Protein AF-0000000086839305 (afdb_homodimer)

InterPro domains:
  IPR003010 Carbon-nitrogen hydrolase [PF00795] (5-282)
  IPR003010 Carbon-nitrogen hydrolase [PS50263] (4-275)
  IPR003694 NAD(+) synthetase [PTHR23090] (1-704)
  IPR003694 NAD(+) synthetase [TIGR00552] (416-606)
  IPR003694 NAD(+) synthetase [cd00553] (331-656)
  IPR014445 Glutamine-dependent NAD(+) synthetase [MF_02090] (4-688)
  IPR014445 Glutamine-dependent NAD(+) synthetase [PIRSF006630] (1-684)
  IPR014729 Rossmann-like alpha/beta/alpha sandwich fold [G3DSA:3.40.50.620] (331-703)
  IPR022310 NAD/GMP synthase [PF02540] (341-606)
  IPR036526 Carbon-nitrogen hydrolase superfamily [G3DSA:3.60.110.10] (1-314)
  IPR036526 Carbon-nitrogen hydrolase superfamily [SSF56317] (1-286)

pLDDT: mean 94.28, std 5.63, range [40.97, 98.88]

Nearest PDB structures (foldseek):
  6ofb-assembly1_A  TM=9.809E-01  e=2.174E-87  Homo sapiens
  6ofc-assembly1_C-2  TM=4.467E-01  e=3.325E-38  Mycobacterium tuberculosis CDC1551
  3syt-assembly1_C-2  TM=4.570E-01  e=3.416E-37  Mycobacterium tuberculosis
  3szg-assembly1_D  TM=4.513E-01  e=3.709E-36  Mycobacterium tuberculosis
  6ofc-assembly1_D-2  TM=4.361E-01  e=7.626E-36  Mycobacterium tuberculosis CDC1551

Secondary structure (DSSP, 8-state):
-EEEEEEEEE-B--TT-HHHHHHHHHHHHHHHHHTT-SEEE--TTTTT-GGGGGGGGSHHHHHHHHHHHHHHHHSGGGTTSEEEEEEEEEETTEEEEEEEEEETTEEEEEEEPSS---STT--HHHH------TT-EEEEEPPHHHHHHH---EEEEES-EEE-SS-EEEEEETHHHHSSS-HHHHHHHTT--EEEEEE-PBP-TT-HHHHHHHHHHHHHHH--EEEEEE-EEE-TTSS-EEEB--EEEETTEEEEE--BS---S-EEEEEEEETHHHHHHTT-HHHHHHHHTSPPPPEEE------EEHHHHHHSS-------PPP---HHHHHHHHHHHHHHHHHHHHT---EEEE--SSHHHHHHHHHHHHHHHHHHHHHHTT-HHHHHHHHHHHT-TT---SSHHHHHHHHEEEEEEE-TT--HHHHHHHHHHHHHHT-EEEEEE-HHHHHHHHHHHHHHTTT-----GGGT--HHHHHHHHHHHHHHHHHHHHHHHHHHHHHTT-TTTTPPPEEEP---HHHHHHT-S-TTSTT-SSB-TTTTS-HHHHHHHHHHHHHHTT-TTHHHHHHSPPB---S-GGG---BHHHHHTS-HHHHHHHHIIIIIS---HHHHHHHHHHHTTTSTT--HHHHHHHHHHHHHHHHHHHHHHTTPPP----STT---TTTT----SSPPTT-HHHHHHHHHHHHHHHHHHHHHHHHH-/-EEEEEEEEE-B--TT-HHHHHHHHHHHHHHHHHTT-SEEE--TTTTT-GGGGGGGGSHHHHHHHHHHHHHHHHSGGGTTSEEEEEEEEEETTEEEEEEEEEETTEEEEEEEPSS---STT--HHHH------TT-EEEEEPPHHHHHHH---EEEEES-EEE-SS-EEEEEETHHHHSSS-HHHHHHHTT--EEEEEE-PBP-TT-HHHHHHHHHHHHHHH--EEEEEE-EEE-TTSS-EEEB--EEEETTEEEEE--BS---S-EEEEEEEETHHHHHHTT-HHHHHHHHTSPPPPEEE------EEHHHHHHS--------PPP---HHHHHHHHHHHHHHHHHHHHT---EEEE--SSHHHHHHHHHHHHHHHHHHHHHHTT-HHHHHHHHHHHT-TT---SSHHHHHHHHEEEEEEE-TT--HHHHHHHHHHHHHHT-EEEEEE-HHHHHHHHHHHHHHTTT-----GGGT--HHHHHHHHHHHHHHHHHHHHHHHHHHHHHTT-TTTTPPPEEEP---HHHHHHT-S-TTSTT-SSB-TTTTS-HHHHHHHHHHHHHHTT-TTHHHHHHSPPB---S-GGG---BHHHHHTS-HHHHHHHHIIIIIS---HHHHHHHHHHHTTTSTT--HHHHHHHHHHHHHHHHHHHHHHTTPPP----STT---TTTT----SS--TT-HHHHHHHHHHHHHHHHHHHHHHHHH-

Organism: NCBI:txid72228

Sequence (1426 aa):
MSFVTVAAATLPSVPLDFVGNRDRILESIRIAKEKGASLRTGPELEIPGYGCLDHHLESDTELHSWEVLAEIISNHVCRDILVDLGMGVKARNVQYNCRVLCTYRKVFAIRAKQALAGDGLYREARHFTAWVKERQVEAYKLHQVVRDVTGQKTVPIGDFILETPDTSVTCETCEELFVPRNPSIFTGLNGAEIILNSSASHAELRKLEKRLNLISNSTRSNGGLYVYANATGVDGEARMLFDGSSMIIQNGEVLAQSSQFSLAPVEVTVATVDLERVRSYRTSHSRNIQAAKQPEYPRVECDMALCRPGADMFLSDKVIATEIPIKILNPMEEIHMATSVYLWQYLVRSSSAGFFLALSGGLDSSTVALFVYGMAKLVLLSIENGQVGTLQDLRRAVGEKDYSPKSPEEVVSKLLHTCFMGTVNSSDETRSRAKRLAERIGAYHTDINIDQAIRAHESIVEQSLGGFKPRFSVEGGTVNENLAKQNIQARNRMVVAYELAQLSTQARGLPRAGAALLVLGSGNVDENLRGYYTKYDASSADLAPLGSISKNDAKDFQRWARDNWELPIMDEFIEATPSAELLPLSAGVQADEDEMGLTYSELSDLGILRKVDKLGPWSAYLRLLSQWKERPGFGPKEIAEKVYRFYRFYAINRHKATIITPSVHLSGYNPDDNRHDLRPFLYVVNWPWQFGKIKEHVEQLESKMKERGVAQAMSFVTVAAATLPSVPLDFVGNRDRILESIRIAKEKGASLRTGPELEIPGYGCLDHHLESDTELHSWEVLAEIISNHVCRDILVDLGMGVKARNVQYNCRVLCTYRKVFAIRAKQALAGDGLYREARHFTAWVKERQVEAYKLHQVVRDVTGQKTVPIGDFILETPDTSVTCETCEELFVPRNPSIFTGLNGAEIILNSSASHAELRKLEKRLNLISNSTRSNGGLYVYANATGVDGEARMLFDGSSMIIQNGEVLAQSSQFSLAPVEVTVATVDLERVRSYRTSHSRNIQAAKQPEYPRVECDMALCRPGADMFLSDKVIATEIPIKILNPMEEIHMATSVYLWQYLVRSSSAGFFLALSGGLDSSTVALFVYGMAKLVLLSIENGQVGTLQDLRRAVGEKDYSPKSPEEVVSKLLHTCFMGTVNSSDETRSRAKRLAERIGAYHTDINIDQAIRAHESIVEQSLGGFKPRFSVEGGTVNENLAKQNIQARNRMVVAYELAQLSTQARGLPRAGAALLVLGSGNVDENLRGYYTKYDASSADLAPLGSISKNDAKDFQRWARDNWELPIMDEFIEATPSAELLPLSAGVQADEDEMGLTYSELSDLGILRKVDKLGPWSAYLRLLSQWKERPGFGPKEIAEKVYRFYRFYAINRHKATIITPSVHLSGYNPDDNRHDLRPFLYVVNWPWQFGKIKEHVEQLESKMKERGVAQA

Foldseek 3Di:
DWKFKEKFKAFAFEAQPQVLLLVQLLVQLLVSVVLPHQEYEAAFASRRGDPNPCCLVPVVQVVSSLLSVLVNLCDPSQPRHWYWHWHWDQDPNAIFTWIWTAGNLGTQEIEGAADADPAFQGNRVVRHDHQPDELDWDWDARDPSSCVRNVDGTHIYYAFWEDEPVFIEEEHEAVLLVDPPRSCLQVLLQGHAEYEYHYADFAAQPCVVVVLQSQLVVCQVSWHKYWFHYYAFAYPVLATGHQTFTFIYTNSFTQWTDGGAAPDRMDMIMFMADSVVRVVSQPDPVSNVVSVPRDHHHYTYDHRDRTDDPVVVVVDPDDHTDGDDDDDDDRLVSLLRRLLRSQLVVCLVVLFQAEEFAQQLALQRLLVVVSLLSNLVNLLVCVVVPNPVSVCSLCSSQLHRPDDDDHSLVSQCRHYEYEHADELLGDPNSVVLRVVSCVVSNHRYYYYYPVVQLVVVQVVCCVVPVRDGQDAVVRPGDPVSNVVLLLSSFQVQLVVRQVCQQQVCQVVVGSPGRGGHWYEARDAQLCLQLLVGHQNGSLQTQEYARHAPAPVSSLVSLVVCCVPVVPVSSVSNSPDADAPSSDHVVVPGHHPCVVLVHDSVRSVLLLCCCQVVVDDLQVSLVVCCVVCVPPPPDDSVNSLVSSQSRVLSSQQNVVSLQNGHRYHHHHRSRCNCPRGNPDDNNDDHRPCVRSVVSVVVSVVVVVVVVVVVVVVD/DWKFKEKFKAFAFEAQPQVLLLVQLLVQLLVSVVLPHQEYEAAFASRRGDPNPCCLVPVVQQVSSLLSVLVNLCDPSQPRHWYWHWHWDQDPNAIFTWIWTAGNLGTQEIEGAADADPAFQGNVVVRHDHQPDELDWDWDARDPSSCVRNVDGTHIYYAFWEDEPVFIEGEHEAVLLVDPDRSCLQVLLQGHAEYEYHYADFAAQPCVVVVLQSQLVVCQVSWHKYWFHYYAFAYPVLATGHQTFTFIYTNSFTQWTDGGAAPDRMDMIMFMADSVVRVVSQPDPVSNVVSVPRDHHHYTYDHRDRTDDPVVVVVDPDDHTDGDDDDDDDSLVSLLRRLLRSQLVVCLVVLFQAEEFAQALALLRLLVVVSLLSNLVNLLVCVVVPNPVSVCSLCSSQLHRPDDDDHSLVSQQRHYEYEHADELLGDPNSVVLRVVSCVVSNHRYYYYYPVVQLVVVQVVCCVVPVRDGQDAVVRPGDPVSNVVLLLSSQQVQLVVRQVCQQQVCQVVVGSPGRGGHWYEARDAQLCLQLLVGHQNGSQQTQEYARNAPAPVSSLVSLVVCCVVVVPVSSVSNSPDADAPSSDHVVVPGHGPCVVLVHDSVRSVLLLCCCQVVVDDLQVSLVVCCVVCVPPPPDDSVNSLVSSQSRVLSSQQNVVSLQNGHRYHHHHRSRCNCPRGNPDDNNDDHRPCVRSVVSVVVSVVVVVVVVVVVVVVD

Solvent-accessible surface area (backbone atoms only — not comparable to full-atom values): 71041 Å² total; per-residue (Å²): 107,42,32,34,26,40,24,22,26,29,34,57,29,50,26,69,32,43,58,62,32,47,54,43,52,53,50,40,44,43,53,33,44,75,74,57,22,28,34,39,37,30,16,36,25,41,42,36,14,58,44,32,52,56,49,60,64,12,62,42,50,40,52,52,36,49,52,49,50,32,56,52,26,63,34,75,67,28,50,87,28,45,37,40,43,17,34,62,45,68,57,96,88,42,41,24,49,28,36,40,37,28,29,47,39,40,71,60,36,34,40,43,35,58,45,68,45,45,58,62,75,41,57,40,64,66,55,30,45,57,49,80,59,79,56,33,68,42,85,36,74,55,55,68,67,40,24,73,58,41,72,49,59,64,34,44,33,32,36,59,34,40,35,31,83,75,51,30,37,33,75,40,44,44,46,26,70,75,40,92,84,27,60,60,61,59,42,34,44,66,60,34,41,34,36,38,29,25,15,71,59,63,44,40,69,82,41,62,65,59,55,53,49,54,57,29,52,61,18,52,79,60,29,21,36,39,40,32,7,13,16,22,38,50,33,12,60,48,31,50,32,20,31,30,51,22,35,34,30,44,52,40,35,39,43,40,69,41,59,71,50,63,89,65,65,62,43,72,41,64,44,29,42,58,52,52,56,33,59,62,61,49,66,49,64,74,58,44,52,55,23,69,67,49,79,78,60,44,73,41,78,39,96,53,69,52,54,40,53,50,72,54,44,71,75,38,92,67,64,72,53,54,74,48,84,85,86,74,73,52,63,55,54,42,51,46,47,51,41,14,48,41,53,50,51,50,38,62,63,67,68,31,39,35,34,22,35,68,29,62,34,44,55,47,31,50,47,48,52,48,38,53,45,42,24,27,44,51,52,51,52,42,38,74,71,63,37,61,66,58,46,53,50,49,19,58,37,52,47,34,91,83,62,74,77,88,44,41,35,57,46,23,42,62,30,30,40,33,32,32,76,37,43,93,34,49,57,68,66,31,53,49,50,27,52,52,50,30,57,72,47,27,33,40,68,39,77,44,68,50,49,58,36,47,51,30,48,51,48,48,45,16,69,58,41,83,62,39,72,79,33,46,51,93,75,70,25,52,73,48,31,27,48,50,58,32,44,50,54,38,31,48,47,24,53,51,50,55,53,48,19,45,39,44,30,43,55,68,65,41,74,45,48,51,39,37,33,43,37,46,12,39,43,30,22,51,40,55,51,45,38,72,67,62,84,66,11,50,49,53,38,69,34,11,78,37,32,17,37,43,64,68,56,50,49,52,33,45,55,49,43,25,70,76,65,70,34,73,69,43,58,61,36,70,69,47,79,62,58,78,56,62,53,52,63,89,74,50,83,57,44,51,42,70,75,68,72,45,48,71,67,54,44,50,51,51,34,37,36,39,56,65,65,25,29,35,74,51,51,40,44,58,52,42,55,66,74,41,51,84,41,88,90,40,49,65,63,53,50,44,49,52,50,51,53,50,53,37,39,31,36,76,27,33,60,54,33,57,46,46,41,56,26,46,47,38,38,82,47,35,54,47,35,52,56,50,38,45,59,45,35,61,41,60,80,63,38,66,58,50,50,49,54,47,52,55,49,37,55,53,49,52,51,51,47,50,52,47,56,53,65,76,93,108,42,31,34,28,37,23,23,24,29,35,58,29,49,26,68,32,44,58,61,32,46,53,45,51,53,49,39,45,43,53,31,45,74,73,58,20,27,34,40,36,31,17,37,24,41,41,35,13,59,44,33,53,55,48,60,64,12,61,43,51,41,52,52,36,49,50,48,50,32,55,53,27,64,34,75,68,27,50,88,29,46,37,40,42,18,33,62,45,68,58,94,88,42,41,23,49,28,36,39,37,27,29,48,40,41,71,60,36,33,40,42,34,58,45,69,45,45,58,63,76,42,55,40,64,67,53,30,45,56,48,80,58,78,56,33,67,43,84,36,74,56,55,68,66,41,23,74,60,41,72,49,59,64,33,44,32,32,34,58,34,41,35,31,82,73,53,29,37,34,73,39,46,42,48,24,70,75,42,94,82,26,60,61,61,58,43,33,43,65,62,34,40,34,39,38,27,26,15,70,57,63,42,41,68,83,41,62,64,60,55,52,50,53,58,31,52,61,17,51,79,60,30,21,37,39,39,32,5,12,16,22,38,50,33,12,59,47,31,49,32,21,31,30,50,21,36,34,30,45,50,40,34,39,43,39,69,40,60,70,49,62,88,63,64,62,42,71,40,62,45,29,42,58,54,52,57,35,61,62,62,50,66,46,63,74,59,44,52,55,23,71,67,49,78,78,60,45,73,42,80,39,98,51,69,52,55,42,53,50,73,54,45,72,74,39,94,65,63,74,53,51,74,49,85,84,85,76,74,53,62,57,54,43,51,45,46,52,43,15,48,41,53,51,51,51,38,61,62,67,67,31,39,35,34,23,34,69,28,63,34,42,54,48,31,48,49,49,51,48,38,53,46,42,22,26,44,51,53,51,52,43,38,74,71,63,35,61,65,58,45,53,49,50,18,60,37,52,47,34,90,82,63,74,76,89,45,40,37,56,45,24,41,63,29,30,41,33,30,32,77,35,45,94,34,49,56,67,66,32,53,48,49,26,53,53,50,30,57,73,48,27,32,42,69,39,76,43,68,50,50,60,36,48,51,30,48,51,48,48,44,16,68,58,40,83,62,39,72,79,33,46,50,92,75,72,25,51,74,47,32,29,49,49,58,32,44,51,52,40,31,48,48,24,51,50,49,54,51,46,19,42,42,46,30,42,58,68,65,41,72,45,47,51,39,37,33,43,37,45,13,43,43,31,23,49,39,56,50,46,38,70,67,61,83,67,10,48,48,53,38,70,33,11,78,35,32,18,36,43,64,68,56,50,48,51,34,46,54,50,43,24,69,78,65,69,34,73,70,43,57,62,37,69,70,48,78,62,57,78,56,62,53,52,64,89,72,50,83,58,44,51,43,70,74,68,70,46,48,71,68,54,44,48,51,51,35,37,34,38,54,66,67,24,30,35,72,50,52,41,45,56,53,42,55,66,74,40,51,84,43,87,89,41,50,66,62,55,50,43,48,51,49,50,52,51,54,36,39,31,35,76,29,33,60,54,34,58,45,46,40,55,27,46,48,38,38,83,48,36,54,47,35,52,58,48,37,45,58,43,37,60,42,60,77,63,38,66,59,50,48,49,53,45,53,54,49,35,55,53,50,53,51,51,47,52,53,48,54,53,64,76,93

Structure (mmCIF, N/CA/C/O backbone):
data_AF-0000000086839305-model_v1
#
loop_
_entity.id
_entity.type
_entity.pdbx_description
1 polymer 'Glutamine-dependent NAD(+) synthetase'
#
loop_
_atom_site.group_PDB
_atom_site.id
_atom_site.type_symbol
_atom_site.label_atom_id
_atom_site.label_alt_id
_atom_site.label_comp_id
_atom_site.label_asym_id
_atom_site.label_entity_id
_atom_site.label_seq_id
_atom_site.pdbx_PDB_ins_code
_atom_site.Cartn_x
_atom_site.Cartn_y
_atom_site.Cartn_z
_atom_site.occupancy
_atom_site.B_iso_or_equiv
_atom_site.auth_seq_id
_atom_site.auth_comp_id
_atom_site.auth_asym_id
_atom_site.auth_atom_id
_atom_site.pdbx_PDB_model_num
ATOM 1 N N . MET A 1 1 ? 34.281 37.156 20.406 1 70.94 1 MET A N 1
ATOM 2 C CA . MET A 1 1 ? 33.062 36.344 20.516 1 70.94 1 MET A CA 1
ATOM 3 C C . MET A 1 1 ? 32.188 36.562 19.312 1 70.94 1 MET A C 1
ATOM 5 O O . MET A 1 1 ? 32.094 37.656 18.766 1 70.94 1 MET A O 1
ATOM 9 N N . SER A 1 2 ? 31.672 35.469 18.703 1 86 2 SER A N 1
ATOM 10 C CA . SER A 1 2 ? 30.828 35.469 17.516 1 86 2 SER A CA 1
ATOM 11 C C . SER A 1 2 ? 29.453 34.875 17.812 1 86 2 SER A C 1
ATOM 13 O O . SER A 1 2 ? 29.344 33.719 18.203 1 86 2 SER A O 1
ATOM 15 N N . PHE A 1 3 ? 28.469 35.75 17.812 1 92.25 3 PHE A N 1
ATOM 16 C CA . PHE A 1 3 ? 27.109 35.312 18.109 1 92.25 3 PHE A CA 1
ATOM 17 C C . PHE A 1 3 ? 26.312 35.125 16.828 1 92.25 3 PHE A C 1
ATOM 19 O O . PHE A 1 3 ? 26.438 35.906 15.883 1 92.25 3 PHE A O 1
ATOM 26 N N . VAL A 1 4 ? 25.594 34.094 16.828 1 95.56 4 VAL A N 1
ATOM 27 C CA . VAL A 1 4 ? 24.734 33.812 15.68 1 95.56 4 VAL A CA 1
ATOM 28 C C . VAL A 1 4 ? 23.328 33.5 16.141 1 95.56 4 VAL A C 1
ATOM 30 O O . VAL A 1 4 ? 23.125 32.844 17.172 1 95.56 4 VAL A O 1
ATOM 33 N N . THR A 1 5 ? 22.344 34.062 15.523 1 96.44 5 THR A N 1
ATOM 34 C CA . THR A 1 5 ? 20.953 33.719 15.711 1 96.44 5 THR A CA 1
ATOM 35 C C . THR A 1 5 ? 20.469 32.812 14.57 1 96.44 5 THR A C 1
ATOM 37 O O . THR A 1 5 ? 20.547 33.188 13.398 1 96.44 5 THR A O 1
ATOM 40 N N . VAL A 1 6 ? 20 31.594 14.914 1 98.31 6 VAL A N 1
ATOM 41 C CA . VAL A 1 6 ? 19.562 30.609 13.922 1 98.31 6 VAL A CA 1
ATOM 42 C C . VAL A 1 6 ? 18.078 30.328 14.094 1 98.31 6 VAL A C 1
ATOM 44 O O . VAL A 1 6 ? 17.531 30.5 15.18 1 98.31 6 VAL A O 1
ATOM 47 N N . ALA A 1 7 ? 17.422 29.953 12.984 1 98.75 7 ALA A N 1
ATOM 48 C CA . ALA A 1 7 ? 15.992 29.703 13 1 98.75 7 ALA A CA 1
ATOM 49 C C . ALA A 1 7 ? 15.672 28.344 12.383 1 98.75 7 ALA A C 1
ATOM 51 O O . ALA A 1 7 ? 16.219 27.984 11.344 1 98.75 7 ALA A O 1
ATOM 52 N N . ALA A 1 8 ? 14.836 27.578 13.07 1 98.69 8 ALA A N 1
ATOM 53 C CA . ALA A 1 8 ? 14.227 26.344 12.547 1 98.69 8 ALA A CA 1
ATOM 54 C C . ALA A 1 8 ? 12.742 26.547 12.258 1 98.69 8 ALA A C 1
ATOM 56 O O . ALA A 1 8 ? 11.961 26.844 13.172 1 98.69 8 ALA A O 1
ATOM 57 N N . ALA A 1 9 ? 12.422 26.422 11.016 1 98.75 9 ALA A N 1
ATOM 58 C CA . ALA A 1 9 ? 11.023 26.578 10.625 1 98.75 9 ALA A CA 1
ATOM 59 C C . ALA A 1 9 ? 10.281 25.25 10.672 1 98.75 9 ALA A C 1
ATOM 61 O O . ALA A 1 9 ? 10.758 24.25 10.125 1 98.75 9 ALA A O 1
ATOM 62 N N . THR A 1 10 ? 9.164 25.188 11.367 1 98.25 10 THR A N 1
ATOM 63 C CA . THR A 1 10 ? 8.242 24.062 11.383 1 98.25 10 THR A CA 1
ATOM 64 C C . THR A 1 10 ? 7.027 24.344 10.5 1 98.25 10 THR A C 1
ATOM 66 O O . THR A 1 10 ? 6.191 25.188 10.836 1 98.25 10 THR A O 1
ATOM 69 N N . LEU A 1 11 ? 6.984 23.703 9.391 1 97.81 11 LEU A N 1
ATOM 70 C CA . LEU A 1 11 ? 5.945 23.938 8.391 1 97.81 11 LEU A CA 1
ATOM 71 C C . LEU A 1 11 ? 5.215 22.641 8.062 1 97.81 11 LEU A C 1
ATOM 73 O O . LEU A 1 11 ? 5.793 21.562 8.156 1 97.81 11 LEU A O 1
ATOM 77 N N . PRO A 1 12 ? 3.904 22.75 7.66 1 94.44 12 PRO A N 1
ATOM 78 C CA . PRO A 1 12 ? 3.201 21.531 7.223 1 94.44 12 PRO A CA 1
ATOM 79 C C . PRO A 1 12 ? 3.684 21.031 5.863 1 94.44 12 PRO A C 1
ATOM 81 O O . PRO A 1 12 ? 4.113 21.828 5.023 1 94.44 12 PRO A O 1
ATOM 84 N N . SER A 1 13 ? 3.67 19.75 5.742 1 91.38 13 SER A N 1
ATOM 85 C CA . SER A 1 13 ? 3.904 19.109 4.445 1 91.38 13 SER A CA 1
ATOM 86 C C . SER A 1 13 ? 2.604 18.953 3.666 1 91.38 13 SER A C 1
ATOM 88 O O . SER A 1 13 ? 1.795 18.078 3.967 1 91.38 13 SER A O 1
ATOM 90 N N . VAL A 1 14 ? 2.332 19.781 2.689 1 94.38 14 VAL A N 1
ATOM 91 C CA . VAL A 1 14 ? 1.16 19.703 1.824 1 94.38 14 VAL A CA 1
ATOM 92 C C . VAL A 1 14 ? 1.592 19.375 0.396 1 94.38 14 VAL A C 1
ATOM 94 O O . VAL A 1 14 ? 1.889 20.281 -0.389 1 94.38 14 VAL A O 1
ATOM 97 N N . PRO A 1 15 ? 1.506 18.156 0.03 1 95.81 15 PRO A N 1
ATOM 98 C CA . PRO A 1 15 ? 2.055 17.703 -1.255 1 95.81 15 PRO A CA 1
ATOM 99 C C . PRO A 1 15 ? 1.445 18.453 -2.441 1 95.81 15 PRO A C 1
ATOM 101 O O . PRO A 1 15 ? 0.22 18.547 -2.553 1 95.81 15 PRO A O 1
ATOM 104 N N . LEU A 1 16 ? 2.275 19 -3.332 1 96.12 16 LEU A N 1
ATOM 105 C CA . LEU A 1 16 ? 1.961 19.594 -4.625 1 96.12 16 LEU A CA 1
ATOM 106 C C . LEU A 1 16 ? 1.256 20.938 -4.449 1 96.12 16 LEU A C 1
ATOM 108 O O . LEU A 1 16 ? 0.824 21.547 -5.43 1 96.12 16 LEU A O 1
ATOM 112 N N . ASP A 1 17 ? 1.1 21.391 -3.199 1 96.44 17 ASP A N 1
ATOM 113 C CA . ASP A 1 17 ? 0.556 22.719 -2.949 1 96.44 17 ASP A CA 1
ATOM 114 C C . ASP A 1 17 ? 1.635 23.797 -3.094 1 96.44 17 ASP A C 1
ATOM 116 O O . ASP A 1 17 ? 1.936 24.516 -2.139 1 96.44 17 ASP A O 1
ATOM 120 N N . PHE A 1 18 ? 2.082 23.953 -4.309 1 97.81 18 PHE A N 1
ATOM 121 C CA . PHE A 1 18 ? 3.234 24.812 -4.574 1 97.81 18 PHE A CA 1
ATOM 122 C C . PHE A 1 18 ? 2.955 26.25 -4.145 1 97.81 18 PHE A C 1
ATOM 124 O O . PHE A 1 18 ? 3.824 26.906 -3.574 1 97.81 18 PHE A O 1
ATOM 131 N N . VAL A 1 19 ? 1.716 26.75 -4.34 1 97.44 19 VAL A N 1
ATOM 132 C CA . VAL A 1 19 ? 1.37 28.125 -3.961 1 97.44 19 VAL A CA 1
ATOM 133 C C . VAL A 1 19 ? 1.386 28.25 -2.439 1 97.44 19 VAL A C 1
ATOM 135 O O . VAL A 1 19 ? 2.045 29.141 -1.896 1 97.44 19 VAL A O 1
ATOM 138 N N . GLY A 1 20 ? 0.652 27.344 -1.767 1 96.81 20 GLY A N 1
ATOM 139 C CA . GLY A 1 20 ? 0.604 27.391 -0.314 1 96.81 20 GLY A CA 1
ATOM 140 C C . GLY A 1 20 ? 1.959 27.188 0.336 1 96.81 20 GLY A C 1
ATOM 141 O O . GLY A 1 20 ? 2.291 27.844 1.321 1 96.81 20 GLY A O 1
ATOM 142 N N . ASN A 1 21 ? 2.744 26.234 -0.151 1 97.94 21 ASN A N 1
ATOM 143 C CA . ASN A 1 21 ? 4.074 25.984 0.39 1 97.94 21 ASN A CA 1
ATOM 144 C C . ASN A 1 21 ? 4.992 27.188 0.218 1 97.94 21 ASN A C 1
ATOM 146 O O . ASN A 1 21 ? 5.734 27.547 1.135 1 97.94 21 ASN A O 1
ATOM 150 N N . ARG A 1 22 ? 4.93 27.828 -0.987 1 98.44 22 ARG A N 1
ATOM 151 C CA . ARG A 1 22 ? 5.699 29.031 -1.235 1 98.44 22 ARG A CA 1
ATOM 152 C C . ARG A 1 22 ? 5.375 30.109 -0.2 1 98.44 22 ARG A C 1
ATOM 154 O O . ARG A 1 22 ? 6.281 30.688 0.401 1 98.44 22 ARG A O 1
ATOM 161 N N . ASP A 1 23 ? 4.07 30.328 -0.017 1 98.19 23 ASP A N 1
ATOM 162 C CA . ASP A 1 23 ? 3.633 31.391 0.891 1 98.19 23 ASP A CA 1
ATOM 163 C C . ASP A 1 23 ? 4.086 31.109 2.32 1 98.19 23 ASP A C 1
ATOM 165 O O . ASP A 1 23 ? 4.523 32.031 3.031 1 98.19 23 ASP A O 1
ATOM 169 N N . ARG A 1 24 ? 3.986 29.891 2.799 1 98.06 24 ARG A N 1
ATOM 170 C CA . ARG A 1 24 ? 4.395 29.516 4.152 1 98.06 24 ARG A CA 1
ATOM 171 C C . ARG A 1 24 ? 5.906 29.641 4.316 1 98.06 24 ARG A C 1
ATOM 173 O O . ARG A 1 24 ? 6.391 30.047 5.379 1 98.06 24 ARG A O 1
ATOM 180 N N . ILE A 1 25 ? 6.656 29.234 3.277 1 98.75 25 ILE A N 1
ATOM 181 C CA . ILE A 1 25 ? 8.109 29.359 3.314 1 98.75 25 ILE A CA 1
ATOM 182 C C . ILE A 1 25 ? 8.5 30.828 3.438 1 98.75 25 ILE A C 1
ATOM 184 O O . ILE A 1 25 ? 9.305 31.188 4.293 1 98.75 25 ILE A O 1
ATOM 188 N N . LEU A 1 26 ? 7.891 31.703 2.607 1 98.81 26 LEU A N 1
ATOM 189 C CA . LEU A 1 26 ? 8.18 33.125 2.648 1 98.81 26 LEU A CA 1
ATOM 190 C C . LEU A 1 26 ? 7.848 33.719 4.016 1 98.81 26 LEU A C 1
ATOM 192 O O . LEU A 1 26 ? 8.617 34.5 4.562 1 98.81 26 LEU A O 1
ATOM 196 N N . GLU A 1 27 ? 6.738 33.281 4.516 1 98.38 27 GLU A N 1
ATOM 197 C CA . GLU A 1 27 ? 6.344 33.75 5.844 1 98.38 27 GLU A CA 1
ATOM 198 C C . GLU A 1 27 ? 7.344 33.312 6.902 1 98.38 27 GLU A C 1
ATOM 200 O O . GLU A 1 27 ? 7.656 34.062 7.828 1 98.38 27 GLU A O 1
ATOM 205 N N . SER A 1 28 ? 7.832 32.125 6.84 1 98.75 28 SER A N 1
ATOM 206 C CA . SER A 1 28 ? 8.805 31.625 7.809 1 98.75 28 SER A CA 1
ATOM 207 C C . SER A 1 28 ? 10.109 32.406 7.738 1 98.75 28 SER A C 1
ATOM 209 O O . SER A 1 28 ? 10.758 32.625 8.766 1 98.75 28 SER A O 1
ATOM 211 N N . ILE A 1 29 ? 10.539 32.781 6.539 1 98.75 29 ILE A N 1
ATOM 212 C CA . ILE A 1 29 ? 11.742 33.594 6.367 1 98.75 29 ILE A CA 1
ATOM 213 C C . ILE A 1 29 ? 11.531 34.969 6.98 1 98.75 29 ILE A C 1
ATOM 215 O O . ILE A 1 29 ? 12.406 35.5 7.68 1 98.75 29 ILE A O 1
ATOM 219 N N . ARG A 1 30 ? 10.391 35.531 6.707 1 98.62 30 ARG A N 1
ATOM 220 C CA . ARG A 1 30 ? 10.062 36.844 7.27 1 98.62 30 ARG A CA 1
ATOM 221 C C . ARG A 1 30 ? 10.141 36.812 8.797 1 98.62 30 ARG A C 1
ATOM 223 O O . ARG A 1 30 ? 10.773 37.688 9.398 1 98.62 30 ARG A O 1
ATOM 230 N N . ILE A 1 31 ? 9.469 35.844 9.414 1 98.19 31 ILE A N 1
ATOM 231 C CA . ILE A 1 31 ? 9.438 35.719 10.867 1 98.19 31 ILE A CA 1
ATOM 232 C C . ILE A 1 31 ? 10.859 35.5 11.398 1 98.19 31 ILE A C 1
ATOM 234 O O . ILE A 1 31 ? 11.234 36.094 12.422 1 98.19 31 ILE A O 1
ATOM 238 N N . ALA A 1 32 ? 11.641 34.656 10.773 1 98.56 32 ALA A N 1
ATOM 239 C CA . ALA A 1 32 ? 13.016 34.375 11.172 1 98.56 32 ALA A CA 1
ATOM 240 C C . ALA A 1 32 ? 13.828 35.688 11.211 1 98.56 32 ALA A C 1
ATOM 242 O O . ALA A 1 32 ? 14.547 35.938 12.18 1 98.56 32 ALA A O 1
ATOM 243 N N . LYS A 1 33 ? 13.727 36.5 10.211 1 97.19 33 LYS A N 1
ATOM 244 C CA . LYS A 1 33 ? 14.445 37.75 10.133 1 97.19 33 LYS A CA 1
ATOM 245 C C . LYS A 1 33 ? 13.984 38.719 11.219 1 97.19 33 LYS A C 1
ATOM 247 O O . LYS A 1 33 ? 14.805 39.406 11.844 1 97.19 33 LYS A O 1
ATOM 252 N N . GLU A 1 34 ? 12.719 38.781 11.336 1 96.44 34 GLU A N 1
ATOM 253 C CA . GLU A 1 34 ? 12.156 39.625 12.367 1 96.44 34 GLU A CA 1
ATOM 254 C C . GLU A 1 34 ? 12.711 39.281 13.75 1 96.44 34 GLU A C 1
ATOM 256 O O . GLU A 1 34 ? 12.914 40.156 14.586 1 96.44 34 GLU A O 1
ATOM 261 N N . LYS A 1 35 ? 13 38.031 13.953 1 95.31 35 LYS A N 1
ATOM 262 C CA . LYS A 1 35 ? 13.523 37.562 15.227 1 95.31 35 LYS A CA 1
ATOM 263 C C . LYS A 1 35 ? 15.047 37.625 15.266 1 95.31 35 LYS A C 1
ATOM 265 O O . LYS A 1 35 ? 15.672 37.188 16.219 1 95.31 35 LYS A O 1
ATOM 270 N N . GLY A 1 36 ? 15.633 38.125 14.172 1 93.81 36 GLY A N 1
ATOM 271 C CA . GLY A 1 36 ? 17.047 38.438 14.148 1 93.81 36 GLY A CA 1
ATOM 272 C C . GLY A 1 36 ? 17.906 37.312 13.609 1 93.81 36 GLY A C 1
ATOM 273 O O . GLY A 1 36 ? 19.141 37.344 13.719 1 93.81 36 GLY A O 1
ATOM 274 N N . ALA A 1 37 ? 17.344 36.312 13.047 1 97.44 37 ALA A N 1
ATOM 275 C CA . ALA A 1 37 ? 18.109 35.188 12.562 1 97.44 37 ALA A CA 1
ATOM 276 C C . ALA A 1 37 ? 18.828 35.531 11.266 1 97.44 37 ALA A C 1
ATOM 278 O O . ALA A 1 37 ? 18.312 36.25 10.422 1 97.44 37 ALA A O 1
ATOM 279 N N . SER A 1 38 ? 20.016 35 11.148 1 97.44 38 SER A N 1
ATOM 280 C CA . SER A 1 38 ? 20.781 35.156 9.906 1 97.44 38 SER A CA 1
ATOM 281 C C . SER A 1 38 ? 20.766 33.844 9.102 1 97.44 38 SER A C 1
ATOM 283 O O . SER A 1 38 ? 21.297 33.812 7.984 1 97.44 38 SER A O 1
ATOM 285 N N . LEU A 1 39 ? 20.172 32.812 9.609 1 98.19 39 LEU A N 1
ATOM 286 C CA . LEU A 1 39 ? 20.078 31.516 8.977 1 98.19 39 LEU A CA 1
ATOM 287 C C . LEU A 1 39 ? 18.734 30.859 9.281 1 98.19 39 LEU A C 1
ATOM 289 O O . LEU A 1 39 ? 18.281 30.844 10.43 1 98.19 39 LEU A O 1
ATOM 293 N N . ARG A 1 40 ? 18.078 30.359 8.242 1 98.69 40 ARG A N 1
ATOM 294 C CA . ARG A 1 40 ? 16.797 29.672 8.391 1 98.69 40 ARG A CA 1
ATOM 295 C C . ARG A 1 40 ? 16.828 28.312 7.691 1 98.69 40 ARG A C 1
ATOM 297 O O . ARG A 1 40 ? 17.141 28.234 6.504 1 98.69 40 ARG A O 1
ATOM 304 N N . THR A 1 41 ? 16.531 27.266 8.438 1 98.5 41 THR A N 1
ATOM 305 C CA . THR A 1 41 ? 16.375 25.922 7.879 1 98.5 41 THR A CA 1
ATOM 306 C C . THR A 1 41 ? 14.922 25.469 7.965 1 98.5 41 THR A C 1
ATOM 308 O O . THR A 1 41 ? 14.219 25.797 8.922 1 98.5 41 THR A O 1
ATOM 311 N N . GLY A 1 42 ? 14.414 24.875 6.918 1 98.44 42 GLY A N 1
ATOM 312 C CA . GLY A 1 42 ? 13.055 24.344 6.891 1 98.44 42 GLY A CA 1
ATOM 313 C C . GLY A 1 42 ? 13.008 22.828 6.801 1 98.44 42 GLY A C 1
ATOM 314 O O . GLY A 1 42 ? 14.039 22.172 6.801 1 98.44 42 GLY A O 1
ATOM 315 N N . PRO A 1 43 ? 11.797 22.25 6.777 1 98.19 43 PRO A N 1
ATOM 316 C CA . PRO A 1 43 ? 11.633 20.797 6.754 1 98.19 43 PRO A CA 1
ATOM 317 C C . PRO A 1 43 ? 12.039 20.172 5.418 1 98.19 43 PRO A C 1
ATOM 319 O O . PRO A 1 43 ? 12.25 20.906 4.438 1 98.19 43 PRO A O 1
ATOM 322 N N . GLU A 1 44 ? 12.188 18.859 5.477 1 98.38 44 GLU A N 1
ATOM 323 C CA . GLU A 1 44 ? 12.578 18.078 4.305 1 98.38 44 GLU A CA 1
ATOM 324 C C . GLU A 1 44 ? 11.547 18.219 3.186 1 98.38 44 GLU A C 1
ATOM 326 O O . GLU A 1 44 ? 10.344 18.047 3.418 1 98.38 44 GLU A O 1
ATOM 331 N N . LEU A 1 45 ? 12.023 18.594 1.982 1 98.5 45 LEU A N 1
ATOM 332 C CA . LEU A 1 45 ? 11.195 18.688 0.783 1 98.5 45 LEU A CA 1
ATOM 333 C C . LEU A 1 45 ? 10.047 19.656 0.989 1 98.5 45 LEU A C 1
ATOM 335 O O . LEU A 1 45 ? 8.93 19.422 0.527 1 98.5 45 LEU A O 1
ATOM 339 N N . GLU A 1 46 ? 10.266 20.766 1.596 1 98.31 46 GLU A N 1
ATOM 340 C CA . GLU A 1 46 ? 9.211 21.703 1.979 1 98.31 46 GLU A CA 1
ATOM 341 C C . GLU A 1 46 ? 8.602 22.375 0.755 1 98.31 46 GLU A C 1
ATOM 343 O O . GLU A 1 46 ? 7.461 22.828 0.797 1 98.31 46 GLU A O 1
ATOM 348 N N . ILE A 1 47 ? 9.328 22.438 -0.394 1 98.62 47 ILE A N 1
ATOM 349 C CA . ILE A 1 47 ? 8.797 23.141 -1.556 1 98.62 47 ILE A CA 1
ATOM 350 C C . ILE A 1 47 ? 7.688 22.312 -2.195 1 98.62 47 ILE A C 1
ATOM 352 O O . ILE A 1 47 ? 6.555 22.781 -2.346 1 98.62 47 ILE A O 1
ATOM 356 N N . PRO A 1 48 ? 7.938 21.078 -2.562 1 97.94 48 PRO A N 1
ATOM 357 C CA . PRO A 1 48 ? 6.844 20.297 -3.141 1 97.94 48 PRO A CA 1
ATOM 358 C C . PRO A 1 48 ? 5.918 19.688 -2.08 1 97.94 48 PRO A C 1
ATOM 360 O O . PRO A 1 48 ? 4.777 19.344 -2.381 1 97.94 48 PRO A O 1
ATOM 363 N N . GLY A 1 49 ? 6.359 19.562 -0.854 1 97.06 49 GLY A N 1
ATOM 364 C CA . GLY A 1 49 ? 5.77 18.703 0.15 1 97.06 49 GLY A CA 1
ATOM 365 C C . GLY A 1 49 ? 6.41 17.328 0.204 1 97.06 49 GLY A C 1
ATOM 366 O O . GLY A 1 49 ? 6.754 16.75 -0.833 1 97.06 49 GLY A O 1
ATOM 367 N N . TYR A 1 50 ? 6.613 16.781 1.388 1 96.75 50 TYR A N 1
ATOM 368 C CA . TYR A 1 50 ? 7.332 15.523 1.553 1 96.75 50 TYR A CA 1
ATOM 369 C C . TYR A 1 50 ? 6.551 14.367 0.937 1 96.75 50 TYR A C 1
ATOM 371 O O . TYR A 1 50 ? 7.121 13.531 0.23 1 96.75 50 TYR A O 1
ATOM 379 N N . GLY A 1 51 ? 5.223 14.289 1.174 1 94.94 51 GLY A N 1
ATOM 380 C CA . GLY A 1 51 ? 4.414 13.125 0.846 1 94.94 51 GLY A CA 1
ATOM 381 C C . GLY A 1 51 ? 3.91 13.133 -0.585 1 94.94 51 GLY A C 1
ATOM 382 O O . GLY A 1 51 ? 2.756 12.789 -0.844 1 94.94 51 GLY A O 1
ATOM 383 N N . CYS A 1 52 ? 4.695 13.578 -1.57 1 95.88 52 CYS A N 1
ATOM 384 C CA . CYS A 1 52 ? 4.293 13.578 -2.973 1 95.88 52 CYS A CA 1
ATOM 385 C C . CYS A 1 52 ? 4.281 12.164 -3.537 1 95.88 52 CYS A C 1
ATOM 387 O O . CYS A 1 52 ? 3.57 11.875 -4.504 1 95.88 52 CYS A O 1
ATOM 389 N N . LEU A 1 53 ? 5.129 11.266 -2.959 1 95.06 53 LEU A N 1
ATOM 390 C CA . LEU A 1 53 ? 5.195 9.867 -3.357 1 95.06 53 LEU A CA 1
ATOM 391 C C . LEU A 1 53 ? 5.484 9.742 -4.852 1 95.06 53 LEU A C 1
ATOM 393 O O . LEU A 1 53 ? 6.469 10.289 -5.348 1 95.06 53 LEU A O 1
ATOM 397 N N . ASP A 1 54 ? 4.73 9.008 -5.652 1 94.5 54 ASP A N 1
ATOM 398 C CA . ASP A 1 54 ? 5.055 8.727 -7.047 1 94.5 54 ASP A CA 1
ATOM 399 C C . ASP A 1 54 ? 5.027 10 -7.887 1 94.5 54 ASP A C 1
ATOM 401 O O . ASP A 1 54 ? 5.516 10.016 -9.023 1 94.5 54 ASP A O 1
ATOM 405 N N . HIS A 1 55 ? 4.484 11.109 -7.43 1 96.38 55 HIS A N 1
ATOM 406 C CA . HIS A 1 55 ? 4.559 12.367 -8.164 1 96.38 55 HIS A CA 1
ATOM 407 C C . HIS A 1 55 ? 6 12.836 -8.32 1 96.38 55 HIS A C 1
ATOM 409 O O . HIS A 1 55 ? 6.309 13.625 -9.211 1 96.38 55 HIS A O 1
ATOM 415 N N . HIS A 1 56 ? 6.914 12.383 -7.422 1 95.94 56 HIS A N 1
ATOM 416 C CA . HIS A 1 56 ? 8.328 12.727 -7.539 1 95.94 56 HIS A CA 1
ATOM 417 C C . HIS A 1 56 ? 8.93 12.164 -8.82 1 95.94 56 HIS A C 1
ATOM 419 O O . HIS A 1 56 ? 9.984 12.617 -9.266 1 95.94 56 HIS A O 1
ATOM 425 N N . LEU A 1 57 ? 8.305 11.141 -9.352 1 93.75 57 LEU A N 1
ATOM 426 C CA . LEU A 1 57 ? 8.789 10.539 -10.578 1 93.75 57 LEU A CA 1
ATOM 427 C C . LEU A 1 57 ? 8.43 11.391 -11.789 1 93.75 57 LEU A C 1
ATOM 429 O O . LEU A 1 57 ? 8.977 11.195 -12.883 1 93.75 57 LEU A O 1
ATOM 433 N N . GLU A 1 58 ? 7.531 12.359 -11.617 1 93.81 58 GLU A N 1
ATOM 434 C CA . GLU A 1 58 ? 7.09 13.234 -12.695 1 93.81 58 GLU A CA 1
ATOM 435 C C . GLU A 1 58 ? 8.023 14.438 -12.844 1 93.81 58 GLU A C 1
ATOM 437 O O . GLU A 1 58 ? 8.414 15.055 -11.859 1 93.81 58 GLU A O 1
ATOM 442 N N . SER A 1 59 ? 8.359 14.812 -14.062 1 90.06 59 SER A N 1
ATOM 443 C CA . SER A 1 59 ? 9.227 15.961 -14.312 1 90.06 59 SER A CA 1
ATOM 444 C C . SER A 1 59 ? 8.578 17.25 -13.836 1 90.06 59 SER A C 1
ATOM 446 O O . SER A 1 59 ? 9.273 18.188 -13.445 1 90.06 59 SER A O 1
ATOM 448 N N . ASP A 1 60 ? 7.219 17.281 -13.812 1 95.62 60 ASP A N 1
ATOM 449 C CA . ASP A 1 60 ? 6.473 18.469 -13.398 1 95.62 60 ASP A CA 1
ATOM 450 C C . ASP A 1 60 ? 6.832 18.859 -11.969 1 95.62 60 ASP A C 1
ATOM 452 O O . ASP A 1 60 ? 6.996 20.047 -11.672 1 95.62 60 ASP A O 1
ATOM 456 N N . THR A 1 61 ? 6.906 17.844 -11.117 1 96.69 61 THR A N 1
ATOM 457 C CA . THR A 1 61 ? 7.145 18.125 -9.703 1 96.69 61 THR A CA 1
ATOM 458 C C . THR A 1 61 ? 8.484 18.844 -9.523 1 96.69 61 THR A C 1
ATOM 460 O O . THR A 1 61 ? 8.578 19.812 -8.758 1 96.69 61 THR A O 1
ATOM 463 N N . GLU A 1 62 ? 9.523 18.406 -10.227 1 95.69 62 GLU A N 1
ATOM 464 C CA . GLU A 1 62 ? 10.828 19.062 -10.172 1 95.69 62 GLU A CA 1
ATOM 465 C C . GLU A 1 62 ? 10.766 20.453 -10.797 1 95.69 62 GLU A C 1
ATOM 467 O O . GLU A 1 62 ? 11.281 21.422 -10.227 1 95.69 62 GLU A O 1
ATOM 472 N N . LEU A 1 63 ? 10.156 20.516 -11.93 1 95.44 63 LEU A N 1
ATOM 473 C CA . LEU A 1 63 ? 10.055 21.781 -12.656 1 95.44 63 LEU A CA 1
ATOM 474 C C . LEU A 1 63 ? 9.391 22.844 -11.789 1 95.44 63 LEU A C 1
ATOM 476 O O . LEU A 1 63 ? 9.922 23.953 -11.633 1 95.44 63 LEU A O 1
ATOM 480 N N . HIS A 1 64 ? 8.211 22.531 -11.242 1 98.06 64 HIS A N 1
ATOM 481 C CA . HIS A 1 64 ? 7.477 23.484 -10.422 1 98.06 64 HIS A CA 1
ATOM 482 C C . HIS A 1 64 ? 8.258 23.859 -9.164 1 98.06 64 HIS A C 1
ATOM 484 O O . HIS A 1 64 ? 8.164 24.984 -8.672 1 98.06 64 HIS A O 1
ATOM 490 N N . SER A 1 65 ? 9 22.891 -8.625 1 98.56 65 SER A N 1
ATOM 491 C CA . SER A 1 65 ? 9.828 23.172 -7.453 1 98.56 65 SER A CA 1
ATOM 492 C C . SER A 1 65 ? 10.875 24.234 -7.762 1 98.56 65 SER A C 1
ATOM 494 O O . SER A 1 65 ? 11.109 25.141 -6.957 1 98.56 65 SER A O 1
ATOM 496 N N . TRP A 1 66 ? 11.523 24.141 -8.938 1 98.31 66 TRP A N 1
ATOM 497 C CA . TRP A 1 66 ? 12.5 25.141 -9.344 1 98.31 66 TRP A CA 1
ATOM 498 C C . TRP A 1 66 ? 11.836 26.484 -9.562 1 98.31 66 TRP A C 1
ATOM 500 O O . TRP A 1 66 ? 12.406 27.531 -9.227 1 98.31 66 TRP A O 1
ATOM 510 N N . GLU A 1 67 ? 10.664 26.469 -10.172 1 98.31 67 GLU A N 1
ATOM 511 C CA . GLU A 1 67 ? 9.93 27.703 -10.391 1 98.31 67 GLU A CA 1
ATOM 512 C C . GLU A 1 67 ? 9.594 28.391 -9.062 1 98.31 67 GLU A C 1
ATOM 514 O O . GLU A 1 67 ? 9.727 29.609 -8.93 1 98.31 67 GLU A O 1
ATOM 519 N N . VAL A 1 68 ? 9.156 27.594 -8.109 1 98.62 68 VAL A N 1
ATOM 520 C CA . VAL A 1 68 ? 8.836 28.109 -6.781 1 98.62 68 VAL A CA 1
ATOM 521 C C . VAL A 1 68 ? 10.094 28.656 -6.121 1 98.62 68 VAL A C 1
ATOM 523 O O . VAL A 1 68 ? 10.062 29.734 -5.508 1 98.62 68 VAL A O 1
ATOM 526 N N . LEU A 1 69 ? 11.195 27.891 -6.199 1 98.81 69 LEU A N 1
ATOM 527 C CA . LEU A 1 69 ? 12.453 28.375 -5.645 1 98.81 69 LEU A CA 1
ATOM 528 C C . LEU A 1 69 ? 12.82 29.734 -6.227 1 98.81 69 LEU A C 1
ATOM 530 O O . LEU A 1 69 ? 13.227 30.641 -5.496 1 98.81 69 LEU A O 1
ATOM 534 N N . ALA A 1 70 ? 12.727 29.844 -7.543 1 98.62 70 ALA A N 1
ATOM 535 C CA . ALA A 1 70 ? 13.047 31.109 -8.219 1 98.62 70 ALA A CA 1
ATOM 536 C C . ALA A 1 70 ? 12.203 32.25 -7.668 1 98.62 70 ALA A C 1
ATOM 538 O O . ALA A 1 70 ? 12.719 33.344 -7.445 1 98.62 70 ALA A O 1
ATOM 539 N N . GLU A 1 71 ? 10.945 31.984 -7.496 1 98.38 71 GLU A N 1
ATOM 540 C CA . GLU A 1 71 ? 10.07 33.031 -6.941 1 98.38 71 GLU A CA 1
ATOM 541 C C . GLU A 1 71 ? 10.484 33.375 -5.52 1 98.38 71 GLU A C 1
ATOM 543 O O . GLU A 1 71 ? 10.469 34.562 -5.148 1 98.38 71 GLU A O 1
ATOM 548 N N . ILE A 1 72 ? 10.828 32.406 -4.699 1 98.75 72 ILE A N 1
ATOM 549 C CA . ILE A 1 72 ? 11.188 32.625 -3.305 1 98.75 72 ILE A CA 1
ATOM 550 C C . ILE A 1 72 ? 12.445 33.5 -3.234 1 98.75 72 ILE A C 1
ATOM 552 O O . ILE A 1 72 ? 12.453 34.531 -2.564 1 98.75 72 ILE A O 1
ATOM 556 N N . ILE A 1 73 ? 13.5 33.219 -3.955 1 98.5 73 ILE A N 1
ATOM 557 C CA . ILE A 1 73 ? 14.789 33.906 -3.791 1 98.5 73 ILE A CA 1
ATOM 558 C C . ILE A 1 73 ? 14.766 35.25 -4.5 1 98.5 73 ILE A C 1
ATOM 560 O O . ILE A 1 73 ? 15.703 36.031 -4.379 1 98.5 73 ILE A O 1
ATOM 564 N N . SER A 1 74 ? 13.68 35.469 -5.277 1 98.31 74 SER A N 1
ATOM 565 C CA . SER A 1 74 ? 13.492 36.812 -5.883 1 98.31 74 SER A CA 1
ATOM 566 C C . SER A 1 74 ? 12.836 37.781 -4.906 1 98.31 74 SER A C 1
ATOM 568 O O . SER A 1 74 ? 12.836 38.969 -5.129 1 98.31 74 SER A O 1
ATOM 570 N N . ASN A 1 75 ? 12.273 37.25 -3.902 1 98.25 75 ASN A N 1
ATOM 571 C CA . ASN A 1 75 ? 11.594 38.062 -2.91 1 98.25 75 ASN A CA 1
ATOM 572 C C . ASN A 1 75 ? 12.586 38.75 -1.977 1 98.25 75 ASN A C 1
ATOM 574 O O . ASN A 1 75 ? 13.523 38.125 -1.491 1 98.25 75 ASN A O 1
ATOM 578 N N . HIS A 1 76 ? 12.32 39.969 -1.58 1 97.94 76 HIS A N 1
ATOM 579 C CA . HIS A 1 76 ? 13.227 40.781 -0.78 1 97.94 76 HIS A CA 1
ATOM 580 C C . HIS A 1 76 ? 13.359 40.219 0.636 1 97.94 76 HIS A C 1
ATOM 582 O O . HIS A 1 76 ? 14.336 40.531 1.332 1 97.94 76 HIS A O 1
ATOM 588 N N . VAL A 1 77 ? 12.422 39.469 1.013 1 97.94 77 VAL A N 1
ATOM 589 C CA . VAL A 1 77 ? 12.461 38.875 2.354 1 97.94 77 VAL A CA 1
ATOM 590 C C . VAL A 1 77 ? 13.688 38 2.488 1 97.94 77 VAL A C 1
ATOM 592 O O . VAL A 1 77 ? 14.164 37.75 3.598 1 97.94 77 VAL A O 1
ATOM 595 N N . CYS A 1 78 ? 14.297 37.562 1.416 1 97.81 78 CYS A N 1
ATOM 596 C CA . CYS A 1 78 ? 15.43 36.625 1.428 1 97.81 78 CYS A CA 1
ATOM 597 C C . CYS A 1 78 ? 16.75 37.375 1.523 1 97.81 78 CYS A C 1
ATOM 599 O O . CYS A 1 78 ? 17.812 36.781 1.594 1 97.81 78 CYS A O 1
ATOM 601 N N . ARG A 1 79 ? 16.688 38.688 1.579 1 97.62 79 ARG A N 1
ATOM 602 C CA . ARG A 1 79 ? 17.922 39.469 1.707 1 97.62 79 ARG A CA 1
ATOM 603 C C . ARG A 1 79 ? 18.562 39.219 3.068 1 97.62 79 ARG A C 1
ATOM 605 O O . ARG A 1 79 ? 17.875 39.094 4.082 1 97.62 79 ARG A O 1
ATOM 612 N N . ASP A 1 80 ? 19.891 39.156 3.094 1 95.94 80 ASP A N 1
ATOM 613 C CA . ASP A 1 80 ? 20.75 39.156 4.281 1 95.94 80 ASP A CA 1
ATOM 614 C C . ASP A 1 80 ? 20.422 37.969 5.191 1 95.94 80 ASP A C 1
ATOM 616 O O . ASP A 1 80 ? 20.469 38.094 6.418 1 95.94 80 ASP A O 1
ATOM 620 N N . ILE A 1 81 ? 19.984 36.875 4.676 1 98.25 81 ILE A N 1
ATOM 621 C CA . ILE A 1 81 ? 19.75 35.656 5.426 1 98.25 81 ILE A CA 1
ATOM 622 C C . ILE A 1 81 ? 20.078 34.438 4.555 1 98.25 81 ILE A C 1
ATOM 624 O O . ILE A 1 81 ? 19.797 34.438 3.355 1 98.25 81 ILE A O 1
ATOM 628 N N . LEU A 1 82 ? 20.812 33.469 5.098 1 98.56 82 LEU A N 1
ATOM 629 C CA . LEU A 1 82 ? 21.031 32.156 4.453 1 98.56 82 LEU A CA 1
ATOM 630 C C . LEU A 1 82 ? 19.797 31.281 4.594 1 98.56 82 LEU A C 1
ATOM 632 O O . LEU A 1 82 ? 19.312 31.047 5.707 1 98.56 82 LEU A O 1
ATOM 636 N N . VAL A 1 83 ? 19.25 30.859 3.465 1 98.75 83 VAL A N 1
ATOM 637 C CA . VAL A 1 83 ? 18.016 30.094 3.457 1 98.75 83 VAL A CA 1
ATOM 638 C C . VAL A 1 83 ? 18.297 28.672 2.965 1 98.75 83 VAL A C 1
ATOM 640 O O . VAL A 1 83 ? 18.922 28.484 1.916 1 98.75 83 VAL A O 1
ATOM 643 N N . ASP A 1 84 ? 17.906 27.703 3.74 1 98.75 84 ASP A N 1
ATOM 644 C CA . ASP A 1 84 ? 18.016 26.281 3.424 1 98.75 84 ASP A CA 1
ATOM 645 C C . ASP A 1 84 ? 16.656 25.703 3.033 1 98.75 84 ASP A C 1
ATOM 647 O O . ASP A 1 84 ? 15.75 25.594 3.871 1 98.75 84 ASP A O 1
ATOM 651 N N . LEU A 1 85 ? 16.469 25.344 1.747 1 98.69 85 LEU A N 1
ATOM 652 C CA . LEU A 1 85 ? 15.195 24.875 1.225 1 98.69 85 LEU A CA 1
ATOM 653 C C . LEU A 1 85 ? 15.32 23.438 0.72 1 98.69 85 LEU A C 1
ATOM 655 O O . LEU A 1 85 ? 16.359 23.047 0.179 1 98.69 85 LEU A O 1
ATOM 659 N N . GLY A 1 86 ? 14.227 22.641 0.9 1 98.5 86 GLY A N 1
ATOM 660 C CA . GLY A 1 86 ? 14.234 21.25 0.461 1 98.5 86 GLY A CA 1
ATOM 661 C C . GLY A 1 86 ? 13.414 21.016 -0.792 1 98.5 86 GLY A C 1
ATOM 662 O O . GLY A 1 86 ? 12.281 21.5 -0.897 1 98.5 86 GLY A O 1
ATOM 663 N N . MET A 1 87 ? 13.977 20.25 -1.765 1 98.56 87 MET A N 1
ATOM 664 C CA . MET A 1 87 ? 13.273 19.859 -2.984 1 98.56 87 MET A CA 1
ATOM 665 C C . MET A 1 87 ? 14.008 18.734 -3.695 1 98.56 87 MET A C 1
ATOM 667 O O . MET A 1 87 ? 15.148 18.406 -3.357 1 98.56 87 MET A O 1
ATOM 671 N N . GLY A 1 88 ? 13.336 18.062 -4.637 1 97.88 88 GLY A N 1
ATOM 672 C CA . GLY A 1 88 ? 14 17.109 -5.512 1 97.88 88 GLY A CA 1
ATOM 673 C C . GLY A 1 88 ? 14.773 17.766 -6.633 1 97.88 88 GLY A C 1
ATOM 674 O O . GLY A 1 88 ? 14.336 18.781 -7.188 1 97.88 88 GLY A O 1
ATOM 675 N N . VAL A 1 89 ? 15.953 17.172 -6.941 1 98.12 89 VAL A N 1
ATOM 676 C CA . VAL A 1 89 ? 16.797 17.703 -8.016 1 98.12 89 VAL A CA 1
ATOM 677 C C . VAL A 1 89 ? 17.297 16.547 -8.883 1 98.12 89 VAL A C 1
ATOM 679 O O . VAL A 1 89 ? 17.828 15.555 -8.367 1 98.12 89 VAL A O 1
ATOM 682 N N . LYS A 1 90 ? 17.062 16.656 -10.133 1 94.31 90 LYS A N 1
ATOM 683 C CA . LYS A 1 90 ? 17.562 15.672 -11.086 1 94.31 90 LYS A CA 1
ATOM 684 C C . LYS A 1 90 ? 18.906 16.109 -11.656 1 94.31 90 LYS A C 1
ATOM 686 O O . LYS A 1 90 ? 18.984 17.094 -12.391 1 94.31 90 LYS A O 1
ATOM 691 N N . ALA A 1 91 ? 19.984 15.461 -11.297 1 93.69 91 ALA A N 1
ATOM 692 C CA . ALA A 1 91 ? 21.312 15.695 -11.844 1 93.69 91 ALA A CA 1
ATOM 693 C C . ALA A 1 91 ? 21.75 14.539 -12.742 1 93.69 91 ALA A C 1
ATOM 695 O O . ALA A 1 91 ? 21.797 13.391 -12.305 1 93.69 91 ALA A O 1
ATOM 696 N N . ARG A 1 92 ? 22.031 14.844 -14 1 91.06 92 ARG A N 1
ATOM 697 C CA . ARG A 1 92 ? 22.406 13.844 -14.992 1 91.06 92 ARG A CA 1
ATOM 698 C C . ARG A 1 92 ? 21.391 12.719 -15.055 1 91.06 92 ARG A C 1
ATOM 700 O O . ARG A 1 92 ? 21.75 11.539 -15.031 1 91.06 92 ARG A O 1
ATOM 707 N N . ASN A 1 93 ? 20.172 13.086 -14.93 1 88.44 93 ASN A N 1
ATOM 708 C CA . ASN A 1 93 ? 19 12.234 -15.078 1 88.44 93 ASN A CA 1
ATOM 709 C C . ASN A 1 93 ? 18.828 11.312 -13.875 1 88.44 93 ASN A C 1
ATOM 711 O O . ASN A 1 93 ? 18.109 10.305 -13.953 1 88.44 93 ASN A O 1
ATOM 715 N N . VAL A 1 94 ? 19.562 11.602 -12.773 1 93.44 94 VAL A N 1
ATOM 716 C CA . VAL A 1 94 ? 19.391 10.883 -11.508 1 93.44 94 VAL A CA 1
ATOM 717 C C . VAL A 1 94 ? 18.703 11.797 -10.492 1 93.44 94 VAL A C 1
ATOM 719 O O . VAL A 1 94 ? 19.172 12.914 -10.25 1 93.44 94 VAL A O 1
ATOM 722 N N . GLN A 1 95 ? 17.609 11.352 -9.961 1 95.38 95 GLN A N 1
ATOM 723 C CA . GLN A 1 95 ? 16.844 12.172 -9.031 1 95.38 95 GLN A CA 1
ATOM 724 C C . GLN A 1 95 ? 17.344 12.016 -7.602 1 95.38 95 GLN A C 1
ATOM 726 O O . GLN A 1 95 ? 17.484 10.891 -7.105 1 95.38 95 GLN A O 1
ATOM 731 N N . TYR A 1 96 ? 17.641 13.148 -6.949 1 98.06 96 TYR A N 1
ATOM 732 C CA . TYR A 1 96 ? 18.125 13.18 -5.574 1 98.06 96 TYR A CA 1
ATOM 733 C C . TYR A 1 96 ? 17.188 13.984 -4.68 1 98.06 96 TYR A C 1
ATOM 735 O O . TYR A 1 96 ? 16.516 14.906 -5.148 1 98.06 96 TYR A O 1
ATOM 743 N N . ASN A 1 97 ? 17 13.562 -3.43 1 98.31 97 ASN A N 1
ATOM 744 C CA . ASN A 1 97 ? 16.453 14.398 -2.371 1 98.31 97 ASN A CA 1
ATOM 745 C C . ASN A 1 97 ? 17.453 15.43 -1.883 1 98.31 97 ASN A C 1
ATOM 747 O O . ASN A 1 97 ? 18.484 15.078 -1.291 1 98.31 97 ASN A O 1
ATOM 751 N N . CYS A 1 98 ? 17.125 16.719 -2.092 1 98.62 98 CYS A N 1
ATOM 752 C CA . CYS A 1 98 ? 18.203 17.688 -1.937 1 98.62 98 CYS A CA 1
ATOM 753 C C . CYS A 1 98 ? 17.781 18.844 -1.034 1 98.62 98 CYS A C 1
ATOM 755 O O . CYS A 1 98 ? 16.594 19.047 -0.791 1 98.62 98 CYS A O 1
ATOM 757 N N . ARG A 1 99 ? 18.844 19.484 -0.527 1 98.19 99 ARG A N 1
ATOM 758 C CA . ARG A 1 99 ? 18.781 20.797 0.111 1 98.19 99 ARG A CA 1
ATOM 759 C C . ARG A 1 99 ? 19.453 21.859 -0.755 1 98.19 99 ARG A C 1
ATOM 761 O O . ARG A 1 99 ? 20.562 21.656 -1.251 1 98.19 99 ARG A O 1
ATOM 768 N N . VAL A 1 100 ? 18.734 22.938 -0.956 1 98.75 100 VAL A N 1
ATOM 769 C CA . VAL A 1 100 ? 19.312 24.047 -1.711 1 98.75 100 VAL A CA 1
ATOM 770 C C . VAL A 1 100 ? 19.641 25.203 -0.766 1 98.75 100 VAL A C 1
ATOM 772 O O . VAL A 1 100 ? 18.734 25.781 -0.14 1 98.75 100 VAL A O 1
ATOM 775 N N . LEU A 1 101 ? 20.922 25.547 -0.591 1 98.75 101 LEU A N 1
ATOM 776 C CA . LEU A 1 101 ? 21.375 26.688 0.205 1 98.75 101 LEU A CA 1
ATOM 777 C C . LEU A 1 101 ? 21.438 27.953 -0.642 1 98.75 101 LEU A C 1
ATOM 779 O O . LEU A 1 101 ? 22.172 28.016 -1.621 1 98.75 101 LEU A O 1
ATOM 783 N N . CYS A 1 102 ? 20.672 28.938 -0.257 1 98.69 102 CYS A N 1
ATOM 784 C CA . CYS A 1 102 ? 20.516 30.109 -1.119 1 98.69 102 CYS A CA 1
ATOM 785 C C . CYS A 1 102 ? 20.234 31.359 -0.297 1 98.69 102 CYS A C 1
ATOM 787 O O . CYS A 1 102 ? 20.141 31.297 0.93 1 98.69 102 CYS A O 1
ATOM 789 N N . THR A 1 103 ? 20.266 32.438 -0.87 1 98.44 103 THR A N 1
ATOM 790 C CA . THR A 1 103 ? 19.859 33.75 -0.38 1 98.44 103 THR A CA 1
ATOM 791 C C . THR A 1 103 ? 19.219 34.594 -1.497 1 98.44 103 THR A C 1
ATOM 793 O O . THR A 1 103 ? 18.781 34.031 -2.508 1 98.44 103 THR A O 1
ATOM 796 N N . TYR A 1 104 ? 18.969 35.906 -1.19 1 98.31 104 TYR A N 1
ATOM 797 C CA . TYR A 1 104 ? 18.344 36.781 -2.18 1 98.31 104 TYR A CA 1
ATOM 798 C C . TYR A 1 104 ? 19.109 36.75 -3.494 1 98.31 104 TYR A C 1
ATOM 800 O O . TYR A 1 104 ? 20.266 37.156 -3.549 1 98.31 104 TYR A O 1
ATOM 808 N N . ARG A 1 105 ? 18.5 36.156 -4.57 1 98.38 105 ARG A N 1
ATOM 809 C CA . ARG A 1 105 ? 18.953 36.125 -5.961 1 98.38 105 ARG A CA 1
ATOM 810 C C . ARG A 1 105 ? 20.297 35.438 -6.082 1 98.38 105 ARG A C 1
ATOM 812 O O . ARG A 1 105 ? 21.141 35.844 -6.879 1 98.38 105 ARG A O 1
ATOM 819 N N . LYS A 1 106 ? 20.516 34.406 -5.27 1 98.5 106 LYS A N 1
ATOM 820 C CA . LYS A 1 106 ? 21.766 33.656 -5.328 1 98.5 106 LYS A CA 1
ATOM 821 C C . LYS A 1 106 ? 21.578 32.25 -4.758 1 98.5 106 LYS A C 1
ATOM 823 O O . LYS A 1 106 ? 20.938 32.062 -3.715 1 98.5 106 LYS A O 1
ATOM 828 N N . VAL A 1 107 ? 22.047 31.25 -5.434 1 98.69 107 VAL A N 1
ATOM 829 C CA . VAL A 1 107 ? 22.141 29.875 -4.953 1 98.69 107 VAL A CA 1
ATOM 830 C C . VAL A 1 107 ? 23.594 29.516 -4.719 1 98.69 107 VAL A C 1
ATOM 832 O O . VAL A 1 107 ? 24.438 29.625 -5.621 1 98.69 107 VAL A O 1
ATOM 835 N N . PHE A 1 108 ? 23.969 29.062 -3.537 1 98.56 108 PHE A N 1
ATOM 836 C CA . PHE A 1 108 ? 25.344 28.734 -3.219 1 98.56 108 PHE A CA 1
ATOM 837 C C . PHE A 1 108 ? 25.688 27.312 -3.621 1 98.56 108 PHE A C 1
ATOM 839 O O . PHE A 1 108 ? 26.734 27.047 -4.219 1 98.56 108 PHE A O 1
ATOM 846 N N . ALA A 1 109 ? 24.812 26.375 -3.242 1 98.5 109 ALA A N 1
ATOM 847 C CA . ALA A 1 109 ? 25.109 24.969 -3.486 1 98.5 109 ALA A CA 1
ATOM 848 C C . ALA A 1 109 ? 23.891 24.094 -3.223 1 98.5 109 ALA A C 1
ATOM 850 O O . ALA A 1 109 ? 22.906 24.547 -2.625 1 98.5 109 ALA A O 1
ATOM 851 N N . ILE A 1 110 ? 23.922 22.875 -3.76 1 98.69 110 ILE A N 1
ATOM 852 C CA . ILE A 1 110 ? 22.875 21.875 -3.596 1 98.69 110 ILE A CA 1
ATOM 853 C C . ILE A 1 110 ? 23.438 20.641 -2.877 1 98.69 110 ILE A C 1
ATOM 855 O O . ILE A 1 110 ? 24.344 19.984 -3.377 1 98.69 110 ILE A O 1
ATOM 859 N N . ARG A 1 111 ? 22.969 20.344 -1.709 1 98.62 111 ARG A N 1
ATOM 860 C CA . ARG A 1 111 ? 23.391 19.172 -0.945 1 98.62 111 ARG A CA 1
ATOM 861 C C . ARG A 1 111 ? 22.453 18 -1.185 1 98.62 111 ARG A C 1
ATOM 863 O O . ARG A 1 111 ? 21.266 18.062 -0.855 1 98.62 111 ARG A O 1
ATOM 870 N N . ALA A 1 112 ? 22.938 16.891 -1.712 1 98.19 112 ALA A N 1
ATOM 871 C CA . ALA A 1 112 ? 22.156 15.703 -1.999 1 98.19 112 ALA A CA 1
ATOM 872 C C . ALA A 1 112 ? 22.172 14.727 -0.824 1 98.19 112 ALA A C 1
ATOM 874 O O . ALA A 1 112 ? 23.234 14.484 -0.239 1 98.19 112 ALA A O 1
ATOM 875 N N . LYS A 1 113 ? 21.078 14.211 -0.48 1 97.94 113 LYS A N 1
ATOM 876 C CA . LYS A 1 113 ? 20.922 13.289 0.641 1 97.94 113 LYS A CA 1
ATOM 877 C C . LYS A 1 113 ? 21.703 12 0.399 1 97.94 113 LYS A C 1
ATOM 879 O O . LYS A 1 113 ? 21.688 11.461 -0.71 1 97.94 113 LYS A O 1
ATOM 884 N N . GLN A 1 114 ? 22.312 11.492 1.463 1 96.88 114 GLN A N 1
ATOM 885 C CA . GLN A 1 114 ? 23.219 10.359 1.295 1 96.88 114 GLN A CA 1
ATOM 886 C C . GLN A 1 114 ? 22.625 9.086 1.876 1 96.88 114 GLN A C 1
ATOM 888 O O . GLN A 1 114 ? 23.078 7.98 1.554 1 96.88 114 GLN A O 1
ATOM 893 N N . ALA A 1 115 ? 21.719 9.141 2.766 1 95.88 115 ALA A N 1
ATOM 894 C CA . ALA A 1 115 ? 21.016 8.008 3.338 1 95.88 115 ALA A CA 1
ATOM 895 C C . ALA A 1 115 ? 19.5 8.18 3.209 1 95.88 115 ALA A C 1
ATOM 897 O O . ALA A 1 115 ? 18.938 9.148 3.727 1 95.88 115 ALA A O 1
ATOM 898 N N . LEU A 1 116 ? 18.859 7.254 2.564 1 95.69 116 LEU A N 1
ATOM 899 C CA . LEU A 1 116 ? 17.438 7.367 2.297 1 95.69 116 LEU A CA 1
ATOM 900 C C . LEU A 1 116 ? 16.625 6.547 3.299 1 95.69 116 LEU A C 1
ATOM 902 O O . LEU A 1 116 ? 17.031 5.449 3.686 1 95.69 116 LEU A O 1
ATOM 906 N N . ALA A 1 117 ? 15.5 7.105 3.752 1 94.31 117 ALA A N 1
ATOM 907 C CA . ALA A 1 117 ? 14.578 6.371 4.613 1 94.31 117 ALA A CA 1
ATOM 908 C C . ALA A 1 117 ? 13.742 5.379 3.803 1 94.31 117 ALA A C 1
ATOM 910 O O . ALA A 1 117 ? 13.141 5.75 2.793 1 94.31 117 ALA A O 1
ATOM 911 N N . GLY A 1 118 ? 13.672 4.113 4.195 1 90.88 118 GLY A N 1
ATOM 912 C CA . GLY A 1 118 ? 12.953 3.109 3.428 1 90.88 118 GLY A CA 1
ATOM 913 C C . GLY A 1 118 ? 12.227 2.105 4.297 1 90.88 118 GLY A C 1
ATOM 914 O O . GLY A 1 118 ? 11.695 1.112 3.797 1 90.88 118 GLY A O 1
ATOM 915 N N . ASP A 1 119 ? 12.07 2.34 5.586 1 88.62 119 ASP A N 1
ATOM 916 C CA . ASP A 1 119 ? 11.398 1.413 6.488 1 88.62 119 ASP A CA 1
ATOM 917 C C . ASP A 1 119 ? 10.07 1.992 6.977 1 88.62 119 ASP A C 1
ATOM 919 O O . ASP A 1 119 ? 9.789 3.176 6.773 1 88.62 119 ASP A O 1
ATOM 923 N N . GLY A 1 120 ? 9.242 1.137 7.527 1 91.12 120 GLY A N 1
ATOM 924 C CA . GLY A 1 120 ? 7.961 1.586 8.055 1 91.12 120 GLY A CA 1
ATOM 925 C C . GLY A 1 120 ? 7.09 2.256 7.012 1 91.12 120 GLY A C 1
ATOM 926 O O . GLY A 1 120 ? 6.766 1.653 5.984 1 91.12 120 GLY A O 1
ATOM 927 N N . LEU A 1 121 ? 6.852 3.574 7.195 1 92.88 121 LEU A N 1
ATOM 928 C CA . LEU A 1 121 ? 5.969 4.32 6.309 1 92.88 121 LEU A CA 1
ATOM 929 C C . LEU A 1 121 ? 6.75 4.938 5.156 1 92.88 121 LEU A C 1
ATOM 931 O O . LEU A 1 121 ? 6.16 5.379 4.164 1 92.88 121 LEU A O 1
ATOM 935 N N . TYR A 1 122 ? 8.062 4.992 5.246 1 93.25 122 TYR A N 1
ATOM 936 C CA . TYR A 1 122 ? 8.898 5.742 4.312 1 93.25 122 TYR A CA 1
ATOM 937 C C . TYR A 1 122 ? 9.227 4.91 3.082 1 93.25 122 TYR A C 1
ATOM 939 O O . TYR A 1 122 ? 9.336 3.684 3.164 1 93.25 122 TYR A O 1
ATOM 947 N N . ARG A 1 123 ? 9.406 5.586 1.92 1 92.56 123 ARG A N 1
ATOM 948 C CA . ARG A 1 123 ? 9.68 4.941 0.64 1 92.56 123 ARG A CA 1
ATOM 949 C C . ARG A 1 123 ? 10.609 5.793 -0.216 1 92.56 123 ARG A C 1
ATOM 951 O O . ARG A 1 123 ? 10.445 5.859 -1.437 1 92.56 123 ARG A O 1
ATOM 958 N N . GLU A 1 124 ? 11.555 6.422 0.335 1 94.94 124 GLU A N 1
ATOM 959 C CA . GLU A 1 124 ? 12.352 7.398 -0.396 1 94.94 124 GLU A CA 1
ATOM 960 C C . GLU A 1 124 ? 13.109 6.746 -1.547 1 94.94 124 GLU A C 1
ATOM 962 O O . GLU A 1 124 ? 13.273 7.344 -2.613 1 94.94 124 GLU A O 1
ATOM 967 N N . ALA A 1 125 ? 13.562 5.465 -1.348 1 93.44 125 ALA A N 1
ATOM 968 C CA . ALA A 1 125 ? 14.383 4.805 -2.361 1 93.44 125 ALA A CA 1
ATOM 969 C C . ALA A 1 125 ? 13.562 4.504 -3.615 1 93.44 125 ALA A C 1
ATOM 971 O O . ALA A 1 125 ? 14.125 4.223 -4.676 1 93.44 125 ALA A O 1
ATOM 972 N N . ARG A 1 126 ? 12.281 4.516 -3.535 1 92.69 126 ARG A N 1
ATOM 973 C CA . ARG A 1 126 ? 11.414 4.359 -4.695 1 92.69 126 ARG A CA 1
ATOM 974 C C . ARG A 1 126 ? 11.492 5.582 -5.605 1 92.69 126 ARG A C 1
ATOM 976 O O . ARG A 1 126 ? 11.32 5.465 -6.824 1 92.69 126 ARG A O 1
ATOM 983 N N . HIS A 1 127 ? 11.836 6.762 -5.059 1 94.38 127 HIS A N 1
ATOM 984 C CA . HIS A 1 127 ? 11.695 8.008 -5.797 1 94.38 127 HIS A CA 1
ATOM 985 C C . HIS A 1 127 ? 13.039 8.703 -5.973 1 94.38 127 HIS A C 1
ATOM 987 O O . HIS A 1 127 ? 13.227 9.484 -6.906 1 94.38 127 HIS A O 1
ATOM 993 N N . PHE A 1 128 ? 13.93 8.445 -5.012 1 96.5 128 PHE A N 1
ATOM 994 C CA . PHE A 1 128 ? 15.195 9.164 -4.992 1 96.5 128 PHE A CA 1
ATOM 995 C C . PHE A 1 128 ? 16.375 8.195 -4.934 1 96.5 128 PHE A C 1
ATOM 997 O O . PHE A 1 128 ? 16.188 7.02 -4.609 1 96.5 128 PHE A O 1
ATOM 1004 N N . THR A 1 129 ? 17.484 8.656 -5.316 1 95.5 129 THR A N 1
ATOM 1005 C CA . THR A 1 129 ? 18.75 7.922 -5.223 1 95.5 129 THR A CA 1
ATOM 1006 C C . THR A 1 129 ? 19.672 8.57 -4.195 1 95.5 129 THR A C 1
ATOM 1008 O O . THR A 1 129 ? 19.781 9.797 -4.129 1 95.5 129 THR A O 1
ATOM 1011 N N . ALA A 1 130 ? 20.312 7.781 -3.377 1 96.19 130 ALA A N 1
ATOM 1012 C CA . ALA A 1 130 ? 21.297 8.297 -2.42 1 96.19 130 ALA A CA 1
ATOM 1013 C C . ALA A 1 130 ? 22.547 8.797 -3.131 1 96.19 130 ALA A C 1
ATOM 1015 O O . ALA A 1 130 ? 23.016 8.18 -4.09 1 96.19 130 ALA A O 1
ATOM 1016 N N . TRP A 1 131 ? 23.016 9.992 -2.758 1 96.44 131 TRP A N 1
ATOM 1017 C CA . TRP A 1 131 ? 24.312 10.438 -3.232 1 96.44 131 TRP A CA 1
ATOM 1018 C C . TRP A 1 131 ? 25.422 9.562 -2.674 1 96.44 131 TRP A C 1
ATOM 1020 O O . TRP A 1 131 ? 25.656 9.523 -1.461 1 96.44 131 TRP A O 1
ATOM 1030 N N . VAL A 1 132 ? 26.156 8.859 -3.537 1 93 132 VAL A N 1
ATOM 1031 C CA . VAL A 1 132 ? 27.078 7.844 -3.059 1 93 132 VAL A CA 1
ATOM 1032 C C . VAL A 1 132 ? 28.516 8.344 -3.201 1 93 132 VAL A C 1
ATOM 1034 O O . VAL A 1 132 ? 29.469 7.668 -2.793 1 93 132 VAL A O 1
ATOM 1037 N N . LYS A 1 133 ? 28.75 9.562 -3.758 1 93.56 133 LYS A N 1
ATOM 1038 C CA . LYS A 1 133 ? 30.078 10.125 -3.939 1 93.56 133 LYS A CA 1
ATOM 1039 C C . LYS A 1 133 ? 30.484 10.969 -2.736 1 93.56 133 LYS A C 1
ATOM 1041 O O . LYS A 1 133 ? 30.453 12.203 -2.797 1 93.56 133 LYS A O 1
ATOM 1046 N N . GLU A 1 134 ? 31.047 10.32 -1.759 1 93.62 134 GLU A N 1
ATOM 1047 C CA . GLU A 1 134 ? 31.406 10.969 -0.501 1 93.62 134 GLU A CA 1
ATOM 1048 C C . GLU A 1 134 ? 32.469 12.047 -0.721 1 93.62 134 GLU A C 1
ATOM 1050 O O . GLU A 1 134 ? 33.438 11.828 -1.436 1 93.62 134 GLU A O 1
ATOM 1055 N N . ARG A 1 135 ? 32.281 13.211 -0.171 1 96.31 135 ARG A N 1
ATOM 1056 C CA . ARG A 1 135 ? 33.25 14.32 -0.179 1 96.31 135 ARG A CA 1
ATOM 1057 C C . ARG A 1 135 ? 33.531 14.781 -1.604 1 96.31 135 ARG A C 1
ATOM 1059 O O . ARG A 1 135 ? 34.656 15.148 -1.925 1 96.31 135 ARG A O 1
ATOM 1066 N N . GLN A 1 136 ? 32.531 14.641 -2.439 1 96.44 136 GLN A N 1
ATOM 1067 C CA . GLN A 1 136 ? 32.688 15.086 -3.818 1 96.44 136 GLN A CA 1
ATOM 1068 C C . GLN A 1 136 ? 31.5 15.977 -4.246 1 96.44 136 GLN A C 1
ATOM 1070 O O . GLN A 1 136 ? 30.375 15.789 -3.785 1 96.44 136 GLN A O 1
ATOM 1075 N N . VAL A 1 137 ? 31.844 16.953 -5.082 1 96.69 137 VAL A N 1
ATOM 1076 C CA . VAL A 1 137 ? 30.828 17.828 -5.676 1 96.69 137 VAL A CA 1
ATOM 1077 C C . VAL A 1 137 ? 30.922 17.75 -7.199 1 96.69 137 VAL A C 1
ATOM 1079 O O . VAL A 1 137 ? 31.953 17.359 -7.75 1 96.69 137 VAL A O 1
ATOM 1082 N N . GLU A 1 138 ? 29.859 17.969 -7.832 1 96.69 138 GLU A N 1
ATOM 1083 C CA . GLU A 1 138 ? 29.75 18.094 -9.281 1 96.69 138 GLU A CA 1
ATOM 1084 C C . GLU A 1 138 ? 29.094 19.422 -9.672 1 96.69 138 GLU A C 1
ATOM 1086 O O . GLU A 1 138 ? 28.406 20.047 -8.859 1 96.69 138 GLU A O 1
ATOM 1091 N N . ALA A 1 139 ? 29.422 19.812 -10.859 1 95.44 139 ALA A N 1
ATOM 1092 C CA . ALA A 1 139 ? 28.75 21.016 -11.359 1 95.44 139 ALA A CA 1
ATOM 1093 C C . ALA A 1 139 ? 27.328 20.703 -11.781 1 95.44 139 ALA A C 1
ATOM 1095 O O . ALA A 1 139 ? 27.062 19.719 -12.477 1 95.44 139 ALA A O 1
ATOM 1096 N N . TYR A 1 140 ? 26.453 21.484 -11.312 1 97.12 140 TYR A N 1
ATOM 1097 C CA . TYR A 1 140 ? 25.047 21.359 -11.68 1 97.12 140 TYR A CA 1
ATOM 1098 C C . TYR A 1 140 ? 24.594 22.578 -12.477 1 97.12 140 TYR A C 1
ATOM 1100 O O . TYR A 1 140 ? 24.75 23.719 -12.031 1 97.12 140 TYR A O 1
ATOM 1108 N N . LYS A 1 141 ? 24.016 22.328 -13.617 1 95.5 141 LYS A N 1
ATOM 1109 C CA . LYS A 1 141 ? 23.484 23.406 -14.438 1 95.5 141 LYS A CA 1
ATOM 1110 C C . LYS A 1 141 ? 22.094 23.844 -13.953 1 95.5 141 LYS A C 1
ATOM 1112 O O . LYS A 1 141 ? 21.156 23.047 -13.953 1 95.5 141 LYS A O 1
ATOM 1117 N N . LEU A 1 142 ? 21.984 25.062 -13.594 1 97.25 142 LEU A N 1
ATOM 1118 C CA . LEU A 1 142 ? 20.719 25.578 -13.047 1 97.25 142 LEU A CA 1
ATOM 1119 C C . LEU A 1 142 ? 19.672 25.688 -14.141 1 97.25 142 LEU A C 1
ATOM 1121 O O . LEU A 1 142 ? 19.984 25.938 -15.305 1 97.25 142 LEU A O 1
ATOM 1125 N N . HIS A 1 143 ? 18.406 25.516 -13.742 1 95 143 HIS A N 1
ATOM 1126 C CA . HIS A 1 143 ? 17.281 25.719 -14.641 1 95 143 HIS A CA 1
ATOM 1127 C C . HIS A 1 143 ? 17.188 27.172 -15.086 1 95 143 HIS A C 1
ATOM 1129 O O . HIS A 1 143 ? 17.578 28.078 -14.352 1 95 143 HIS A O 1
ATOM 1135 N N . GLN A 1 144 ? 16.625 27.406 -16.25 1 94.12 144 GLN A N 1
ATOM 1136 C CA . GLN A 1 144 ? 16.562 28.734 -16.844 1 94.12 144 GLN A CA 1
ATOM 1137 C C . GLN A 1 144 ? 15.859 29.719 -15.914 1 94.12 144 GLN A C 1
ATOM 1139 O O . GLN A 1 144 ? 16.281 30.875 -15.773 1 94.12 144 GLN A O 1
ATOM 1144 N N . VAL A 1 145 ? 14.812 29.328 -15.289 1 96.69 145 VAL A N 1
ATOM 1145 C CA . VAL A 1 145 ? 14.016 30.219 -14.445 1 96.69 145 VAL A CA 1
ATOM 1146 C C . VAL A 1 145 ? 14.867 30.719 -13.281 1 96.69 145 VAL A C 1
ATOM 1148 O O . VAL A 1 145 ? 14.703 31.859 -12.828 1 96.69 145 VAL A O 1
ATOM 1151 N N . VAL A 1 146 ? 15.773 29.922 -12.781 1 98.06 146 VAL A N 1
ATOM 1152 C CA . VAL A 1 146 ? 16.656 30.312 -11.688 1 98.06 146 VAL A CA 1
ATOM 1153 C C . VAL A 1 146 ? 17.781 31.188 -12.219 1 98.06 146 VAL A C 1
ATOM 1155 O O . VAL A 1 146 ? 18.172 32.156 -11.57 1 98.06 146 VAL A O 1
ATOM 1158 N N . ARG A 1 147 ? 18.266 30.859 -13.391 1 97.12 147 ARG A N 1
ATOM 1159 C CA . ARG A 1 147 ? 19.297 31.672 -14.031 1 97.12 147 ARG A CA 1
ATOM 1160 C C . ARG A 1 147 ? 18.812 33.094 -14.25 1 97.12 147 ARG A C 1
ATOM 1162 O O . ARG A 1 147 ? 19.578 34.062 -14.094 1 97.12 147 ARG A O 1
ATOM 1169 N N . ASP A 1 148 ? 17.594 33.188 -14.602 1 97.62 148 ASP A N 1
ATOM 1170 C CA . ASP A 1 148 ? 17 34.5 -14.875 1 97.62 148 ASP A CA 1
ATOM 1171 C C . ASP A 1 148 ? 17 35.375 -13.625 1 97.62 148 ASP A C 1
ATOM 1173 O O . ASP A 1 148 ? 17.094 36.594 -13.719 1 97.62 148 ASP A O 1
ATOM 1177 N N . VAL A 1 149 ? 16.938 34.75 -12.516 1 98.06 149 VAL A N 1
ATOM 1178 C CA . VAL A 1 149 ? 16.828 35.469 -11.25 1 98.06 149 VAL A CA 1
ATOM 1179 C C . VAL A 1 149 ? 18.234 35.719 -10.68 1 98.06 149 VAL A C 1
ATOM 1181 O O . VAL A 1 149 ? 18.5 36.781 -10.109 1 98.06 149 VAL A O 1
ATOM 1184 N N . THR A 1 150 ? 19.172 34.812 -10.852 1 97.69 150 THR A N 1
ATOM 1185 C CA . THR A 1 150 ? 20.438 34.844 -10.133 1 97.69 150 THR A CA 1
ATOM 1186 C C . THR A 1 150 ? 21.562 35.312 -11.039 1 97.69 150 THR A C 1
ATOM 1188 O O . THR A 1 150 ? 22.594 35.781 -10.562 1 97.69 150 THR A O 1
ATOM 1191 N N . GLY A 1 151 ? 21.422 35.094 -12.336 1 97.25 151 GLY A N 1
ATOM 1192 C CA . GLY A 1 151 ? 22.516 35.281 -13.273 1 97.25 151 GLY A CA 1
ATOM 1193 C C . GLY A 1 151 ? 23.562 34.188 -13.227 1 97.25 151 GLY A C 1
ATOM 1194 O O . GLY A 1 151 ? 24.547 34.219 -13.961 1 97.25 151 GLY A O 1
ATOM 1195 N N . GLN A 1 152 ? 23.344 33.219 -12.375 1 97.31 152 GLN A N 1
ATOM 1196 C CA . GLN A 1 152 ? 24.266 32.094 -12.242 1 97.31 152 GLN A CA 1
ATOM 1197 C C . GLN A 1 152 ? 23.984 31.016 -13.289 1 97.31 152 GLN A C 1
ATOM 1199 O O . GLN A 1 152 ? 22.828 30.797 -13.656 1 97.31 152 GLN A O 1
ATOM 1204 N N . LYS A 1 153 ? 25 30.328 -13.711 1 96.31 153 LYS A N 1
ATOM 1205 C CA . LYS A 1 153 ? 24.844 29.25 -14.68 1 96.31 153 LYS A CA 1
ATOM 1206 C C . LYS A 1 153 ? 24.906 27.875 -14.008 1 96.31 153 LYS A C 1
ATOM 1208 O O . LYS A 1 153 ? 24.094 27 -14.305 1 96.31 153 LYS A O 1
ATOM 1213 N N . THR A 1 154 ? 25.922 27.75 -13.148 1 97.31 154 THR A N 1
ATOM 1214 C CA . THR A 1 154 ? 26.156 26.469 -12.492 1 97.31 154 THR A CA 1
ATOM 1215 C C . THR A 1 154 ? 26.406 26.656 -11 1 97.31 154 THR A C 1
ATOM 1217 O O . THR A 1 154 ? 26.812 27.75 -10.562 1 97.31 154 THR A O 1
ATOM 1220 N N . VAL A 1 155 ? 26.141 25.719 -10.273 1 98.12 155 VAL A N 1
ATOM 1221 C CA . VAL A 1 155 ? 26.469 25.641 -8.852 1 98.12 155 VAL A CA 1
ATOM 1222 C C . VAL A 1 155 ? 26.922 24.234 -8.492 1 98.12 155 VAL A C 1
ATOM 1224 O O . VAL A 1 155 ? 26.641 23.281 -9.227 1 98.12 155 VAL A O 1
ATOM 1227 N N . PRO A 1 156 ? 27.641 24.078 -7.383 1 98.06 156 PRO A N 1
ATOM 1228 C CA . PRO A 1 156 ? 28.031 22.719 -6.992 1 98.06 156 PRO A CA 1
ATOM 1229 C C . PRO A 1 156 ? 26.875 21.922 -6.383 1 98.06 156 PRO A C 1
ATOM 1231 O O . PRO A 1 156 ? 26.062 22.469 -5.641 1 98.06 156 PRO A O 1
ATOM 1234 N N . ILE A 1 157 ? 26.781 20.641 -6.691 1 98.19 157 ILE A N 1
ATOM 1235 C CA . ILE A 1 157 ? 25.875 19.688 -6.055 1 98.19 157 ILE A CA 1
ATOM 1236 C C . ILE A 1 157 ? 26.688 18.547 -5.453 1 98.19 157 ILE A C 1
ATOM 1238 O O . ILE A 1 157 ? 27.688 18.109 -6.035 1 98.19 157 ILE A O 1
ATOM 1242 N N . GLY A 1 158 ? 26.375 18.141 -4.316 1 97.88 158 GLY A N 1
ATOM 1243 C CA . GLY A 1 158 ? 27.047 16.969 -3.758 1 97.88 158 GLY A CA 1
ATOM 1244 C C . GLY A 1 158 ? 27.25 17.062 -2.26 1 97.88 158 GLY A C 1
ATOM 1245 O O . GLY A 1 158 ? 26.328 17.406 -1.515 1 97.88 158 GLY A O 1
ATOM 1246 N N . ASP A 1 159 ? 28.375 16.656 -1.806 1 97.25 159 ASP A N 1
ATOM 1247 C CA . ASP A 1 159 ? 28.797 16.578 -0.409 1 97.25 159 ASP A CA 1
ATOM 1248 C C . ASP A 1 159 ? 29.891 17.609 -0.11 1 97.25 159 ASP A C 1
ATOM 1250 O O . ASP A 1 159 ? 31.016 17.484 -0.579 1 97.25 159 ASP A O 1
ATOM 1254 N N . PHE A 1 160 ? 29.5 18.688 0.689 1 97.81 160 PHE A N 1
ATOM 1255 C CA . PHE A 1 160 ? 30.391 19.828 0.881 1 97.81 160 PHE A CA 1
ATOM 1256 C C . PHE A 1 160 ? 30.156 20.484 2.234 1 97.81 160 PHE A C 1
ATOM 1258 O O . PHE A 1 160 ? 29.234 20.094 2.961 1 97.81 160 PHE A O 1
ATOM 1265 N N . ILE A 1 161 ? 31.016 21.375 2.627 1 97.88 161 ILE A N 1
ATOM 1266 C CA . ILE A 1 161 ? 30.828 22.312 3.73 1 97.88 161 ILE A CA 1
ATOM 1267 C C . ILE A 1 161 ? 30.766 23.734 3.189 1 97.88 161 ILE A C 1
ATOM 1269 O O . ILE A 1 161 ? 31.578 24.125 2.348 1 97.88 161 ILE A O 1
ATOM 1273 N N . LEU A 1 162 ? 29.719 24.438 3.504 1 98 162 LEU A N 1
ATOM 1274 C CA . LEU A 1 162 ? 29.594 25.844 3.129 1 98 162 LEU A CA 1
ATOM 1275 C C . LEU A 1 162 ? 30.438 26.719 4.043 1 98 162 LEU A C 1
ATOM 1277 O O . LEU A 1 162 ? 30.219 26.75 5.258 1 98 162 LEU A O 1
ATOM 1281 N N . GLU A 1 163 ? 31.344 27.516 3.467 1 96.94 163 GLU A N 1
ATOM 1282 C CA . GLU A 1 163 ? 32.281 28.344 4.227 1 96.94 163 GLU A CA 1
ATOM 1283 C C . GLU A 1 163 ? 31.844 29.812 4.18 1 96.94 163 GLU A C 1
ATOM 1285 O O . GLU A 1 163 ? 31.828 30.422 3.107 1 96.94 163 GLU A O 1
ATOM 1290 N N . THR A 1 164 ? 31.469 30.312 5.32 1 96.06 164 THR A N 1
ATOM 1291 C CA . THR A 1 164 ? 31.219 31.75 5.473 1 96.06 164 THR A CA 1
ATOM 1292 C C . THR A 1 164 ? 32.438 32.438 6.047 1 96.06 164 THR A C 1
ATOM 1294 O O . THR A 1 164 ? 33.406 31.797 6.48 1 96.06 164 THR A O 1
ATOM 1297 N N . PRO A 1 165 ? 32.469 33.781 6.082 1 93.31 165 PRO A N 1
ATOM 1298 C CA . PRO A 1 165 ? 33.625 34.5 6.609 1 93.31 165 PRO A CA 1
ATOM 1299 C C . PRO A 1 165 ? 33.875 34.219 8.094 1 93.31 165 PRO A C 1
ATOM 1301 O O . PRO A 1 165 ? 35 34.281 8.57 1 93.31 165 PRO A O 1
ATOM 1304 N N . ASP A 1 166 ? 32.875 33.875 8.75 1 93.25 166 ASP A N 1
ATOM 1305 C CA . ASP A 1 166 ? 33 33.844 10.203 1 93.25 166 ASP A CA 1
ATOM 1306 C C . ASP A 1 166 ? 32.719 32.469 10.758 1 93.25 166 ASP A C 1
ATOM 1308 O O . ASP A 1 166 ? 33.031 32.156 11.914 1 93.25 166 ASP A O 1
ATOM 1312 N N . THR A 1 167 ? 32.156 31.531 9.969 1 95.81 167 THR A N 1
ATOM 1313 C CA . THR A 1 167 ? 31.859 30.172 10.43 1 95.81 167 THR A CA 1
ATOM 1314 C C . THR A 1 167 ? 31.672 29.234 9.25 1 95.81 167 THR A C 1
ATOM 1316 O O . THR A 1 167 ? 31.953 29.594 8.102 1 95.81 167 THR A O 1
ATOM 1319 N N . SER A 1 168 ? 31.375 27.938 9.539 1 96.81 168 SER A N 1
ATOM 1320 C CA . SER A 1 168 ? 31.141 26.906 8.523 1 96.81 168 SER A CA 1
ATOM 1321 C C . SER A 1 168 ? 29.844 26.156 8.789 1 96.81 168 SER A C 1
ATOM 1323 O O . SER A 1 168 ? 29.5 25.875 9.945 1 96.81 168 SER A O 1
ATOM 1325 N N . VAL A 1 169 ? 29.109 25.922 7.684 1 97.81 169 VAL A N 1
ATOM 1326 C CA . VAL A 1 169 ? 27.781 25.328 7.777 1 97.81 169 VAL A CA 1
ATOM 1327 C C . VAL A 1 169 ? 27.734 24.031 6.961 1 97.81 169 VAL A C 1
ATOM 1329 O O . VAL A 1 169 ? 28.312 23.953 5.879 1 97.81 169 VAL A O 1
ATOM 1332 N N . THR A 1 170 ? 27.109 23 7.504 1 96.75 170 THR A N 1
ATOM 1333 C CA . THR A 1 170 ? 26.859 21.75 6.773 1 96.75 170 THR A CA 1
ATOM 1334 C C . THR A 1 170 ? 25.422 21.297 6.941 1 96.75 170 THR A C 1
ATOM 1336 O O . THR A 1 170 ? 24.656 21.922 7.68 1 96.75 170 THR A O 1
ATOM 1339 N N . CYS A 1 171 ? 25.062 20.25 6.129 1 95.81 171 CYS A N 1
ATOM 1340 C CA . CYS A 1 171 ? 23.688 19.781 6.133 1 95.81 171 CYS A CA 1
ATOM 1341 C C . CYS A 1 171 ? 23.625 18.281 6.395 1 95.81 171 CYS A C 1
ATOM 1343 O O . CYS A 1 171 ? 24.531 17.547 5.988 1 95.81 171 CYS A O 1
ATOM 1345 N N . GLU A 1 172 ? 22.703 17.938 7.117 1 94.81 172 GLU A N 1
ATOM 1346 C CA . GLU A 1 172 ? 22.219 16.578 7.297 1 94.81 172 GLU A CA 1
ATOM 1347 C C . GLU A 1 172 ? 20.719 16.5 7.086 1 94.81 172 GLU A C 1
ATOM 1349 O O . GLU A 1 172 ? 19.969 17.375 7.516 1 94.81 172 GLU A O 1
ATOM 1354 N N . THR A 1 173 ? 20.266 15.414 6.379 1 97.06 173 THR A N 1
ATOM 1355 C CA . THR A 1 173 ? 18.844 15.336 6.098 1 97.06 173 THR A CA 1
ATOM 1356 C C . THR A 1 173 ? 18.219 14.109 6.773 1 97.06 173 THR A C 1
ATOM 1358 O O . THR A 1 173 ? 18.516 12.977 6.398 1 97.06 173 THR A O 1
ATOM 1361 N N . CYS A 1 174 ? 17.422 14.289 7.762 1 95.38 174 CYS A N 1
ATOM 1362 C CA . CYS A 1 174 ? 16.547 13.336 8.438 1 95.38 174 CYS A CA 1
ATOM 1363 C C . CYS A 1 174 ? 17.25 12.016 8.68 1 95.38 174 CYS A C 1
ATOM 1365 O O . CYS A 1 174 ? 18.125 11.914 9.547 1 95.38 174 CYS A O 1
ATOM 1367 N N . GLU A 1 175 ? 17.016 10.992 7.773 1 94.38 175 GLU A N 1
ATOM 1368 C CA . GLU A 1 175 ? 17.531 9.641 7.941 1 94.38 175 GLU A CA 1
ATOM 1369 C C . GLU A 1 175 ? 19.047 9.648 8.18 1 94.38 175 GLU A C 1
ATOM 1371 O O . GLU A 1 175 ? 19.578 8.758 8.836 1 94.38 175 GLU A O 1
ATOM 1376 N N . GLU A 1 176 ? 19.734 10.617 7.719 1 93.88 176 GLU A N 1
ATOM 1377 C CA . GLU A 1 176 ? 21.172 10.711 7.852 1 93.88 176 GLU A CA 1
ATOM 1378 C C . GLU A 1 176 ? 21.594 10.812 9.32 1 93.88 176 GLU A C 1
ATOM 1380 O O . GLU A 1 176 ? 22.688 10.398 9.688 1 93.88 176 GLU A O 1
ATOM 1385 N N . LEU A 1 177 ? 20.703 11.344 10.117 1 91 177 LEU A N 1
ATOM 1386 C CA . LEU A 1 177 ? 20.953 11.43 11.555 1 91 177 LEU A CA 1
ATOM 1387 C C . LEU A 1 177 ? 20.875 10.055 12.203 1 91 177 LEU A C 1
ATOM 1389 O O . LEU A 1 177 ? 21.547 9.797 13.203 1 91 177 LEU A O 1
ATOM 1393 N N . PHE A 1 178 ? 20.094 9.148 11.594 1 88 178 PHE A N 1
ATOM 1394 C CA . PHE A 1 178 ? 19.734 7.906 12.266 1 88 178 PHE A CA 1
ATOM 1395 C C . PHE A 1 178 ? 20.672 6.773 11.867 1 88 178 PHE A C 1
ATOM 1397 O O . PHE A 1 178 ? 20.609 5.68 12.43 1 88 178 PHE A O 1
ATOM 1404 N N . VAL A 1 179 ? 21.516 7.008 10.977 1 89.81 179 VAL A N 1
ATOM 1405 C CA . VAL A 1 179 ? 22.484 5.984 10.602 1 89.81 179 VAL A CA 1
ATOM 1406 C C . VAL A 1 179 ? 23.719 6.098 11.492 1 89.81 179 VAL A C 1
ATOM 1408 O O . VAL A 1 179 ? 24.047 7.184 11.977 1 89.81 179 VAL A O 1
ATOM 1411 N N . PRO A 1 180 ? 24.438 4.953 11.734 1 85.81 180 PRO A N 1
ATOM 1412 C CA . PRO A 1 180 ? 25.594 4.984 12.625 1 85.81 180 PRO A CA 1
ATOM 1413 C C . PRO A 1 180 ? 26.688 5.926 12.133 1 85.81 180 PRO A C 1
ATOM 1415 O O . PRO A 1 180 ? 27.281 6.656 12.93 1 85.81 180 PRO A O 1
ATOM 1418 N N . ARG A 1 181 ? 26.938 5.934 10.82 1 87.44 181 ARG A N 1
ATOM 1419 C CA . ARG A 1 181 ? 27.906 6.836 10.219 1 87.44 181 ARG A CA 1
ATOM 1420 C C . ARG A 1 181 ? 27.234 8.086 9.664 1 87.44 181 ARG A C 1
ATOM 1422 O O . ARG A 1 181 ? 27.219 8.305 8.453 1 87.44 181 ARG A O 1
ATOM 1429 N N . ASN A 1 182 ? 26.844 8.93 10.562 1 90.19 182 ASN A N 1
ATOM 1430 C CA . ASN A 1 182 ? 26.141 10.133 10.141 1 90.19 182 ASN A CA 1
ATOM 1431 C C . ASN A 1 182 ? 27.078 11.164 9.539 1 90.19 182 ASN A C 1
ATOM 1433 O O . ASN A 1 182 ? 28.219 11.312 9.984 1 90.19 182 ASN A O 1
ATOM 1437 N N . PRO A 1 183 ? 26.672 11.875 8.531 1 91.06 183 PRO A N 1
ATOM 1438 C CA . PRO A 1 183 ? 27.516 12.852 7.844 1 91.06 183 PRO A CA 1
ATOM 1439 C C . PRO A 1 183 ? 28.047 13.93 8.781 1 91.06 183 PRO A C 1
ATOM 1441 O O . PRO A 1 183 ? 29.172 14.422 8.594 1 91.06 183 PRO A O 1
ATOM 1444 N N . SER A 1 184 ? 27.359 14.281 9.797 1 90.94 184 SER A N 1
ATOM 1445 C CA . SER A 1 184 ? 27.75 15.383 10.672 1 90.94 184 SER A CA 1
ATOM 1446 C C . SER A 1 184 ? 28.984 15.031 11.484 1 90.94 184 SER A C 1
ATOM 1448 O O . SER A 1 184 ? 29.703 15.922 11.953 1 90.94 184 SER A O 1
ATOM 1450 N N . ILE A 1 185 ? 29.219 13.711 11.672 1 90.62 185 ILE A N 1
ATOM 1451 C CA . ILE A 1 185 ? 30.438 13.281 12.344 1 90.62 185 ILE A CA 1
ATOM 1452 C C . ILE A 1 185 ? 31.656 13.75 11.555 1 90.62 185 ILE A C 1
ATOM 1454 O O . ILE A 1 185 ? 32.562 14.391 12.102 1 90.62 185 ILE A O 1
ATOM 1458 N N . PHE A 1 186 ? 31.625 13.516 10.312 1 92.94 186 PHE A N 1
ATOM 1459 C CA . PHE A 1 186 ? 32.781 13.766 9.469 1 92.94 186 PHE A CA 1
ATOM 1460 C C . PHE A 1 186 ? 32.906 15.25 9.125 1 92.94 186 PHE A C 1
ATOM 1462 O O . PHE A 1 186 ? 34 15.797 9.086 1 92.94 186 PHE A O 1
ATOM 1469 N N . THR A 1 187 ? 31.781 15.891 8.875 1 94.56 187 THR A N 1
ATOM 1470 C CA . THR A 1 187 ? 31.844 17.328 8.594 1 94.56 187 THR A CA 1
ATOM 1471 C C . THR A 1 187 ? 32.25 18.109 9.844 1 94.56 187 THR A C 1
ATOM 1473 O O . THR A 1 187 ? 32.938 19.109 9.75 1 94.56 187 THR A O 1
ATOM 1476 N N . GLY A 1 188 ? 31.75 17.656 11.008 1 93.06 188 GLY A N 1
ATOM 1477 C CA . GLY A 1 188 ? 32.188 18.266 1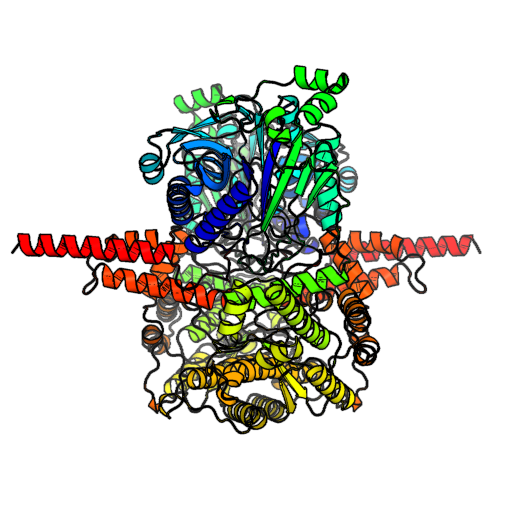2.25 1 93.06 188 GLY A CA 1
ATOM 1478 C C . GLY A 1 188 ? 33.688 18.156 12.492 1 93.06 188 GLY A C 1
ATOM 1479 O O . GLY A 1 188 ? 34.312 19.125 12.922 1 93.06 188 GLY A O 1
ATOM 1480 N N . LEU A 1 189 ? 34.188 16.984 12.25 1 92.94 189 LEU A N 1
ATOM 1481 C CA . LEU A 1 189 ? 35.625 16.766 12.391 1 92.94 189 LEU A CA 1
ATOM 1482 C C . LEU A 1 189 ? 36.406 17.594 11.367 1 92.94 189 LEU A C 1
ATOM 1484 O O . LEU A 1 189 ? 37.594 17.844 11.547 1 92.94 189 LEU A O 1
ATOM 1488 N N . ASN A 1 190 ? 35.625 17.938 10.336 1 94.56 190 ASN A N 1
ATOM 1489 C CA . ASN A 1 190 ? 36.25 18.781 9.312 1 94.56 190 ASN A CA 1
ATOM 1490 C C . ASN A 1 190 ? 35.969 20.25 9.555 1 94.56 190 ASN A C 1
ATOM 1492 O O . ASN A 1 190 ? 36.031 21.062 8.633 1 94.56 190 ASN A O 1
ATOM 1496 N N . GLY A 1 191 ? 35.5 20.609 10.727 1 92.88 191 GLY A N 1
ATOM 1497 C CA . GLY A 1 191 ? 35.469 22 11.148 1 92.88 191 GLY A CA 1
ATOM 1498 C C . GLY A 1 191 ? 34.094 22.625 11.047 1 92.88 191 GLY A C 1
ATOM 1499 O O . GLY A 1 191 ? 33.875 23.781 11.461 1 92.88 191 GLY A O 1
ATOM 1500 N N . ALA A 1 192 ? 33.125 21.953 10.484 1 96.19 192 ALA A N 1
ATOM 1501 C CA . ALA A 1 192 ? 31.781 22.531 10.445 1 96.19 192 ALA A CA 1
ATOM 1502 C C . ALA A 1 192 ? 31.25 22.797 11.852 1 96.19 192 ALA A C 1
ATOM 1504 O O . ALA A 1 192 ? 31.312 21.922 12.719 1 96.19 192 ALA A O 1
ATOM 1505 N N . GLU A 1 193 ? 30.766 23.969 12.07 1 95.88 193 GLU A N 1
ATOM 1506 C CA . GLU A 1 193 ? 30.297 24.359 13.406 1 95.88 193 GLU A CA 1
ATOM 1507 C C . GLU A 1 193 ? 28.781 24.297 13.5 1 95.88 193 GLU A C 1
ATOM 1509 O O . GLU A 1 193 ? 28.234 24.016 14.57 1 95.88 193 GLU A O 1
ATOM 1514 N N . ILE A 1 194 ? 28.078 24.609 12.414 1 97.31 194 ILE A N 1
ATOM 1515 C CA . ILE A 1 194 ? 26.625 24.609 12.375 1 97.31 194 ILE A CA 1
ATOM 1516 C C . ILE A 1 194 ? 26.125 23.484 11.484 1 97.31 194 ILE A C 1
ATOM 1518 O O . ILE A 1 194 ? 26.547 23.359 10.328 1 97.31 194 ILE A O 1
ATOM 1522 N N . ILE A 1 195 ? 25.312 22.609 11.992 1 97 195 ILE A N 1
ATOM 1523 C CA . ILE A 1 195 ? 24.719 21.5 11.258 1 97 195 ILE A CA 1
ATOM 1524 C C . ILE A 1 195 ? 23.219 21.734 11.086 1 97 195 ILE A C 1
ATOM 1526 O O . ILE A 1 195 ? 22.484 21.828 12.07 1 97 195 ILE A O 1
ATOM 1530 N N . LEU A 1 196 ? 22.828 21.891 9.867 1 98 196 LEU A N 1
ATOM 1531 C CA . LEU A 1 196 ? 21.406 22.031 9.562 1 98 196 LEU A CA 1
ATOM 1532 C C . LEU A 1 196 ? 20.766 20.688 9.273 1 98 196 LEU A C 1
ATOM 1534 O O . LEU A 1 196 ? 21.297 19.906 8.484 1 98 196 LEU A O 1
ATOM 1538 N N . ASN A 1 197 ? 19.719 20.391 9.938 1 97.38 197 ASN A N 1
ATOM 1539 C CA . ASN A 1 197 ? 19 19.156 9.688 1 97.38 197 ASN A CA 1
ATOM 1540 C C . ASN A 1 197 ? 17.547 19.406 9.273 1 97.38 197 ASN A C 1
ATOM 1542 O O . ASN A 1 197 ? 16.75 19.875 10.086 1 97.38 197 ASN A O 1
ATOM 1546 N N . SER A 1 198 ? 17.266 19.203 8.047 1 97.62 198 SER A N 1
ATOM 1547 C CA . SER A 1 198 ? 15.898 19.219 7.52 1 97.62 198 SER A CA 1
ATOM 1548 C C . SER A 1 198 ? 15.258 17.844 7.613 1 97.62 198 SER A C 1
ATOM 1550 O O . SER A 1 198 ? 15.75 16.875 7.023 1 97.62 198 SER A O 1
ATOM 1552 N N . SER A 1 199 ? 14.109 17.781 8.312 1 96.75 199 SER A N 1
ATOM 1553 C CA . SER A 1 199 ? 13.57 16.453 8.594 1 96.75 199 SER A CA 1
ATOM 1554 C C . SER A 1 199 ? 12.07 16.406 8.32 1 96.75 199 SER A C 1
ATOM 1556 O O . SER A 1 199 ? 11.398 17.438 8.312 1 96.75 199 SER A O 1
ATOM 1558 N N . ALA A 1 200 ? 11.555 15.273 7.984 1 96.44 200 ALA A N 1
ATOM 1559 C CA . ALA A 1 200 ? 10.156 14.875 7.953 1 96.44 200 ALA A CA 1
ATOM 1560 C C . ALA A 1 200 ? 9.922 13.617 8.789 1 96.44 200 ALA A C 1
ATOM 1562 O O . ALA A 1 200 ? 9.531 12.578 8.258 1 96.44 200 ALA A O 1
ATOM 1563 N N . SER A 1 201 ? 10.109 13.742 10.086 1 94.56 201 SER A N 1
ATOM 1564 C CA . SER A 1 201 ? 9.953 12.625 11.008 1 94.56 201 SER A CA 1
ATOM 1565 C C . SER A 1 201 ? 8.531 12.555 11.555 1 94.56 201 SER A C 1
ATOM 1567 O O . SER A 1 201 ? 8.031 13.523 12.117 1 94.56 201 SER A O 1
ATOM 1569 N N . HIS A 1 202 ? 7.926 11.469 11.406 1 93.75 202 HIS A N 1
ATOM 1570 C CA . HIS A 1 202 ? 6.52 11.352 11.766 1 93.75 202 HIS A CA 1
ATOM 1571 C C . HIS A 1 202 ? 6.359 11.047 13.25 1 93.75 202 HIS A C 1
ATOM 1573 O O . H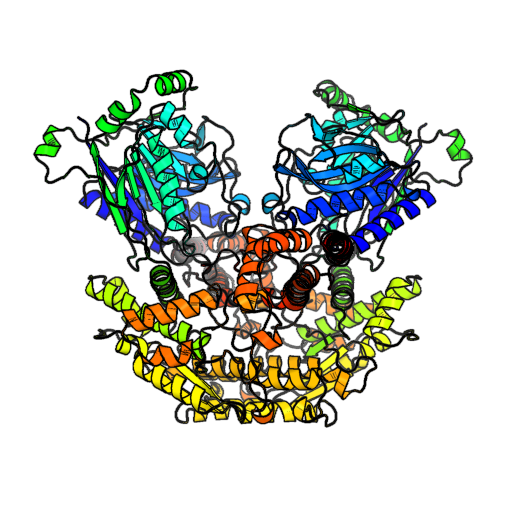IS A 1 202 ? 7.309 10.602 13.906 1 93.75 202 HIS A O 1
ATOM 1579 N N . ALA A 1 203 ? 5.129 11.266 13.688 1 93.06 203 ALA A N 1
ATOM 1580 C CA . ALA A 1 203 ? 4.75 11 15.07 1 93.06 203 ALA A CA 1
ATOM 1581 C C . ALA A 1 203 ? 4.43 9.523 15.273 1 93.06 203 ALA A C 1
ATOM 1583 O O . ALA A 1 203 ? 3.902 8.859 14.375 1 93.06 203 ALA A O 1
ATOM 1584 N N . GLU A 1 204 ? 4.73 8.969 16.312 1 92.19 204 GLU A N 1
ATOM 1585 C CA . GLU A 1 204 ? 4.371 7.672 16.875 1 92.19 204 GLU A CA 1
ATOM 1586 C C . GLU A 1 204 ? 4.336 7.723 18.391 1 92.19 204 GLU A C 1
ATOM 1588 O O . GLU A 1 204 ? 5.145 8.414 19.016 1 92.19 204 GLU A O 1
ATOM 1593 N N . LEU A 1 205 ? 3.379 7.074 18.953 1 92.38 205 LEU A N 1
ATOM 1594 C CA . LEU A 1 205 ? 3.232 7.164 20.406 1 92.38 205 LEU A CA 1
ATOM 1595 C C . LEU A 1 205 ? 4.527 6.766 21.109 1 92.38 205 LEU A C 1
ATOM 1597 O O . LEU A 1 205 ? 5.125 5.738 20.781 1 92.38 205 LEU A O 1
ATOM 1601 N N . ARG A 1 206 ? 5.059 7.668 21.984 1 88.5 206 ARG A N 1
ATOM 1602 C CA . ARG A 1 206 ? 6.18 7.41 22.875 1 88.5 206 ARG A CA 1
ATOM 1603 C C . ARG A 1 206 ? 7.504 7.422 22.125 1 88.5 206 ARG A C 1
ATOM 1605 O O . ARG A 1 206 ? 8.508 6.891 22.609 1 88.5 206 ARG A O 1
ATOM 1612 N N . LYS A 1 207 ? 7.488 7.965 20.922 1 85.88 207 LYS A N 1
ATOM 1613 C CA . LYS A 1 207 ? 8.68 7.926 20.078 1 85.88 207 LYS A CA 1
ATOM 1614 C C . LYS A 1 207 ? 9.516 9.188 20.25 1 85.88 207 LYS A C 1
ATOM 1616 O O . LYS A 1 207 ? 10.719 9.18 20 1 85.88 207 LYS A O 1
ATOM 1621 N N . LEU A 1 208 ? 9.016 10.305 20.703 1 86.06 208 LEU A N 1
ATOM 1622 C CA . LEU A 1 208 ? 9.68 11.602 20.672 1 86.06 208 LEU A CA 1
ATOM 1623 C C . LEU A 1 208 ? 10.93 11.602 21.531 1 86.06 208 LEU A C 1
ATOM 1625 O O . LEU A 1 208 ? 11.969 12.133 21.141 1 86.06 208 LEU A O 1
ATOM 1629 N N . GLU A 1 209 ? 10.844 10.945 22.641 1 83.75 209 GLU A N 1
ATOM 1630 C CA . GLU A 1 209 ? 11.992 10.906 23.547 1 83.75 209 GLU A CA 1
ATOM 1631 C C . GLU A 1 209 ? 13.203 10.273 22.875 1 83.75 209 GLU A C 1
ATOM 1633 O O . GLU A 1 209 ? 14.32 10.781 22.984 1 83.75 209 GLU A O 1
ATOM 1638 N N . LYS A 1 210 ? 12.93 9.258 22.219 1 82.62 210 LYS A N 1
ATOM 1639 C CA . LYS A 1 210 ? 14.016 8.57 21.516 1 82.62 210 LYS A CA 1
ATOM 1640 C C . LYS A 1 210 ? 14.641 9.469 20.469 1 82.62 210 LYS A C 1
ATOM 1642 O O . LYS A 1 210 ? 15.867 9.523 20.328 1 82.62 210 LYS A O 1
ATOM 1647 N N . ARG A 1 211 ? 13.914 10.133 19.734 1 85.56 211 ARG A N 1
ATOM 1648 C CA . ARG A 1 211 ? 14.391 11.031 18.688 1 85.56 211 ARG A CA 1
ATOM 1649 C C . ARG A 1 211 ? 15.234 12.156 19.266 1 85.56 211 ARG A C 1
ATOM 1651 O O . ARG A 1 211 ? 16.312 12.453 18.766 1 85.56 211 ARG A O 1
ATOM 1658 N N . LEU A 1 212 ? 14.828 12.719 20.359 1 84.06 212 LEU A N 1
ATOM 1659 C CA . LEU A 1 212 ? 15.508 13.852 20.969 1 84.06 212 LEU A CA 1
ATOM 1660 C C . LEU A 1 212 ? 16.844 13.43 21.578 1 84.06 212 LEU A C 1
ATOM 1662 O O . LEU A 1 212 ? 17.828 14.164 21.516 1 84.06 212 LEU A O 1
ATOM 1666 N N . ASN A 1 213 ? 16.781 12.258 22.062 1 83.75 213 ASN A N 1
ATOM 1667 C CA . ASN A 1 213 ? 18.016 11.734 22.625 1 83.75 213 ASN A CA 1
ATOM 1668 C C . ASN A 1 213 ? 19.062 11.484 21.547 1 83.75 213 ASN A C 1
ATOM 1670 O O . ASN A 1 213 ? 20.25 11.75 21.75 1 83.75 213 ASN A O 1
ATOM 1674 N N . LEU A 1 214 ? 18.625 11.047 20.469 1 83.44 214 LEU A N 1
ATOM 1675 C CA . LEU A 1 214 ? 19.547 10.781 19.375 1 83.44 214 LEU A CA 1
ATOM 1676 C C . LEU A 1 214 ? 20.156 12.086 18.859 1 83.44 214 LEU A C 1
ATOM 1678 O O . LEU A 1 214 ? 21.359 12.148 18.594 1 83.44 214 LEU A O 1
ATOM 1682 N N . ILE A 1 215 ? 19.422 13.086 18.766 1 84.12 215 ILE A N 1
ATOM 1683 C CA . ILE A 1 215 ? 19.875 14.375 18.266 1 84.12 215 ILE A CA 1
ATOM 1684 C C . ILE A 1 215 ? 20.859 15 19.266 1 84.12 215 ILE A C 1
ATOM 1686 O O . ILE A 1 215 ? 21.922 15.484 18.875 1 84.12 215 ILE A O 1
ATOM 1690 N N . SER A 1 216 ? 20.516 14.922 20.469 1 83.44 216 SER A N 1
ATOM 1691 C CA . SER A 1 216 ? 21.344 15.523 21.516 1 83.44 216 SER A CA 1
ATOM 1692 C C . SER A 1 216 ? 22.672 14.812 21.641 1 83.44 216 SER A C 1
ATOM 1694 O O . SER A 1 216 ? 23.719 15.445 21.812 1 83.44 216 SER A O 1
ATOM 1696 N N . ASN A 1 217 ? 22.641 13.57 21.453 1 81.75 217 ASN A N 1
ATOM 1697 C CA . ASN A 1 217 ? 23.844 12.766 21.578 1 81.75 217 ASN A CA 1
ATOM 1698 C C . ASN A 1 217 ? 24.812 13.008 20.422 1 81.75 217 ASN A C 1
ATOM 1700 O O . ASN A 1 217 ? 26.031 12.914 20.594 1 81.75 217 ASN A O 1
ATOM 1704 N N . SER A 1 218 ? 24.281 13.312 19.344 1 78.69 218 SER A N 1
ATOM 1705 C CA . SER A 1 218 ? 25.109 13.555 18.172 1 78.69 218 SER A CA 1
ATOM 1706 C C . SER A 1 218 ? 26.031 14.75 18.391 1 78.69 218 SER A C 1
ATOM 1708 O O . SER A 1 218 ? 27.172 14.766 17.891 1 78.69 218 SER A O 1
ATOM 1710 N N . THR A 1 219 ? 25.688 15.734 19.203 1 85.81 219 THR A N 1
ATOM 1711 C CA . THR A 1 219 ? 26.484 16.938 19.406 1 85.81 219 THR A CA 1
ATOM 1712 C C . THR A 1 219 ? 27.25 16.875 20.734 1 85.81 219 THR A C 1
ATOM 1714 O O . THR A 1 219 ? 28.094 17.719 21.016 1 85.81 219 THR A O 1
ATOM 1717 N N . ARG A 1 220 ? 26.906 15.891 21.438 1 85.25 220 ARG A N 1
ATOM 1718 C CA . ARG A 1 220 ? 27.578 15.781 22.734 1 85.25 220 ARG A CA 1
ATOM 1719 C C . ARG A 1 220 ? 29.031 15.391 22.562 1 85.25 220 ARG A C 1
ATOM 1721 O O . ARG A 1 220 ? 29.906 15.867 23.281 1 85.25 220 ARG A O 1
ATOM 1728 N N . SER A 1 221 ? 29.25 14.531 21.625 1 83.31 221 SER A N 1
ATOM 1729 C CA . SER A 1 221 ? 30.625 14.055 21.453 1 83.31 221 SER A CA 1
ATOM 1730 C C . SER A 1 221 ? 31.406 14.961 20.516 1 83.31 221 SER A C 1
ATOM 1732 O O . SER A 1 221 ? 32.594 15.242 20.75 1 83.31 221 SER A O 1
ATOM 1734 N N . ASN A 1 222 ? 30.781 15.453 19.516 1 88.75 222 ASN A N 1
ATOM 1735 C CA . ASN A 1 222 ? 31.469 16.172 18.453 1 88.75 222 ASN A CA 1
ATOM 1736 C C . ASN A 1 222 ? 31.359 17.688 18.641 1 88.75 222 ASN A C 1
ATOM 1738 O O . ASN A 1 222 ? 32.094 18.438 18 1 88.75 222 ASN A O 1
ATOM 1742 N N . GLY A 1 223 ? 30.5 18.125 19.562 1 91.19 223 GLY A N 1
ATOM 1743 C CA . GLY A 1 223 ? 30.203 19.547 19.641 1 91.19 223 GLY A CA 1
ATOM 1744 C C . GLY A 1 223 ? 29.531 20.094 18.406 1 91.19 223 GLY A C 1
ATOM 1745 O O . GLY A 1 223 ? 29.5 19.438 17.359 1 91.19 223 GLY A O 1
ATOM 1746 N N . GLY A 1 224 ? 29.031 21.312 18.594 1 94.69 224 GLY A N 1
ATOM 1747 C CA . GLY A 1 224 ? 28.406 21.938 17.438 1 94.69 224 GLY A CA 1
ATOM 1748 C C . GLY A 1 224 ? 27.062 22.562 17.75 1 94.69 224 GLY A C 1
ATOM 1749 O O . GLY A 1 224 ? 26.547 22.422 18.859 1 94.69 224 GLY A O 1
ATOM 1750 N N . LEU A 1 225 ? 26.609 23.297 16.797 1 96.25 225 LEU A N 1
ATOM 1751 C CA . LEU A 1 225 ? 25.266 23.844 16.812 1 96.25 225 LEU A CA 1
ATOM 1752 C C . LEU A 1 225 ? 24.359 23.109 15.82 1 96.25 225 LEU A C 1
ATOM 1754 O O . LEU A 1 225 ? 24.625 23.109 14.617 1 96.25 225 LEU A O 1
ATOM 1758 N N . TYR A 1 226 ? 23.422 22.438 16.375 1 96.69 226 TYR A N 1
ATOM 1759 C CA . TYR A 1 226 ? 22.516 21.609 15.578 1 96.69 226 TYR A CA 1
ATOM 1760 C C . TYR A 1 226 ? 21.141 22.266 15.461 1 96.69 226 TYR A C 1
ATOM 1762 O O . TYR A 1 226 ? 20.469 22.5 16.469 1 96.69 226 TYR A O 1
ATOM 1770 N N . VAL A 1 227 ? 20.75 22.609 14.25 1 97.81 227 VAL A N 1
ATOM 1771 C CA . VAL A 1 227 ? 19.453 23.219 13.969 1 97.81 227 VAL A CA 1
ATOM 1772 C C . VAL A 1 227 ? 18.547 22.203 13.289 1 97.81 227 VAL A C 1
ATOM 1774 O O . VAL A 1 227 ? 18.656 21.984 12.078 1 97.81 227 VAL A O 1
ATOM 1777 N N . TYR A 1 228 ? 17.594 21.656 14.039 1 96.94 228 TYR A N 1
ATOM 1778 C CA . TYR A 1 228 ? 16.703 20.594 13.594 1 96.94 228 TYR A CA 1
ATOM 1779 C C . TYR A 1 228 ? 15.328 21.141 13.242 1 96.94 228 TYR A C 1
ATOM 1781 O O . TYR A 1 228 ? 14.617 21.656 14.117 1 96.94 228 TYR A O 1
ATOM 1789 N N . ALA A 1 229 ? 14.977 21.141 11.977 1 98.12 229 ALA A N 1
ATOM 1790 C CA . ALA A 1 229 ? 13.656 21.594 11.523 1 98.12 229 ALA A CA 1
ATOM 1791 C C . ALA A 1 229 ? 12.82 20.406 11.039 1 98.12 229 ALA A C 1
ATOM 1793 O O . ALA A 1 229 ? 13.219 19.688 10.117 1 98.12 229 ALA A O 1
ATOM 1794 N N . ASN A 1 230 ? 11.656 20.172 11.648 1 97.25 230 ASN A N 1
ATOM 1795 C CA . ASN A 1 230 ? 10.766 19.078 11.289 1 97.25 230 ASN A CA 1
ATOM 1796 C C . ASN A 1 230 ? 9.43 19.594 10.75 1 97.25 230 ASN A C 1
ATOM 1798 O O . ASN A 1 230 ? 9.055 20.734 11.008 1 97.25 230 ASN A O 1
ATOM 1802 N N . ALA A 1 231 ? 8.828 18.766 9.922 1 97.19 231 ALA A N 1
ATOM 1803 C CA . ALA A 1 231 ? 7.48 19.078 9.438 1 97.19 231 ALA A CA 1
ATOM 1804 C C . ALA A 1 231 ? 6.449 18.922 10.547 1 97.19 231 ALA A C 1
ATOM 1806 O O . ALA A 1 231 ? 6.742 18.359 11.602 1 97.19 231 ALA A O 1
ATOM 1807 N N . THR A 1 232 ? 5.27 19.5 10.328 1 96.75 232 THR A N 1
ATOM 1808 C CA . THR A 1 232 ? 4.164 19.391 11.273 1 96.75 232 THR A CA 1
ATOM 1809 C C . THR A 1 232 ? 2.857 19.094 10.539 1 96.75 232 THR A C 1
ATOM 1811 O O . THR A 1 232 ? 2.742 19.344 9.336 1 96.75 232 THR A O 1
ATOM 1814 N N . GLY A 1 233 ? 1.943 18.422 11.289 1 95.62 233 GLY A N 1
ATOM 1815 C CA . GLY A 1 233 ? 0.611 18.219 10.742 1 95.62 233 GLY A CA 1
ATOM 1816 C C . GLY A 1 233 ? 0.49 16.953 9.93 1 95.62 233 GLY A C 1
ATOM 1817 O O . GLY A 1 233 ? 1.45 16.188 9.812 1 95.62 233 GLY A O 1
ATOM 1818 N N . VAL A 1 234 ? -0.755 16.703 9.367 1 94.75 234 VAL A N 1
ATOM 1819 C CA . VAL A 1 234 ? -1.046 15.492 8.609 1 94.75 234 VAL A CA 1
ATOM 1820 C C . VAL A 1 234 ? -0.495 15.625 7.188 1 94.75 234 VAL A C 1
ATOM 1822 O O . VAL A 1 234 ? -0.583 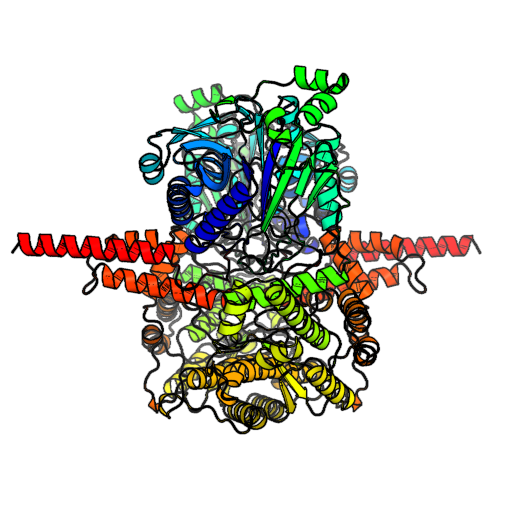16.703 6.582 1 94.75 234 VAL A O 1
ATOM 1825 N N . ASP A 1 235 ? 0.133 14.609 6.734 1 93 235 ASP A N 1
ATOM 1826 C CA . ASP A 1 235 ? 0.637 14.609 5.367 1 93 235 ASP A CA 1
ATOM 1827 C C . ASP A 1 235 ? -0.481 14.305 4.371 1 93 235 ASP A C 1
ATOM 1829 O O . ASP A 1 235 ? -1.641 14.148 4.758 1 93 235 ASP A O 1
ATOM 1833 N N . GLY A 1 236 ? -0.155 14.32 3.062 1 90.75 236 GLY A N 1
ATOM 1834 C CA . GLY A 1 236 ? -1.146 14.148 2.012 1 90.75 236 GLY A CA 1
ATOM 1835 C C . GLY A 1 236 ? -1.715 12.742 1.954 1 90.75 236 GLY A C 1
ATOM 1836 O O . GLY A 1 236 ? -2.814 12.531 1.438 1 90.75 236 GLY A O 1
ATOM 1837 N N . GLU A 1 237 ? -1.035 11.766 2.439 1 89.31 237 GLU A N 1
ATOM 1838 C CA . GLU A 1 237 ? -1.539 10.391 2.416 1 89.31 237 GLU A CA 1
ATOM 1839 C C . GLU A 1 237 ? -2.428 10.109 3.623 1 89.31 237 GLU A C 1
ATOM 1841 O O . GLU A 1 237 ? -3.014 9.031 3.73 1 89.31 237 GLU A O 1
ATOM 1846 N N . ALA A 1 238 ? -2.465 11.031 4.578 1 90.12 238 ALA A N 1
ATOM 1847 C CA . ALA A 1 238 ? -3.33 11.016 5.754 1 90.12 238 ALA A CA 1
ATOM 1848 C C . ALA A 1 238 ? -3.023 9.812 6.645 1 90.12 238 ALA A C 1
ATOM 1850 O O . ALA A 1 238 ? -3.9 9.328 7.363 1 90.12 238 ALA A O 1
ATOM 1851 N N . ARG A 1 239 ? -1.942 9.227 6.508 1 93.44 239 ARG A N 1
ATOM 1852 C CA . ARG A 1 239 ? -1.476 8.156 7.387 1 93.44 239 ARG A CA 1
ATOM 1853 C C . ARG A 1 239 ? -0.321 8.633 8.258 1 93.44 239 ARG A C 1
ATOM 1855 O O . ARG A 1 239 ? -0.177 8.188 9.398 1 93.44 239 ARG A O 1
ATOM 1862 N N . MET A 1 240 ? 0.398 9.523 7.676 1 93.94 240 MET A N 1
ATOM 1863 C CA . MET A 1 240 ? 1.552 10.086 8.367 1 93.94 240 MET A CA 1
ATOM 1864 C C . MET A 1 240 ? 1.205 11.438 9 1 93.94 240 MET A C 1
ATOM 1866 O O . MET A 1 240 ? 0.56 12.273 8.367 1 93.94 240 MET A O 1
ATOM 1870 N N . LEU A 1 241 ? 1.561 11.57 10.258 1 96.12 241 LEU A N 1
ATOM 1871 C CA . LEU A 1 241 ? 1.431 12.828 10.977 1 96.12 241 LEU A CA 1
ATOM 1872 C C . LEU A 1 241 ? 2.775 13.266 11.547 1 96.12 241 LEU A C 1
ATOM 1874 O O . LEU A 1 241 ? 3.418 12.516 12.289 1 96.12 241 LEU A O 1
ATOM 1878 N N . PHE A 1 242 ? 3.203 14.453 11.141 1 96.5 242 PHE A N 1
ATOM 1879 C CA . PHE A 1 242 ? 4.441 15 11.68 1 96.5 242 PHE A CA 1
ATOM 1880 C C . PHE A 1 242 ? 4.172 15.797 12.953 1 96.5 242 PHE A C 1
ATOM 1882 O O . PHE A 1 242 ? 3.18 16.531 13.039 1 96.5 242 PHE A O 1
ATOM 1889 N N . ASP A 1 243 ? 5.008 15.68 13.914 1 94.69 243 ASP A N 1
ATOM 1890 C CA . ASP A 1 243 ? 4.684 16.25 15.219 1 94.69 243 ASP A CA 1
ATOM 1891 C C . ASP A 1 243 ? 5.492 17.531 15.477 1 94.69 243 ASP A C 1
ATOM 1893 O O . ASP A 1 243 ? 5.496 18.047 16.594 1 94.69 243 ASP A O 1
ATOM 1897 N N . GLY A 1 244 ? 6.207 18.031 14.438 1 95.69 244 GLY A N 1
ATOM 1898 C CA . GLY A 1 244 ? 7.027 19.203 14.688 1 95.69 244 GLY A CA 1
ATOM 1899 C C . GLY A 1 244 ? 8.195 18.922 15.609 1 95.69 244 GLY A C 1
ATOM 1900 O O . GLY A 1 244 ? 9.016 18.047 15.336 1 95.69 244 GLY A O 1
ATOM 1901 N N . SER A 1 245 ? 8.141 19.641 16.734 1 95.12 245 SER A N 1
ATOM 1902 C CA . SER A 1 245 ? 9.195 19.453 17.719 1 95.12 245 SER A CA 1
ATOM 1903 C C . SER A 1 245 ? 10.562 19.766 17.141 1 95.12 245 SER A C 1
ATOM 1905 O O . SER A 1 245 ? 11.508 18.984 17.281 1 95.12 245 SER A O 1
ATOM 1907 N N . SER A 1 246 ? 10.641 20.828 16.359 1 96.5 246 SER A N 1
ATOM 1908 C CA . SER A 1 246 ? 11.93 21.359 15.93 1 96.5 246 SER A CA 1
ATOM 1909 C C . SER A 1 246 ? 12.773 21.797 17.125 1 96.5 246 SER A C 1
ATOM 1911 O O . SER A 1 246 ? 12.242 22.141 18.172 1 96.5 246 SER A O 1
ATOM 1913 N N . MET A 1 247 ? 14.141 21.766 16.922 1 95.75 247 MET A N 1
ATOM 1914 C CA . MET A 1 247 ? 15.008 22.047 18.062 1 95.75 247 MET A CA 1
ATOM 1915 C C . MET A 1 247 ? 16.281 22.75 17.625 1 95.75 247 MET A C 1
ATOM 1917 O O . MET A 1 247 ? 16.703 22.625 16.469 1 95.75 247 MET A O 1
ATOM 1921 N N . ILE A 1 248 ? 16.797 23.453 18.516 1 97 248 ILE A N 1
ATOM 1922 C CA . ILE A 1 248 ? 18.141 24.016 18.422 1 97 248 ILE A CA 1
ATOM 1923 C C . ILE A 1 248 ? 18.984 23.516 19.578 1 97 248 ILE A C 1
ATOM 1925 O O . ILE A 1 248 ? 18.641 23.719 20.75 1 97 248 ILE A O 1
ATOM 1929 N N . ILE A 1 249 ? 20.047 22.844 19.281 1 95.69 249 ILE A N 1
ATOM 1930 C CA . ILE A 1 249 ? 20.891 22.188 20.281 1 95.69 249 ILE A CA 1
ATOM 1931 C C . ILE A 1 249 ? 22.344 22.641 20.125 1 95.69 249 ILE A C 1
ATOM 1933 O O . ILE A 1 249 ? 22.844 22.766 19.016 1 95.69 249 ILE A O 1
ATOM 1937 N N . GLN A 1 250 ? 22.984 22.938 21.188 1 95.5 250 GLN A N 1
ATOM 1938 C CA . GLN A 1 250 ? 24.406 23.266 21.188 1 95.5 250 GLN A CA 1
ATOM 1939 C C . GLN A 1 250 ? 25.172 22.391 22.172 1 95.5 250 GLN A C 1
ATOM 1941 O O . GLN A 1 250 ? 24.891 22.391 23.375 1 95.5 250 GLN A O 1
ATOM 1946 N N . ASN A 1 251 ? 26.125 21.688 21.625 1 94.56 251 ASN A N 1
ATOM 1947 C CA . ASN A 1 251 ? 26.984 20.828 22.438 1 94.56 251 ASN A CA 1
ATOM 1948 C C . ASN A 1 251 ? 26.172 19.922 23.359 1 94.56 251 ASN A C 1
ATOM 1950 O O . ASN A 1 251 ? 26.5 19.766 24.547 1 94.56 251 ASN A O 1
ATOM 1954 N N . GLY A 1 252 ? 25.016 19.453 22.828 1 92 252 GLY A N 1
ATOM 1955 C CA . GLY A 1 252 ? 24.188 18.5 23.562 1 92 252 GLY A CA 1
ATOM 1956 C C . GLY A 1 252 ? 23.109 19.172 24.391 1 92 252 GLY A C 1
ATOM 1957 O O . GLY A 1 252 ? 22.203 18.5 24.906 1 92 252 GLY A O 1
ATOM 1958 N N . GLU A 1 253 ? 23.141 20.469 24.516 1 93.5 253 GLU A N 1
ATOM 1959 C CA . GLU A 1 253 ? 22.156 21.203 25.297 1 93.5 253 GLU A CA 1
ATOM 1960 C C . GLU A 1 253 ? 21.016 21.703 24.422 1 93.5 253 GLU A C 1
ATOM 1962 O O . GLU A 1 253 ? 21.25 22.391 23.422 1 93.5 253 GLU A O 1
ATOM 1967 N N . VAL A 1 254 ? 19.828 21.406 24.844 1 94.12 254 VAL A N 1
ATOM 1968 C CA . VAL A 1 254 ? 18.672 21.922 24.109 1 94.12 254 VAL A CA 1
ATOM 1969 C C . VAL A 1 254 ? 18.422 23.375 24.484 1 94.12 254 VAL A C 1
ATOM 1971 O O . VAL A 1 254 ? 18.25 23.703 25.656 1 94.12 254 VAL A O 1
ATOM 1974 N N . LEU A 1 255 ? 18.406 24.219 23.484 1 96.19 255 LEU A N 1
ATOM 1975 C CA . LEU A 1 255 ? 18.281 25.656 23.719 1 96.19 255 LEU A CA 1
ATOM 1976 C C . LEU A 1 255 ? 16.875 26.141 23.375 1 96.19 255 LEU A C 1
ATOM 1978 O O . LEU A 1 255 ? 16.406 27.141 23.922 1 96.19 255 LEU A O 1
ATOM 1982 N N . ALA A 1 256 ? 16.219 25.469 22.484 1 96.25 256 ALA A N 1
ATOM 1983 C CA . ALA A 1 256 ? 14.867 25.828 22.047 1 96.25 256 ALA A CA 1
ATOM 1984 C C . ALA A 1 256 ? 14.141 24.625 21.469 1 96.25 256 ALA A C 1
ATOM 1986 O O . ALA A 1 256 ? 14.773 23.703 20.922 1 96.25 256 ALA A O 1
ATOM 1987 N N . GLN A 1 257 ? 12.844 24.578 21.562 1 95.31 257 GLN A N 1
ATOM 1988 C CA . GLN A 1 257 ? 11.984 23.516 21.062 1 95.31 257 GLN A CA 1
ATOM 1989 C C . GLN A 1 257 ? 10.633 24.062 20.594 1 95.31 257 GLN A C 1
ATOM 1991 O O . GLN A 1 257 ? 10.031 24.875 21.281 1 95.31 257 GLN A O 1
ATOM 1996 N N . SER A 1 258 ? 10.25 23.688 19.438 1 95.62 258 SER A N 1
ATOM 1997 C CA . SER A 1 258 ? 8.93 24.078 18.953 1 95.62 258 SER A CA 1
ATOM 1998 C C . SER A 1 258 ? 7.836 23.219 19.578 1 95.62 258 SER A C 1
ATOM 2000 O O . SER A 1 258 ? 8.133 22.281 20.328 1 95.62 258 SER A O 1
ATOM 2002 N N . SER A 1 259 ? 6.613 23.547 19.266 1 93.94 259 SER A N 1
ATOM 2003 C CA . SER A 1 259 ? 5.461 22.797 19.766 1 93.94 259 SER A CA 1
ATOM 2004 C C . SER A 1 259 ? 5.426 21.391 19.203 1 93.94 259 SER A C 1
ATOM 2006 O O . SER A 1 259 ? 5.855 21.156 18.062 1 93.94 259 SER A O 1
ATOM 2008 N N . GLN A 1 260 ? 4.965 20.453 20.125 1 93.75 260 GLN A N 1
ATOM 2009 C CA . GLN A 1 260 ? 4.555 19.156 19.609 1 93.75 260 GLN A CA 1
ATOM 2010 C C . GLN A 1 260 ? 3.098 19.172 19.141 1 93.75 260 GLN A C 1
ATOM 2012 O O . GLN A 1 260 ? 2.188 19.359 19.953 1 93.75 260 GLN A O 1
ATOM 2017 N N . PHE A 1 261 ? 2.797 19.172 17.938 1 93.06 261 PHE A N 1
ATOM 2018 C CA . PHE A 1 261 ? 1.484 19.297 17.328 1 93.06 261 PHE A CA 1
ATOM 2019 C C . PHE A 1 261 ? 0.958 20.719 17.453 1 93.06 261 PHE A C 1
ATOM 2021 O O . PHE A 1 261 ? 1.046 21.328 18.516 1 93.06 261 PHE A O 1
ATOM 2028 N N . SER A 1 262 ? 0.665 21.312 16.453 1 91.25 262 SER A N 1
ATOM 2029 C CA . SER A 1 262 ? 0.138 22.672 16.391 1 91.25 262 SER A CA 1
ATOM 2030 C C . SER A 1 262 ? -0.729 22.875 15.148 1 91.25 262 SER A C 1
ATOM 2032 O O . SER A 1 262 ? -0.569 22.172 14.148 1 91.25 262 SER A O 1
ATOM 2034 N N . LEU A 1 263 ? -1.725 23.734 15.312 1 95.19 263 LEU A N 1
ATOM 2035 C CA . LEU A 1 263 ? -2.535 24.078 14.148 1 95.19 263 LEU A CA 1
ATOM 2036 C C . LEU A 1 263 ? -1.96 25.281 13.414 1 95.19 263 LEU A C 1
ATOM 2038 O O . LEU A 1 263 ? -2.439 25.641 12.336 1 95.19 263 LEU A O 1
ATOM 2042 N N . ALA A 1 264 ? -0.857 25.812 13.984 1 92.44 264 ALA A N 1
ATOM 2043 C CA . ALA A 1 264 ? -0.234 26.969 13.336 1 92.44 264 ALA A CA 1
ATOM 2044 C C . ALA A 1 264 ? 0.379 26.578 12 1 92.44 264 ALA A C 1
ATOM 2046 O O . ALA A 1 264 ? 1.107 25.578 11.906 1 92.44 264 ALA A O 1
ATOM 2047 N N . PRO A 1 265 ? 0.117 27.391 11.023 1 91.88 265 PRO A N 1
ATOM 2048 C CA . PRO A 1 265 ? 0.671 27.031 9.711 1 91.88 265 PRO A CA 1
ATOM 2049 C C . PRO A 1 265 ? 2.18 27.25 9.633 1 91.88 265 PRO A C 1
ATOM 2051 O O . PRO A 1 265 ? 2.854 26.625 8.805 1 91.88 265 PRO A O 1
ATOM 2054 N N . VAL A 1 266 ? 2.686 28.234 10.367 1 97.06 266 VAL A N 1
ATOM 2055 C CA . VAL A 1 266 ? 4.109 28.547 10.391 1 97.06 266 VAL A CA 1
ATOM 2056 C C . VAL A 1 266 ? 4.574 28.734 11.836 1 97.06 266 VAL A C 1
ATOM 2058 O O . VAL A 1 266 ? 4.012 29.531 12.578 1 97.06 266 VAL A O 1
ATOM 2061 N N . GLU A 1 267 ? 5.445 27.938 12.242 1 97 267 GLU A N 1
ATOM 2062 C CA . GLU A 1 267 ? 6.117 28.109 13.531 1 97 267 GLU A CA 1
ATOM 2063 C C . GLU A 1 267 ? 7.629 28.203 13.352 1 97 267 GLU A C 1
ATOM 2065 O O . GLU A 1 267 ? 8.234 27.375 12.68 1 97 267 GLU A O 1
ATOM 2070 N N . VAL A 1 268 ? 8.25 29.281 13.898 1 98.38 268 VAL A N 1
ATOM 2071 C CA . VAL A 1 268 ? 9.688 29.484 13.773 1 98.38 268 VAL A CA 1
ATOM 2072 C C . VAL A 1 268 ? 10.328 29.5 15.156 1 98.38 268 VAL A C 1
ATOM 2074 O O . VAL A 1 268 ? 10 30.344 15.992 1 98.38 268 VAL A O 1
ATOM 2077 N N . THR A 1 269 ? 11.227 28.531 15.383 1 97.69 269 THR A N 1
ATOM 2078 C CA . THR A 1 269 ? 11.992 28.422 16.625 1 97.69 269 THR A CA 1
ATOM 2079 C C . THR A 1 269 ? 13.375 29.047 16.453 1 97.69 269 THR A C 1
ATOM 2081 O O . THR A 1 269 ? 14.117 28.703 15.531 1 97.69 269 THR A O 1
ATOM 2084 N N . VAL A 1 270 ? 13.766 30.016 17.391 1 97.62 270 VAL A N 1
ATOM 2085 C CA . VAL A 1 270 ? 15.008 30.75 17.219 1 97.62 270 VAL A CA 1
ATOM 2086 C C . VAL A 1 270 ? 15.852 30.641 18.484 1 97.62 270 VAL A C 1
ATOM 2088 O O . VAL A 1 270 ? 15.32 30.422 19.578 1 97.62 270 VAL A O 1
ATOM 2091 N N . ALA A 1 271 ? 17.125 30.688 18.312 1 97.38 271 ALA A N 1
ATOM 2092 C CA . ALA A 1 271 ? 18.078 30.781 19.422 1 97.38 271 ALA A CA 1
ATOM 2093 C C . ALA A 1 271 ? 19.297 31.594 19.016 1 97.38 271 ALA A C 1
ATOM 2095 O O . ALA A 1 271 ? 19.797 31.484 17.891 1 97.38 271 ALA A O 1
ATOM 2096 N N . THR A 1 272 ? 19.719 32.469 19.891 1 95.94 272 THR A N 1
ATOM 2097 C CA . THR A 1 272 ? 21 33.156 19.75 1 95.94 272 THR A CA 1
ATOM 2098 C C . THR A 1 272 ? 22.078 32.469 20.594 1 95.94 272 THR A C 1
ATOM 2100 O O . THR A 1 272 ? 21.906 32.25 21.781 1 95.94 272 THR A O 1
ATOM 2103 N N . VAL A 1 273 ? 23.156 32.156 19.906 1 95.38 273 VAL A N 1
ATOM 2104 C CA . VAL A 1 273 ? 24.172 31.375 20.609 1 95.38 273 VAL A CA 1
ATOM 2105 C C . VAL A 1 273 ? 25.547 31.984 20.391 1 95.38 273 VAL A C 1
ATOM 2107 O O . VAL A 1 273 ? 25.75 32.781 19.453 1 95.38 273 VAL A O 1
ATOM 2110 N N . ASP A 1 274 ? 26.469 31.625 21.312 1 92.69 274 ASP A N 1
ATOM 2111 C CA . ASP A 1 274 ? 27.891 31.953 21.188 1 92.69 274 ASP A CA 1
ATOM 2112 C C . ASP A 1 274 ? 28.656 30.797 20.547 1 92.69 274 ASP A C 1
ATOM 2114 O O . ASP A 1 274 ? 28.859 29.75 21.172 1 92.69 274 ASP A O 1
ATOM 2118 N N . LEU A 1 275 ? 29.188 30.984 19.359 1 93.88 275 LEU A N 1
ATOM 2119 C CA . LEU A 1 275 ? 29.859 29.922 18.641 1 93.88 275 LEU A CA 1
ATOM 2120 C C . LEU A 1 275 ? 31.203 29.594 19.281 1 93.88 275 LEU A C 1
ATOM 2122 O O . LEU A 1 275 ? 31.781 28.547 19.016 1 93.88 275 LEU A O 1
ATOM 2126 N N . GLU A 1 276 ? 31.656 30.531 20.047 1 90.81 276 GLU A N 1
ATOM 2127 C CA . GLU A 1 276 ? 32.875 30.234 20.781 1 90.81 276 GLU A CA 1
ATOM 2128 C C . GLU A 1 276 ? 32.719 29.031 21.703 1 90.81 276 GLU A C 1
ATOM 2130 O O . GLU A 1 276 ? 33.688 28.328 22 1 90.81 276 GLU A O 1
ATOM 2135 N N . ARG A 1 277 ? 31.547 28.859 22.141 1 92.75 277 ARG A N 1
ATOM 2136 C CA . ARG A 1 277 ? 31.281 27.703 22.984 1 92.75 277 ARG A CA 1
ATOM 2137 C C . ARG A 1 277 ? 31.516 26.406 22.234 1 92.75 277 ARG A C 1
ATOM 2139 O O . ARG A 1 277 ? 31.922 25.406 22.812 1 92.75 277 ARG A O 1
ATOM 2146 N N . VAL A 1 278 ? 31.234 26.391 20.953 1 93.88 278 VAL A N 1
ATOM 2147 C CA . VAL A 1 278 ? 31.5 25.219 20.125 1 93.88 278 VAL A CA 1
ATOM 2148 C C . VAL A 1 278 ? 33 25.016 20 1 93.88 278 VAL A C 1
ATOM 2150 O O . VAL A 1 278 ? 33.5 23.891 20.156 1 93.88 278 VAL A O 1
ATOM 2153 N N . ARG A 1 279 ? 33.688 26.062 19.766 1 91.19 279 ARG A N 1
ATOM 2154 C CA . ARG A 1 279 ? 35.125 26.016 19.562 1 91.19 279 ARG A CA 1
ATOM 2155 C C . ARG A 1 279 ? 35.812 25.547 20.828 1 91.19 279 ARG A C 1
ATOM 2157 O O . ARG A 1 279 ? 36.75 24.734 20.766 1 91.19 279 ARG A O 1
ATOM 2164 N N . SER A 1 280 ? 35.375 26.078 21.922 1 91.12 280 SER A N 1
ATOM 2165 C CA . SER A 1 280 ? 35.938 25.688 23.203 1 91.12 280 SER A CA 1
ATOM 2166 C C . SER A 1 280 ? 35.625 24.234 23.547 1 91.12 280 SER A C 1
ATOM 2168 O O . SER A 1 280 ? 36.438 23.531 24.141 1 91.12 280 SER A O 1
ATOM 2170 N N . TYR A 1 281 ? 34.469 23.812 23.156 1 91.62 281 TYR A N 1
ATOM 2171 C CA . TYR A 1 281 ? 34 22.453 23.422 1 91.62 281 TYR A CA 1
ATOM 2172 C C . TYR A 1 281 ? 34.844 21.438 22.656 1 91.62 281 TYR A C 1
ATOM 2174 O O . TYR A 1 281 ? 35.062 20.312 23.125 1 91.62 281 TYR A O 1
ATOM 2182 N N . ARG A 1 282 ? 35.438 21.734 21.547 1 91.06 282 ARG A N 1
ATOM 2183 C CA . ARG A 1 282 ? 36.125 20.828 20.641 1 91.06 282 ARG A CA 1
ATOM 2184 C C . ARG A 1 282 ? 37.594 20.734 20.969 1 91.06 282 ARG A C 1
ATOM 2186 O O . ARG A 1 282 ? 38.375 20.203 20.188 1 91.06 282 ARG A O 1
ATOM 2193 N N . THR A 1 283 ? 38.062 21.125 22.109 1 86.5 283 THR A N 1
ATOM 2194 C CA . THR A 1 283 ? 39.469 21.188 22.422 1 86.5 283 THR A CA 1
ATOM 2195 C C . THR A 1 283 ? 39.969 19.844 22.953 1 86.5 283 THR A C 1
ATOM 2197 O O . THR A 1 283 ? 41.156 19.719 23.312 1 86.5 283 THR A O 1
ATOM 2200 N N . SER A 1 284 ? 39.125 18.859 23 1 84.12 284 SER A N 1
ATOM 2201 C CA . SER A 1 284 ? 39.594 17.531 23.406 1 84.12 284 SER A CA 1
ATOM 2202 C C . SER A 1 284 ? 40.688 17.016 22.469 1 84.12 284 SER A C 1
ATOM 2204 O O . SER A 1 284 ? 40.531 17.047 21.25 1 84.12 284 SER A O 1
ATOM 2206 N N . HIS A 1 285 ? 41.688 16.469 23.031 1 81.69 285 HIS A N 1
ATOM 2207 C CA . HIS A 1 285 ? 42.844 16.047 22.266 1 81.69 285 HIS A CA 1
ATOM 2208 C C . HIS A 1 285 ? 42.5 14.875 21.359 1 81.69 285 HIS A C 1
ATOM 2210 O O . HIS A 1 285 ? 42.875 14.883 20.172 1 81.69 285 HIS A O 1
ATOM 2216 N N . SER A 1 286 ? 41.906 13.906 21.906 1 86.06 286 SER A N 1
ATOM 2217 C CA . SER A 1 286 ? 41.594 12.727 21.109 1 86.06 286 SER A CA 1
ATOM 2218 C C . SER A 1 286 ? 40.688 13.078 19.922 1 86.06 286 SER A C 1
ATOM 2220 O O . SER A 1 286 ? 40.875 12.531 18.828 1 86.06 286 SER A O 1
ATOM 2222 N N . ARG A 1 287 ? 39.781 13.961 20.078 1 86.31 287 ARG A N 1
ATOM 2223 C CA . ARG A 1 287 ? 38.938 14.438 18.984 1 86.31 287 ARG A CA 1
ATOM 2224 C C . ARG A 1 287 ? 39.781 15.125 17.906 1 86.31 287 ARG A C 1
ATOM 2226 O O . ARG A 1 287 ? 39.562 14.898 16.719 1 86.31 287 ARG A O 1
ATOM 2233 N N . ASN A 1 288 ? 40.625 15.906 18.391 1 86.5 288 ASN A N 1
ATOM 2234 C CA . ASN A 1 288 ? 41.406 16.703 17.469 1 86.5 288 ASN A CA 1
ATOM 2235 C C . ASN A 1 288 ? 42.312 15.836 16.609 1 86.5 288 ASN A C 1
ATOM 2237 O O . ASN A 1 288 ? 42.594 16.156 15.445 1 86.5 288 ASN A O 1
ATOM 2241 N N . ILE A 1 289 ? 42.781 14.758 17.156 1 85.5 289 ILE A N 1
ATOM 2242 C CA . ILE A 1 289 ? 43.562 13.82 16.359 1 85.5 289 ILE A CA 1
ATOM 2243 C C . ILE A 1 289 ? 42.688 13.227 15.25 1 85.5 289 ILE A C 1
ATOM 2245 O O . ILE A 1 289 ? 43.125 13.094 14.109 1 85.5 289 ILE A O 1
ATOM 2249 N N . GLN A 1 290 ? 41.562 12.859 15.609 1 87.69 290 GLN A N 1
ATOM 2250 C CA . GLN A 1 290 ? 40.656 12.344 14.602 1 87.69 290 GLN A CA 1
ATOM 2251 C C . GLN A 1 290 ? 40.375 13.383 13.523 1 87.69 290 GLN A C 1
ATOM 2253 O O . GLN A 1 290 ? 40.344 13.047 12.336 1 87.69 290 GLN A O 1
ATOM 2258 N N . ALA A 1 291 ? 40.156 14.594 13.953 1 86.94 291 ALA A N 1
ATOM 2259 C CA . ALA A 1 291 ? 39.875 15.688 13.023 1 86.94 291 ALA A CA 1
ATOM 2260 C C . ALA A 1 291 ? 41.062 15.906 12.078 1 86.94 291 ALA A C 1
ATOM 2262 O O . ALA A 1 291 ? 40.875 16.109 10.875 1 86.94 291 ALA A O 1
ATOM 2263 N N . ALA A 1 292 ? 42.156 15.859 12.656 1 86.38 292 ALA A N 1
ATOM 2264 C CA . ALA A 1 292 ? 43.375 16.109 11.883 1 86.38 292 ALA A CA 1
ATOM 2265 C C . ALA A 1 292 ? 43.594 15.016 10.836 1 86.38 292 ALA A C 1
ATOM 2267 O O . ALA A 1 292 ? 44.25 15.25 9.812 1 86.38 292 ALA A O 1
ATOM 2268 N N . LYS A 1 293 ? 43.062 13.914 11.109 1 86.62 293 LYS A N 1
ATOM 2269 C CA . LYS A 1 293 ? 43.25 12.766 10.219 1 86.62 293 LYS A CA 1
ATOM 2270 C C . LYS A 1 293 ? 42.219 12.773 9.102 1 86.62 293 LYS A C 1
ATOM 2272 O O . LYS A 1 293 ? 42.312 12.016 8.141 1 86.62 293 LYS A O 1
ATOM 2277 N N . GLN A 1 294 ? 41.219 13.711 9.164 1 89.62 294 GLN A N 1
ATOM 2278 C CA . GLN A 1 294 ? 40.125 13.688 8.211 1 89.62 294 GLN A CA 1
ATOM 2279 C C . GLN A 1 294 ? 40.562 14.18 6.836 1 89.62 294 GLN A C 1
ATOM 2281 O O . GLN A 1 294 ? 41.312 15.164 6.738 1 89.62 294 GLN A O 1
ATOM 2286 N N . PRO A 1 295 ? 40.156 13.312 5.785 1 91.25 295 PRO A N 1
ATOM 2287 C CA . PRO A 1 295 ? 40.312 13.938 4.469 1 91.25 295 PRO A CA 1
ATOM 2288 C C . PRO A 1 295 ? 39.5 15.219 4.316 1 91.25 295 PRO A C 1
ATOM 2290 O O . PRO A 1 295 ? 38.438 15.336 4.895 1 91.25 295 PRO A O 1
ATOM 2293 N N . GLU A 1 296 ? 39.969 16.078 3.51 1 90.56 296 GLU A N 1
ATOM 2294 C CA . GLU A 1 296 ? 39.344 17.391 3.352 1 90.56 296 GLU A CA 1
ATOM 2295 C C . GLU A 1 296 ? 38 17.266 2.633 1 90.56 296 GLU A C 1
ATOM 2297 O O . GLU A 1 296 ? 37.875 16.484 1.693 1 90.56 296 GLU A O 1
ATOM 2302 N N . TYR A 1 297 ? 37.031 18.047 3.047 1 93.94 297 TYR A N 1
ATOM 2303 C CA . TYR A 1 297 ? 35.781 18.234 2.34 1 93.94 297 TYR A CA 1
ATOM 2304 C C . TYR A 1 297 ? 35.906 19.391 1.35 1 93.94 297 TYR A C 1
ATOM 2306 O O . TYR A 1 297 ? 36.562 20.391 1.623 1 93.94 297 TYR A O 1
ATOM 2314 N N . PRO A 1 298 ? 35.219 19.188 0.191 1 95.88 298 PRO A N 1
ATOM 2315 C CA . PRO A 1 298 ? 35.062 20.391 -0.639 1 95.88 298 PRO A CA 1
ATOM 2316 C C . PRO A 1 298 ? 34.438 21.547 0.113 1 95.88 298 PRO A C 1
ATOM 2318 O O . PRO A 1 298 ? 33.5 21.344 0.886 1 95.88 298 PRO A O 1
ATOM 2321 N N . ARG A 1 299 ? 35.031 22.781 -0.064 1 96.69 299 ARG A N 1
ATOM 2322 C CA . ARG A 1 299 ? 34.5 24 0.551 1 96.69 299 ARG A CA 1
ATOM 2323 C C . ARG A 1 299 ? 33.812 24.875 -0.483 1 96.69 299 ARG A C 1
ATOM 2325 O O . ARG A 1 299 ? 34.375 25.141 -1.553 1 96.69 299 ARG A O 1
ATOM 2332 N N . VAL A 1 300 ? 32.594 25.219 -0.245 1 97.44 300 VAL A N 1
ATOM 2333 C CA . VAL A 1 300 ? 31.875 26.172 -1.083 1 97.44 300 VAL A CA 1
ATOM 2334 C C . VAL A 1 300 ? 31.828 27.531 -0.4 1 97.44 300 VAL A C 1
ATOM 2336 O O . VAL A 1 300 ? 31.406 27.641 0.749 1 97.44 300 VAL A O 1
ATOM 2339 N N . GLU A 1 301 ? 32.188 28.516 -1.109 1 95.5 301 GLU A N 1
ATOM 2340 C CA . GLU A 1 301 ? 32.281 29.844 -0.514 1 95.5 301 GLU A CA 1
ATOM 2341 C C . GLU A 1 301 ? 30.938 30.531 -0.469 1 95.5 301 GLU A C 1
ATOM 2343 O O . GLU A 1 301 ? 30.188 30.5 -1.446 1 95.5 301 GLU A O 1
ATOM 2348 N N . CYS A 1 302 ? 30.656 31.078 0.646 1 95.56 302 CYS A N 1
ATOM 2349 C CA . CYS A 1 302 ? 29.484 31.922 0.901 1 95.56 302 CYS A CA 1
ATOM 2350 C C . CYS A 1 302 ? 29.922 33.281 1.426 1 95.56 302 CYS A C 1
ATOM 2352 O O . CYS A 1 302 ? 30.531 33.375 2.492 1 95.56 302 CYS A O 1
ATOM 2354 N N . ASP A 1 303 ? 29.609 34.312 0.731 1 93.19 303 ASP A N 1
ATOM 2355 C CA . ASP A 1 303 ? 30.109 35.656 1.051 1 93.19 303 ASP A CA 1
ATOM 2356 C C . ASP A 1 303 ? 29.203 36.344 2.062 1 93.19 303 ASP A C 1
ATOM 2358 O O . ASP A 1 303 ? 29.188 37.562 2.16 1 93.19 303 ASP A O 1
ATOM 2362 N N . MET A 1 304 ? 28.516 35.625 2.848 1 94.06 304 MET A N 1
ATOM 2363 C CA . MET A 1 304 ? 27.625 36.188 3.885 1 94.06 304 MET A CA 1
ATOM 2364 C C . MET A 1 304 ? 28.156 35.844 5.273 1 94.06 304 MET A C 1
ATOM 2366 O O . MET A 1 304 ? 28.422 34.688 5.578 1 94.06 304 MET A O 1
ATOM 2370 N N . ALA A 1 305 ? 28.281 36.906 6.059 1 93.75 305 ALA A N 1
ATOM 2371 C CA . ALA A 1 305 ? 28.594 36.656 7.469 1 93.75 305 ALA A CA 1
ATOM 2372 C C . ALA A 1 305 ? 27.328 36.281 8.25 1 93.75 305 ALA A C 1
ATOM 2374 O O . ALA A 1 305 ? 26.281 36.906 8.055 1 93.75 305 ALA A O 1
ATOM 2375 N N . LEU A 1 306 ? 27.438 35.312 9.078 1 95.94 306 LEU A N 1
ATOM 2376 C CA . LEU A 1 306 ? 26.281 34.844 9.828 1 95.94 306 LEU A CA 1
ATOM 2377 C C . LEU A 1 306 ? 26.328 35.344 11.266 1 95.94 306 LEU A C 1
ATOM 2379 O O . LEU A 1 306 ? 25.297 35.438 11.938 1 95.94 306 LEU A O 1
ATOM 2383 N N . CYS A 1 307 ? 27.484 35.75 11.688 1 92.94 307 CYS A N 1
ATOM 2384 C CA . CYS A 1 307 ? 27.656 36.094 13.094 1 92.94 307 CYS A CA 1
ATOM 2385 C C . CYS A 1 307 ? 27.656 37.625 13.266 1 92.94 307 CYS A C 1
ATOM 2387 O O . CYS A 1 307 ? 27.906 38.344 12.312 1 92.94 307 CYS A O 1
ATOM 2389 N N . ARG A 1 308 ? 27.281 37.969 14.453 1 88.12 308 ARG A N 1
ATOM 2390 C CA . ARG A 1 308 ? 27.422 39.344 14.898 1 88.12 308 ARG A CA 1
ATOM 2391 C C . ARG A 1 308 ? 28.484 39.469 15.984 1 88.12 308 ARG A C 1
ATOM 2393 O O . ARG A 1 308 ? 28.625 38.594 16.828 1 88.12 308 ARG A O 1
ATOM 2400 N N . PRO A 1 309 ? 29.188 40.625 15.875 1 81.56 309 PRO A N 1
ATOM 2401 C CA . PRO A 1 309 ? 30.203 40.812 16.906 1 81.56 309 PRO A CA 1
ATOM 2402 C C . PRO A 1 309 ? 29.594 41.031 18.297 1 81.56 309 PRO A C 1
ATOM 2404 O O . PRO A 1 309 ? 28.453 41.469 18.406 1 81.56 309 PRO A O 1
ATOM 2407 N N . GLY A 1 310 ? 30.359 40.688 19.281 1 77.69 310 GLY A N 1
ATOM 2408 C CA . GLY A 1 310 ? 29.938 40.844 20.656 1 77.69 310 GLY A CA 1
ATOM 2409 C C . GLY A 1 310 ? 29.438 42.219 21 1 77.69 310 GLY A C 1
ATOM 2410 O O . GLY A 1 310 ? 28.469 42.375 21.75 1 77.69 310 GLY A O 1
ATOM 2411 N N . ALA A 1 311 ? 30.047 43.188 20.484 1 74.88 311 ALA A N 1
ATOM 2412 C CA . ALA A 1 311 ? 29.672 44.594 20.781 1 74.88 311 ALA A CA 1
ATOM 2413 C C . ALA A 1 311 ? 28.234 44.875 20.328 1 74.88 311 ALA A C 1
ATOM 2415 O O . ALA A 1 311 ? 27.5 45.594 21.016 1 74.88 311 ALA A O 1
ATOM 2416 N N . ASP A 1 312 ? 27.922 44.281 19.359 1 77.31 312 ASP A N 1
ATOM 2417 C CA . ASP A 1 312 ? 26.578 44.469 18.812 1 77.31 312 ASP A CA 1
ATOM 2418 C C . ASP A 1 312 ? 25.531 43.781 19.672 1 77.31 312 ASP A C 1
ATOM 2420 O O . ASP A 1 312 ? 24.406 44.219 19.797 1 77.31 312 ASP A O 1
ATOM 2424 N N . MET A 1 313 ? 25.969 42.688 20.234 1 77 313 MET A N 1
ATOM 2425 C CA . MET A 1 313 ? 25.062 41.938 21.109 1 77 313 MET A CA 1
ATOM 2426 C C . MET A 1 313 ? 24.672 42.781 22.312 1 77 313 MET A C 1
ATOM 2428 O O . MET A 1 313 ? 23.516 42.75 22.75 1 77 313 MET A O 1
ATOM 2432 N N . PHE A 1 314 ? 25.641 43.469 22.75 1 70.81 314 PHE A N 1
ATOM 2433 C CA . PHE A 1 314 ? 25.391 44.312 23.906 1 70.81 314 PHE A CA 1
ATOM 2434 C C . PHE A 1 314 ? 24.375 45.406 23.594 1 70.81 314 PHE A C 1
ATOM 2436 O O . PHE A 1 314 ? 23.578 45.781 24.453 1 70.81 314 PHE A O 1
ATOM 2443 N N . LEU A 1 315 ? 24.375 45.781 22.391 1 72.81 315 LEU A N 1
ATOM 2444 C CA . LEU A 1 315 ? 23.5 46.875 21.969 1 72.81 315 LEU A CA 1
ATOM 2445 C C . LEU A 1 315 ? 22.141 46.344 21.531 1 72.81 315 LEU A C 1
ATOM 2447 O O . LEU A 1 315 ? 21.188 47.094 21.375 1 72.81 315 LEU A O 1
ATOM 2451 N N . SER A 1 316 ? 22.234 45.094 21.406 1 77.06 316 SER A N 1
ATOM 2452 C CA . SER A 1 316 ? 21 44.5 20.938 1 77.06 316 SER A CA 1
ATOM 2453 C C . SER A 1 316 ? 20.156 43.969 22.109 1 77.06 316 SER A C 1
ATOM 2455 O O . SER A 1 316 ? 20.625 43.938 23.25 1 77.06 316 SER A O 1
ATOM 2457 N N . ASP A 1 317 ? 18.891 43.812 21.906 1 77.69 317 ASP A N 1
ATOM 2458 C CA . ASP A 1 317 ? 17.984 43.25 22.906 1 77.69 317 ASP A CA 1
ATOM 2459 C C . ASP A 1 317 ? 17.984 41.719 22.875 1 77.69 317 ASP A C 1
ATOM 2461 O O . ASP A 1 317 ? 17.141 41.094 23.516 1 77.69 317 ASP A O 1
ATOM 2465 N N . LYS A 1 318 ? 19.062 41.25 22.266 1 83.31 318 LYS A N 1
ATOM 2466 C CA . LYS A 1 318 ? 19.047 39.781 22.125 1 83.31 318 LYS A CA 1
ATOM 2467 C C . LYS A 1 318 ? 19.688 39.094 23.344 1 83.31 318 LYS A C 1
ATOM 2469 O O . LYS A 1 318 ? 20.641 39.625 23.922 1 83.31 318 LYS A O 1
ATOM 2474 N N . VAL A 1 319 ? 19.078 38.031 23.703 1 85.81 319 VAL A N 1
ATOM 2475 C CA . VAL A 1 319 ? 19.562 37.281 24.859 1 85.81 319 VAL A CA 1
ATOM 2476 C C . VAL A 1 319 ? 20.141 35.938 24.375 1 85.81 319 VAL A C 1
ATOM 2478 O O . VAL A 1 319 ? 19.578 35.312 23.484 1 85.81 319 VAL A O 1
ATOM 2481 N N . ILE A 1 320 ? 21.25 35.594 24.922 1 90.56 320 ILE A N 1
ATOM 2482 C CA . ILE A 1 320 ? 21.891 34.312 24.625 1 90.56 320 ILE A CA 1
ATOM 2483 C C . ILE A 1 320 ? 21.031 33.188 25.172 1 90.56 320 ILE A C 1
ATOM 2485 O O . ILE A 1 320 ? 20.625 33.219 26.328 1 90.56 320 ILE A O 1
ATOM 2489 N N . ALA A 1 321 ? 20.781 32.281 24.328 1 95 321 ALA A N 1
ATOM 2490 C CA . ALA A 1 321 ? 19.922 31.156 24.703 1 95 321 ALA A CA 1
ATOM 2491 C C . ALA A 1 321 ? 20.594 30.281 25.766 1 95 321 ALA A C 1
ATOM 2493 O O . ALA A 1 321 ? 21.812 30.078 25.719 1 95 321 ALA A O 1
ATOM 2494 N N . THR A 1 322 ? 19.797 29.781 26.672 1 94.12 322 THR A N 1
ATOM 2495 C CA . THR A 1 322 ? 20.266 28.859 27.703 1 94.12 322 THR A CA 1
ATOM 2496 C C . THR A 1 322 ? 19.516 27.531 27.625 1 94.12 322 THR A C 1
ATOM 2498 O O . THR A 1 322 ? 18.453 27.453 26.984 1 94.12 322 THR A O 1
ATOM 2501 N N . GLU A 1 323 ? 20.109 26.547 28.172 1 94.5 323 GLU A N 1
ATOM 2502 C CA . GLU A 1 323 ? 19.531 25.219 28.141 1 94.5 323 GLU A CA 1
ATOM 2503 C C . GLU A 1 323 ? 18.109 25.219 28.719 1 94.5 323 GLU A C 1
ATOM 2505 O O . GLU A 1 323 ? 17.844 25.891 29.719 1 94.5 323 GLU A O 1
ATOM 2510 N N . ILE A 1 324 ? 17.25 24.594 28.094 1 93.94 324 ILE A N 1
ATOM 2511 C CA . ILE A 1 324 ? 15.891 24.422 28.578 1 93.94 324 ILE A CA 1
ATOM 2512 C C . ILE A 1 324 ? 15.57 22.938 28.719 1 93.94 324 ILE A C 1
ATOM 2514 O O . ILE A 1 324 ? 16.172 22.094 28.047 1 93.94 324 ILE A O 1
ATOM 2518 N N . PRO A 1 325 ? 14.656 22.594 29.641 1 91.31 325 PRO A N 1
ATOM 2519 C CA . PRO A 1 325 ? 14.227 21.203 29.688 1 91.31 325 PRO A CA 1
ATOM 2520 C C . PRO A 1 325 ? 13.43 20.781 28.453 1 91.31 325 PRO A C 1
ATOM 2522 O O . PRO A 1 325 ? 12.648 21.578 27.922 1 91.31 325 PRO A O 1
ATOM 2525 N N . ILE A 1 326 ? 13.633 19.578 28.062 1 89.31 326 ILE A N 1
ATOM 2526 C CA . ILE A 1 326 ? 12.891 19.031 26.922 1 89.31 326 ILE A CA 1
ATOM 2527 C C . ILE A 1 326 ? 11.438 18.812 27.328 1 89.31 326 ILE A C 1
ATOM 2529 O O . ILE A 1 326 ? 11.164 18.25 28.391 1 89.31 326 ILE A O 1
ATOM 2533 N N . LYS A 1 327 ? 10.57 19.266 26.547 1 90.25 327 LYS A N 1
ATOM 2534 C CA . LYS A 1 327 ? 9.148 19.047 26.797 1 90.25 327 LYS A CA 1
ATOM 2535 C C . LYS A 1 327 ? 8.641 17.844 26 1 90.25 327 LYS A C 1
ATOM 2537 O O . LYS A 1 327 ? 8.719 17.812 24.781 1 90.25 327 LYS A O 1
ATOM 2542 N N . ILE A 1 328 ? 8.094 16.844 26.734 1 89.62 328 ILE A N 1
ATOM 2543 C CA . ILE A 1 328 ? 7.527 15.641 26.141 1 89.62 328 ILE A CA 1
ATOM 2544 C C . ILE A 1 328 ? 6.109 15.43 26.672 1 89.62 328 ILE A C 1
ATOM 2546 O O . ILE A 1 328 ? 5.883 15.398 27.875 1 89.62 328 ILE A O 1
ATOM 2550 N N . LEU A 1 329 ? 5.215 15.242 25.844 1 91.88 329 LEU A N 1
ATOM 2551 C CA . LEU A 1 329 ? 3.832 15.008 26.234 1 91.88 329 LEU A CA 1
ATOM 2552 C C . LEU A 1 329 ? 3.656 13.586 26.766 1 91.88 329 LEU A C 1
ATOM 2554 O O . LEU A 1 329 ? 4.332 12.664 26.328 1 91.88 329 LEU A O 1
ATOM 2558 N N . ASN A 1 330 ? 2.713 13.562 27.75 1 93.25 330 ASN A N 1
ATOM 2559 C CA . ASN A 1 330 ? 2.283 12.227 28.141 1 93.25 330 ASN A CA 1
ATOM 2560 C C . ASN A 1 330 ? 1.584 11.508 26.984 1 93.25 330 ASN A C 1
ATOM 2562 O O . ASN A 1 330 ? 0.971 12.148 26.125 1 93.25 330 ASN A O 1
ATOM 2566 N N . PRO A 1 331 ? 1.644 10.164 26.953 1 93.44 331 PRO A N 1
ATOM 2567 C CA . PRO A 1 331 ? 1.103 9.414 25.812 1 93.44 331 PRO A CA 1
ATOM 2568 C C . PRO A 1 331 ? -0.372 9.719 25.547 1 93.44 331 PRO A C 1
ATOM 2570 O O . PRO A 1 331 ? -0.807 9.758 24.406 1 93.44 331 PRO A O 1
ATOM 2573 N N . MET A 1 332 ? -1.165 9.906 26.609 1 97 332 MET A N 1
ATOM 2574 C CA . MET A 1 332 ? -2.582 10.195 26.422 1 97 332 MET A CA 1
ATOM 2575 C C . MET A 1 332 ? -2.777 11.609 25.875 1 97 332 MET A C 1
ATOM 2577 O O . MET A 1 332 ? -3.678 11.844 25.062 1 97 332 MET A O 1
ATOM 2581 N N . GLU A 1 333 ? -1.936 12.531 26.328 1 96.31 333 GLU A N 1
ATOM 2582 C CA . GLU A 1 333 ? -1.939 13.867 25.75 1 96.31 333 GLU A CA 1
ATOM 2583 C C . GLU A 1 333 ? -1.52 13.828 24.281 1 96.31 333 GLU A C 1
ATOM 2585 O O . GLU A 1 333 ? -2.039 14.586 23.453 1 96.31 333 GLU A O 1
ATOM 2590 N N . GLU A 1 334 ? -0.566 12.984 24.016 1 96 334 GLU A N 1
ATOM 2591 C CA . GLU A 1 334 ? -0.145 12.805 22.625 1 96 334 GLU A CA 1
ATOM 2592 C C . GLU A 1 334 ? -1.302 12.32 21.766 1 96 334 GLU A C 1
ATOM 2594 O O . GLU A 1 334 ? -1.474 12.781 20.625 1 96 334 GLU A O 1
ATOM 2599 N N . ILE A 1 335 ? -2.072 11.328 22.25 1 97.69 335 ILE A N 1
ATOM 2600 C CA . ILE A 1 335 ? -3.232 10.82 21.531 1 97.69 335 ILE A CA 1
ATOM 2601 C C . ILE A 1 335 ? -4.219 11.961 21.281 1 97.69 335 ILE A C 1
ATOM 2603 O O . ILE A 1 335 ? -4.703 12.141 20.156 1 97.69 335 ILE A O 1
ATOM 2607 N N . HIS A 1 336 ? -4.445 12.781 22.391 1 97.94 336 HIS A N 1
ATOM 2608 C CA . HIS A 1 336 ? -5.348 13.922 22.281 1 97.94 336 HIS A CA 1
ATOM 2609 C C . HIS A 1 336 ? -4.898 14.891 21.188 1 97.94 336 HIS A C 1
ATOM 2611 O O . HIS A 1 336 ? -5.656 15.188 20.266 1 97.94 336 HIS A O 1
ATOM 2617 N N . MET A 1 337 ? -3.678 15.281 21.25 1 97.5 337 MET A N 1
ATOM 2618 C CA . MET A 1 337 ? -3.176 16.312 20.344 1 97.5 337 MET A CA 1
ATOM 2619 C C . MET A 1 337 ? -3.057 15.773 18.922 1 97.5 337 MET A C 1
ATOM 2621 O O . MET A 1 337 ? -3.434 16.453 17.969 1 97.5 337 MET A O 1
ATOM 2625 N N . ALA A 1 338 ? -2.543 14.555 18.75 1 97.25 338 ALA A N 1
ATOM 2626 C CA . ALA A 1 338 ? -2.348 13.953 17.422 1 97.25 338 ALA A CA 1
ATOM 2627 C C . ALA A 1 338 ? -3.678 13.781 16.703 1 97.25 338 ALA A C 1
ATOM 2629 O O . ALA A 1 338 ? -3.805 14.148 15.531 1 97.25 338 ALA A O 1
ATOM 2630 N N . THR A 1 339 ? -4.672 13.195 17.375 1 98.06 339 THR A N 1
ATOM 2631 C CA . THR A 1 339 ? -5.961 12.945 16.734 1 98.06 339 THR A CA 1
ATOM 2632 C C . THR A 1 339 ? -6.688 14.266 16.469 1 98.06 339 THR A C 1
ATOM 2634 O O . THR A 1 339 ? -7.406 14.383 15.469 1 98.06 339 THR A O 1
ATOM 2637 N N . SER A 1 340 ? -6.488 15.305 17.344 1 98.38 340 SER A N 1
ATOM 2638 C CA . SER A 1 340 ? -7.105 16.609 17.141 1 98.38 340 SER A CA 1
ATOM 2639 C C . SER A 1 340 ? -6.582 17.281 15.867 1 98.38 340 SER A C 1
ATOM 2641 O O . SER A 1 340 ? -7.363 17.766 15.047 1 98.38 340 SER A O 1
ATOM 2643 N N . VAL A 1 341 ? -5.242 17.281 15.742 1 97.69 341 VAL A N 1
ATOM 2644 C CA . VAL A 1 341 ? -4.629 17.875 14.562 1 97.69 341 VAL A CA 1
ATOM 2645 C C . VAL A 1 341 ? -5.043 17.094 13.312 1 97.69 341 VAL A C 1
ATOM 2647 O O . VAL A 1 341 ? -5.379 17.703 12.289 1 97.69 341 VAL A O 1
ATOM 2650 N N . TYR A 1 342 ? -5.074 15.789 13.406 1 97.5 342 TYR A N 1
ATOM 2651 C CA . TYR A 1 342 ? -5.441 14.906 12.305 1 97.5 342 TYR A CA 1
ATOM 2652 C C . TYR A 1 342 ? -6.852 15.211 11.812 1 97.5 342 TYR A C 1
ATOM 2654 O O . TYR A 1 342 ? -7.066 15.453 10.625 1 97.5 342 TYR A O 1
ATOM 2662 N N . LEU A 1 343 ? -7.805 15.188 12.695 1 98.44 343 LEU A N 1
ATOM 2663 C CA . LEU A 1 343 ? -9.211 15.398 12.359 1 98.44 343 LEU A CA 1
ATOM 2664 C C . LEU A 1 343 ? -9.422 16.797 11.781 1 98.44 343 LEU A C 1
ATOM 2666 O O . LEU A 1 343 ? -10.094 16.953 10.766 1 98.44 343 LEU A O 1
ATOM 2670 N N . TRP A 1 344 ? -8.859 17.812 12.398 1 98.19 344 TRP A N 1
ATOM 2671 C CA . TRP A 1 344 ? -9.078 19.188 11.969 1 98.19 344 TRP A CA 1
ATOM 2672 C C . TRP A 1 344 ? -8.523 19.422 10.562 1 98.19 344 TRP A C 1
ATOM 2674 O O . TRP A 1 344 ? -9.219 19.953 9.695 1 98.19 344 TRP A O 1
ATOM 2684 N N . GLN A 1 345 ? -7.316 19.016 10.422 1 96.69 345 GLN A N 1
ATOM 2685 C CA . GLN A 1 345 ? -6.68 19.281 9.133 1 96.69 345 GLN A CA 1
ATOM 2686 C C . GLN A 1 345 ? -7.328 18.453 8.023 1 96.69 345 GLN A C 1
ATOM 2688 O O . GLN A 1 345 ? -7.426 18.891 6.883 1 96.69 345 GLN A O 1
ATOM 2693 N N . TYR A 1 346 ? -7.742 17.203 8.344 1 96.88 346 TYR A N 1
ATOM 2694 C CA . TYR A 1 346 ? -8.484 16.422 7.363 1 96.88 346 TYR A CA 1
ATOM 2695 C C . TYR A 1 346 ? -9.766 17.141 6.949 1 96.88 346 TYR A C 1
ATOM 2697 O O . TYR A 1 346 ? -10.078 17.219 5.762 1 96.88 346 TYR A O 1
ATOM 2705 N N . LEU A 1 347 ? -10.477 17.656 7.914 1 97.62 347 LEU A N 1
ATOM 2706 C CA . LEU A 1 347 ? -11.734 18.344 7.684 1 97.62 347 LEU A CA 1
ATOM 2707 C C . LEU A 1 347 ? -11.531 19.562 6.785 1 97.62 347 LEU A C 1
ATOM 2709 O O . LEU A 1 347 ? -12.258 19.75 5.809 1 97.62 347 LEU A O 1
ATOM 2713 N N . VAL A 1 348 ? -10.539 20.359 7.066 1 95.5 348 VAL A N 1
ATOM 2714 C CA . VAL A 1 348 ? -10.297 21.625 6.371 1 95.5 348 VAL A CA 1
ATOM 2715 C C . VAL A 1 348 ? -9.797 21.344 4.957 1 95.5 348 VAL A C 1
ATOM 2717 O O . VAL A 1 348 ? -10.242 21.969 3.996 1 95.5 348 VAL A O 1
ATOM 2720 N N . ARG A 1 349 ? -8.938 20.391 4.824 1 93.38 349 ARG A N 1
ATOM 2721 C CA . ARG A 1 349 ? -8.336 20.109 3.523 1 93.38 349 ARG A CA 1
ATOM 2722 C C . ARG A 1 349 ? -9.336 19.453 2.586 1 93.38 349 ARG A C 1
ATOM 2724 O O . ARG A 1 349 ? -9.266 19.625 1.368 1 93.38 349 ARG A O 1
ATOM 2731 N N . SER A 1 350 ? -10.25 18.672 3.121 1 94.31 350 SER A N 1
ATOM 2732 C CA . SER A 1 350 ? -11.258 18.016 2.297 1 94.31 350 SER A CA 1
ATOM 2733 C C . SER A 1 350 ? -12.438 18.953 2.029 1 94.31 350 SER A C 1
ATOM 2735 O O . SER A 1 350 ? -13.336 18.609 1.257 1 94.31 350 SER A O 1
ATOM 2737 N N . SER A 1 351 ? -12.484 20.094 2.691 1 92.94 351 SER A N 1
ATOM 2738 C CA . SER A 1 351 ? -13.562 21.062 2.584 1 92.94 351 SER A CA 1
ATOM 2739 C C . SER A 1 351 ? -14.906 20.438 2.922 1 92.94 351 SER A C 1
ATOM 2741 O O . SER A 1 351 ? -15.914 20.688 2.252 1 92.94 351 SER A O 1
ATOM 2743 N N . SER A 1 352 ? -14.945 19.562 3.896 1 95.56 352 SER A N 1
ATOM 2744 C CA . SER A 1 352 ? -16.172 18.922 4.344 1 95.56 352 SER A CA 1
ATOM 2745 C C . SER A 1 352 ? -16.875 19.75 5.418 1 95.56 352 SER A C 1
ATOM 2747 O O . SER A 1 352 ? -16.281 20.688 5.965 1 95.56 352 SER A O 1
ATOM 2749 N N . ALA A 1 353 ? -18.109 19.422 5.695 1 97.56 353 ALA A N 1
ATOM 2750 C CA . ALA A 1 353 ? -18.938 20.266 6.543 1 97.56 353 ALA A CA 1
ATOM 2751 C C . ALA A 1 353 ? -18.953 19.781 7.984 1 97.56 353 ALA A C 1
ATOM 2753 O O . ALA A 1 353 ? -19.562 20.391 8.859 1 97.56 353 ALA A O 1
ATOM 2754 N N . GLY A 1 354 ? -18.266 18.75 8.266 1 98.44 354 GLY A N 1
ATOM 2755 C CA . GLY A 1 354 ? -18.234 18.172 9.594 1 98.44 354 GLY A CA 1
ATOM 2756 C C . GLY A 1 354 ? -18.047 16.656 9.586 1 98.44 354 GLY A C 1
ATOM 2757 O O . GLY A 1 354 ? -17.469 16.109 8.648 1 98.44 354 GLY A O 1
ATOM 2758 N N . PHE A 1 355 ? -18.469 16.047 10.703 1 98.81 355 PHE A N 1
ATOM 2759 C CA . PHE A 1 355 ? -18.266 14.609 10.883 1 98.81 355 PHE A CA 1
ATOM 2760 C C . PHE A 1 355 ? -19.578 13.906 11.203 1 98.81 355 PHE A C 1
ATOM 2762 O O . PHE A 1 355 ? -20.484 14.5 11.781 1 98.81 355 PHE A O 1
ATOM 2769 N N . PHE A 1 356 ? -19.703 12.664 10.75 1 98.81 356 PHE A N 1
ATOM 2770 C CA . PHE A 1 356 ? -20.75 11.742 11.172 1 98.81 356 PHE A CA 1
ATOM 2771 C C . PHE A 1 356 ? -20.156 10.539 11.898 1 98.81 356 PHE A C 1
ATOM 2773 O O . PHE A 1 356 ? -19.156 9.977 11.461 1 98.81 356 PHE A O 1
ATOM 2780 N N . LEU A 1 357 ? -20.719 10.188 13.031 1 98.62 357 LEU A N 1
ATOM 2781 C CA . LEU A 1 357 ? -20.234 9.055 13.82 1 98.62 357 LEU A CA 1
ATOM 2782 C C . LEU A 1 357 ? -21.391 8.188 14.297 1 98.62 357 LEU A C 1
ATOM 2784 O O . LEU A 1 357 ? -22.312 8.688 14.945 1 98.62 357 LEU A O 1
ATOM 2788 N N . ALA A 1 358 ? -21.375 6.898 13.906 1 97.81 358 ALA A N 1
ATOM 2789 C CA . ALA A 1 358 ? -22.266 5.945 14.578 1 97.81 358 ALA A CA 1
ATOM 2790 C C . ALA A 1 358 ? -21.844 5.734 16.031 1 97.81 358 ALA A C 1
ATOM 2792 O O . ALA A 1 358 ? -20.797 5.121 16.297 1 97.81 358 ALA A O 1
ATOM 2793 N N . LEU A 1 359 ? -22.578 6.285 16.953 1 97.62 359 LEU A N 1
ATOM 2794 C CA . LEU A 1 359 ? -22.266 6.199 18.375 1 97.62 359 LEU A CA 1
ATOM 2795 C C . LEU A 1 359 ? -23.047 5.07 19.031 1 97.62 359 LEU A C 1
ATOM 2797 O O . LEU A 1 359 ? -24.234 5.238 19.359 1 97.62 359 LEU A O 1
ATOM 2801 N N . SER A 1 360 ? -22.422 3.973 19.344 1 93.88 360 SER A N 1
ATOM 2802 C CA . SER A 1 360 ? -23.078 2.74 19.766 1 93.88 360 SER A CA 1
ATOM 2803 C C . SER A 1 360 ? -23.25 2.693 21.266 1 93.88 360 SER A C 1
ATOM 2805 O O . SER A 1 360 ? -24.031 1.89 21.781 1 93.88 360 SER A O 1
ATOM 2807 N N . GLY A 1 361 ? -22.516 3.514 22.016 1 93.25 361 GLY A N 1
ATOM 2808 C CA . GLY A 1 361 ? -22.516 3.426 23.469 1 93.25 361 GLY A CA 1
ATOM 2809 C C . GLY A 1 361 ? -21.406 2.551 24 1 93.25 361 GLY A C 1
ATOM 2810 O O . GLY A 1 361 ? -21.359 2.27 25.203 1 93.25 361 GLY A O 1
ATOM 2811 N N . GLY A 1 362 ? -20.578 2.127 23.109 1 94 362 GLY A N 1
ATOM 2812 C CA . GLY A 1 362 ? -19.422 1.337 23.516 1 94 362 GLY A CA 1
ATOM 2813 C C . GLY A 1 362 ? -18.141 2.15 23.609 1 94 362 GLY A C 1
ATOM 2814 O O . GLY A 1 362 ? -18.141 3.354 23.344 1 94 362 GLY A O 1
ATOM 2815 N N . LEU A 1 363 ? -17.094 1.458 23.969 1 95.44 363 LEU A N 1
ATOM 2816 C CA . LEU A 1 363 ? -15.805 2.094 24.266 1 95.44 363 LEU A CA 1
ATOM 2817 C C . LEU A 1 363 ? -15.227 2.73 23 1 95.44 363 LEU A C 1
ATOM 2819 O O . LEU A 1 363 ? -14.742 3.863 23.047 1 95.44 363 LEU A O 1
ATOM 2823 N N . ASP A 1 364 ? -15.273 2.07 21.875 1 96.38 364 ASP A N 1
ATOM 2824 C CA . ASP A 1 364 ? -14.578 2.51 20.672 1 96.38 364 ASP A CA 1
ATOM 2825 C C . ASP A 1 364 ? -15.242 3.754 20.078 1 96.38 364 ASP A C 1
ATOM 2827 O O . ASP A 1 364 ? -14.57 4.754 19.812 1 96.38 364 ASP A O 1
ATOM 2831 N N . SER A 1 365 ? -16.531 3.746 19.891 1 97.25 365 SER A N 1
ATOM 2832 C CA . SER A 1 365 ? -17.219 4.887 19.281 1 97.25 365 SER A CA 1
ATOM 2833 C C . SER A 1 365 ? -17.172 6.105 20.203 1 97.25 365 SER A C 1
ATOM 2835 O O . SER A 1 365 ? -17.078 7.238 19.734 1 97.25 365 SER A O 1
ATOM 2837 N N . SER A 1 366 ? -17.25 5.871 21.531 1 98.12 366 SER A N 1
ATOM 2838 C CA . SER A 1 366 ? -17.172 6.988 22.453 1 98.12 366 SER A CA 1
ATOM 2839 C C . SER A 1 366 ? -15.773 7.613 22.438 1 98.12 366 SER A C 1
ATOM 2841 O O . SER A 1 366 ? -15.633 8.828 22.594 1 98.12 366 SER A O 1
ATOM 2843 N N . THR A 1 367 ? -14.742 6.785 22.25 1 98.56 367 THR A N 1
ATOM 2844 C CA . THR A 1 367 ? -13.391 7.316 22.125 1 98.56 367 THR A CA 1
ATOM 2845 C C . THR A 1 367 ? -13.297 8.25 20.922 1 98.56 367 THR A C 1
ATOM 2847 O O . THR A 1 367 ? -12.703 9.32 21 1 98.56 367 THR A O 1
ATOM 2850 N N . VAL A 1 368 ? -13.891 7.879 19.828 1 98.62 368 VAL A N 1
ATOM 2851 C CA . VAL A 1 368 ? -13.852 8.68 18.609 1 98.62 368 VAL A CA 1
ATOM 2852 C C . VAL A 1 368 ? -14.625 9.977 18.812 1 98.62 368 VAL A C 1
ATOM 2854 O O . VAL A 1 368 ? -14.219 11.039 18.344 1 98.62 368 VAL A O 1
ATOM 2857 N N . ALA A 1 369 ? -15.719 9.883 19.516 1 98.81 369 ALA A N 1
ATOM 2858 C CA . ALA A 1 369 ? -16.453 11.094 19.875 1 98.81 369 ALA A CA 1
ATOM 2859 C C . ALA A 1 369 ? -15.586 12.047 20.688 1 98.81 369 ALA A C 1
ATOM 2861 O O . ALA A 1 369 ? -15.602 13.266 20.453 1 98.81 369 ALA A O 1
ATOM 2862 N N . LEU A 1 370 ? -14.859 11.5 21.625 1 98.81 370 LEU A N 1
ATOM 2863 C CA . LEU A 1 370 ? -13.969 12.305 22.453 1 98.81 370 LEU A CA 1
ATOM 2864 C C . LEU A 1 370 ? -12.852 12.914 21.609 1 98.81 370 LEU A C 1
ATOM 2866 O O . LEU A 1 370 ? -12.391 14.023 21.906 1 98.81 370 LEU A O 1
ATOM 2870 N N . PHE A 1 371 ? -12.375 12.195 20.578 1 98.81 371 PHE A N 1
ATOM 2871 C CA . PHE A 1 371 ? -11.383 12.773 19.672 1 98.81 371 PHE A CA 1
ATOM 2872 C C . PHE A 1 371 ? -11.922 14.047 19.031 1 98.81 371 PHE A C 1
ATOM 2874 O O . PHE A 1 371 ? -11.195 15.039 18.938 1 98.81 371 PHE A O 1
ATOM 2881 N N . VAL A 1 372 ? -13.188 14.047 18.578 1 98.88 372 VAL A N 1
ATOM 2882 C CA . VAL A 1 372 ? -13.789 15.227 17.953 1 98.88 372 VAL A CA 1
ATOM 2883 C C . VAL A 1 372 ? -13.906 16.344 18.984 1 98.88 372 VAL A C 1
ATOM 2885 O O . VAL A 1 372 ? -13.672 17.516 18.672 1 98.88 372 VAL A O 1
ATOM 2888 N N . TYR A 1 373 ? -14.305 15.961 20.234 1 98.88 373 TYR A N 1
ATOM 2889 C CA . TYR A 1 373 ? -14.367 16.938 21.312 1 98.88 373 TYR A CA 1
ATOM 2890 C C . TYR A 1 373 ? -12.992 17.547 21.578 1 98.88 373 TYR A C 1
ATOM 2892 O O . TYR A 1 373 ? -12.875 18.766 21.734 1 98.88 373 TYR A O 1
ATOM 2900 N N . GLY A 1 374 ? -11.984 16.719 21.672 1 98.69 374 GLY A N 1
ATOM 2901 C CA . GLY A 1 374 ? -10.617 17.203 21.812 1 98.69 374 GLY A CA 1
ATOM 2902 C C . GLY A 1 374 ? -10.195 18.141 20.688 1 98.69 374 GLY A C 1
ATOM 2903 O O . GLY A 1 374 ? -9.508 19.125 20.938 1 98.69 374 GLY A O 1
ATOM 2904 N N . MET A 1 375 ? -10.547 17.781 19.469 1 98.75 375 MET A N 1
ATOM 2905 C CA . MET A 1 375 ? -10.281 18.641 18.328 1 98.75 375 MET A CA 1
ATOM 2906 C C . MET A 1 375 ? -10.906 20.016 18.531 1 98.75 375 MET A C 1
ATOM 2908 O O . MET A 1 375 ? -10.258 21.047 18.281 1 98.75 375 MET A O 1
ATOM 2912 N N . ALA A 1 376 ? -12.164 20.047 18.969 1 98.81 376 ALA A N 1
ATOM 2913 C CA . ALA A 1 376 ? -12.859 21.312 19.219 1 98.81 376 ALA A CA 1
ATOM 2914 C C . ALA A 1 376 ? -12.125 22.141 20.266 1 98.81 376 ALA A C 1
ATOM 2916 O O . ALA A 1 376 ? -12.008 23.359 20.141 1 98.81 376 ALA A O 1
ATOM 2917 N N . LYS A 1 377 ? -11.688 21.484 21.312 1 98.38 377 LYS A N 1
ATOM 2918 C CA . LYS A 1 377 ? -10.922 22.156 22.359 1 98.38 377 LYS A CA 1
ATOM 2919 C C . LYS A 1 377 ? -9.648 22.781 21.797 1 98.38 377 LYS A C 1
ATOM 2921 O O . LYS A 1 377 ? -9.328 23.938 22.094 1 98.38 377 LYS A O 1
ATOM 2926 N N . LEU A 1 378 ? -8.938 22.047 20.984 1 97.94 378 LEU A N 1
ATOM 2927 C CA . LEU A 1 378 ? -7.699 22.547 20.391 1 97.94 378 LEU A CA 1
ATOM 2928 C C . LEU A 1 378 ? -7.98 23.703 19.453 1 97.94 378 LEU A C 1
ATOM 2930 O O . LEU A 1 378 ? -7.211 24.672 19.406 1 97.94 378 LEU A O 1
ATOM 2934 N N . VAL A 1 379 ? -8.992 23.578 18.641 1 98.25 379 VAL A N 1
ATOM 2935 C CA . VAL A 1 379 ? -9.391 24.641 17.719 1 98.25 379 VAL A CA 1
ATOM 2936 C C . VAL A 1 379 ? -9.68 25.922 18.484 1 98.25 379 VAL A C 1
ATOM 2938 O O . VAL A 1 379 ? -9.203 27 18.109 1 98.25 379 VAL A O 1
ATOM 2941 N N . LEU A 1 380 ? -10.43 25.844 19.547 1 97.62 380 LEU A N 1
ATOM 2942 C CA . LEU A 1 380 ? -10.75 27 20.375 1 97.62 380 LEU A CA 1
ATOM 2943 C C . LEU A 1 380 ? -9.484 27.594 20.969 1 97.62 380 LEU A C 1
ATOM 2945 O O . LEU A 1 380 ? -9.32 28.828 20.984 1 97.62 380 LEU A O 1
ATOM 2949 N N . LEU A 1 381 ? -8.648 26.734 21.484 1 96.19 381 LEU A N 1
ATOM 2950 C CA . LEU A 1 381 ? -7.387 27.203 22.047 1 96.19 381 LEU A CA 1
ATOM 2951 C C . LEU A 1 381 ? -6.57 27.953 21 1 96.19 381 LEU A C 1
ATOM 2953 O O . LEU A 1 381 ? -5.965 28.984 21.297 1 96.19 381 LEU A O 1
ATOM 2957 N N . SER A 1 382 ? -6.488 27.453 19.797 1 96.38 382 SER A N 1
ATOM 2958 C CA . SER A 1 382 ? -5.762 28.078 18.703 1 96.38 382 SER A CA 1
ATOM 2959 C C . SER A 1 382 ? -6.336 29.469 18.391 1 96.38 382 SER A C 1
ATOM 2961 O O . SER A 1 382 ? -5.59 30.422 18.156 1 96.38 382 SER A O 1
ATOM 2963 N N . ILE A 1 383 ? -7.633 29.562 18.375 1 96.75 383 ILE A N 1
ATOM 2964 C CA . ILE A 1 383 ? -8.312 30.828 18.094 1 96.75 383 ILE A CA 1
ATOM 2965 C C . ILE A 1 383 ? -8.031 31.812 19.219 1 96.75 383 ILE A C 1
ATOM 2967 O O . ILE A 1 383 ? -7.723 33 18.969 1 96.75 383 ILE A O 1
ATOM 2971 N N . GLU A 1 384 ? -8.102 31.328 20.453 1 95.69 384 GLU A N 1
ATOM 2972 C CA . GLU A 1 384 ? -7.828 32.188 21.609 1 95.69 384 GLU A CA 1
ATOM 2973 C C . GLU A 1 384 ? -6.387 32.688 21.609 1 95.69 384 GLU A C 1
ATOM 2975 O O . GLU A 1 384 ? -6.109 33.781 22.094 1 95.69 384 GLU A O 1
ATOM 2980 N N . ASN A 1 385 ? -5.555 31.891 21.031 1 93.44 385 ASN A N 1
ATOM 2981 C CA . ASN A 1 385 ? -4.148 32.281 20.953 1 93.44 385 ASN A CA 1
ATOM 2982 C C . ASN A 1 385 ? -3.893 33.188 19.766 1 93.44 385 ASN A C 1
ATOM 2984 O O . ASN A 1 385 ? -2.742 33.469 19.422 1 93.44 385 ASN A O 1
ATOM 2988 N N . GLY A 1 386 ? -4.875 33.594 19.031 1 92.38 386 GLY A N 1
ATOM 2989 C CA . GLY A 1 386 ? -4.777 34.625 18.031 1 92.38 386 GLY A CA 1
ATOM 2990 C C . GLY A 1 386 ? -4.551 34.094 16.625 1 92.38 386 GLY A C 1
ATOM 2991 O O . GLY A 1 386 ? -4.18 34.844 15.719 1 92.38 386 GLY A O 1
ATOM 2992 N N . GLN A 1 387 ? -4.754 32.844 16.438 1 93.25 387 GLN A N 1
ATOM 2993 C CA . GLN A 1 387 ? -4.574 32.281 15.094 1 93.25 387 GLN A CA 1
ATOM 2994 C C . GLN A 1 387 ? -5.773 32.594 14.203 1 93.25 387 GLN A C 1
ATOM 2996 O O . GLN A 1 387 ? -6.727 31.812 14.156 1 93.25 387 GLN A O 1
ATOM 3001 N N . VAL A 1 388 ? -5.637 33.531 13.312 1 93.81 388 VAL A N 1
ATOM 3002 C CA . VAL A 1 388 ? -6.723 34 12.469 1 93.81 388 VAL A CA 1
ATOM 3003 C C . VAL A 1 388 ? -7.074 32.938 11.422 1 93.81 388 VAL A C 1
ATOM 3005 O O . VAL A 1 388 ? -8.242 32.781 11.062 1 93.81 388 VAL A O 1
ATOM 3008 N N . GLY A 1 389 ? -6.105 32.25 11.008 1 93.75 389 GLY A N 1
ATOM 3009 C CA . GLY A 1 389 ? -6.328 31.219 10.016 1 93.75 389 GLY A CA 1
ATOM 3010 C C . GLY A 1 389 ? -7.242 30.109 10.516 1 93.75 389 GLY A C 1
ATOM 3011 O O . GLY A 1 389 ? -8.078 29.609 9.766 1 93.75 389 GLY A O 1
ATOM 3012 N N . THR A 1 390 ? -7.113 29.688 11.773 1 96.69 390 THR A N 1
ATOM 3013 C CA . THR A 1 390 ? -7.957 28.656 12.367 1 96.69 390 THR A CA 1
ATOM 3014 C C . THR A 1 390 ? -9.414 29.109 12.43 1 96.69 390 THR A C 1
ATOM 3016 O O . THR A 1 390 ? -10.32 28.328 12.133 1 96.69 390 THR A O 1
ATOM 3019 N N . LEU A 1 391 ? -9.602 30.375 12.805 1 97.25 391 LEU A N 1
ATOM 3020 C CA . LEU A 1 391 ? -10.953 30.922 12.875 1 97.25 391 LEU A CA 1
ATOM 3021 C C . LEU A 1 391 ? -11.594 30.969 11.492 1 97.25 391 LEU A C 1
ATOM 3023 O O . LEU A 1 391 ? -12.766 30.625 11.328 1 97.25 391 LEU A O 1
ATOM 3027 N N . GLN A 1 392 ? -10.844 31.406 10.508 1 96.75 392 GLN A N 1
ATOM 3028 C CA . GLN A 1 392 ? -11.359 31.484 9.148 1 96.75 392 GLN A CA 1
ATOM 3029 C C . GLN A 1 392 ? -11.734 30.094 8.633 1 96.75 392 GLN A C 1
ATOM 3031 O O . GLN A 1 392 ? -12.758 29.922 7.961 1 96.75 392 GLN A O 1
ATOM 3036 N N . ASP A 1 393 ? -10.922 29.141 8.914 1 96.88 393 ASP A N 1
ATOM 3037 C CA . ASP A 1 393 ? -11.195 27.781 8.508 1 96.88 393 ASP A CA 1
ATOM 3038 C C . ASP A 1 393 ? -12.461 27.25 9.18 1 96.88 393 ASP A C 1
ATOM 3040 O O . ASP A 1 393 ? -13.25 26.531 8.555 1 96.88 393 ASP A O 1
ATOM 3044 N N . LEU A 1 394 ? -12.547 27.531 10.461 1 97.94 394 LEU A N 1
ATOM 3045 C CA . LEU A 1 394 ? -13.742 27.109 11.18 1 97.94 394 LEU A CA 1
ATOM 3046 C C . LEU A 1 394 ? -14.992 27.719 10.562 1 97.94 394 LEU A C 1
ATOM 3048 O O . LEU A 1 394 ? -16 27.031 10.367 1 97.94 394 LEU A O 1
ATOM 3052 N N . ARG A 1 395 ? -14.953 29.047 10.25 1 97.81 395 ARG A N 1
ATOM 3053 C CA . ARG A 1 395 ? -16.062 29.75 9.609 1 97.81 395 ARG A CA 1
ATOM 3054 C C . ARG A 1 395 ? -16.406 29.125 8.266 1 97.81 395 ARG A C 1
ATOM 3056 O O . ARG A 1 395 ? -17.578 28.984 7.922 1 97.81 395 ARG A O 1
ATOM 3063 N N . ARG A 1 396 ? -15.398 28.703 7.59 1 97 396 ARG A N 1
ATOM 3064 C CA . ARG A 1 396 ? -15.617 28.016 6.312 1 97 396 ARG A CA 1
ATOM 3065 C C . ARG A 1 396 ? -16.25 26.656 6.52 1 97 396 ARG A C 1
ATOM 3067 O O . ARG A 1 396 ? -17.172 26.266 5.785 1 97 396 ARG A O 1
ATOM 3074 N N . ALA A 1 397 ? -15.82 25.891 7.465 1 96.94 397 ALA A N 1
ATOM 3075 C CA . ALA A 1 397 ? -16.328 24.547 7.73 1 96.94 397 ALA A CA 1
ATOM 3076 C C . ALA A 1 397 ? -17.781 24.578 8.148 1 96.94 397 ALA A C 1
ATOM 3078 O O . ALA A 1 397 ? -18.578 23.75 7.727 1 96.94 397 ALA A O 1
ATOM 3079 N N . VAL A 1 398 ? -18.141 25.609 8.938 1 97.19 398 VAL A N 1
ATOM 3080 C CA . VAL A 1 398 ? -19.5 25.719 9.461 1 97.19 398 VAL A CA 1
ATOM 3081 C C . VAL A 1 398 ? -20.391 26.453 8.461 1 97.19 398 VAL A C 1
ATOM 3083 O O . VAL A 1 398 ? -21.609 26.312 8.484 1 97.19 398 VAL A O 1
ATOM 3086 N N . GLY A 1 399 ? -19.812 27.266 7.586 1 97.19 399 GLY A N 1
ATOM 3087 C CA . GLY A 1 399 ? -20.547 28.031 6.582 1 97.19 399 GLY A CA 1
ATOM 3088 C C . GLY A 1 399 ? -21.109 29.328 7.117 1 97.19 399 GLY A C 1
ATOM 3089 O O . GLY A 1 399 ? -22.109 29.828 6.605 1 97.19 399 GLY A O 1
ATOM 3090 N N . GLU A 1 400 ? -20.547 29.844 8.219 1 96.88 400 GLU A N 1
ATOM 3091 C CA . GLU A 1 400 ? -20.984 31.094 8.836 1 96.88 400 GLU A CA 1
ATOM 3092 C C . GLU A 1 400 ? -19.828 32.094 8.945 1 96.88 400 GLU A C 1
ATOM 3094 O O . GLU A 1 400 ? -18.922 31.906 9.773 1 96.88 400 GLU A O 1
ATOM 3099 N N . LYS A 1 401 ? -19.875 33.156 8.344 1 95.19 401 LYS A N 1
ATOM 3100 C CA . LYS A 1 401 ? -18.781 34.125 8.195 1 95.19 401 LYS A CA 1
ATOM 3101 C C . LYS A 1 401 ? -18.484 34.812 9.523 1 95.19 401 LYS A C 1
ATOM 3103 O O . LYS A 1 401 ? -17.344 35.188 9.781 1 95.19 401 LYS A O 1
ATOM 3108 N N . ASP A 1 402 ? -19.516 34.969 10.344 1 95.12 402 ASP A N 1
ATOM 3109 C CA . ASP A 1 402 ? -19.328 35.719 11.57 1 95.12 402 ASP A CA 1
ATOM 3110 C C . ASP A 1 402 ? -19.344 34.812 12.797 1 95.12 402 ASP A C 1
ATOM 3112 O O . ASP A 1 402 ? -19.484 35.281 13.93 1 95.12 402 ASP A O 1
ATOM 3116 N N . TYR A 1 403 ? -19.172 33.531 12.547 1 95.94 403 TYR A N 1
ATOM 3117 C CA . TYR A 1 403 ? -19.234 32.594 13.641 1 95.94 403 TYR A CA 1
ATOM 3118 C C . TYR A 1 403 ? -18.031 32.719 14.562 1 95.94 403 TYR A C 1
ATOM 3120 O O . TYR A 1 403 ? -16.891 32.844 14.094 1 95.94 403 TYR A O 1
ATOM 3128 N N . SER A 1 404 ? -18.219 32.75 15.828 1 94.75 404 SER A N 1
ATOM 3129 C CA . SER A 1 404 ? -17.188 32.75 16.875 1 94.75 404 SER A CA 1
ATOM 3130 C C . SER A 1 404 ? -17.594 31.859 18.031 1 94.75 404 SER A C 1
ATOM 3132 O O . SER A 1 404 ? -18.469 32.219 18.828 1 94.75 404 SER A O 1
ATOM 3134 N N . PRO A 1 405 ? -16.969 30.766 18.141 1 94.69 405 PRO A N 1
ATOM 3135 C CA . PRO A 1 405 ? -17.406 29.812 19.188 1 94.69 405 PRO A CA 1
ATOM 3136 C C . PRO A 1 405 ? -17.031 30.281 20.594 1 94.69 405 PRO A C 1
ATOM 3138 O O . PRO A 1 405 ? -15.969 30.875 20.797 1 94.69 405 PRO A O 1
ATOM 3141 N N . LYS A 1 406 ? -17.859 29.938 21.578 1 94.56 406 LYS A N 1
ATOM 3142 C CA . LYS A 1 406 ? -17.625 30.312 22.969 1 94.56 406 LYS A CA 1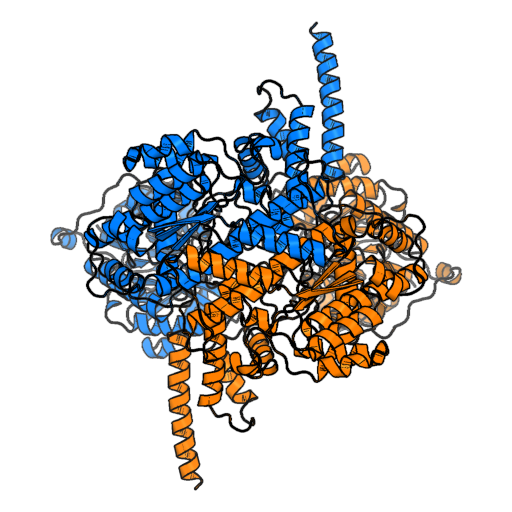
ATOM 3143 C C . LYS A 1 406 ? -17.203 29.109 23.797 1 94.56 406 LYS A C 1
ATOM 3145 O O . LYS A 1 406 ? -16.641 29.25 24.891 1 94.56 406 LYS A O 1
ATOM 3150 N N . SER A 1 407 ? -17.453 27.969 23.328 1 97.62 407 SER A N 1
ATOM 3151 C CA . SER A 1 407 ? -17.109 26.734 24.016 1 97.62 407 SER A CA 1
ATOM 3152 C C . SER A 1 407 ? -16.844 25.594 23.031 1 97.62 407 SER A C 1
ATOM 3154 O O . SER A 1 407 ? -17.266 25.656 21.875 1 97.62 407 SER A O 1
ATOM 3156 N N . PRO A 1 408 ? -16.078 24.594 23.469 1 98.12 408 PRO A N 1
ATOM 3157 C CA . PRO A 1 408 ? -15.883 23.438 22.594 1 98.12 408 PRO A CA 1
ATOM 3158 C C . PRO A 1 408 ? -17.188 22.75 22.219 1 98.12 408 PRO A C 1
ATOM 3160 O O . PRO A 1 408 ? -17.328 22.234 21.109 1 98.12 408 PRO A O 1
ATOM 3163 N N . GLU A 1 409 ? -18.156 22.719 23.109 1 98.31 409 GLU A N 1
ATOM 3164 C CA . GLU A 1 409 ? -19.453 22.109 22.859 1 98.31 409 GLU A CA 1
ATOM 3165 C C . GLU A 1 409 ? -20.172 22.781 21.688 1 98.31 409 GLU A C 1
ATOM 3167 O O . GLU A 1 409 ? -20.812 22.109 20.891 1 98.31 409 GLU A O 1
ATOM 3172 N N . GLU A 1 410 ? -20.016 24.094 21.609 1 97.75 410 GLU A N 1
ATOM 3173 C CA . GLU A 1 410 ? -20.609 24.812 20.5 1 97.75 410 GLU A CA 1
ATOM 3174 C C . GLU A 1 410 ? -20 24.391 19.156 1 97.75 410 GLU A C 1
ATOM 3176 O O . GLU A 1 410 ? -20.703 24.25 18.156 1 97.75 410 GLU A O 1
ATOM 3181 N N . VAL A 1 411 ? -18.641 24.266 19.156 1 98.25 411 VAL A N 1
ATOM 3182 C CA . VAL A 1 411 ? -17.953 23.812 17.969 1 98.25 411 VAL A CA 1
ATOM 3183 C C . VAL A 1 411 ? -18.438 22.422 17.578 1 98.25 411 VAL A C 1
ATOM 3185 O O . VAL A 1 411 ? -18.734 22.172 16.406 1 98.25 411 VAL A O 1
ATOM 3188 N N . VAL A 1 412 ? -18.531 21.531 18.531 1 98.69 412 VAL A N 1
ATOM 3189 C CA . VAL A 1 412 ? -18.969 20.156 18.297 1 98.69 412 VAL A CA 1
ATOM 3190 C C . VAL A 1 412 ? -20.391 20.141 17.766 1 98.69 412 VAL A C 1
ATOM 3192 O O . VAL A 1 412 ? -20.719 19.375 16.844 1 98.69 412 VAL A O 1
ATOM 3195 N N . SER A 1 413 ? -21.266 21 18.266 1 97.94 413 SER A N 1
ATOM 3196 C CA . SER A 1 413 ? -22.672 21.047 17.859 1 97.94 413 SER A CA 1
ATOM 3197 C C . SER A 1 413 ? -22.812 21.375 16.375 1 97.94 413 SER A C 1
ATOM 3199 O O . SER A 1 413 ? -23.781 20.953 15.734 1 97.94 413 SER A O 1
ATOM 3201 N N . LYS A 1 414 ? -21.859 22.062 15.883 1 97.19 414 LYS A N 1
ATOM 3202 C CA . LYS A 1 414 ? -21.906 22.453 14.484 1 97.19 414 LYS A CA 1
ATOM 3203 C C . LYS A 1 414 ? -21.266 21.391 13.594 1 97.19 414 LYS A C 1
ATOM 3205 O O . LYS A 1 414 ? -21.578 21.297 12.406 1 97.19 414 LYS A O 1
ATOM 3210 N N . LEU A 1 415 ? -20.359 20.594 14.172 1 98.25 415 LEU A N 1
ATOM 3211 C CA . LEU A 1 415 ? -19.484 19.828 13.289 1 98.25 415 LEU A CA 1
ATOM 3212 C C . LEU A 1 415 ? -19.703 18.328 13.461 1 98.25 415 LEU A C 1
ATOM 3214 O O . LEU A 1 415 ? -19.188 17.531 12.68 1 98.25 415 LEU A O 1
ATOM 3218 N N . LEU A 1 416 ? -20.484 17.891 14.453 1 98.81 416 LEU A N 1
ATOM 3219 C CA . LEU A 1 416 ? -20.562 16.453 14.703 1 98.81 416 LEU A CA 1
ATOM 3220 C C . LEU A 1 416 ? -22.016 16 14.781 1 98.81 416 LEU A C 1
ATOM 3222 O O . LEU A 1 416 ? -22.797 16.5 15.602 1 98.81 416 LEU A O 1
ATOM 3226 N N . HIS A 1 417 ? -22.422 15.133 13.898 1 98.75 417 HIS A N 1
ATOM 3227 C CA . HIS A 1 417 ? -23.672 14.375 13.953 1 98.75 417 HIS A CA 1
ATOM 3228 C C . HIS A 1 417 ? -23.422 12.945 14.406 1 98.75 417 HIS A C 1
ATOM 3230 O O . HIS A 1 417 ? -22.688 12.195 13.758 1 98.75 417 HIS A O 1
ATOM 3236 N N . THR A 1 418 ? -23.922 12.578 15.555 1 98.56 418 THR A N 1
ATOM 3237 C CA . THR A 1 418 ? -23.859 11.195 16.016 1 98.56 418 THR A CA 1
ATOM 3238 C C . THR A 1 418 ? -25.219 10.516 15.891 1 98.56 418 THR A C 1
ATOM 3240 O O . THR A 1 418 ? -26.25 11.18 15.883 1 98.56 418 THR A O 1
ATOM 3243 N N . CYS A 1 419 ? -25.203 9.219 15.734 1 98.06 419 CYS A N 1
ATOM 3244 C CA . CYS A 1 419 ? -26.438 8.469 15.609 1 98.06 419 CYS A CA 1
ATOM 3245 C C . CYS A 1 419 ? -26.328 7.109 16.297 1 98.06 419 CYS A C 1
ATOM 3247 O O . CYS A 1 419 ? -25.359 6.379 16.062 1 98.06 419 CYS A O 1
ATOM 3249 N N . PHE A 1 420 ? -27.219 6.844 17.219 1 97.62 420 PHE A N 1
ATOM 3250 C CA . PHE A 1 420 ? -27.375 5.48 17.703 1 97.62 420 PHE A CA 1
ATOM 3251 C C . PHE A 1 420 ? -28.25 4.66 16.766 1 97.62 420 PHE A C 1
ATOM 3253 O O . PHE A 1 420 ? -29.422 5 16.531 1 97.62 420 PHE A O 1
ATOM 3260 N N . MET A 1 421 ? -27.703 3.596 16.188 1 95.94 421 MET A N 1
ATOM 3261 C CA . MET A 1 421 ? -28.406 2.758 15.211 1 95.94 421 MET A CA 1
ATOM 3262 C C . MET A 1 421 ? -28.766 1.406 15.82 1 95.94 421 MET A C 1
ATOM 3264 O O . MET A 1 421 ? -28.125 0.397 15.523 1 95.94 421 MET A O 1
ATOM 3268 N N . GLY A 1 422 ? -29.828 1.421 16.531 1 92.88 422 GLY A N 1
ATOM 3269 C CA . GLY A 1 422 ? -30.203 0.248 17.312 1 92.88 422 GLY A CA 1
ATOM 3270 C C . GLY A 1 422 ? -31 -0.767 16.516 1 92.88 422 GLY A C 1
ATOM 3271 O O . GLY A 1 422 ? -31.469 -0.472 15.406 1 92.88 422 GLY A O 1
ATOM 3272 N N . THR A 1 423 ? -31.016 -1.975 16.969 1 92 423 THR A N 1
ATOM 3273 C CA . THR A 1 423 ? -31.922 -3.053 16.562 1 92 423 THR A CA 1
ATOM 3274 C C . THR A 1 423 ? -32.594 -3.676 17.766 1 92 423 THR A C 1
ATOM 3276 O O . THR A 1 423 ? -32.406 -3.219 18.891 1 92 423 THR A O 1
ATOM 3279 N N . VAL A 1 424 ? -33.406 -4.719 17.516 1 87.94 424 VAL A N 1
ATOM 3280 C CA . VAL A 1 424 ? -34.094 -5.457 18.578 1 87.94 424 VAL A CA 1
ATOM 3281 C C . VAL A 1 424 ? -33.031 -6.121 19.484 1 87.94 424 VAL A C 1
ATOM 3283 O O . VAL A 1 424 ? -33.344 -6.484 20.625 1 87.94 424 VAL A O 1
ATOM 3286 N N . ASN A 1 425 ? -31.859 -6.164 19.016 1 84.88 425 ASN A N 1
ATOM 3287 C CA . ASN A 1 425 ? -30.797 -6.836 19.766 1 84.88 425 ASN A CA 1
ATOM 3288 C C . ASN A 1 425 ? -30.016 -5.852 20.625 1 84.88 425 ASN A C 1
ATOM 3290 O O . ASN A 1 425 ? -29.109 -6.254 21.375 1 84.88 425 ASN A O 1
ATOM 3294 N N . SER A 1 426 ? -30.328 -4.52 20.562 1 87.31 426 SER A N 1
ATOM 3295 C CA . SER A 1 426 ? -29.578 -3.494 21.297 1 87.31 426 SER A CA 1
ATOM 3296 C C . SER A 1 426 ? -30.188 -3.254 22.672 1 87.31 426 SER A C 1
ATOM 3298 O O . SER A 1 426 ? -31.406 -3.363 22.844 1 87.31 426 SER A O 1
ATOM 3300 N N . SER A 1 427 ? -29.359 -2.865 23.641 1 86.38 427 SER A N 1
ATOM 3301 C CA . SER A 1 427 ? -29.812 -2.664 25.016 1 86.38 427 SER A CA 1
ATOM 3302 C C . SER A 1 427 ? -30.156 -1.202 25.281 1 86.38 427 SER A C 1
ATOM 3304 O O . SER A 1 427 ? -29.641 -0.307 24.609 1 86.38 427 SER A O 1
ATOM 3306 N N . ASP A 1 428 ? -30.922 -0.973 26.281 1 90.31 428 ASP A N 1
ATOM 3307 C CA . ASP A 1 428 ? -31.281 0.379 26.703 1 90.31 428 ASP A CA 1
ATOM 3308 C C . ASP A 1 428 ? -30.078 1.089 27.328 1 90.31 428 ASP A C 1
ATOM 3310 O O . ASP A 1 428 ? -29.938 2.309 27.219 1 90.31 428 ASP A O 1
ATOM 3314 N N . GLU A 1 429 ? -29.281 0.316 27.922 1 90.62 429 GLU A N 1
ATOM 3315 C CA . GLU A 1 429 ? -28.109 0.874 28.594 1 90.62 429 GLU A CA 1
ATOM 3316 C C . GLU A 1 429 ? -27.172 1.553 27.594 1 90.62 429 GLU A C 1
ATOM 3318 O O . GLU A 1 429 ? -26.75 2.689 27.797 1 90.62 429 GLU A O 1
ATOM 3323 N N . THR A 1 430 ? -26.844 0.854 26.531 1 92.12 430 THR A N 1
ATOM 3324 C CA . THR A 1 430 ? -25.953 1.422 25.531 1 92.12 430 THR A CA 1
ATOM 3325 C C . THR A 1 430 ? -26.609 2.613 24.844 1 92.12 430 THR A C 1
ATOM 3327 O O . THR A 1 430 ? -25.938 3.6 24.516 1 92.12 430 THR A O 1
ATOM 3330 N N . ARG A 1 431 ? -27.891 2.5 24.594 1 95.12 431 ARG A N 1
ATOM 3331 C CA . ARG A 1 431 ? -28.656 3.582 23.984 1 95.12 431 ARG A CA 1
ATOM 3332 C C . ARG A 1 431 ? -28.594 4.844 24.844 1 95.12 431 ARG A C 1
ATOM 3334 O O . ARG A 1 431 ? -28.328 5.934 24.328 1 95.12 431 ARG A O 1
ATOM 3341 N N . SER A 1 432 ? -28.797 4.68 26.094 1 96.25 432 SER A N 1
ATOM 3342 C CA . SER A 1 432 ? -28.781 5.801 27.031 1 96.25 432 SER A CA 1
ATOM 3343 C C . SER A 1 432 ? -27.391 6.41 27.125 1 96.25 432 SER A C 1
ATOM 3345 O O . SER A 1 432 ? -27.234 7.637 27.125 1 96.25 432 SER A O 1
ATOM 3347 N N . ARG A 1 433 ? -26.359 5.602 27.266 1 96.25 433 ARG A N 1
ATOM 3348 C CA . ARG A 1 433 ? -24.984 6.074 27.375 1 96.25 433 ARG A CA 1
ATOM 3349 C C . ARG A 1 433 ? -24.609 6.914 26.156 1 96.25 433 ARG A C 1
ATOM 3351 O O . ARG A 1 433 ? -23.969 7.961 26.281 1 96.25 433 ARG A O 1
ATOM 3358 N N . ALA A 1 434 ? -25 6.441 24.984 1 97.31 434 ALA A N 1
ATOM 3359 C CA . ALA A 1 434 ? -24.703 7.156 23.75 1 97.31 434 ALA A CA 1
ATOM 3360 C C . ALA A 1 434 ? -25.359 8.539 23.75 1 97.31 434 ALA A C 1
ATOM 3362 O O . ALA A 1 434 ? -24.703 9.531 23.406 1 97.31 434 ALA A O 1
ATOM 3363 N N . LYS A 1 435 ? -26.609 8.602 24.109 1 98.06 435 LYS A N 1
ATOM 3364 C CA . LYS A 1 435 ? -27.359 9.852 24.109 1 98.06 435 LYS A CA 1
ATOM 3365 C C . LYS A 1 435 ? -26.766 10.836 25.109 1 98.06 435 LYS A C 1
ATOM 3367 O O . LYS A 1 435 ? -26.547 12.008 24.781 1 98.06 435 LYS A O 1
ATOM 3372 N N . ARG A 1 436 ? -26.469 10.391 26.312 1 98.19 436 ARG A N 1
ATOM 3373 C CA . ARG A 1 436 ? -25.953 11.258 27.359 1 98.19 436 ARG A CA 1
ATOM 3374 C C . ARG A 1 436 ? -24.578 11.789 27.016 1 98.19 436 ARG A C 1
ATOM 3376 O O . ARG A 1 436 ? -24.266 12.945 27.312 1 98.19 436 ARG A O 1
ATOM 3383 N N . LEU A 1 437 ? -23.719 10.953 26.453 1 98.44 437 LEU A N 1
ATOM 3384 C CA . LEU A 1 437 ? -22.406 11.43 26.031 1 98.44 437 LEU A CA 1
ATOM 3385 C C . LEU A 1 437 ? -22.531 12.492 24.938 1 98.44 437 LEU A C 1
ATOM 3387 O O . LEU A 1 437 ? -21.859 13.516 24.984 1 98.44 437 LEU A O 1
ATOM 3391 N N . ALA A 1 438 ? -23.359 12.227 23.906 1 98.62 438 ALA A N 1
ATOM 3392 C CA . ALA A 1 438 ? -23.562 13.172 22.828 1 98.62 438 ALA A CA 1
ATOM 3393 C C . ALA A 1 438 ? -24.016 14.531 23.359 1 98.62 438 ALA A C 1
ATOM 3395 O O . ALA A 1 438 ? -23.5 15.57 22.922 1 98.62 438 ALA A O 1
ATOM 3396 N N . GLU A 1 439 ? -24.938 14.484 24.312 1 98.25 439 GLU A N 1
ATOM 3397 C CA . GLU A 1 439 ? -25.422 15.711 24.938 1 98.25 439 GLU A CA 1
ATOM 3398 C C . GLU A 1 439 ? -24.312 16.422 25.703 1 98.25 439 GLU A C 1
ATOM 3400 O O . GLU A 1 439 ? -24.188 17.641 25.609 1 98.25 439 GLU A O 1
ATOM 3405 N N . ARG A 1 440 ? -23.562 15.688 26.391 1 98.19 440 ARG A N 1
ATOM 3406 C CA . ARG A 1 440 ? -22.516 16.266 27.219 1 98.19 440 ARG A CA 1
ATOM 3407 C C . ARG A 1 440 ? -21.469 16.984 26.375 1 98.19 440 ARG A C 1
ATOM 3409 O O . ARG A 1 440 ? -20.938 18.016 26.781 1 98.19 440 ARG A O 1
ATOM 3416 N N . ILE A 1 441 ? -21.125 16.453 25.219 1 98.38 441 ILE A N 1
ATOM 3417 C CA . ILE A 1 441 ? -20.047 17.031 24.422 1 98.38 441 ILE A CA 1
ATOM 3418 C C . ILE A 1 441 ? -20.625 17.984 23.375 1 98.38 441 ILE A C 1
ATOM 3420 O O . ILE A 1 441 ? -19.875 18.625 22.625 1 98.38 441 ILE A O 1
ATOM 3424 N N . GLY A 1 442 ? -21.969 18.062 23.25 1 98.19 442 GLY A N 1
ATOM 3425 C CA . GLY A 1 442 ? -22.625 19.047 22.406 1 98.19 442 GLY A CA 1
ATOM 3426 C C . GLY A 1 442 ? -22.922 18.547 21.016 1 98.19 442 GLY A C 1
ATOM 3427 O O . GLY A 1 442 ? -23.219 19.328 20.109 1 98.19 442 GLY A O 1
ATOM 3428 N N . ALA A 1 443 ? -22.906 17.234 20.719 1 98.56 443 ALA A N 1
ATOM 3429 C CA . ALA A 1 443 ? -23.125 16.688 19.391 1 98.56 443 ALA A CA 1
ATOM 3430 C C . ALA A 1 443 ? -24.609 16.688 19.047 1 98.56 443 ALA A C 1
ATOM 3432 O O . ALA A 1 443 ? -25.469 16.516 19.922 1 98.56 443 ALA A O 1
ATOM 3433 N N . TYR A 1 444 ? -24.922 16.969 17.781 1 98.12 444 TYR A N 1
ATOM 3434 C CA . TYR A 1 444 ? -26.25 16.641 17.297 1 98.12 444 TYR A CA 1
ATOM 3435 C C . TYR A 1 444 ? -26.469 15.133 17.25 1 98.12 444 TYR A C 1
ATOM 3437 O O . TYR A 1 444 ? -25.719 14.414 16.578 1 98.12 444 TYR A O 1
ATOM 3445 N N . HIS A 1 445 ? -27.484 14.641 17.984 1 98.19 445 HIS A N 1
ATOM 3446 C CA . HIS A 1 445 ? -27.625 13.195 18.172 1 98.19 445 HIS A CA 1
ATOM 3447 C C . HIS A 1 445 ? -29 12.727 17.688 1 98.19 445 HIS A C 1
ATOM 3449 O O . HIS A 1 445 ? -30.016 13.336 18.031 1 98.19 445 HIS A O 1
ATOM 3455 N N . THR A 1 446 ? -28.969 11.742 16.797 1 97.38 446 THR A N 1
ATOM 3456 C CA . THR A 1 446 ? -30.203 11.062 16.406 1 97.38 446 THR A CA 1
ATOM 3457 C C . THR A 1 446 ? -30.203 9.617 16.906 1 97.38 446 THR A C 1
ATOM 3459 O O . THR A 1 446 ? -29.141 9.031 17.125 1 97.38 446 THR A O 1
ATOM 3462 N N . ASP A 1 447 ? -31.359 9.109 17.188 1 95.94 447 ASP A N 1
ATOM 3463 C CA . ASP A 1 447 ? -31.578 7.754 17.688 1 95.94 447 ASP A CA 1
ATOM 3464 C C . ASP A 1 447 ? -32.562 7.004 16.797 1 95.94 447 ASP A C 1
ATOM 3466 O O . ASP A 1 447 ? -33.75 7.359 16.75 1 95.94 447 ASP A O 1
ATOM 3470 N N . ILE A 1 448 ? -32.094 5.934 16.172 1 95.25 448 ILE A N 1
ATOM 3471 C CA . ILE A 1 448 ? -32.969 5.246 15.234 1 95.25 448 ILE A CA 1
ATOM 3472 C C . ILE A 1 448 ? -32.812 3.736 15.398 1 95.25 448 ILE A C 1
ATOM 3474 O O . ILE A 1 448 ? -31.812 3.258 15.953 1 95.25 448 ILE A O 1
ATOM 3478 N N . ASN A 1 449 ? -33.906 3.014 15.008 1 94.44 449 ASN A N 1
ATOM 3479 C CA . ASN A 1 449 ? -33.844 1.568 14.812 1 94.44 449 ASN A CA 1
ATOM 3480 C C . ASN A 1 449 ? -33.75 1.205 13.328 1 94.44 449 ASN A C 1
ATOM 3482 O O . ASN A 1 449 ? -34.5 1.765 12.516 1 94.44 449 ASN A O 1
ATOM 3486 N N . ILE A 1 450 ? -32.875 0.267 13.031 1 95.69 450 ILE A N 1
ATOM 3487 C CA . ILE A 1 450 ? -32.688 -0.021 11.617 1 95.69 450 ILE A CA 1
ATOM 3488 C C . ILE A 1 450 ? -33.312 -1.361 11.266 1 95.69 450 ILE A C 1
ATOM 3490 O O . ILE A 1 450 ? -33 -1.956 10.234 1 95.69 450 ILE A O 1
ATOM 3494 N N . ASP A 1 451 ? -34.219 -1.881 12.047 1 95.38 451 ASP A N 1
ATOM 3495 C CA . ASP A 1 451 ? -34.844 -3.189 11.891 1 95.38 451 ASP A CA 1
ATOM 3496 C C . ASP A 1 451 ? -35.562 -3.291 10.547 1 95.38 451 ASP A C 1
ATOM 3498 O O . ASP A 1 451 ? -35.625 -4.367 9.945 1 95.38 451 ASP A O 1
ATOM 3502 N N . GLN A 1 452 ? -36.125 -2.227 10.117 1 95.31 452 GLN A N 1
ATOM 3503 C CA . GLN A 1 452 ? -36.844 -2.234 8.844 1 95.31 452 GLN A CA 1
ATOM 3504 C C . GLN A 1 452 ? -35.906 -2.621 7.699 1 95.31 452 GLN A C 1
ATOM 3506 O O . GLN A 1 452 ? -36.312 -3.354 6.793 1 95.31 452 GLN A O 1
ATOM 3511 N N . ALA A 1 453 ? -34.75 -2.088 7.688 1 96.56 453 ALA A N 1
ATOM 3512 C CA . ALA A 1 453 ? -33.781 -2.428 6.664 1 96.56 453 ALA A CA 1
ATOM 3513 C C . ALA A 1 453 ? -33.375 -3.896 6.758 1 96.56 453 ALA A C 1
ATOM 3515 O O . ALA A 1 453 ? -33.219 -4.578 5.738 1 96.56 453 ALA A O 1
ATOM 3516 N N . ILE A 1 454 ? -33.219 -4.398 7.965 1 96.12 454 ILE A N 1
ATOM 3517 C CA . ILE A 1 454 ? -32.812 -5.785 8.18 1 96.12 454 ILE A CA 1
ATOM 3518 C C . ILE A 1 454 ? -33.875 -6.727 7.648 1 96.12 454 ILE A C 1
ATOM 3520 O O . ILE A 1 454 ? -33.594 -7.68 6.93 1 96.12 454 ILE A O 1
ATOM 3524 N N . ARG A 1 455 ? -35.094 -6.414 7.941 1 96 455 ARG A N 1
ATOM 3525 C CA . ARG A 1 455 ? -36.219 -7.23 7.488 1 96 455 ARG A CA 1
ATOM 3526 C C . ARG A 1 455 ? -36.312 -7.219 5.965 1 96 455 ARG A C 1
ATOM 3528 O O . ARG A 1 455 ? -36.625 -8.242 5.352 1 96 455 ARG A O 1
ATOM 3535 N N . ALA A 1 456 ? -36.125 -6.062 5.41 1 96.94 456 ALA A N 1
ATOM 3536 C CA . ALA A 1 456 ? -36.188 -5.949 3.955 1 96.94 456 ALA A CA 1
ATOM 3537 C C . ALA A 1 456 ? -35.125 -6.844 3.311 1 96.94 456 ALA A C 1
ATOM 3539 O O . ALA A 1 456 ? -35.406 -7.52 2.316 1 96.94 456 ALA A O 1
ATOM 3540 N N . HIS A 1 457 ? -33.969 -6.875 3.824 1 97 457 HIS A N 1
ATOM 3541 C CA . HIS A 1 457 ? -32.875 -7.684 3.279 1 97 457 HIS A CA 1
ATOM 3542 C C . HIS A 1 457 ? -33.156 -9.172 3.488 1 97 457 HIS A C 1
ATOM 3544 O O . HIS A 1 457 ? -32.844 -9.992 2.619 1 97 457 HIS A O 1
ATOM 3550 N N . GLU A 1 458 ? -33.656 -9.523 4.633 1 95.88 458 GLU A N 1
ATOM 3551 C CA . GLU A 1 458 ? -34.031 -10.914 4.859 1 95.88 458 GLU A CA 1
ATOM 3552 C C . GLU A 1 458 ? -35.094 -11.375 3.863 1 95.88 458 GLU A C 1
ATOM 3554 O O . GLU A 1 458 ? -35.062 -12.516 3.393 1 95.88 458 GLU A O 1
ATOM 3559 N N . SER A 1 459 ? -36 -10.484 3.574 1 95.94 459 SER A N 1
ATOM 3560 C CA . SER A 1 459 ? -37.031 -10.781 2.58 1 95.94 459 SER A CA 1
ATOM 3561 C C . SER A 1 459 ? -36.406 -10.992 1.199 1 95.94 459 SER A C 1
ATOM 3563 O O . SER A 1 459 ? -36.844 -11.852 0.442 1 95.94 459 SER A O 1
ATOM 3565 N N . ILE A 1 460 ? -35.469 -10.234 0.857 1 95.75 460 ILE A N 1
ATOM 3566 C CA . ILE A 1 460 ? -34.781 -10.344 -0.423 1 95.75 460 ILE A CA 1
ATOM 3567 C C . ILE A 1 460 ? -34.062 -11.695 -0.513 1 95.75 460 ILE A C 1
ATOM 3569 O O . ILE A 1 460 ? -34.125 -12.359 -1.55 1 95.75 460 ILE A O 1
ATOM 3573 N N . VAL A 1 461 ? -33.438 -12.102 0.555 1 95.69 461 VAL A N 1
ATOM 3574 C CA . VAL A 1 461 ? -32.781 -13.406 0.608 1 95.69 461 VAL A CA 1
ATOM 3575 C C . VAL A 1 461 ? -33.812 -14.516 0.405 1 95.69 461 VAL A C 1
ATOM 3577 O O . VAL A 1 461 ? -33.594 -15.438 -0.384 1 95.69 461 VAL A O 1
ATOM 3580 N N . GLU A 1 462 ? -34.906 -14.367 1.113 1 95.56 462 GLU A N 1
ATOM 3581 C CA . GLU A 1 462 ? -35.969 -15.352 1.018 1 95.56 462 GLU A CA 1
ATOM 3582 C C . GLU A 1 462 ? -36.5 -15.477 -0.414 1 95.56 462 GLU A C 1
ATOM 3584 O O . GLU A 1 462 ? -36.656 -16.578 -0.925 1 95.56 462 GLU A O 1
ATOM 3589 N N . GLN A 1 463 ? -36.656 -14.406 -1.057 1 94 463 GLN A N 1
ATOM 3590 C CA . GLN A 1 463 ? -37.188 -14.383 -2.418 1 94 463 GLN A CA 1
ATOM 3591 C C . GLN A 1 463 ? -36.156 -14.914 -3.412 1 94 463 GLN A C 1
ATOM 3593 O O . GLN A 1 463 ? -36.531 -15.602 -4.371 1 94 463 GLN A O 1
ATOM 3598 N N . SER A 1 464 ? -34.969 -14.641 -3.203 1 93.88 464 SER A N 1
ATOM 3599 C CA . SER A 1 464 ? -33.906 -14.953 -4.156 1 93.88 464 SER A CA 1
ATOM 3600 C C . SER A 1 464 ? -33.469 -16.406 -4.035 1 93.88 464 SER A C 1
ATOM 3602 O O . SER A 1 464 ? -32.969 -16.984 -4.996 1 93.88 464 SER A O 1
ATOM 3604 N N . LEU A 1 465 ? -33.594 -16.906 -2.824 1 96.31 465 LEU A N 1
ATOM 3605 C CA . LEU A 1 465 ? -33.031 -18.219 -2.572 1 96.31 465 LEU A CA 1
ATOM 3606 C C . LEU A 1 465 ? -34.125 -19.234 -2.215 1 96.31 465 LEU A C 1
ATOM 3608 O O . LEU A 1 465 ? -33.969 -19.984 -1.252 1 96.31 465 LEU A O 1
ATOM 3612 N N . GLY A 1 466 ? -35.219 -19.219 -2.904 1 93.5 466 GLY A N 1
ATOM 3613 C CA . GLY A 1 466 ? -36.25 -20.234 -2.863 1 93.5 466 GLY A CA 1
ATOM 3614 C C . GLY A 1 466 ? -36.969 -20.312 -1.531 1 93.5 466 GLY A C 1
ATOM 3615 O O . GLY A 1 466 ? -37.312 -21.391 -1.061 1 93.5 466 GLY A O 1
ATOM 3616 N N . GLY A 1 467 ? -37.031 -19.219 -0.839 1 94.88 467 GLY A N 1
ATOM 3617 C CA . GLY A 1 467 ? -37.781 -19.188 0.409 1 94.88 467 GLY A CA 1
ATOM 3618 C C . GLY A 1 467 ? -36.906 -19.438 1.629 1 94.88 467 GLY A C 1
ATOM 3619 O O . GLY A 1 467 ? -37.406 -19.516 2.75 1 94.88 467 GLY A O 1
ATOM 3620 N N . PHE A 1 468 ? -35.656 -19.484 1.432 1 95.94 468 PHE A N 1
ATOM 3621 C CA . PHE A 1 468 ? -34.719 -19.766 2.52 1 95.94 468 PHE A CA 1
ATOM 3622 C C . PHE A 1 468 ? -34.719 -18.625 3.537 1 95.94 468 PHE A C 1
ATOM 3624 O O . PHE A 1 468 ? -34.594 -17.453 3.168 1 95.94 468 PHE A O 1
ATOM 3631 N N . LYS A 1 469 ? -34.875 -18.906 4.809 1 96.12 469 LYS A N 1
ATOM 3632 C CA . LYS A 1 469 ? -34.844 -17.953 5.91 1 96.12 469 LYS A CA 1
ATOM 3633 C C . LYS A 1 469 ? -33.75 -18.297 6.91 1 96.12 469 LYS A C 1
ATOM 3635 O O . LYS A 1 469 ? -33.906 -19.234 7.711 1 96.12 469 LYS A O 1
ATOM 3640 N N . PRO A 1 470 ? -32.719 -17.531 6.906 1 95.62 470 PRO A N 1
ATOM 3641 C CA . PRO A 1 470 ? -31.641 -17.828 7.852 1 95.62 470 PRO A CA 1
ATOM 3642 C C . PRO A 1 470 ? -32.062 -17.656 9.305 1 95.62 470 PRO A C 1
ATOM 3644 O O . PRO A 1 470 ? -32.938 -16.828 9.609 1 95.62 470 PRO A O 1
ATOM 3647 N N . ARG A 1 471 ? -31.5 -18.5 10.266 1 94.38 471 ARG A N 1
ATOM 3648 C CA . ARG A 1 471 ? -31.828 -18.484 11.688 1 94.38 471 ARG A CA 1
ATOM 3649 C C . ARG A 1 471 ? -30.562 -18.312 12.523 1 94.38 471 ARG A C 1
ATOM 3651 O O . ARG A 1 471 ? -29.484 -18.75 12.125 1 94.38 471 ARG A O 1
ATOM 3658 N N . PHE A 1 472 ? -30.609 -17.594 13.68 1 94.81 472 PHE A N 1
ATOM 3659 C CA . PHE A 1 472 ? -29.516 -17.547 14.641 1 94.81 472 PHE A CA 1
ATOM 3660 C C . PHE A 1 472 ? -29.219 -18.938 15.195 1 94.81 472 PHE A C 1
ATOM 3662 O O . PHE A 1 472 ? -30.094 -19.812 15.195 1 94.81 472 PHE A O 1
ATOM 3669 N N . SER A 1 473 ? -28.062 -19.109 15.688 1 93.19 473 SER A N 1
ATOM 3670 C CA . SER A 1 473 ? -27.672 -20.391 16.266 1 93.19 473 SER A CA 1
ATOM 3671 C C . SER A 1 473 ? -28.578 -20.766 17.438 1 93.19 473 SER A C 1
ATOM 3673 O O . SER A 1 473 ? -28.953 -21.922 17.594 1 93.19 473 SER A O 1
ATOM 3675 N N . VAL A 1 474 ? -28.938 -19.812 18.297 1 91.94 474 VAL A N 1
ATOM 3676 C CA . VAL A 1 474 ? -29.766 -20.047 19.484 1 91.94 474 VAL A CA 1
ATOM 3677 C C . VAL A 1 474 ? -31.172 -20.484 19.078 1 91.94 474 VAL A C 1
ATOM 3679 O O . VAL A 1 474 ? -31.891 -21.078 19.859 1 91.94 474 VAL A O 1
ATOM 3682 N N . GLU A 1 475 ? -31.5 -20.234 17.812 1 93.81 475 GLU A N 1
ATOM 3683 C CA . GLU A 1 475 ? -32.812 -20.594 17.281 1 93.81 475 GLU A CA 1
ATOM 3684 C C . GLU A 1 475 ? -32.719 -21.844 16.391 1 93.81 475 GLU A C 1
ATOM 3686 O O . GLU A 1 475 ? -33.656 -22.141 15.641 1 93.81 475 GLU A O 1
ATOM 3691 N N . GLY A 1 476 ? -31.531 -22.438 16.297 1 94.06 476 GLY A N 1
ATOM 3692 C CA . GLY A 1 476 ? -31.359 -23.672 15.562 1 94.06 476 GLY A CA 1
ATOM 3693 C C . GLY A 1 476 ? -30.672 -23.484 14.227 1 94.06 476 GLY A C 1
ATOM 3694 O O . GLY A 1 476 ? -30.609 -24.406 13.414 1 94.06 476 GLY A O 1
ATOM 3695 N N . GLY A 1 477 ? -30.203 -22.312 13.938 1 94.5 477 GLY A N 1
ATOM 3696 C CA . GLY A 1 477 ? -29.5 -22.062 12.688 1 94.5 477 GLY A CA 1
ATOM 3697 C C . GLY A 1 477 ? -28.062 -22.562 12.688 1 94.5 477 GLY A C 1
ATOM 3698 O O . GLY A 1 477 ? -27.516 -22.859 13.742 1 94.5 477 GLY A O 1
ATOM 3699 N N . THR A 1 478 ? -27.5 -22.781 11.523 1 95 478 THR A N 1
ATOM 3700 C CA . THR A 1 478 ? -26.094 -23.156 11.367 1 95 478 THR A CA 1
ATOM 3701 C C . THR A 1 478 ? -25.188 -21.984 11.711 1 95 478 THR A C 1
ATOM 3703 O O . THR A 1 478 ? -25.656 -20.859 11.898 1 95 478 THR A O 1
ATOM 3706 N N . VAL A 1 479 ? -23.875 -22.234 11.805 1 92.94 479 VAL A N 1
ATOM 3707 C CA . VAL A 1 479 ? -22.859 -21.219 12.094 1 92.94 479 VAL A CA 1
ATOM 3708 C C . VAL A 1 479 ? -22.875 -20.156 11 1 92.94 479 VAL A C 1
ATOM 3710 O O . VAL A 1 479 ? -22.766 -18.969 11.281 1 92.94 479 VAL A O 1
ATOM 3713 N N . ASN A 1 480 ? -23.062 -20.625 9.828 1 94.44 480 ASN A N 1
ATOM 3714 C CA . ASN A 1 480 ? -23.062 -19.703 8.688 1 94.44 480 ASN A CA 1
ATOM 3715 C C . ASN A 1 480 ? -24.297 -18.812 8.703 1 94.44 480 ASN A C 1
ATOM 3717 O O . ASN A 1 480 ? -24.203 -17.609 8.398 1 94.44 480 ASN A O 1
ATOM 3721 N N . GLU A 1 481 ? -25.453 -19.359 9 1 95.19 481 GLU A N 1
ATOM 3722 C CA . GLU A 1 481 ? -26.688 -18.578 9.109 1 95.19 481 GLU A CA 1
ATOM 3723 C C . GLU A 1 481 ? -26.562 -17.531 10.219 1 95.19 481 GLU A C 1
ATOM 3725 O O . GLU A 1 481 ? -26.953 -16.375 10.023 1 95.19 481 GLU A O 1
ATOM 3730 N N . ASN A 1 482 ? -26.031 -18.047 11.336 1 95.06 482 ASN A N 1
ATOM 3731 C CA . ASN A 1 482 ? -25.828 -17.156 12.484 1 95.06 482 ASN A CA 1
ATOM 3732 C C . ASN A 1 482 ? -24.953 -15.961 12.117 1 95.06 482 ASN A C 1
ATOM 3734 O O . ASN A 1 482 ? -25.281 -14.82 12.453 1 95.06 482 ASN A O 1
ATOM 3738 N N . LEU A 1 483 ? -23.906 -16.203 11.422 1 94.75 483 LEU A N 1
ATOM 3739 C CA . LEU A 1 483 ? -22.984 -15.148 11.008 1 94.75 483 LEU A CA 1
ATOM 3740 C C . LEU A 1 483 ? -23.625 -14.234 9.977 1 94.75 483 LEU A C 1
ATOM 3742 O O . LEU A 1 483 ? -23.406 -13.016 10 1 94.75 483 LEU A O 1
ATOM 3746 N N . ALA A 1 484 ? -24.344 -14.781 9.07 1 96 484 ALA A N 1
ATOM 3747 C CA . ALA A 1 484 ? -25.016 -13.992 8.039 1 96 484 ALA A CA 1
ATOM 3748 C C . ALA A 1 484 ? -25.984 -12.984 8.656 1 96 484 ALA A C 1
ATOM 3750 O O . ALA A 1 484 ? -26.047 -11.828 8.219 1 96 484 ALA A O 1
ATOM 3751 N N . LYS A 1 485 ? -26.734 -13.453 9.664 1 95.75 485 LYS A N 1
ATOM 3752 C CA . LYS A 1 485 ? -27.688 -12.578 10.344 1 95.75 485 LYS A CA 1
ATOM 3753 C C . LYS A 1 485 ? -26.969 -11.414 11.031 1 95.75 485 LYS A C 1
ATOM 3755 O O . LYS A 1 485 ? -27.453 -10.281 11.023 1 95.75 485 LYS A O 1
ATOM 3760 N N . GLN A 1 486 ? -25.828 -11.703 11.602 1 95.19 486 GLN A N 1
ATOM 3761 C CA . GLN A 1 486 ? -25.016 -10.656 12.203 1 95.19 486 GLN A CA 1
ATOM 3762 C C . GLN A 1 486 ? -24.484 -9.703 11.141 1 95.19 486 GLN A C 1
ATOM 3764 O O . GLN A 1 486 ? -24.516 -8.484 11.312 1 95.19 486 GLN A O 1
ATOM 3769 N N . ASN A 1 487 ? -24 -10.227 10.023 1 96.44 487 ASN A N 1
ATOM 3770 C CA . ASN A 1 487 ? -23.406 -9.445 8.953 1 96.44 487 ASN A CA 1
ATOM 3771 C C . ASN A 1 487 ? -24.406 -8.508 8.305 1 96.44 487 ASN A C 1
ATOM 3773 O O . ASN A 1 487 ? -24.062 -7.402 7.879 1 96.44 487 ASN A O 1
ATOM 3777 N N . ILE A 1 488 ? -25.656 -8.938 8.203 1 96.06 488 ILE A N 1
ATOM 3778 C CA . ILE A 1 488 ? -26.703 -8.109 7.617 1 96.06 488 ILE A CA 1
ATOM 3779 C C . ILE A 1 488 ? -26.875 -6.832 8.445 1 96.06 488 ILE A C 1
ATOM 3781 O O . ILE A 1 488 ? -26.984 -5.738 7.891 1 96.06 488 ILE A O 1
ATOM 3785 N N . GLN A 1 489 ? -26.891 -7.012 9.773 1 95.44 489 GLN A N 1
ATOM 3786 C CA . GLN A 1 489 ? -27.016 -5.863 10.664 1 95.44 489 GLN A CA 1
ATOM 3787 C C . GLN A 1 489 ? -25.812 -4.918 10.508 1 95.44 489 GLN A C 1
ATOM 3789 O O . GLN A 1 489 ? -26 -3.711 10.344 1 95.44 489 GLN A O 1
ATOM 3794 N N . ALA A 1 490 ? -24.641 -5.5 10.539 1 95.94 490 ALA A N 1
ATOM 3795 C CA . ALA A 1 490 ? -23.406 -4.727 10.516 1 95.94 490 ALA A CA 1
ATOM 3796 C C . ALA A 1 490 ? -23.266 -3.941 9.219 1 95.94 490 ALA A C 1
ATOM 3798 O O . ALA A 1 490 ? -22.922 -2.758 9.234 1 95.94 490 ALA A O 1
ATOM 3799 N N . ARG A 1 491 ? -23.531 -4.496 8.062 1 97.31 491 ARG A N 1
ATOM 3800 C CA . ARG A 1 491 ? -23.359 -3.846 6.77 1 97.31 491 ARG A CA 1
ATOM 3801 C C . ARG A 1 491 ? -24.422 -2.77 6.551 1 97.31 491 ARG A C 1
ATOM 3803 O O . ARG A 1 491 ? -24.156 -1.739 5.934 1 97.31 491 ARG A O 1
ATOM 3810 N N . ASN A 1 492 ? -25.625 -3.006 7.035 1 97.12 492 ASN A N 1
ATOM 3811 C CA . ASN A 1 492 ? -26.641 -1.982 6.898 1 97.12 492 ASN A CA 1
ATOM 3812 C C . ASN A 1 492 ? -26.312 -0.737 7.715 1 97.12 492 ASN A C 1
ATOM 3814 O O . ASN A 1 492 ? -26.656 0.378 7.324 1 97.12 492 ASN A O 1
ATOM 3818 N N . ARG A 1 493 ? -25.641 -0.905 8.828 1 97.06 493 ARG A N 1
ATOM 3819 C CA . ARG A 1 493 ? -25.203 0.258 9.594 1 97.06 493 ARG A CA 1
ATOM 3820 C C . ARG A 1 493 ? -24.266 1.14 8.781 1 97.06 493 ARG A C 1
ATOM 3822 O O . ARG A 1 493 ? -24.281 2.365 8.914 1 97.06 493 ARG A O 1
ATOM 3829 N N . MET A 1 494 ? -23.391 0.504 7.977 1 97.38 494 MET A N 1
ATOM 3830 C CA . MET A 1 494 ? -22.531 1.271 7.09 1 97.38 494 MET A CA 1
ATOM 3831 C C . MET A 1 494 ? -23.344 2.061 6.074 1 97.38 494 MET A C 1
ATOM 3833 O O . MET A 1 494 ? -23.078 3.242 5.84 1 97.38 494 MET A O 1
ATOM 3837 N N . VAL A 1 495 ? -24.375 1.494 5.488 1 97.69 495 VAL A N 1
ATOM 3838 C CA . VAL A 1 495 ? -25.219 2.162 4.504 1 97.69 495 VAL A CA 1
ATOM 3839 C C . VAL A 1 495 ? -25.938 3.348 5.152 1 97.69 495 VAL A C 1
ATOM 3841 O O . VAL A 1 495 ? -25.922 4.457 4.613 1 97.69 495 VAL A O 1
ATOM 3844 N N . VAL A 1 496 ? -26.484 3.094 6.328 1 97.75 496 VAL A N 1
ATOM 3845 C CA . VAL A 1 496 ? -27.219 4.133 7.047 1 97.75 496 VAL A CA 1
ATOM 3846 C C . VAL A 1 496 ? -26.281 5.285 7.391 1 97.75 496 VAL A C 1
ATOM 3848 O O . VAL A 1 496 ? -26.641 6.457 7.254 1 97.75 496 VAL A O 1
ATOM 3851 N N . ALA A 1 497 ? -25.094 4.969 7.828 1 97.88 497 ALA A N 1
ATOM 3852 C CA . ALA A 1 497 ? -24.125 6 8.18 1 97.88 497 ALA A CA 1
ATOM 3853 C C . ALA A 1 497 ? -23.859 6.926 6.996 1 97.88 497 ALA A C 1
ATOM 3855 O O . ALA A 1 497 ? -23.859 8.148 7.148 1 97.88 497 ALA A O 1
ATOM 3856 N N . TYR A 1 498 ? -23.656 6.418 5.84 1 97.75 498 TYR A N 1
ATOM 3857 C CA . TYR A 1 498 ? -23.344 7.223 4.668 1 97.75 498 TYR A CA 1
ATOM 3858 C C . TYR A 1 498 ? -24.547 8.016 4.195 1 97.75 498 TYR A C 1
ATOM 3860 O O . TYR A 1 498 ? -24.406 9.133 3.689 1 97.75 498 TYR A O 1
ATOM 3868 N N . GLU A 1 499 ? -25.781 7.469 4.375 1 97.38 499 GLU A N 1
ATOM 3869 C CA . GLU A 1 499 ? -27 8.18 4 1 97.38 499 GLU A CA 1
ATOM 3870 C C . GLU A 1 499 ? -27.203 9.414 4.871 1 97.38 499 GLU A C 1
ATOM 3872 O O . GLU A 1 499 ? -27.469 10.508 4.363 1 97.38 499 GLU A O 1
ATOM 3877 N N . LEU A 1 500 ? -27.047 9.172 6.145 1 97.81 500 LEU A N 1
ATOM 3878 C CA . LEU A 1 500 ? -27.234 10.281 7.074 1 97.81 500 LEU A CA 1
ATOM 3879 C C . LEU A 1 500 ? -26.125 11.328 6.898 1 97.81 500 LEU A C 1
ATOM 3881 O O . LEU A 1 500 ? -26.406 12.531 6.93 1 97.81 500 LEU A O 1
ATOM 3885 N N . ALA A 1 501 ? -24.922 10.883 6.738 1 97.94 501 ALA A N 1
ATOM 3886 C CA . ALA A 1 501 ? -23.812 11.805 6.535 1 97.94 501 ALA A CA 1
ATOM 3887 C C . ALA A 1 501 ? -24.031 12.664 5.293 1 97.94 501 ALA A C 1
ATOM 3889 O O . ALA A 1 501 ? -23.672 13.844 5.277 1 97.94 501 ALA A O 1
ATOM 3890 N N . GLN A 1 502 ? -24.531 12.07 4.27 1 97.19 502 GLN A N 1
ATOM 3891 C CA . GLN A 1 502 ? -24.719 12.742 2.984 1 97.19 502 GLN A CA 1
ATOM 3892 C C . GLN A 1 502 ? -25.859 13.758 3.043 1 97.19 502 GLN A C 1
ATOM 3894 O O . GLN A 1 502 ? -25.812 14.789 2.367 1 97.19 502 GLN A O 1
ATOM 3899 N N . LEU A 1 503 ? -26.875 13.5 3.879 1 97.81 503 LEU A N 1
ATOM 3900 C CA . LEU A 1 503 ? -28.109 14.266 3.777 1 97.81 503 LEU A CA 1
ATOM 3901 C C . LEU A 1 503 ? -28.297 15.156 5.004 1 97.81 503 LEU A C 1
ATOM 3903 O O . LEU A 1 503 ? -29.141 16.062 5 1 97.81 503 LEU A O 1
ATOM 3907 N N . SER A 1 504 ? -27.516 14.977 6.047 1 97.44 504 SER A N 1
ATOM 3908 C CA . SER A 1 504 ? -27.703 15.625 7.34 1 97.44 504 SER A CA 1
ATOM 3909 C C . SER A 1 504 ? -27.734 17.141 7.199 1 97.44 504 SER A C 1
ATOM 3911 O O . SER A 1 504 ? -28.625 17.812 7.727 1 97.44 504 SER A O 1
ATOM 3913 N N . THR A 1 505 ? -26.75 17.734 6.496 1 97.06 505 THR A N 1
ATOM 3914 C CA . THR A 1 505 ? -26.641 19.188 6.406 1 97.06 505 THR A CA 1
ATOM 3915 C C . THR A 1 505 ? -27.859 19.766 5.676 1 97.06 505 THR A C 1
ATOM 3917 O O . THR A 1 505 ? -28.375 20.812 6.062 1 97.06 505 THR A O 1
ATOM 3920 N N . GLN A 1 506 ? -28.281 19.078 4.617 1 96.25 506 GLN A N 1
ATOM 3921 C CA . GLN A 1 506 ? -29.453 19.531 3.857 1 96.25 506 GLN A CA 1
ATOM 3922 C C . GLN A 1 506 ? -30.719 19.422 4.688 1 96.25 506 GLN A C 1
ATOM 3924 O O . GLN A 1 506 ? -31.516 20.359 4.742 1 96.25 506 GLN A O 1
ATOM 3929 N N . ALA A 1 507 ? -30.938 18.312 5.316 1 96.69 507 ALA A N 1
ATOM 3930 C CA . ALA A 1 507 ? -32.156 18.031 6.09 1 96.69 507 ALA A CA 1
ATOM 3931 C C . ALA A 1 507 ? -32.25 18.984 7.277 1 96.69 507 ALA A C 1
ATOM 3933 O O . ALA A 1 507 ? -33.375 19.375 7.66 1 96.69 507 ALA A O 1
ATOM 3934 N N . ARG A 1 508 ? -31.172 19.391 7.887 1 95.94 508 ARG A N 1
ATOM 3935 C CA . ARG A 1 508 ? -31.141 20.25 9.07 1 95.94 508 ARG A CA 1
ATOM 3936 C C . ARG A 1 508 ? -31.172 21.719 8.68 1 95.94 508 ARG A C 1
ATOM 3938 O O . ARG A 1 508 ? -31.281 22.594 9.547 1 95.94 508 ARG A O 1
ATOM 3945 N N . GLY A 1 509 ? -31.062 22 7.445 1 95.19 509 GLY A N 1
ATOM 3946 C CA . GLY A 1 509 ? -31.062 23.375 6.98 1 95.19 509 GLY A CA 1
ATOM 3947 C C . GLY A 1 509 ? -29.859 24.172 7.48 1 95.19 509 GLY A C 1
ATOM 3948 O O . GLY A 1 509 ? -30 25.328 7.891 1 95.19 509 GLY A O 1
ATOM 3949 N N . LEU A 1 510 ? -28.719 23.531 7.539 1 95.88 510 LEU A N 1
ATOM 3950 C CA . LEU A 1 510 ? -27.5 24.203 7.984 1 95.88 510 LEU A CA 1
ATOM 3951 C C . LEU A 1 510 ? -26.969 25.141 6.906 1 95.88 510 LEU A C 1
ATOM 3953 O O . LEU A 1 510 ? -27.359 25.031 5.738 1 95.88 510 LEU A O 1
ATOM 3957 N N . PRO A 1 511 ? -26.078 26.078 7.23 1 96.06 511 PRO A N 1
ATOM 3958 C CA . PRO A 1 511 ? -25.562 27.047 6.25 1 96.06 511 PRO A CA 1
ATOM 3959 C C . PRO A 1 511 ? -24.891 26.359 5.059 1 96.06 511 PRO A C 1
ATOM 3961 O O . PRO A 1 511 ? -24.938 26.891 3.941 1 96.06 511 PRO A O 1
ATOM 3964 N N . ARG A 1 512 ? -24.359 25.219 5.254 1 96.5 512 ARG A N 1
ATOM 3965 C CA . ARG A 1 512 ? -23.703 24.484 4.168 1 96.5 512 ARG A CA 1
ATOM 3966 C C . ARG A 1 512 ? -24.578 23.344 3.67 1 96.5 512 ARG A C 1
ATOM 3968 O O . ARG A 1 512 ? -24.094 22.266 3.348 1 96.5 512 ARG A O 1
ATOM 3975 N N . ALA A 1 513 ? -25.812 23.594 3.6 1 95.88 513 ALA A N 1
ATOM 3976 C CA . ALA A 1 513 ? -26.75 22.594 3.104 1 95.88 513 ALA A CA 1
ATOM 3977 C C . ALA A 1 513 ? -26.297 22.031 1.76 1 95.88 513 ALA A C 1
ATOM 3979 O O . ALA A 1 513 ? -25.969 22.781 0.843 1 95.88 513 ALA A O 1
ATOM 3980 N N . GLY A 1 514 ? -26.234 20.703 1.73 1 94.38 514 GLY A N 1
ATOM 3981 C CA . GLY A 1 514 ? -25.797 20.016 0.52 1 94.38 514 GLY A CA 1
ATOM 3982 C C . GLY A 1 514 ? -24.406 19.438 0.634 1 94.38 514 GLY A C 1
ATOM 3983 O O . GLY A 1 514 ? -24.031 18.547 -0.141 1 94.38 514 GLY A O 1
ATOM 3984 N N . ALA A 1 515 ? -23.625 19.922 1.581 1 95.56 515 ALA A N 1
ATOM 3985 C CA . ALA A 1 515 ? -22.281 19.375 1.806 1 95.56 515 ALA A CA 1
ATOM 3986 C C . ALA A 1 515 ? -22.359 18.109 2.656 1 95.56 515 ALA A C 1
ATOM 3988 O O . ALA A 1 515 ? -23.141 18.031 3.602 1 95.56 515 ALA A O 1
ATOM 3989 N N . ALA A 1 516 ? -21.625 17.125 2.311 1 95.94 516 ALA A N 1
ATOM 3990 C CA . ALA A 1 516 ? -21.625 15.852 3.029 1 95.94 516 ALA A CA 1
ATOM 3991 C C . ALA A 1 516 ? -20.703 15.906 4.242 1 95.94 516 ALA A C 1
ATOM 3993 O O . ALA A 1 516 ? -19.703 16.625 4.234 1 95.94 516 ALA A O 1
ATOM 3994 N N . LEU A 1 517 ? -21.078 15.188 5.254 1 98.31 517 LEU A N 1
ATOM 3995 C CA . LEU A 1 517 ? -20.234 14.984 6.418 1 98.31 517 LEU A CA 1
ATOM 3996 C C . LEU A 1 517 ? -19.234 13.867 6.168 1 98.31 517 LEU A C 1
ATOM 3998 O O . LEU A 1 517 ? -19.469 12.984 5.34 1 98.31 517 LEU A O 1
ATOM 4002 N N . LEU A 1 518 ? -18.078 13.883 6.82 1 98.31 518 LEU A N 1
ATOM 4003 C CA . LEU A 1 518 ? -17.094 12.797 6.801 1 98.31 518 LEU A CA 1
ATOM 4004 C C . LEU A 1 518 ? -17.5 11.688 7.766 1 98.31 518 LEU A C 1
ATOM 4006 O O . LEU A 1 518 ? -17.672 11.93 8.961 1 98.31 518 LEU A O 1
ATOM 4010 N N . VAL A 1 519 ? -17.641 10.484 7.27 1 98.62 519 VAL A N 1
ATOM 4011 C CA . VAL A 1 519 ? -17.984 9.344 8.117 1 98.62 519 VAL A CA 1
ATOM 4012 C C . VAL A 1 519 ? -16.75 8.867 8.875 1 98.62 519 VAL A C 1
ATOM 4014 O O . VAL A 1 519 ? -15.727 8.562 8.273 1 98.62 519 VAL A O 1
ATOM 4017 N N . LEU A 1 520 ? -16.859 8.812 10.219 1 98.56 520 LEU A N 1
ATOM 4018 C CA . LEU A 1 520 ? -15.773 8.367 11.078 1 98.56 520 LEU A CA 1
ATOM 4019 C C . LEU A 1 520 ? -15.914 6.883 11.414 1 98.56 520 LEU A C 1
ATOM 4021 O O . LEU A 1 520 ? -16.984 6.449 11.867 1 98.56 520 LEU A O 1
ATOM 4025 N N . GLY A 1 521 ? -14.852 6.129 11.156 1 97.31 521 GLY A N 1
ATOM 4026 C CA . GLY A 1 521 ? -14.812 4.754 11.633 1 97.31 521 GLY A CA 1
ATOM 4027 C C . GLY A 1 521 ? -14.328 4.633 13.062 1 97.31 521 GLY A C 1
ATOM 4028 O O . GLY A 1 521 ? -13.531 5.453 13.523 1 97.31 521 GLY A O 1
ATOM 4029 N N . SER A 1 522 ? -14.719 3.547 13.758 1 95.5 522 SER A N 1
ATOM 4030 C CA . SER A 1 522 ? -14.359 3.414 15.172 1 95.5 522 SER A CA 1
ATOM 4031 C C . SER A 1 522 ? -13.633 2.102 15.438 1 95.5 522 SER A C 1
ATOM 4033 O O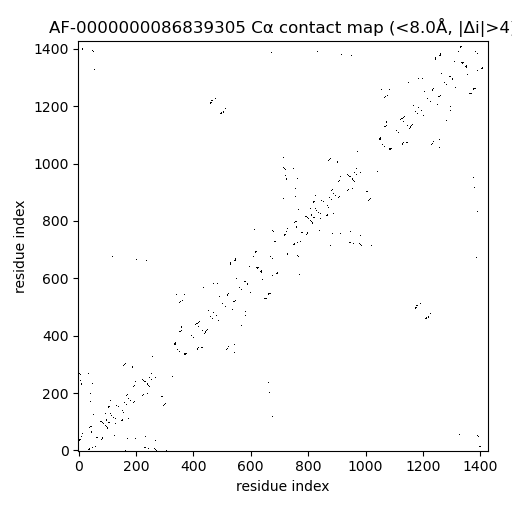 . SER A 1 522 ? -13.555 1.646 16.578 1 95.5 522 SER A O 1
ATOM 4035 N N . GLY A 1 523 ? -13.141 1.474 14.398 1 94.44 523 GLY A N 1
ATOM 4036 C CA . GLY A 1 523 ? -12.336 0.281 14.609 1 94.44 523 GLY A CA 1
ATOM 4037 C C . GLY A 1 523 ? -10.984 0.573 15.234 1 94.44 523 GLY A C 1
ATOM 4038 O O . GLY A 1 523 ? -10.359 1.586 14.922 1 94.44 523 GLY A O 1
ATOM 4039 N N . ASN A 1 524 ? -10.5 -0.299 16.172 1 95.75 524 ASN A N 1
ATOM 4040 C CA . ASN A 1 524 ? -9.195 -0.143 16.797 1 95.75 524 ASN A CA 1
ATOM 4041 C C . ASN A 1 524 ? -8.156 -1.065 16.156 1 95.75 524 ASN A C 1
ATOM 4043 O O . ASN A 1 524 ? -8.492 -1.913 15.336 1 95.75 524 ASN A O 1
ATOM 4047 N N . VAL A 1 525 ? -6.93 -0.876 16.562 1 96.5 525 VAL A N 1
ATOM 4048 C CA . VAL A 1 525 ? -5.809 -1.523 15.891 1 96.5 525 VAL A CA 1
ATOM 4049 C C . VAL A 1 525 ? -5.848 -3.027 16.156 1 96.5 525 VAL A C 1
ATOM 4051 O O . VAL A 1 525 ? -5.504 -3.824 15.281 1 96.5 525 VAL A O 1
ATOM 4054 N N . ASP A 1 526 ? -6.285 -3.455 17.312 1 96.62 526 ASP A N 1
ATOM 4055 C CA . ASP A 1 526 ? -6.277 -4.863 17.688 1 96.62 526 ASP A CA 1
ATOM 4056 C C . ASP A 1 526 ? -7.309 -5.652 16.891 1 96.62 526 ASP A C 1
ATOM 4058 O O . ASP A 1 526 ? -7.027 -6.762 16.422 1 96.62 526 ASP A O 1
ATOM 4062 N N . GLU A 1 527 ? -8.477 -5.062 16.719 1 94.62 527 GLU A N 1
ATOM 4063 C CA . GLU A 1 527 ? -9.523 -5.703 15.938 1 94.62 527 GLU A CA 1
ATOM 4064 C C . GLU A 1 527 ? -9.156 -5.746 14.461 1 94.62 527 GLU A C 1
ATOM 4066 O O . GLU A 1 527 ? -9.461 -6.723 13.766 1 94.62 527 GLU A O 1
ATOM 4071 N N . ASN A 1 528 ? -8.555 -4.703 13.992 1 95.12 528 ASN A N 1
ATOM 4072 C CA . ASN A 1 528 ? -8.062 -4.691 12.625 1 95.12 528 ASN A CA 1
ATOM 4073 C C . ASN A 1 528 ? -7.004 -5.766 12.398 1 95.12 528 ASN A C 1
ATOM 4075 O O . ASN A 1 528 ? -6.977 -6.406 11.344 1 95.12 528 ASN A O 1
ATOM 4079 N N . LEU A 1 529 ? -6.113 -5.914 13.383 1 95.38 529 LEU A N 1
ATOM 4080 C CA . LEU A 1 529 ? -5.035 -6.891 13.305 1 95.38 529 LEU A CA 1
ATOM 4081 C C . LEU A 1 529 ? -5.59 -8.312 13.25 1 95.38 529 LEU A C 1
ATOM 4083 O O . LEU A 1 529 ? -5.164 -9.117 12.422 1 95.38 529 LEU A O 1
ATOM 4087 N N . ARG A 1 530 ? -6.543 -8.562 14.094 1 94.88 530 ARG A N 1
ATOM 4088 C CA . ARG A 1 530 ? -7.168 -9.875 14.188 1 94.88 530 ARG A CA 1
ATOM 4089 C C . ARG A 1 530 ? -8.148 -10.102 13.039 1 94.88 530 ARG A C 1
ATOM 4091 O O . ARG A 1 530 ? -8.414 -11.242 12.656 1 94.88 530 ARG A O 1
ATOM 4098 N N . GLY A 1 531 ? -8.641 -9.102 12.5 1 94.5 531 GLY A N 1
ATOM 4099 C CA . GLY A 1 531 ? -9.711 -9.18 11.516 1 94.5 531 GLY A CA 1
ATOM 4100 C C . GLY A 1 531 ? -11.07 -9.43 12.133 1 94.5 531 GLY A C 1
ATOM 4101 O O . GLY A 1 531 ? -11.906 -10.133 11.547 1 94.5 531 GLY A O 1
ATOM 4102 N N . TYR A 1 532 ? -11.273 -8.953 13.344 1 93.62 532 TYR A N 1
ATOM 4103 C CA . TYR A 1 532 ? -12.523 -9.172 14.07 1 93.62 532 TYR A CA 1
ATOM 4104 C C . TYR A 1 532 ? -13.531 -8.07 13.75 1 93.62 532 TYR A C 1
ATOM 4106 O O . TYR A 1 532 ? -13.836 -7.23 14.602 1 93.62 532 TYR A O 1
ATOM 4114 N N . TYR A 1 533 ? -14.055 -8.031 12.602 1 93.12 533 TYR A N 1
ATOM 4115 C CA . TYR A 1 533 ? -15.102 -7.152 12.094 1 93.12 533 TYR A CA 1
ATOM 4116 C C . TYR A 1 533 ? -15.688 -7.703 10.797 1 93.12 533 TYR A C 1
ATOM 4118 O O . TYR A 1 533 ? -15.109 -8.594 10.172 1 93.12 533 TYR A O 1
ATOM 4126 N N . THR A 1 534 ? -16.875 -7.312 10.492 1 94.81 534 THR A N 1
ATOM 4127 C CA . THR A 1 534 ? -17.484 -7.672 9.219 1 94.81 534 THR A CA 1
ATOM 4128 C C . THR A 1 534 ? -16.922 -6.82 8.086 1 94.81 534 THR A C 1
ATOM 4130 O O . THR A 1 534 ? -16.859 -5.594 8.188 1 94.81 534 THR A O 1
ATOM 4133 N N . LYS A 1 535 ? -16.469 -7.457 7.051 1 95 535 LYS A N 1
ATOM 4134 C CA . LYS A 1 535 ? -15.984 -6.723 5.887 1 95 535 LYS A CA 1
ATOM 4135 C C . LYS A 1 535 ? -17.062 -5.801 5.328 1 95 535 LYS A C 1
ATOM 4137 O O . LYS A 1 535 ? -18.188 -6.238 5.07 1 95 535 LYS A O 1
ATOM 4142 N N . TYR A 1 536 ? -16.812 -4.496 5.203 1 95.75 536 TYR A N 1
ATOM 4143 C CA . TYR A 1 536 ? -17.688 -3.443 4.699 1 95.75 536 TYR A CA 1
ATOM 4144 C C . TYR A 1 536 ? -18.797 -3.139 5.695 1 95.75 536 TYR A C 1
ATOM 4146 O O . TYR A 1 536 ? -19.938 -2.893 5.305 1 95.75 536 TYR A O 1
ATOM 4154 N N . ASP A 1 537 ? -18.484 -3.277 7.008 1 94.81 537 ASP A N 1
ATOM 4155 C CA . ASP A 1 537 ? -19.391 -2.814 8.047 1 94.81 537 ASP A CA 1
ATOM 4156 C C . ASP A 1 537 ? -19.125 -1.354 8.406 1 94.81 537 ASP A C 1
ATOM 4158 O O . ASP A 1 537 ? -18.656 -0.583 7.566 1 94.81 537 ASP A O 1
ATOM 4162 N N . ALA A 1 538 ? -19.516 -1.002 9.594 1 90.38 538 ALA A N 1
ATOM 4163 C CA . ALA A 1 538 ? -19.438 0.397 10.008 1 90.38 538 ALA A CA 1
ATOM 4164 C C . ALA A 1 538 ? -17.984 0.835 10.203 1 90.38 538 ALA A C 1
ATOM 4166 O O . ALA A 1 538 ? -17.703 2.029 10.328 1 90.38 538 ALA A O 1
ATOM 4167 N N . SER A 1 539 ? -17.031 -0.103 10.172 1 90.81 539 SER A N 1
ATOM 4168 C CA . SER A 1 539 ? -15.617 0.262 10.18 1 90.81 539 SER A CA 1
ATOM 4169 C C . SER A 1 539 ? -15.18 0.817 8.828 1 90.81 539 SER A C 1
ATOM 4171 O O . SER A 1 539 ? -14.125 1.441 8.719 1 90.81 539 SER A O 1
ATOM 4173 N N . SER A 1 540 ? -15.961 0.599 7.789 1 95.62 540 SER A N 1
ATOM 4174 C CA . SER A 1 540 ? -15.766 1.216 6.484 1 95.62 540 SER A CA 1
ATOM 4175 C C . SER A 1 540 ? -16.25 2.66 6.473 1 95.62 540 SER A C 1
ATOM 4177 O O . SER A 1 540 ? -17.453 2.912 6.43 1 95.62 540 SER A O 1
ATOM 4179 N N . ALA A 1 541 ? -15.305 3.613 6.504 1 97.81 541 ALA A N 1
ATOM 4180 C CA . ALA A 1 541 ? -15.562 5.039 6.707 1 97.81 541 ALA A CA 1
ATOM 4181 C C . ALA A 1 541 ? -14.648 5.891 5.828 1 97.81 541 ALA A C 1
ATOM 4183 O O . ALA A 1 541 ? -14.008 5.379 4.91 1 97.81 541 ALA A O 1
ATOM 4184 N N . ASP A 1 542 ? -14.766 7.164 5.988 1 97.19 542 ASP A N 1
ATOM 4185 C CA . ASP A 1 542 ? -13.883 8.086 5.277 1 97.19 542 ASP A CA 1
ATOM 4186 C C . ASP A 1 542 ? -12.523 8.18 5.965 1 97.19 542 ASP A C 1
ATOM 4188 O O . ASP A 1 542 ? -11.492 8.266 5.297 1 97.19 542 ASP A O 1
ATOM 4192 N N . LEU A 1 543 ? -12.484 8.164 7.203 1 96.38 543 LEU A N 1
ATOM 4193 C CA . LEU A 1 543 ? -11.273 8.133 8.008 1 96.38 543 LEU A CA 1
ATOM 4194 C C . LEU A 1 543 ? -11.508 7.383 9.32 1 96.38 543 LEU A C 1
ATOM 4196 O O . LEU A 1 543 ? -12.648 7.238 9.758 1 96.38 543 LEU A O 1
ATOM 4200 N N . ALA A 1 544 ? -10.461 6.84 9.922 1 97.25 544 ALA A N 1
ATOM 4201 C CA . ALA A 1 544 ? -10.516 6.031 11.133 1 97.25 544 ALA A CA 1
ATOM 4202 C C . ALA A 1 544 ? -9.523 6.531 12.18 1 97.25 544 ALA A C 1
ATOM 4204 O O . ALA A 1 544 ? -8.445 5.953 12.344 1 97.25 544 ALA A O 1
ATOM 4205 N N . PRO A 1 545 ? -9.875 7.527 12.992 1 97.19 545 PRO A N 1
ATOM 4206 C CA . PRO A 1 545 ? -8.914 8.133 13.914 1 97.19 545 PRO A CA 1
ATOM 4207 C C . PRO A 1 545 ? -8.453 7.16 15 1 97.19 545 PRO A C 1
ATOM 4209 O O . PRO A 1 545 ? -7.371 7.336 15.57 1 97.19 545 PRO A O 1
ATOM 4212 N N . LEU A 1 546 ? -9.242 6.117 15.25 1 97.69 546 LEU A N 1
ATOM 4213 C CA . LEU A 1 546 ? -8.906 5.133 16.266 1 97.69 546 LEU A CA 1
ATOM 4214 C C . LEU A 1 546 ? -8.164 3.953 15.664 1 97.69 546 LEU A C 1
ATOM 4216 O O . LEU A 1 546 ? -7.688 3.072 16.391 1 97.69 546 LEU A O 1
ATOM 4220 N N . GLY A 1 547 ? -8 3.92 14.414 1 96.19 547 GLY A N 1
ATOM 4221 C CA . GLY A 1 547 ? -7.613 2.736 13.664 1 96.19 547 GLY A CA 1
ATOM 4222 C C . GLY A 1 547 ? -6.211 2.254 13.992 1 96.19 547 GLY A C 1
ATOM 4223 O O . GLY A 1 547 ? -5.867 1.1 13.727 1 96.19 547 GLY A O 1
ATOM 4224 N N . SER A 1 548 ? -5.395 3.074 14.562 1 95.88 548 SER A N 1
ATOM 4225 C CA . SER A 1 548 ? -4.027 2.688 14.891 1 95.88 548 SER A CA 1
ATOM 4226 C C . SER A 1 548 ? -3.76 2.818 16.391 1 95.88 548 SER A C 1
ATOM 4228 O O . SER A 1 548 ? -2.615 3.008 16.797 1 95.88 548 SER A O 1
ATOM 4230 N N . ILE A 1 549 ? -4.742 2.807 17.141 1 97.25 549 ILE A N 1
ATOM 4231 C CA . ILE A 1 549 ? -4.648 2.887 18.594 1 97.25 549 ILE A CA 1
ATOM 4232 C C . ILE A 1 549 ? -5.199 1.606 19.219 1 97.25 549 ILE A C 1
ATOM 4234 O O . ILE A 1 549 ? -6.281 1.144 18.844 1 97.25 549 ILE A O 1
ATOM 4238 N N . SER A 1 550 ? -4.465 1.019 20.156 1 96.38 550 SER A N 1
ATOM 4239 C CA . SER A 1 550 ? -4.883 -0.232 20.797 1 96.38 550 SER A CA 1
ATOM 4240 C C . SER A 1 550 ? -6.098 -0.025 21.688 1 96.38 550 SER A C 1
ATOM 4242 O O . SER A 1 550 ? -6.367 1.095 22.125 1 96.38 550 SER A O 1
ATOM 4244 N N . LYS A 1 551 ? -6.84 -1.108 21.922 1 95.88 551 LYS A N 1
ATOM 4245 C CA . LYS A 1 551 ? -7.977 -1.063 22.844 1 95.88 551 LYS A CA 1
ATOM 4246 C C . LYS A 1 551 ? -7.543 -0.612 24.234 1 95.88 551 LYS A C 1
ATOM 4248 O O . LYS A 1 551 ? -8.258 0.139 24.891 1 95.88 551 LYS A O 1
ATOM 4253 N N . ASN A 1 552 ? -6.383 -1.022 24.672 1 95.06 552 ASN A N 1
ATOM 4254 C CA . ASN A 1 552 ? -5.859 -0.637 25.984 1 95.06 552 ASN A CA 1
ATOM 4255 C C . ASN A 1 552 ? -5.547 0.855 26.047 1 95.06 552 ASN A C 1
ATOM 4257 O O . ASN A 1 552 ? -5.863 1.521 27.031 1 95.06 552 ASN A O 1
ATOM 4261 N N . ASP A 1 553 ? -4.941 1.36 25.016 1 96.62 553 ASP A N 1
ATOM 4262 C CA . ASP A 1 553 ? -4.648 2.789 24.969 1 96.62 553 ASP A CA 1
ATOM 4263 C C . ASP A 1 553 ? -5.934 3.609 24.891 1 96.62 553 ASP A C 1
ATOM 4265 O O . ASP A 1 553 ? -6.008 4.711 25.438 1 96.62 553 ASP A O 1
ATOM 4269 N N . ALA A 1 554 ? -6.93 3.119 24.141 1 97.5 554 ALA A N 1
ATOM 4270 C CA . ALA A 1 554 ? -8.219 3.801 24.078 1 97.5 554 ALA A CA 1
ATOM 4271 C C . ALA A 1 554 ? -8.852 3.904 25.453 1 97.5 554 ALA A C 1
ATOM 4273 O O . ALA A 1 554 ? -9.398 4.949 25.828 1 97.5 554 ALA A O 1
ATOM 4274 N N . LYS A 1 555 ? -8.789 2.797 26.219 1 97.25 555 LYS A N 1
ATOM 4275 C CA . LYS A 1 555 ? -9.312 2.783 27.594 1 97.25 555 LYS A CA 1
ATOM 4276 C C . LYS A 1 555 ? -8.555 3.768 28.469 1 97.25 555 LYS A C 1
ATOM 4278 O O . LYS A 1 555 ? -9.172 4.508 29.25 1 97.25 555 LYS A O 1
ATOM 4283 N N . ASP A 1 556 ? -7.254 3.746 28.391 1 97.62 556 ASP A N 1
ATOM 4284 C CA . ASP A 1 556 ? -6.43 4.672 29.172 1 97.62 556 ASP A CA 1
ATOM 4285 C C . ASP A 1 556 ? -6.719 6.121 28.781 1 97.62 556 ASP A C 1
ATOM 4287 O O . ASP A 1 556 ? -6.711 7.008 29.641 1 97.62 556 ASP A O 1
ATOM 4291 N N . PHE A 1 557 ? -6.922 6.348 27.578 1 98.31 557 PHE A N 1
ATOM 4292 C CA . PHE A 1 557 ? -7.254 7.691 27.109 1 98.31 557 PHE A CA 1
ATOM 4293 C C . PHE A 1 557 ? -8.586 8.148 27.703 1 98.31 557 PHE A C 1
ATOM 4295 O O . PHE A 1 557 ? -8.727 9.312 28.094 1 98.31 557 PHE A O 1
ATOM 4302 N N . GLN A 1 558 ? -9.57 7.273 27.688 1 98.38 558 GLN A N 1
ATOM 4303 C CA . GLN A 1 558 ? -10.859 7.625 28.281 1 98.38 558 GLN A CA 1
ATOM 4304 C C . GLN A 1 558 ? -10.703 7.977 29.766 1 98.38 558 GLN A C 1
ATOM 4306 O O . GLN A 1 558 ? -11.359 8.898 30.25 1 98.38 558 GLN A O 1
ATOM 4311 N N . ARG A 1 559 ? -9.828 7.219 30.5 1 98.25 559 ARG A N 1
ATOM 4312 C CA . ARG A 1 559 ? -9.547 7.559 31.875 1 98.25 559 ARG A CA 1
ATOM 4313 C C . ARG A 1 559 ? -8.93 8.953 31.984 1 98.25 559 ARG A C 1
ATOM 4315 O O . ARG A 1 559 ? -9.305 9.734 32.875 1 98.25 559 ARG A O 1
ATOM 4322 N N . TRP A 1 560 ? -7.996 9.164 31.109 1 98.31 560 TRP A N 1
ATOM 4323 C CA . TRP A 1 560 ? -7.348 10.477 31.062 1 98.31 560 TRP A CA 1
ATOM 4324 C C . TRP A 1 560 ? -8.367 11.578 30.797 1 98.31 560 TRP A C 1
ATOM 4326 O O . TRP A 1 560 ? -8.359 12.617 31.453 1 98.31 560 TRP A O 1
ATOM 4336 N N . ALA A 1 561 ? -9.234 11.414 29.828 1 98.25 561 ALA A N 1
ATOM 4337 C CA . ALA A 1 561 ? -10.25 12.398 29.453 1 98.25 561 ALA A CA 1
ATOM 4338 C C . ALA A 1 561 ? -11.234 12.617 30.594 1 98.25 561 ALA A C 1
ATOM 4340 O O . ALA A 1 561 ? -11.68 13.742 30.828 1 98.25 561 ALA A O 1
ATOM 4341 N N . ARG A 1 562 ? -11.633 11.5 31.25 1 97.94 562 ARG A N 1
ATOM 4342 C CA . ARG A 1 562 ? -12.508 11.586 32.406 1 97.94 562 ARG A CA 1
ATOM 4343 C C . ARG A 1 562 ? -11.977 12.594 33.438 1 97.94 562 ARG A C 1
ATOM 4345 O O . ARG A 1 562 ? -12.703 13.477 33.875 1 97.94 562 ARG A O 1
ATOM 4352 N N . ASP A 1 563 ? -10.734 12.516 33.719 1 97.81 563 ASP A N 1
ATOM 4353 C CA . ASP A 1 563 ? -10.117 13.305 34.781 1 97.81 563 ASP A CA 1
ATOM 4354 C C . ASP A 1 563 ? -9.781 14.711 34.312 1 97.81 563 ASP A C 1
ATOM 4356 O O . ASP A 1 563 ? -9.992 15.695 35.031 1 97.81 563 ASP A O 1
ATOM 4360 N N . ASN A 1 564 ? -9.281 14.852 33.062 1 97.5 564 ASN A N 1
ATOM 4361 C CA . ASN A 1 564 ? -8.758 16.125 32.594 1 97.5 564 ASN A CA 1
ATOM 4362 C C . ASN A 1 564 ? -9.859 17 31.984 1 97.5 564 ASN A C 1
ATOM 4364 O O . ASN A 1 564 ? -9.703 18.219 31.891 1 97.5 564 ASN A O 1
ATOM 4368 N N . TRP A 1 565 ? -10.984 16.344 31.547 1 97.69 565 TRP A N 1
ATOM 4369 C CA . TRP A 1 565 ? -12.062 17.109 30.922 1 97.69 565 TRP A CA 1
ATOM 4370 C C . TRP A 1 565 ? -13.328 17.047 31.766 1 97.69 565 TRP A C 1
ATOM 4372 O O . TRP A 1 565 ? -14.398 17.469 31.312 1 97.69 565 TRP A O 1
ATOM 4382 N N . GLU A 1 566 ? -13.242 16.453 32.969 1 96.12 566 GLU A N 1
ATOM 4383 C CA . GLU A 1 566 ? -14.352 16.359 33.938 1 96.12 566 GLU A CA 1
ATOM 4384 C C . GLU A 1 566 ? -15.562 15.688 33.281 1 96.12 566 GLU A C 1
ATOM 4386 O O . GLU A 1 566 ? -16.656 16.25 33.281 1 96.12 566 GLU A O 1
ATOM 4391 N N . LEU A 1 567 ? -15.352 14.539 32.781 1 97.88 567 LEU A N 1
ATOM 4392 C CA . LEU A 1 567 ? -16.406 13.734 32.156 1 97.88 567 LEU A CA 1
ATOM 4393 C C . LEU A 1 567 ? -16.672 12.477 32.969 1 97.88 567 LEU A C 1
ATOM 4395 O O . LEU A 1 567 ? -16.375 11.367 32.5 1 97.88 567 LEU A O 1
ATOM 4399 N N . PRO A 1 568 ? -17.344 12.547 34.062 1 97 568 PRO A N 1
ATOM 4400 C CA . PRO A 1 568 ? -17.578 11.375 34.906 1 97 568 PRO A CA 1
ATOM 4401 C C . PRO A 1 568 ? -18.344 10.266 34.188 1 97 568 PRO A C 1
ATOM 4403 O O . PRO A 1 568 ? -18.203 9.094 34.562 1 97 568 PRO A O 1
ATOM 4406 N N . ILE A 1 569 ? -19.078 10.547 33.188 1 96.88 569 ILE A N 1
ATOM 4407 C CA . ILE A 1 569 ? -19.875 9.57 32.469 1 96.88 569 ILE A CA 1
ATOM 4408 C C . ILE A 1 569 ? -18.969 8.492 31.875 1 96.88 569 ILE A C 1
ATOM 4410 O O . ILE A 1 569 ? -19.406 7.383 31.578 1 96.88 569 ILE A O 1
ATOM 4414 N N . MET A 1 570 ? -17.703 8.797 31.672 1 97.38 570 MET A N 1
ATOM 4415 C CA . MET A 1 570 ? -16.781 7.871 31.016 1 97.38 570 MET A CA 1
ATOM 4416 C C . MET A 1 570 ? -16.609 6.602 31.828 1 97.38 570 MET A C 1
ATOM 4418 O O . MET A 1 570 ? -16.281 5.543 31.297 1 97.38 570 MET A O 1
ATOM 4422 N N . ASP A 1 571 ? -16.844 6.621 33.156 1 97.06 571 ASP A N 1
ATOM 4423 C CA . ASP A 1 571 ? -16.766 5.43 34 1 97.06 571 ASP A CA 1
ATOM 4424 C C . ASP A 1 571 ? -17.656 4.316 33.469 1 97.06 571 ASP A C 1
ATOM 4426 O O . ASP A 1 571 ? -17.297 3.141 33.5 1 97.06 571 ASP A O 1
ATOM 4430 N N . GLU A 1 572 ? -18.828 4.703 33 1 96.44 572 GLU A N 1
ATOM 4431 C CA . GLU A 1 572 ? -19.781 3.725 32.5 1 96.44 572 GLU A CA 1
ATOM 4432 C C . GLU A 1 572 ? -19.25 3.041 31.234 1 96.44 572 GLU A C 1
ATOM 4434 O O . GLU A 1 572 ? -19.5 1.854 31.016 1 96.44 572 GLU A O 1
ATOM 4439 N N . PHE A 1 573 ? -18.578 3.799 30.391 1 96.31 573 PHE A N 1
ATOM 4440 C CA . PHE A 1 573 ? -18 3.238 29.172 1 96.31 573 PHE A CA 1
ATOM 4441 C C . PHE A 1 573 ? -16.828 2.334 29.5 1 96.31 573 PHE A C 1
ATOM 4443 O O . PHE A 1 573 ? -16.688 1.246 28.938 1 96.31 573 PHE A O 1
ATOM 4450 N N . ILE A 1 574 ? -15.898 2.752 30.406 1 96.19 574 ILE A N 1
ATOM 4451 C CA . ILE A 1 574 ? -14.672 2.053 30.766 1 96.19 574 ILE A CA 1
ATOM 4452 C C . ILE A 1 574 ? -15.016 0.71 31.406 1 96.19 574 ILE A C 1
ATOM 4454 O O . ILE A 1 574 ? -14.336 -0.291 31.156 1 96.19 574 ILE A O 1
ATOM 4458 N N . GLU A 1 575 ? -16.047 0.649 32.156 1 93.31 575 GLU A N 1
ATOM 4459 C CA . GLU A 1 575 ? -16.391 -0.537 32.938 1 93.31 575 GLU A CA 1
ATOM 4460 C C . GLU A 1 575 ? -17.266 -1.496 32.125 1 93.31 575 GLU A C 1
ATOM 4462 O O . GLU A 1 575 ? -17.406 -2.668 32.469 1 93.31 575 GLU A O 1
ATOM 4467 N N . ALA A 1 576 ? -17.859 -1.004 31.062 1 90.5 576 ALA A N 1
ATOM 4468 C CA . ALA A 1 576 ? -18.75 -1.837 30.25 1 90.5 576 ALA A CA 1
ATOM 4469 C C . ALA A 1 576 ? -17.969 -2.945 29.547 1 90.5 576 ALA A C 1
ATOM 4471 O O . ALA A 1 576 ? -16.844 -2.732 29.094 1 90.5 576 ALA A O 1
ATOM 4472 N N . THR A 1 577 ? -18.562 -4.137 29.422 1 87.31 577 THR A N 1
ATOM 4473 C CA . THR A 1 577 ? -17.969 -5.234 28.672 1 87.31 577 THR A CA 1
ATOM 4474 C C . THR A 1 577 ? -18.047 -4.965 27.172 1 87.31 577 THR A C 1
ATOM 4476 O O . THR A 1 577 ? -19.141 -4.707 26.641 1 87.31 577 THR A O 1
ATOM 4479 N N . PRO A 1 578 ? -16.953 -5.012 26.5 1 86.19 578 PRO A N 1
ATOM 4480 C CA . PRO A 1 578 ? -17 -4.836 25.047 1 86.19 578 PRO A CA 1
ATOM 4481 C C . PRO A 1 578 ? -17.859 -5.891 24.344 1 86.19 578 PRO A C 1
ATOM 4483 O O . PRO A 1 578 ? -17.688 -7.086 24.594 1 86.19 578 PRO A O 1
ATOM 4486 N N . SER A 1 579 ? -18.766 -5.457 23.531 1 85.31 579 SER A N 1
ATOM 4487 C CA . SER A 1 579 ? -19.719 -6.34 22.859 1 85.31 579 SER A CA 1
ATOM 4488 C C . SER A 1 579 ? -20.125 -5.785 21.5 1 85.31 579 SER A C 1
ATOM 4490 O O . SER A 1 579 ? -20.312 -4.574 21.344 1 85.31 579 SER A O 1
ATOM 4492 N N . ALA A 1 580 ? -20.375 -6.664 20.547 1 80.81 580 ALA A N 1
ATOM 4493 C CA . ALA A 1 580 ? -20.844 -6.25 19.219 1 80.81 580 ALA A CA 1
ATOM 4494 C C . ALA A 1 580 ? -22.359 -6.098 19.203 1 80.81 580 ALA A C 1
ATOM 4496 O O . ALA A 1 580 ? -22.906 -5.398 18.344 1 80.81 580 ALA A O 1
ATOM 4497 N N . GLU A 1 581 ? -23.062 -6.672 20.062 1 81.88 581 GLU A N 1
ATOM 4498 C CA . GLU A 1 581 ? -24.516 -6.637 20.219 1 81.88 581 GLU A CA 1
ATOM 4499 C C . GLU A 1 581 ? -25.219 -6.98 18.906 1 81.88 581 GLU A C 1
ATOM 4501 O O . GLU A 1 581 ? -26.094 -6.242 18.453 1 81.88 581 GLU A O 1
ATOM 4506 N N . LEU A 1 582 ? -24.75 -8.055 18.281 1 85.69 582 LEU A N 1
ATOM 4507 C CA . LEU A 1 582 ? -25.344 -8.484 17.016 1 85.69 582 LEU A CA 1
ATOM 4508 C C . LEU A 1 582 ? -26.172 -9.75 17.203 1 85.69 582 LEU A C 1
ATOM 4510 O O . LEU A 1 582 ? -26.875 -10.18 16.297 1 85.69 582 LEU A O 1
ATOM 4514 N N . LEU A 1 583 ? -26.094 -10.359 18.375 1 87.19 583 LEU A N 1
ATOM 4515 C CA . LEU A 1 583 ? -26.859 -11.555 18.703 1 87.19 583 LEU A CA 1
ATOM 4516 C C . LEU A 1 583 ? -28.094 -11.188 19.516 1 87.19 583 LEU A C 1
ATOM 4518 O O . LEU A 1 583 ? -28.125 -10.172 20.203 1 87.19 583 LEU A O 1
ATOM 4522 N N . PRO A 1 584 ? -29.125 -12.039 19.422 1 87.12 584 PRO A N 1
ATOM 4523 C CA . PRO A 1 584 ? -30.297 -11.789 20.266 1 87.12 584 PRO A CA 1
ATOM 4524 C C . PRO A 1 584 ? -29.953 -11.734 21.75 1 87.12 584 PRO A C 1
ATOM 4526 O O . PRO A 1 584 ? -29.062 -12.453 22.203 1 87.12 584 PRO A O 1
ATOM 4529 N N . LEU A 1 585 ? -30.688 -10.93 22.438 1 83 585 LEU A N 1
ATOM 4530 C CA . LEU A 1 585 ? -30.469 -10.773 23.875 1 83 585 LEU A CA 1
ATOM 4531 C C . LEU A 1 585 ? -30.562 -12.125 24.594 1 83 585 LEU A C 1
ATOM 4533 O O . LEU A 1 585 ? -29.875 -12.336 25.594 1 83 585 LEU A O 1
ATOM 4537 N N . SER A 1 586 ? -31.344 -13.008 24.047 1 81.5 586 SER A N 1
ATOM 4538 C CA . SER A 1 586 ? -31.531 -14.328 24.625 1 81.5 586 SER A CA 1
ATOM 4539 C C . SER A 1 586 ? -30.25 -15.156 24.547 1 81.5 586 SER A C 1
ATOM 4541 O O . SER A 1 586 ? -30.109 -16.156 25.266 1 81.5 586 SER A O 1
ATOM 4543 N N . ALA A 1 587 ? -29.359 -14.789 23.703 1 82.75 587 ALA A N 1
ATOM 4544 C CA . ALA A 1 587 ? -28.094 -15.516 23.547 1 82.75 587 ALA A CA 1
ATOM 4545 C C . ALA A 1 587 ? -27.094 -15.117 24.625 1 82.75 587 ALA A C 1
ATOM 4547 O O . ALA A 1 587 ? -26.031 -15.734 24.75 1 82.75 587 ALA A O 1
ATOM 4548 N N . GLY A 1 588 ? -27.438 -14.164 25.469 1 79.94 588 GLY A N 1
ATOM 4549 C CA . GLY A 1 588 ? -26.5 -13.68 26.469 1 79.94 588 GLY A CA 1
ATOM 4550 C C . GLY A 1 588 ? -25.594 -12.586 25.969 1 79.94 588 GLY A C 1
ATOM 4551 O O . GLY A 1 588 ? -25.828 -12.008 24.906 1 79.94 588 GLY A O 1
ATOM 4552 N N . VAL A 1 589 ? -24.578 -12.297 26.75 1 80.44 589 VAL A N 1
ATOM 4553 C CA . VAL A 1 589 ? -23.656 -11.227 26.391 1 80.44 589 VAL A CA 1
ATOM 4554 C C . VAL A 1 589 ? -22.625 -11.734 25.391 1 80.44 589 VAL A C 1
ATOM 4556 O O . VAL A 1 589 ? -21.938 -12.727 25.656 1 80.44 589 VAL A O 1
ATOM 4559 N N . GLN A 1 590 ? -22.609 -11.219 24.297 1 85.25 590 GLN A N 1
ATOM 4560 C CA . GLN A 1 590 ? -21.609 -11.516 23.266 1 85.25 590 GLN A CA 1
ATOM 4561 C C . GLN A 1 590 ? -20.281 -10.844 23.578 1 85.25 590 GLN A C 1
ATOM 4563 O O . GLN A 1 590 ? -19.938 -9.828 22.953 1 85.25 590 GLN A O 1
ATOM 4568 N N . ALA A 1 591 ? -19.453 -11.461 24.422 1 84.56 591 ALA A N 1
ATOM 4569 C CA . ALA A 1 591 ? -18.172 -10.867 24.797 1 84.56 591 ALA A CA 1
ATOM 4570 C C . ALA A 1 591 ? -17.141 -11.07 23.703 1 84.56 591 ALA A C 1
ATOM 4572 O O . ALA A 1 591 ? -16.859 -12.195 23.297 1 84.56 591 ALA A O 1
ATOM 4573 N N . ASP A 1 592 ? -16.484 -9.977 23.266 1 88.38 592 ASP A N 1
ATOM 4574 C CA . ASP A 1 592 ? -15.539 -9.992 22.156 1 88.38 592 ASP A CA 1
ATOM 4575 C C . ASP A 1 592 ? -14.359 -10.922 22.453 1 88.38 592 ASP A C 1
ATOM 4577 O O . ASP A 1 592 ? -13.984 -11.742 21.609 1 88.38 592 ASP A O 1
ATOM 4581 N N . GLU A 1 593 ? -13.766 -10.836 23.594 1 89.75 593 GLU A N 1
ATOM 4582 C CA . GLU A 1 593 ? -12.57 -11.586 23.938 1 89.75 593 GLU A CA 1
ATOM 4583 C C . GLU A 1 593 ? -12.852 -13.086 23.984 1 89.75 593 GLU A C 1
ATOM 4585 O O . GLU A 1 593 ? -12 -13.898 23.625 1 89.75 593 GLU A O 1
ATOM 4590 N N . ASP A 1 594 ? -14.078 -13.43 24.422 1 88.44 594 ASP A N 1
ATOM 4591 C CA . ASP A 1 594 ? -14.484 -14.836 24.422 1 88.44 594 ASP A CA 1
ATOM 4592 C C . ASP A 1 594 ? -14.617 -15.367 23 1 88.44 594 ASP A C 1
ATOM 4594 O O . ASP A 1 594 ? -14.156 -16.469 22.703 1 88.44 594 ASP A O 1
ATOM 4598 N N . GLU A 1 595 ? -15.172 -14.609 22.188 1 88.19 595 GLU A N 1
ATOM 4599 C CA . GLU A 1 595 ? -15.336 -15.008 20.797 1 88.19 595 GLU A CA 1
ATOM 4600 C C . GLU A 1 595 ? -13.984 -15.141 20.094 1 88.19 595 GLU A C 1
ATOM 4602 O O . GLU A 1 595 ? -13.789 -16.062 19.297 1 88.19 595 GLU A O 1
ATOM 4607 N N . MET A 1 596 ? -13.086 -14.266 20.391 1 91.38 596 MET A N 1
ATOM 4608 C CA . MET A 1 596 ? -11.781 -14.266 19.734 1 91.38 596 MET A CA 1
ATOM 4609 C C . MET A 1 596 ? -10.875 -15.336 20.328 1 91.38 596 MET A C 1
ATOM 4611 O O . MET A 1 596 ? -9.969 -15.836 19.641 1 91.38 596 MET A O 1
ATOM 4615 N N . GLY A 1 597 ? -11.109 -15.664 21.625 1 92.62 597 GLY A N 1
ATOM 4616 C CA . GLY A 1 597 ? -10.234 -16.578 22.344 1 92.62 597 GLY A CA 1
ATOM 4617 C C . GLY A 1 597 ? -8.906 -15.961 22.734 1 92.62 597 GLY A C 1
ATOM 4618 O O . GLY A 1 597 ? -7.965 -16.672 23.078 1 92.62 597 GLY A O 1
ATOM 4619 N N . LEU A 1 598 ? -8.766 -14.664 22.547 1 95.62 598 LEU A N 1
ATOM 4620 C CA . LEU A 1 598 ? -7.617 -13.844 22.922 1 95.62 598 LEU A CA 1
ATOM 4621 C C . LEU A 1 598 ? -8.07 -12.555 23.609 1 95.62 598 LEU A C 1
ATOM 4623 O O . LEU A 1 598 ? -9.07 -11.953 23.203 1 95.62 598 LEU A O 1
ATOM 4627 N N . THR A 1 599 ? -7.375 -12.172 24.656 1 95.19 599 THR A N 1
ATOM 4628 C CA . THR A 1 599 ? -7.637 -10.867 25.266 1 95.19 599 THR A CA 1
ATOM 4629 C C . THR A 1 599 ? -7.004 -9.75 24.438 1 95.19 599 THR A C 1
ATOM 4631 O O . THR A 1 599 ? -6.125 -10.008 23.609 1 95.19 599 THR A O 1
ATOM 4634 N N . TYR A 1 600 ? -7.477 -8.531 24.625 1 95.12 600 TYR A N 1
ATOM 4635 C CA . TYR A 1 600 ? -6.898 -7.387 23.922 1 95.12 600 TYR A CA 1
ATOM 4636 C C . TYR A 1 600 ? -5.434 -7.199 24.297 1 95.12 600 TYR A C 1
ATOM 4638 O O . TYR A 1 600 ? -4.621 -6.777 23.469 1 95.12 600 TYR A O 1
ATOM 4646 N N . SER A 1 601 ? -5.066 -7.484 25.531 1 95.25 601 SER A N 1
ATOM 4647 C CA . SER A 1 601 ? -3.672 -7.43 25.953 1 95.25 601 SER A CA 1
ATOM 4648 C C . SER A 1 601 ? -2.822 -8.438 25.188 1 95.25 601 SER A C 1
ATOM 4650 O O . SER A 1 601 ? -1.706 -8.125 24.766 1 95.25 601 SER A O 1
ATOM 4652 N N . GLU A 1 602 ? -3.354 -9.664 25.078 1 96.25 602 GLU A N 1
ATOM 4653 C CA . GLU A 1 602 ? -2.646 -10.688 24.328 1 96.25 602 GLU A CA 1
ATOM 4654 C C . GLU A 1 602 ? -2.494 -10.297 22.859 1 96.25 602 GLU A C 1
ATOM 4656 O O . GLU A 1 602 ? -1.453 -10.547 22.25 1 96.25 602 GLU A O 1
ATOM 4661 N N . LEU A 1 603 ? -3.549 -9.672 22.266 1 96.56 603 LEU A N 1
ATOM 4662 C CA . LEU A 1 603 ? -3.479 -9.203 20.875 1 96.56 603 LEU A CA 1
ATOM 4663 C C . LEU A 1 603 ? -2.385 -8.156 20.719 1 96.56 603 LEU A C 1
ATOM 4665 O O . LEU A 1 603 ? -1.647 -8.164 19.734 1 96.56 603 LEU A O 1
ATOM 4669 N N . SER A 1 604 ? -2.271 -7.238 21.688 1 95.5 604 SER A N 1
ATOM 4670 C CA . SER A 1 604 ? -1.22 -6.227 21.672 1 95.5 604 SER A CA 1
ATOM 4671 C C . SER A 1 604 ? 0.163 -6.867 21.75 1 95.5 604 SER A C 1
ATOM 4673 O O . SER A 1 604 ? 1.075 -6.473 21.016 1 95.5 604 SER A O 1
ATOM 4675 N N . ASP A 1 605 ? 0.29 -7.863 22.641 1 95.31 605 ASP A N 1
ATOM 4676 C CA . ASP A 1 605 ? 1.563 -8.562 22.766 1 95.31 605 ASP A CA 1
ATOM 4677 C C . ASP A 1 605 ? 1.967 -9.219 21.438 1 95.31 605 ASP A C 1
ATOM 4679 O O . ASP A 1 605 ? 3.1 -9.055 20.984 1 95.31 605 ASP A O 1
ATOM 4683 N N . LEU A 1 606 ? 1.044 -9.906 20.906 1 96.75 606 LEU A N 1
ATOM 4684 C CA . LEU A 1 606 ? 1.333 -10.633 19.672 1 96.75 606 LEU A CA 1
ATOM 4685 C C . LEU A 1 606 ? 1.555 -9.672 18.5 1 96.75 606 LEU A C 1
ATOM 4687 O O . LEU A 1 606 ? 2.352 -9.953 17.609 1 96.75 606 LEU A O 1
ATOM 4691 N N . GLY A 1 607 ? 0.783 -8.531 18.5 1 96.31 607 GLY A N 1
ATOM 4692 C CA . GLY A 1 607 ? 1.019 -7.504 17.5 1 96.31 607 GLY A CA 1
ATOM 4693 C C . GLY A 1 607 ? 2.424 -6.934 17.547 1 96.31 607 GLY A C 1
ATOM 4694 O O . GLY A 1 607 ? 3.062 -6.75 16.516 1 96.31 607 GLY A O 1
ATOM 4695 N N . ILE A 1 608 ? 2.904 -6.68 18.719 1 95.38 608 ILE A N 1
ATOM 4696 C CA . ILE A 1 608 ? 4.234 -6.125 18.938 1 95.38 608 ILE A CA 1
ATOM 4697 C C . ILE A 1 608 ? 5.293 -7.152 18.547 1 95.38 608 ILE A C 1
ATOM 4699 O O . ILE A 1 608 ? 6.246 -6.828 17.828 1 95.38 608 ILE A O 1
ATOM 4703 N N . LEU A 1 609 ? 5.145 -8.414 18.969 1 95.19 609 LEU A N 1
ATOM 4704 C CA . LEU A 1 609 ? 6.105 -9.461 18.656 1 95.19 609 LEU A CA 1
ATOM 4705 C C . LEU A 1 609 ? 6.23 -9.641 17.141 1 95.19 609 LEU A C 1
ATOM 4707 O O . LEU A 1 609 ? 7.34 -9.734 16.625 1 95.19 609 LEU A O 1
ATOM 4711 N N . ARG A 1 610 ? 5.125 -9.641 16.469 1 96.06 610 ARG A N 1
ATOM 4712 C CA . ARG A 1 610 ? 5.078 -9.906 15.039 1 96.06 610 ARG A CA 1
ATOM 4713 C C . ARG A 1 610 ? 5.691 -8.758 14.242 1 96.06 610 ARG A C 1
ATOM 4715 O O . ARG A 1 610 ? 6.535 -8.977 13.375 1 96.06 610 ARG A O 1
ATOM 4722 N N . LYS A 1 611 ? 5.305 -7.52 14.531 1 96.19 611 LYS A N 1
ATOM 4723 C CA . LYS A 1 611 ? 5.633 -6.395 13.656 1 96.19 611 LYS A CA 1
ATOM 4724 C C . LYS A 1 611 ? 6.863 -5.648 14.164 1 96.19 611 LYS A C 1
ATOM 4726 O O . LYS A 1 611 ? 7.77 -5.332 13.391 1 96.19 611 LYS A O 1
ATOM 4731 N N . VAL A 1 612 ? 6.883 -5.336 15.406 1 92.94 612 VAL A N 1
ATOM 4732 C CA . VAL A 1 612 ? 7.949 -4.52 15.984 1 92.94 612 VAL A CA 1
ATOM 4733 C C . VAL A 1 612 ? 9.195 -5.371 16.203 1 92.94 612 VAL A C 1
ATOM 4735 O O . VAL A 1 612 ? 10.289 -5.012 15.742 1 92.94 612 VAL A O 1
ATOM 4738 N N . ASP A 1 613 ? 8.977 -6.578 16.812 1 93.5 613 ASP A N 1
ATOM 4739 C CA . ASP A 1 613 ? 10.109 -7.453 17.078 1 93.5 613 ASP A CA 1
ATOM 4740 C C . ASP A 1 613 ? 10.43 -8.328 15.875 1 93.5 613 ASP A C 1
ATOM 4742 O O . ASP A 1 613 ? 11.453 -9.023 15.852 1 93.5 613 ASP A O 1
ATOM 4746 N N . LYS A 1 614 ? 9.562 -8.344 14.867 1 95.12 614 LYS A N 1
ATOM 4747 C CA . LYS A 1 614 ? 9.789 -9.031 13.602 1 95.12 614 LYS A CA 1
ATOM 4748 C C . LYS A 1 614 ? 9.938 -10.531 13.805 1 95.12 614 LYS A C 1
ATOM 4750 O O . LYS A 1 614 ? 10.891 -11.148 13.328 1 95.12 614 LYS A O 1
ATOM 4755 N N . LEU A 1 615 ? 8.984 -11.078 14.516 1 94.88 615 LEU A N 1
ATOM 4756 C CA . LEU A 1 615 ? 8.992 -12.516 14.797 1 94.88 615 LEU A CA 1
ATOM 4757 C C . LEU A 1 615 ? 7.875 -13.227 14.039 1 94.88 615 LEU A C 1
ATOM 4759 O O . LEU A 1 615 ? 6.746 -12.734 13.984 1 94.88 615 LEU A O 1
ATOM 4763 N N . GLY A 1 616 ? 8.219 -14.359 13.406 1 95.62 616 GLY A N 1
ATOM 4764 C CA . GLY A 1 616 ? 7.191 -15.258 12.906 1 95.62 616 GLY A CA 1
ATOM 4765 C C . GLY A 1 616 ? 6.574 -16.125 13.992 1 95.62 616 GLY A C 1
ATOM 4766 O O . GLY A 1 616 ? 6.902 -15.969 15.172 1 95.62 616 GLY A O 1
ATOM 4767 N N . PRO A 1 617 ? 5.695 -17.031 13.617 1 97 617 PRO A N 1
ATOM 4768 C CA . PRO A 1 617 ? 4.984 -17.844 14.602 1 97 617 PRO A CA 1
ATOM 4769 C C . PRO A 1 617 ? 5.934 -18.594 15.539 1 97 617 PRO A C 1
ATOM 4771 O O . PRO A 1 617 ? 5.711 -18.641 16.75 1 97 617 PRO A O 1
ATOM 4774 N N . TRP A 1 618 ? 6.996 -19.203 15.023 1 96.75 618 TRP A N 1
ATOM 4775 C CA . TRP A 1 618 ? 7.934 -20 15.812 1 96.75 618 TRP A CA 1
ATOM 4776 C C . TRP A 1 618 ? 8.648 -19.125 16.844 1 96.75 618 TRP A C 1
ATOM 4778 O O . TRP A 1 618 ? 8.664 -19.453 18.031 1 96.75 618 TRP A O 1
ATOM 4788 N N . SER A 1 619 ? 9.195 -18.016 16.391 1 96.25 619 SER A N 1
ATOM 4789 C CA . SER A 1 619 ? 9.945 -17.141 17.281 1 96.25 619 SER A CA 1
ATOM 4790 C C . SER A 1 619 ? 9.031 -16.453 18.297 1 96.25 619 SER A C 1
ATOM 4792 O O . SER A 1 619 ? 9.438 -16.203 19.422 1 96.25 619 SER A O 1
ATOM 4794 N N . ALA A 1 620 ? 7.781 -16.094 17.844 1 96.25 620 ALA A N 1
ATOM 4795 C CA . ALA A 1 620 ? 6.816 -15.531 18.781 1 96.25 620 ALA A CA 1
ATOM 4796 C C . ALA A 1 620 ? 6.512 -16.516 19.906 1 96.25 620 ALA A C 1
ATOM 4798 O O . ALA A 1 620 ? 6.465 -16.141 21.078 1 96.25 620 ALA A O 1
ATOM 4799 N N . TYR A 1 621 ? 6.332 -17.891 19.641 1 97.44 621 TYR A N 1
ATOM 4800 C CA . TYR A 1 621 ? 6.094 -18.953 20.625 1 97.44 621 TYR A CA 1
ATOM 4801 C C . TYR A 1 621 ? 7.258 -19.047 21.609 1 97.44 621 TYR A C 1
ATOM 4803 O O . TYR A 1 621 ? 7.055 -19.078 22.812 1 97.44 621 TYR A O 1
ATOM 4811 N N . LEU A 1 622 ? 8.469 -18.984 21.062 1 95 622 LEU A N 1
ATOM 4812 C CA . LEU A 1 622 ? 9.656 -19.094 21.906 1 95 622 LEU A CA 1
ATOM 4813 C C . LEU A 1 622 ? 9.75 -17.922 22.875 1 95 622 LEU A C 1
ATOM 4815 O O . LEU A 1 622 ? 10.07 -18.094 24.047 1 95 622 LEU A O 1
ATOM 4819 N N . ARG A 1 623 ? 9.508 -16.703 22.312 1 94.62 623 ARG A N 1
ATOM 4820 C CA . ARG A 1 623 ? 9.555 -15.508 23.141 1 94.62 623 ARG A CA 1
ATOM 4821 C C . ARG A 1 623 ? 8.5 -15.562 24.234 1 94.62 623 ARG A C 1
ATOM 4823 O O . ARG A 1 623 ? 8.773 -15.203 25.391 1 94.62 623 ARG A O 1
ATOM 4830 N N . LEU A 1 624 ? 7.293 -16.016 23.953 1 95.06 624 LEU A N 1
ATOM 4831 C CA . LEU A 1 624 ? 6.188 -16.047 24.906 1 95.06 624 LEU A CA 1
ATOM 4832 C C . LEU A 1 624 ? 6.418 -17.109 25.953 1 95.06 624 LEU A C 1
ATOM 4834 O O . LEU A 1 624 ? 5.945 -16.984 27.094 1 95.06 624 LEU A O 1
ATOM 4838 N N . LEU A 1 625 ? 7.137 -18.234 25.609 1 93.81 625 LEU A N 1
ATOM 4839 C CA . LEU A 1 625 ? 7.492 -19.234 26.609 1 93.81 625 LEU A CA 1
ATOM 4840 C C . LEU A 1 625 ? 8.211 -18.594 27.781 1 93.81 625 LEU A C 1
ATOM 4842 O O . LEU A 1 625 ? 8 -18.984 28.938 1 93.81 625 LEU A O 1
ATOM 4846 N N . SER A 1 626 ? 9.047 -17.688 27.438 1 92.44 626 SER A N 1
ATOM 4847 C CA . SER A 1 626 ? 9.812 -17 28.484 1 92.44 626 SER A CA 1
ATOM 4848 C C . SER A 1 626 ? 8.969 -15.938 29.172 1 92.44 626 SER A C 1
ATOM 4850 O O . SER A 1 626 ? 8.953 -15.859 30.406 1 92.44 626 SER A O 1
ATOM 4852 N N . GLN A 1 627 ? 8.195 -15.133 28.438 1 92.06 627 GLN A N 1
ATOM 4853 C CA . GLN A 1 627 ? 7.48 -13.977 28.953 1 92.06 627 GLN A CA 1
ATOM 4854 C C . GLN A 1 627 ? 6.258 -14.398 29.766 1 92.06 627 GLN A C 1
ATOM 4856 O O . GLN A 1 627 ? 5.871 -13.719 30.719 1 92.06 627 GLN A O 1
ATOM 4861 N N . TRP A 1 628 ? 5.645 -15.508 29.312 1 92.81 628 TRP A N 1
ATOM 4862 C CA . TRP A 1 628 ? 4.406 -15.93 29.938 1 92.81 628 TRP A CA 1
ATOM 4863 C C . TRP A 1 628 ? 4.648 -17.125 30.875 1 92.81 628 TRP A C 1
ATOM 4865 O O . TRP A 1 628 ? 3.703 -17.797 31.281 1 92.81 628 TRP A O 1
ATOM 4875 N N . LYS A 1 629 ? 5.855 -17.375 31.234 1 89.5 629 LYS A N 1
ATOM 4876 C CA . LYS A 1 629 ? 6.254 -18.547 32 1 89.5 629 LYS A CA 1
ATOM 4877 C C . LYS A 1 629 ? 5.523 -18.594 33.344 1 89.5 629 LYS A C 1
ATOM 4879 O O . LYS A 1 629 ? 5.09 -19.672 33.781 1 89.5 629 LYS A O 1
ATOM 4884 N N . GLU A 1 630 ? 5.395 -17.391 33.969 1 90.38 630 GLU A N 1
ATOM 4885 C CA . GLU A 1 630 ? 4.84 -17.344 35.344 1 90.38 630 GLU A CA 1
ATOM 4886 C C . GLU A 1 630 ? 3.334 -17.094 35.312 1 90.38 630 GLU A C 1
ATOM 4888 O O . GLU A 1 630 ? 2.699 -16.969 36.344 1 90.38 630 GLU A O 1
ATOM 4893 N N . ARG A 1 631 ? 2.738 -17.016 34.125 1 91.62 631 ARG A N 1
ATOM 4894 C CA . ARG A 1 631 ? 1.299 -16.797 34 1 91.62 631 ARG A CA 1
ATOM 4895 C C . ARG A 1 631 ? 0.523 -18.016 34.5 1 91.62 631 ARG A C 1
ATOM 4897 O O . ARG A 1 631 ? 0.741 -19.125 34 1 91.62 631 ARG A O 1
ATOM 4904 N N . PRO A 1 632 ? -0.327 -17.859 35.438 1 92.56 632 PRO A N 1
ATOM 4905 C CA . PRO A 1 632 ? -1.073 -19 35.969 1 92.56 632 PRO A CA 1
ATOM 4906 C C . PRO A 1 632 ? -1.865 -19.719 34.875 1 92.56 632 PRO A C 1
ATOM 4908 O O . PRO A 1 632 ? -2.543 -19.078 34.062 1 92.56 632 PRO A O 1
ATOM 4911 N N . GLY A 1 633 ? -1.688 -20.984 34.781 1 90.94 633 GLY A N 1
ATOM 4912 C CA . GLY A 1 633 ? -2.475 -21.812 33.875 1 90.94 633 GLY A CA 1
ATOM 4913 C C . GLY A 1 633 ? -1.854 -21.953 32.5 1 90.94 633 GLY A C 1
ATOM 4914 O O . GLY A 1 633 ? -2.402 -22.625 31.641 1 90.94 633 GLY A O 1
ATOM 4915 N N . PHE A 1 634 ? -0.727 -21.359 32.375 1 91.81 634 PHE A N 1
ATOM 4916 C CA . PHE A 1 634 ? -0.119 -21.406 31.047 1 91.81 634 PHE A CA 1
ATOM 4917 C C . PHE A 1 634 ? 1.118 -22.297 31.031 1 91.81 634 PHE A C 1
ATOM 4919 O O . PHE A 1 634 ? 2.078 -22.031 31.766 1 91.81 634 PHE A O 1
ATOM 4926 N N . GLY A 1 635 ? 1.042 -23.344 30.391 1 92.88 635 GLY A N 1
ATOM 4927 C CA . GLY A 1 635 ? 2.189 -24.141 29.984 1 92.88 635 GLY A CA 1
ATOM 4928 C C . GLY A 1 635 ? 2.525 -24 28.516 1 92.88 635 GLY A C 1
ATOM 4929 O O . GLY A 1 635 ? 1.929 -23.172 27.812 1 92.88 635 GLY A O 1
ATOM 4930 N N . PRO A 1 636 ? 3.484 -24.781 28.062 1 94.81 636 PRO A N 1
ATOM 4931 C CA . PRO A 1 636 ? 3.877 -24.688 26.656 1 94.81 636 PRO A CA 1
ATOM 4932 C C . PRO A 1 636 ? 2.705 -24.906 25.703 1 94.81 636 PRO A C 1
ATOM 4934 O O . PRO A 1 636 ? 2.596 -24.219 24.688 1 94.81 636 PRO A O 1
ATOM 4937 N N . LYS A 1 637 ? 1.898 -25.828 26.016 1 96.5 637 LYS A N 1
ATOM 4938 C CA . LYS A 1 637 ? 0.767 -26.172 25.156 1 96.5 637 LYS A CA 1
ATOM 4939 C C . LYS A 1 637 ? -0.223 -25 25.078 1 96.5 637 LYS A C 1
ATOM 4941 O O . LYS A 1 637 ? -0.704 -24.672 23.984 1 96.5 637 LYS A O 1
ATOM 4946 N N . GLU A 1 638 ? -0.56 -24.422 26.234 1 96.38 638 GLU A N 1
ATOM 4947 C CA . GLU A 1 638 ? -1.501 -23.312 26.281 1 96.38 638 GLU A CA 1
ATOM 4948 C C . GLU A 1 638 ? -0.951 -22.094 25.531 1 96.38 638 GLU A C 1
ATOM 4950 O O . GLU A 1 638 ? -1.696 -21.391 24.859 1 96.38 638 GLU A O 1
ATOM 4955 N N . ILE A 1 639 ? 0.342 -21.859 25.672 1 96.44 639 ILE A N 1
ATOM 4956 C CA . ILE A 1 639 ? 0.993 -20.75 24.984 1 96.44 639 ILE A CA 1
ATOM 4957 C C . ILE A 1 639 ? 0.954 -20.969 23.469 1 96.44 639 ILE A C 1
ATOM 4959 O O . ILE A 1 639 ? 0.628 -20.062 22.703 1 96.44 639 ILE A O 1
ATOM 4963 N N . ALA A 1 640 ? 1.284 -22.219 23.047 1 97.88 640 ALA A N 1
ATOM 4964 C CA . ALA A 1 640 ? 1.245 -22.562 21.641 1 97.88 640 ALA A CA 1
ATOM 4965 C C . ALA A 1 640 ? -0.15 -22.359 21.062 1 97.88 640 ALA A C 1
ATOM 4967 O O . ALA A 1 640 ? -0.295 -21.859 19.938 1 97.88 640 ALA A O 1
ATOM 4968 N N . GLU A 1 641 ? -1.145 -22.75 21.797 1 97.38 641 GLU A N 1
ATOM 4969 C CA . GLU A 1 641 ? -2.523 -22.625 21.328 1 97.38 641 GLU A CA 1
ATOM 4970 C C . GLU A 1 641 ? -2.885 -21.172 21.062 1 97.38 641 GLU A C 1
ATOM 4972 O O . GLU A 1 641 ? -3.6 -20.859 20.109 1 97.38 641 GLU A O 1
ATOM 4977 N N . LYS A 1 642 ? -2.438 -20.266 21.953 1 97.56 642 LYS A N 1
ATOM 4978 C CA . LYS A 1 642 ? -2.666 -18.844 21.734 1 97.56 642 LYS A CA 1
ATOM 4979 C C . LYS A 1 642 ? -1.982 -18.359 20.469 1 97.56 642 LYS A C 1
ATOM 4981 O O . LYS A 1 642 ? -2.549 -17.562 19.719 1 97.56 642 LYS A O 1
ATOM 4986 N N . VAL A 1 643 ? -0.785 -18.859 20.188 1 97.69 643 VAL A N 1
ATOM 4987 C CA . VAL A 1 643 ? -0.026 -18.484 19 1 97.69 643 VAL A CA 1
ATOM 4988 C C . VAL A 1 643 ? -0.734 -19 17.75 1 97.69 643 VAL A C 1
ATOM 4990 O O . VAL A 1 643 ? -0.906 -18.266 16.781 1 97.69 643 VAL A O 1
ATOM 4993 N N . TYR A 1 644 ? -1.2 -20.359 17.828 1 97.81 644 TYR A N 1
ATOM 4994 C CA . TYR A 1 644 ? -1.939 -20.922 16.703 1 97.81 644 TYR A CA 1
ATOM 4995 C C . TYR A 1 644 ? -3.174 -20.094 16.375 1 97.81 644 TYR A C 1
ATOM 4997 O O . TYR A 1 644 ? -3.426 -19.766 15.219 1 97.81 644 TYR A O 1
ATOM 5005 N N . ARG A 1 645 ? -3.814 -19.734 17.438 1 96.5 645 ARG A N 1
ATOM 5006 C CA . ARG A 1 645 ? -5.07 -19.016 17.266 1 96.5 645 ARG A CA 1
ATOM 5007 C C . ARG A 1 645 ? -4.832 -17.641 16.625 1 96.5 645 ARG A C 1
ATOM 5009 O O . ARG A 1 645 ? -5.562 -17.25 15.711 1 96.5 645 ARG A O 1
ATOM 5016 N N . PHE A 1 646 ? -3.887 -16.953 17.125 1 97 646 PHE A N 1
ATOM 5017 C CA . PHE A 1 646 ? -3.6 -15.625 16.594 1 97 646 PHE A CA 1
ATOM 5018 C C . PHE A 1 646 ? -3.242 -15.703 15.109 1 97 646 PHE A C 1
ATOM 5020 O O . PHE A 1 646 ? -3.855 -15.031 14.281 1 97 646 PHE A O 1
ATOM 5027 N N . TYR A 1 647 ? -2.293 -16.547 14.727 1 97.5 647 TYR A N 1
ATOM 5028 C CA . TYR A 1 647 ? -1.763 -16.562 13.367 1 97.5 647 TYR A CA 1
ATOM 5029 C C . TYR A 1 647 ? -2.758 -17.188 12.391 1 97.5 647 TYR A C 1
ATOM 5031 O O . TYR A 1 647 ? -2.787 -16.828 11.211 1 97.5 647 TYR A O 1
ATOM 5039 N N . ARG A 1 648 ? -3.555 -18.125 12.844 1 96.25 648 ARG A N 1
ATOM 5040 C CA . ARG A 1 648 ? -4.602 -18.672 11.992 1 96.25 648 ARG A CA 1
ATOM 5041 C C . ARG A 1 648 ? -5.598 -17.609 11.578 1 96.25 648 ARG A C 1
ATOM 5043 O O . ARG A 1 648 ? -5.891 -17.438 10.391 1 96.25 648 ARG A O 1
ATOM 5050 N N . PHE A 1 649 ? -6.098 -16.828 12.547 1 95.69 649 PHE A N 1
ATOM 5051 C CA . PHE A 1 649 ? -7.109 -15.82 12.25 1 95.69 649 PHE A CA 1
ATOM 5052 C C . PHE A 1 649 ? -6.488 -14.625 11.539 1 95.69 649 PHE A C 1
ATOM 5054 O O . PHE A 1 649 ? -7.133 -13.984 10.711 1 95.69 649 PHE A O 1
ATOM 5061 N N . TYR A 1 650 ? -5.219 -14.352 11.969 1 94.75 650 TYR A N 1
ATOM 5062 C CA . TYR A 1 650 ? -4.484 -13.344 11.211 1 94.75 650 TYR A CA 1
ATOM 5063 C C . TYR A 1 650 ? -4.453 -13.688 9.727 1 94.75 650 TYR A C 1
ATOM 5065 O O . TYR A 1 650 ? -4.738 -12.836 8.883 1 94.75 650 TYR A O 1
ATOM 5073 N N . ALA A 1 651 ? -4.203 -14.93 9.375 1 94.88 651 ALA A N 1
ATOM 5074 C CA . ALA A 1 651 ? -4.047 -15.383 7.996 1 94.88 651 ALA A CA 1
ATOM 5075 C C . ALA A 1 651 ? -5.391 -15.398 7.27 1 94.88 651 ALA A C 1
ATOM 5077 O O . ALA A 1 651 ? -5.504 -14.898 6.145 1 94.88 651 ALA A O 1
ATOM 5078 N N . ILE A 1 652 ? -6.469 -15.914 7.855 1 94.38 652 ILE A N 1
ATOM 5079 C CA . ILE A 1 652 ? -7.742 -16.125 7.168 1 94.38 652 ILE A CA 1
ATOM 5080 C C . ILE A 1 652 ? -8.43 -14.773 6.953 1 94.38 652 ILE A C 1
ATOM 5082 O O . ILE A 1 652 ? -9.195 -14.609 6.004 1 94.38 652 ILE A O 1
ATOM 5086 N N . ASN A 1 653 ? -8.055 -13.742 7.836 1 95.62 653 ASN A N 1
ATOM 5087 C CA . ASN A 1 653 ? -8.781 -12.477 7.777 1 95.62 653 ASN A CA 1
ATOM 5088 C C . ASN A 1 653 ? -7.938 -11.367 7.16 1 95.62 653 ASN A C 1
ATOM 5090 O O . ASN A 1 653 ? -8.398 -10.234 7.027 1 95.62 653 ASN A O 1
ATOM 5094 N N . ARG A 1 654 ? -6.711 -11.664 6.691 1 95.88 654 ARG A N 1
ATOM 5095 C CA . ARG A 1 654 ? -5.797 -10.625 6.215 1 95.88 654 ARG A CA 1
ATOM 5096 C C . ARG A 1 654 ? -6.383 -9.891 5.016 1 95.88 654 ARG A C 1
ATOM 5098 O O . ARG A 1 654 ? -6.086 -8.711 4.801 1 95.88 654 ARG A O 1
ATOM 5105 N N . HIS A 1 655 ? -7.238 -10.523 4.211 1 94.56 655 HIS A N 1
ATOM 5106 C CA . HIS A 1 655 ? -7.871 -9.898 3.059 1 94.56 655 HIS A CA 1
ATOM 5107 C C . HIS A 1 655 ? -8.688 -8.68 3.477 1 94.56 655 HIS A C 1
ATOM 5109 O O . HIS A 1 655 ? -8.828 -7.723 2.705 1 94.56 655 HIS A O 1
ATOM 5115 N N . LYS A 1 656 ? -9.164 -8.633 4.742 1 96 656 LYS A N 1
ATOM 5116 C CA . LYS A 1 656 ? -9.93 -7.496 5.246 1 96 656 LYS A CA 1
ATOM 5117 C C . LYS A 1 656 ? -9.039 -6.27 5.418 1 96 656 LYS A C 1
ATOM 5119 O O . LYS A 1 656 ? -9.5 -5.133 5.27 1 96 656 LYS A O 1
ATOM 5124 N N . ALA A 1 657 ? -7.762 -6.465 5.703 1 94.56 657 ALA A N 1
ATOM 5125 C CA . ALA A 1 657 ? -6.828 -5.367 5.93 1 94.56 657 ALA A CA 1
ATOM 5126 C C . ALA A 1 657 ? -6.496 -4.652 4.625 1 94.56 657 ALA A C 1
ATOM 5128 O O . ALA A 1 657 ? -6.035 -3.51 4.637 1 94.56 657 ALA A O 1
ATOM 5129 N N . THR A 1 658 ? -6.758 -5.266 3.457 1 94.81 658 THR A N 1
ATOM 5130 C CA . THR A 1 658 ? -6.438 -4.668 2.166 1 94.81 658 THR A CA 1
ATOM 5131 C C . THR A 1 658 ? -7.395 -3.525 1.846 1 94.81 658 THR A C 1
ATOM 5133 O O . THR A 1 658 ? -7.133 -2.723 0.948 1 94.81 658 THR A O 1
ATOM 5136 N N . ILE A 1 659 ? -8.516 -3.408 2.621 1 94.75 659 ILE A N 1
ATOM 5137 C CA . ILE A 1 659 ? -9.492 -2.359 2.359 1 94.75 659 ILE A CA 1
ATOM 5138 C C . ILE A 1 659 ? -9.789 -1.597 3.65 1 94.75 659 ILE A C 1
ATOM 5140 O O . ILE A 1 659 ? -10.906 -1.101 3.844 1 94.75 659 ILE A O 1
ATOM 5144 N N . ILE A 1 660 ? -8.875 -1.611 4.555 1 94.25 660 ILE A N 1
ATOM 5145 C CA . ILE A 1 660 ? -9.125 -0.927 5.82 1 94.25 660 ILE A CA 1
ATOM 5146 C C . ILE A 1 660 ? -9.125 0.583 5.598 1 94.25 660 ILE A C 1
ATOM 5148 O O . ILE A 1 660 ? -8.352 1.099 4.789 1 94.25 660 ILE A O 1
ATOM 5152 N N . THR A 1 661 ? -9.984 1.314 6.289 1 95.75 661 THR A N 1
ATOM 5153 C CA . THR A 1 661 ? -10.07 2.77 6.227 1 95.75 661 THR A CA 1
ATOM 5154 C C . THR A 1 661 ? -8.766 3.41 6.691 1 95.75 661 THR A C 1
ATOM 5156 O O . THR A 1 661 ? -8.219 3.027 7.727 1 95.75 661 THR A O 1
ATOM 5159 N N . PRO A 1 662 ? -8.219 4.379 5.953 1 94.88 662 PRO A N 1
ATOM 5160 C CA . PRO A 1 662 ? -6.973 5.027 6.355 1 94.88 662 PRO A CA 1
ATOM 5161 C C . PRO A 1 662 ? -7.043 5.625 7.762 1 94.88 662 PRO A C 1
ATOM 5163 O O . PRO A 1 662 ? -8.062 6.199 8.141 1 94.88 662 PRO A O 1
ATOM 5166 N N . SER A 1 663 ? -6.004 5.375 8.523 1 95.94 663 SER A N 1
ATOM 5167 C CA . SER A 1 663 ? -5.867 5.887 9.883 1 95.94 663 SER A CA 1
ATOM 5168 C C . SER A 1 663 ? -4.512 6.555 10.086 1 95.94 663 SER A C 1
ATOM 5170 O O . SER A 1 663 ? -3.549 6.25 9.375 1 95.94 663 SER A O 1
ATOM 5172 N N . VAL A 1 664 ? -4.484 7.461 10.984 1 95.44 664 VAL A N 1
ATOM 5173 C CA . VAL A 1 664 ? -3.205 8.07 11.336 1 95.44 664 VAL A CA 1
ATOM 5174 C C . VAL A 1 664 ? -2.354 7.062 12.109 1 95.44 664 VAL A C 1
ATOM 5176 O O . VAL A 1 664 ? -2.838 6.418 13.047 1 95.44 664 VAL A O 1
ATOM 5179 N N . HIS A 1 665 ? -1.191 6.906 11.656 1 95.62 665 HIS A N 1
ATOM 5180 C CA . HIS A 1 665 ? -0.282 5.949 12.281 1 95.62 665 HIS A CA 1
ATOM 5181 C C . HIS A 1 665 ? 0.184 6.445 13.648 1 95.62 665 HIS A C 1
ATOM 5183 O O . HIS A 1 665 ? 0.938 7.418 13.734 1 95.62 665 HIS A O 1
ATOM 5189 N N . LEU A 1 666 ? -0.146 5.723 14.734 1 94.69 666 LEU A N 1
ATOM 5190 C CA . LEU A 1 666 ? 0.265 6.102 16.078 1 94.69 666 LEU A CA 1
ATOM 5191 C C . LEU A 1 666 ? 0.836 4.906 16.828 1 94.69 666 LEU A C 1
ATOM 5193 O O . LEU A 1 666 ? 1.5 5.07 17.859 1 94.69 666 LEU A O 1
ATOM 5197 N N . SER A 1 667 ? 0.561 3.719 16.297 1 92.44 667 SER A N 1
ATOM 5198 C CA . SER A 1 667 ? 1.087 2.508 16.922 1 92.44 667 SER A CA 1
ATOM 5199 C C . SER A 1 667 ? 2.086 1.806 16 1 92.44 667 SER A C 1
ATOM 5201 O O . SER A 1 667 ? 1.897 1.766 14.781 1 92.44 667 SER A O 1
ATOM 5203 N N . GLY A 1 668 ? 3.049 1.181 16.656 1 91.62 668 GLY A N 1
ATOM 5204 C CA . GLY A 1 668 ? 4.121 0.543 15.906 1 91.62 668 GLY A CA 1
ATOM 5205 C C . GLY A 1 668 ? 3.695 -0.747 15.234 1 91.62 668 GLY A C 1
ATOM 5206 O O . GLY A 1 668 ? 4.391 -1.251 14.352 1 91.62 668 GLY A O 1
ATOM 5207 N N . TYR A 1 669 ? 2.568 -1.344 15.641 1 93.69 669 TYR A N 1
ATOM 5208 C CA . TYR A 1 669 ? 2.154 -2.59 15.008 1 93.69 669 TYR A CA 1
ATOM 5209 C C . TYR A 1 669 ? 0.857 -2.4 14.227 1 93.69 669 TYR A C 1
ATOM 5211 O O . TYR A 1 669 ? 0.077 -3.342 14.07 1 93.69 669 TYR A O 1
ATOM 5219 N N . ASN A 1 670 ? 0.635 -1.143 13.766 1 93.56 670 ASN A N 1
ATOM 5220 C CA . ASN A 1 670 ? -0.471 -0.82 12.867 1 93.56 670 ASN A CA 1
ATOM 5221 C C . ASN A 1 670 ? -0.483 -1.729 11.641 1 93.56 670 ASN A C 1
ATOM 5223 O O . ASN A 1 670 ? 0.52 -1.838 10.938 1 93.56 670 ASN A O 1
ATOM 5227 N N . PRO A 1 671 ? -1.608 -2.426 11.359 1 94.44 671 PRO A N 1
ATOM 5228 C CA . PRO A 1 671 ? -1.645 -3.385 10.25 1 94.44 671 PRO A CA 1
ATOM 5229 C C . PRO A 1 671 ? -2.029 -2.74 8.922 1 94.44 671 PRO A C 1
ATOM 5231 O O . PRO A 1 671 ? -2.553 -3.416 8.031 1 94.44 671 PRO A O 1
ATOM 5234 N N . ASP A 1 672 ? -1.833 -1.407 8.75 1 94.31 672 ASP A N 1
ATOM 5235 C CA . ASP A 1 672 ? -2.113 -0.722 7.496 1 94.31 672 ASP A CA 1
ATOM 5236 C C . ASP A 1 672 ? -1.417 -1.416 6.324 1 94.31 672 ASP A C 1
ATOM 5238 O O . ASP A 1 672 ? -0.186 -1.449 6.262 1 94.31 672 ASP A O 1
ATOM 5242 N N . ASP A 1 673 ? -2.176 -1.916 5.398 1 94.25 673 ASP A N 1
ATOM 5243 C CA . ASP A 1 673 ? -1.673 -2.725 4.289 1 94.25 673 ASP A CA 1
ATOM 5244 C C . ASP A 1 673 ? -1.11 -1.844 3.178 1 94.25 673 ASP A C 1
ATOM 5246 O O . ASP A 1 673 ? -0.37 -2.32 2.314 1 94.25 673 ASP A O 1
ATOM 5250 N N . ASN A 1 674 ? -1.488 -0.591 3.148 1 92.88 674 ASN A N 1
ATOM 5251 C CA . ASN A 1 674 ? -1.126 0.285 2.039 1 92.88 674 ASN A CA 1
ATOM 5252 C C . ASN A 1 674 ? 0.314 0.774 2.158 1 92.88 674 ASN A C 1
ATOM 5254 O O . ASN A 1 674 ? 1.026 0.873 1.158 1 92.88 674 ASN A O 1
ATOM 5258 N N . ARG A 1 675 ? 0.699 1.056 3.4 1 94 675 ARG A N 1
ATOM 5259 C CA . ARG A 1 675 ? 1.979 1.747 3.508 1 94 675 ARG A CA 1
ATOM 5260 C C . ARG A 1 675 ? 2.861 1.104 4.574 1 94 675 ARG A C 1
ATOM 5262 O O . ARG A 1 675 ? 4.086 1.056 4.426 1 94 675 ARG A O 1
ATOM 5269 N N . HIS A 1 676 ? 2.324 0.564 5.617 1 94.75 676 HIS A N 1
ATOM 5270 C CA . HIS A 1 676 ? 3.115 0.293 6.812 1 94.75 676 HIS A CA 1
ATOM 5271 C C . HIS A 1 676 ? 3.422 -1.194 6.945 1 94.75 676 HIS A C 1
ATOM 5273 O O . HIS A 1 676 ? 4.562 -1.574 7.227 1 94.75 676 HIS A O 1
ATOM 5279 N N . ASP A 1 677 ? 2.445 -2.025 6.859 1 95.12 677 ASP A N 1
ATOM 5280 C CA . ASP A 1 677 ? 2.545 -3.463 7.09 1 95.12 677 ASP A CA 1
ATOM 5281 C C . ASP A 1 677 ? 2.25 -4.246 5.812 1 95.12 677 ASP A C 1
ATOM 5283 O O . ASP A 1 677 ? 1.182 -4.848 5.68 1 95.12 677 ASP A O 1
ATOM 5287 N N . LEU A 1 678 ? 3.201 -4.324 4.957 1 93.75 678 LEU A N 1
ATOM 5288 C CA . LEU A 1 678 ? 3.027 -4.961 3.658 1 93.75 678 LEU A CA 1
ATOM 5289 C C . LEU A 1 678 ? 3.127 -6.48 3.781 1 93.75 678 LEU A C 1
ATOM 5291 O O . LEU A 1 678 ? 4.195 -7.012 4.086 1 93.75 678 LEU A O 1
ATOM 5295 N N . ARG A 1 679 ? 2.027 -7.156 3.574 1 95.25 679 ARG A N 1
ATOM 5296 C CA . ARG A 1 679 ? 1.925 -8.602 3.74 1 95.25 679 ARG A CA 1
ATOM 5297 C C . ARG A 1 679 ? 1.144 -9.234 2.592 1 95.25 679 ARG A C 1
ATOM 5299 O O . ARG A 1 679 ? 0.343 -8.562 1.937 1 95.25 679 ARG A O 1
ATOM 5306 N N . PRO A 1 680 ? 1.449 -10.516 2.25 1 94.56 680 PRO A N 1
ATOM 5307 C CA . PRO A 1 680 ? 0.468 -11.234 1.436 1 94.56 680 PRO A CA 1
ATOM 5308 C C . PRO A 1 680 ? -0.853 -11.469 2.168 1 94.56 680 PRO A C 1
ATOM 5310 O O . PRO A 1 680 ? -0.934 -11.258 3.381 1 94.56 680 PRO A O 1
ATOM 5313 N N . PHE A 1 681 ? -1.925 -11.766 1.452 1 93.62 681 PHE A N 1
ATOM 5314 C CA . PHE A 1 681 ? -3.164 -12.062 2.162 1 93.62 681 PHE A CA 1
ATOM 5315 C C . PHE A 1 681 ? -3.744 -13.398 1.708 1 93.62 681 PHE A C 1
ATOM 5317 O O . PHE A 1 681 ? -4.703 -13.898 2.301 1 93.62 681 PHE A O 1
ATOM 5324 N N . LEU A 1 682 ? -3.143 -14.031 0.634 1 93.44 682 LEU A N 1
ATOM 5325 C CA . LEU A 1 682 ? -3.461 -15.414 0.29 1 93.44 682 LEU A CA 1
ATOM 5326 C C . LEU A 1 682 ? -2.502 -16.375 0.979 1 93.44 682 LEU A C 1
ATOM 5328 O O . LEU A 1 682 ? -1.659 -17 0.324 1 93.44 682 LEU A O 1
ATOM 5332 N N . TYR A 1 683 ? -2.686 -16.578 2.262 1 92.31 683 TYR A N 1
ATOM 5333 C CA . TYR A 1 683 ? -1.836 -17.422 3.084 1 92.31 683 TYR A CA 1
ATOM 5334 C C . TYR A 1 683 ? -2.256 -18.891 2.965 1 92.31 683 TYR A C 1
ATOM 5336 O O . TYR A 1 683 ? -3.393 -19.188 2.594 1 92.31 683 TYR A O 1
ATOM 5344 N N . VAL A 1 684 ? -1.314 -19.781 3.135 1 90.62 684 VAL A N 1
ATOM 5345 C CA . VAL A 1 684 ? -1.687 -21.141 3.52 1 90.62 684 VAL A CA 1
ATOM 5346 C C . VAL A 1 684 ? -2.141 -21.156 4.977 1 90.62 684 VAL A C 1
ATOM 5348 O O . VAL A 1 684 ? -1.32 -21.047 5.891 1 90.62 684 VAL A O 1
ATOM 5351 N N . VAL A 1 685 ? -3.445 -21.531 4.945 1 85.94 685 VAL A N 1
ATOM 5352 C CA . VAL A 1 685 ? -4.066 -21.391 6.258 1 85.94 685 VAL A CA 1
ATOM 5353 C C . VAL A 1 685 ? -3.525 -22.469 7.199 1 85.94 685 VAL A C 1
ATOM 5355 O O . VAL A 1 685 ? -3.129 -23.547 6.758 1 85.94 685 VAL A O 1
ATOM 5358 N N . ASN A 1 686 ? -3.006 -22.234 8.352 1 87.19 686 ASN A N 1
ATOM 5359 C CA . ASN A 1 686 ? -2.535 -23.078 9.438 1 87.19 686 ASN A CA 1
ATOM 5360 C C . ASN A 1 686 ? -1.013 -23.188 9.438 1 87.19 686 ASN A C 1
ATOM 5362 O O . ASN A 1 686 ? -0.446 -23.984 10.203 1 87.19 686 ASN A O 1
ATOM 5366 N N . TRP A 1 687 ? -0.39 -22.672 8.516 1 93.38 687 TRP A N 1
ATOM 5367 C CA . TRP A 1 687 ? 1.062 -22.531 8.586 1 93.38 687 TRP A CA 1
ATOM 5368 C C . TRP A 1 687 ? 1.719 -23.891 8.859 1 93.38 687 TRP A C 1
ATOM 5370 O O . TRP A 1 687 ? 2.402 -24.062 9.867 1 93.38 687 TRP A O 1
ATOM 5380 N N . PRO A 1 688 ? 1.598 -24.828 7.973 1 94.25 688 PRO A N 1
ATOM 5381 C CA . PRO A 1 688 ? 1.928 -26.219 8.297 1 94.25 688 PRO A CA 1
ATOM 5382 C C . PRO A 1 688 ? 3.361 -26.391 8.797 1 94.25 688 PRO A C 1
ATOM 5384 O O . PRO A 1 688 ? 3.604 -27.125 9.75 1 94.25 688 PRO A O 1
ATOM 5387 N N . TRP A 1 689 ? 4.336 -25.781 8.219 1 95.75 689 TRP A N 1
ATOM 5388 C CA . TRP A 1 689 ? 5.723 -25.906 8.641 1 95.75 689 TRP A CA 1
ATOM 5389 C C . TRP A 1 689 ? 5.941 -25.281 10.016 1 95.75 689 TRP A C 1
ATOM 5391 O O . TRP A 1 689 ? 6.527 -25.906 10.906 1 95.75 689 TRP A O 1
ATOM 5401 N N . GLN A 1 690 ? 5.504 -24.062 10.242 1 95.81 690 GLN A N 1
ATOM 5402 C CA . GLN A 1 690 ? 5.723 -23.281 11.453 1 95.81 690 GLN A CA 1
ATOM 5403 C C . GLN A 1 690 ? 5.008 -23.906 12.648 1 95.81 690 GLN A C 1
ATOM 5405 O O . GLN A 1 690 ? 5.598 -24.062 13.719 1 95.81 690 GLN A O 1
ATOM 5410 N N . PHE A 1 691 ? 3.688 -24.266 12.445 1 96.38 691 PHE A N 1
ATOM 5411 C CA . PHE A 1 691 ? 2.916 -24.891 13.523 1 96.38 691 PHE A CA 1
ATOM 5412 C C . PHE A 1 691 ? 3.441 -26.281 13.836 1 96.38 691 PHE A C 1
ATOM 5414 O O . PHE A 1 691 ? 3.422 -26.719 14.992 1 96.38 691 PHE A O 1
ATOM 5421 N N . GLY A 1 692 ? 3.865 -27.047 12.734 1 96.81 692 GLY A N 1
ATOM 5422 C CA . GLY A 1 692 ? 4.473 -28.359 12.961 1 96.81 692 GLY A CA 1
ATOM 5423 C C . GLY A 1 692 ? 5.699 -28.297 13.852 1 96.81 692 GLY A C 1
ATOM 5424 O O . GLY A 1 692 ? 5.863 -29.109 14.75 1 96.81 692 GLY A O 1
ATOM 5425 N N . LYS A 1 693 ? 6.539 -27.359 13.633 1 96.19 693 LYS A N 1
ATOM 5426 C CA . LYS A 1 693 ? 7.742 -27.156 14.438 1 96.19 693 LYS A CA 1
ATOM 5427 C C . LYS A 1 693 ? 7.387 -26.875 15.891 1 96.19 693 LYS A C 1
ATOM 5429 O O . LYS A 1 693 ? 8.023 -27.391 16.812 1 96.19 693 LYS A O 1
ATOM 5434 N N . ILE A 1 694 ? 6.387 -25.953 16.125 1 96.94 694 ILE A N 1
ATOM 5435 C CA . ILE A 1 694 ? 5.945 -25.609 17.469 1 96.94 694 ILE A CA 1
ATOM 5436 C C . ILE A 1 694 ? 5.395 -26.859 18.156 1 96.94 694 ILE A C 1
ATOM 5438 O O . ILE A 1 694 ? 5.699 -27.109 19.328 1 96.94 694 ILE A O 1
ATOM 5442 N N . LYS A 1 695 ? 4.559 -27.672 17.453 1 97.12 695 LYS A N 1
ATOM 5443 C CA . LYS A 1 695 ? 3.967 -28.891 18.031 1 97.12 695 LYS A CA 1
ATOM 5444 C C . LYS A 1 695 ? 5.047 -29.859 18.5 1 97.12 695 LYS A C 1
ATOM 5446 O O . LYS A 1 695 ? 4.945 -30.422 19.594 1 97.12 695 LYS A O 1
ATOM 5451 N N . GLU A 1 696 ? 6.043 -30.047 17.656 1 96.69 696 GLU A N 1
ATOM 5452 C CA . GLU A 1 696 ? 7.141 -30.938 18.016 1 96.69 696 GLU A CA 1
ATOM 5453 C C . GLU A 1 696 ? 7.875 -30.453 19.25 1 96.69 696 GLU A C 1
ATOM 5455 O O . GLU A 1 696 ? 8.227 -31.25 20.125 1 96.69 696 GLU A O 1
ATOM 5460 N N . HIS A 1 697 ? 8.117 -29.172 19.359 1 95.25 697 HIS A N 1
ATOM 5461 C CA . HIS A 1 697 ? 8.836 -28.609 20.5 1 95.25 697 HIS A CA 1
ATOM 5462 C C . HIS A 1 697 ? 8.023 -28.719 21.781 1 95.25 697 HIS A C 1
ATOM 5464 O O . HIS A 1 697 ? 8.57 -28.984 22.844 1 95.25 697 HIS A O 1
ATOM 5470 N N . VAL A 1 698 ? 6.676 -28.438 21.672 1 96.5 698 VAL A N 1
ATOM 5471 C CA . VAL A 1 698 ? 5.789 -28.562 22.812 1 96.5 698 VAL A CA 1
ATOM 5472 C C . VAL A 1 698 ? 5.863 -29.984 23.375 1 96.5 698 VAL A C 1
ATOM 5474 O O . VAL A 1 698 ? 5.969 -30.172 24.594 1 96.5 698 VAL A O 1
ATOM 5477 N N . GLU A 1 699 ? 5.805 -30.969 22.5 1 96.12 699 GLU A N 1
ATOM 5478 C CA . GLU A 1 699 ? 5.871 -32.375 22.922 1 96.12 699 GLU A CA 1
ATOM 5479 C C . GLU A 1 699 ? 7.188 -32.688 23.625 1 96.12 699 GLU A C 1
ATOM 5481 O O . GLU A 1 699 ? 7.207 -33.344 24.656 1 96.12 699 GLU A O 1
ATOM 5486 N N . GLN A 1 700 ? 8.258 -32.188 23.078 1 94.94 700 GLN A N 1
ATOM 5487 C CA . GLN A 1 700 ? 9.578 -32.406 23.656 1 94.94 700 GLN A CA 1
ATOM 5488 C C . GLN A 1 700 ? 9.695 -31.75 25.031 1 94.94 700 GLN A C 1
ATOM 5490 O O . GLN A 1 700 ? 10.211 -32.344 25.969 1 94.94 700 GLN A O 1
ATOM 5495 N N . LEU A 1 701 ? 9.234 -30.531 25.094 1 93.25 701 LEU A N 1
ATOM 5496 C CA . LEU A 1 701 ? 9.359 -29.766 26.328 1 93.25 701 LEU A CA 1
ATOM 5497 C C . LEU A 1 701 ? 8.484 -30.359 27.422 1 93.25 701 LEU A C 1
ATOM 5499 O O . LEU A 1 701 ? 8.898 -30.438 28.594 1 93.25 701 LEU A O 1
ATOM 5503 N N . GLU A 1 702 ? 7.289 -30.703 27.109 1 92.69 702 GLU A N 1
ATOM 5504 C CA . GLU A 1 702 ? 6.395 -31.312 28.094 1 92.69 702 GLU A CA 1
ATOM 5505 C C . GLU A 1 702 ? 6.941 -32.656 28.578 1 92.69 702 GLU A C 1
ATOM 5507 O O . GLU A 1 702 ? 6.773 -33 29.75 1 92.69 702 GLU A O 1
ATOM 5512 N N . SER A 1 703 ? 7.527 -33.406 27.688 1 92.19 703 SER A N 1
ATOM 5513 C CA . SER A 1 703 ? 8.164 -34.656 28.078 1 92.19 703 SER A CA 1
ATOM 5514 C C . SER A 1 703 ? 9.312 -34.406 29.062 1 92.19 703 SER A C 1
ATOM 5516 O O . SER A 1 703 ? 9.453 -35.125 30.047 1 92.19 703 SER A O 1
ATOM 5518 N N . LYS A 1 704 ? 10.055 -33.406 28.797 1 90.56 704 LYS A N 1
ATOM 5519 C CA . LYS A 1 704 ? 11.164 -33.062 29.672 1 90.56 704 LYS A CA 1
ATOM 5520 C C . LYS A 1 704 ? 10.656 -32.594 31.031 1 90.56 704 LYS A C 1
ATOM 5522 O O . LYS A 1 704 ? 11.281 -32.844 32.062 1 90.56 704 LYS A O 1
ATOM 5527 N N . MET A 1 705 ? 9.656 -31.859 31.047 1 89.19 705 MET A N 1
ATOM 5528 C CA . MET A 1 705 ? 9.07 -31.344 32.281 1 89.19 705 MET A CA 1
ATOM 5529 C C . MET A 1 705 ? 8.531 -32.469 33.156 1 89.19 705 MET A C 1
ATOM 5531 O O . MET A 1 705 ? 8.656 -32.469 34.375 1 89.19 705 MET A O 1
ATOM 5535 N N . LYS A 1 706 ? 7.859 -33.406 32.5 1 87.44 706 LYS A N 1
ATOM 5536 C CA . LYS A 1 706 ? 7.355 -34.562 33.219 1 87.44 706 LYS A CA 1
ATOM 5537 C C . LYS A 1 706 ? 8.492 -35.375 33.844 1 87.44 706 LYS A C 1
ATOM 5539 O O . LYS A 1 706 ? 8.367 -35.875 34.969 1 87.44 706 LYS A O 1
ATOM 5544 N N . GLU A 1 707 ? 9.484 -35.469 33.062 1 85 707 GLU A N 1
ATOM 5545 C CA . GLU A 1 707 ? 10.641 -36.188 33.562 1 85 707 GLU A CA 1
ATOM 5546 C C . GLU A 1 707 ? 11.258 -35.469 34.781 1 85 707 GLU A C 1
ATOM 5548 O O . GLU A 1 707 ? 11.672 -36.125 35.75 1 85 707 GLU A O 1
ATOM 5553 N N . ARG A 1 708 ? 11.258 -34.156 34.719 1 76.31 708 ARG A N 1
ATOM 5554 C CA . ARG A 1 708 ? 11.812 -33.375 35.812 1 76.31 708 ARG A CA 1
ATOM 5555 C C . ARG A 1 708 ? 10.867 -33.344 37 1 76.31 708 ARG A C 1
ATOM 5557 O O . ARG A 1 708 ? 11.312 -33.281 38.156 1 76.31 708 ARG A O 1
ATOM 5564 N N . GLY A 1 709 ? 9.617 -33.156 36.781 1 68.44 709 GLY A N 1
ATOM 5565 C CA . GLY A 1 709 ? 8.641 -33.219 37.844 1 68.44 709 GLY A CA 1
ATOM 5566 C C . GLY A 1 709 ? 8.641 -34.562 38.594 1 68.44 709 GLY A C 1
ATOM 5567 O O . GLY A 1 709 ? 8.492 -34.594 39.812 1 68.44 709 GLY A O 1
ATOM 5568 N N . VAL A 1 710 ? 8.891 -35.594 37.75 1 62.88 710 VAL A N 1
ATOM 5569 C CA . VAL A 1 710 ? 9.023 -36.906 38.344 1 62.88 710 VAL A CA 1
ATOM 5570 C C . VAL A 1 710 ? 10.328 -37.031 39.125 1 62.88 710 VAL A C 1
ATOM 5572 O O . VAL A 1 710 ? 10.391 -37.688 40.156 1 62.88 710 VAL A O 1
ATOM 5575 N N . ALA A 1 711 ? 11.367 -36.406 38.656 1 51.19 711 ALA A N 1
ATOM 5576 C CA . ALA A 1 711 ? 12.656 -36.438 39.344 1 51.19 711 ALA A CA 1
ATOM 5577 C C . ALA A 1 711 ? 12.617 -35.594 40.625 1 51.19 711 ALA A C 1
ATOM 5579 O O . ALA A 1 711 ? 13.352 -35.875 41.562 1 51.19 711 ALA A O 1
ATOM 5580 N N . GLN A 1 712 ? 11.914 -34.594 40.781 1 44.09 712 GLN A N 1
ATOM 5581 C CA . GLN A 1 712 ? 11.82 -33.75 41.938 1 44.09 712 GLN A CA 1
ATOM 5582 C C . GLN A 1 712 ? 10.781 -34.281 42.938 1 44.09 712 GLN A C 1
ATOM 5584 O O . GLN A 1 712 ? 10.711 -33.844 44.062 1 44.09 712 GLN A O 1
ATOM 5589 N N . ALA A 1 713 ? 10.102 -35.25 42.375 1 40.97 713 ALA A N 1
ATOM 5590 C CA . ALA A 1 713 ? 9.211 -35.875 43.344 1 40.97 713 ALA A CA 1
ATOM 5591 C C . ALA A 1 713 ? 9.906 -37.062 44.031 1 40.97 713 ALA A C 1
ATOM 5593 O O . ALA A 1 713 ? 10.547 -37.875 43.375 1 40.97 713 ALA A O 1
ATOM 5594 N N . MET B 1 1 ? 33.594 -32.375 -28.484 1 70.94 1 MET B N 1
ATOM 5595 C CA . MET B 1 1 ? 32.281 -31.766 -28.297 1 70.94 1 MET B CA 1
ATOM 5596 C C . MET B 1 1 ? 31.719 -32.062 -26.922 1 70.94 1 MET B C 1
ATOM 5598 O O . MET B 1 1 ? 31.938 -33.156 -26.375 1 70.94 1 MET B O 1
ATOM 5602 N N . SER B 1 2 ? 31.203 -31.062 -26.203 1 86 2 SER B N 1
ATOM 5603 C CA . SER B 1 2 ? 30.656 -31.172 -24.859 1 86 2 SER B CA 1
ATOM 5604 C C . SER B 1 2 ? 29.188 -30.766 -24.828 1 86 2 SER B C 1
ATOM 5606 O O . SER B 1 2 ? 28.844 -29.625 -25.141 1 86 2 SER B O 1
ATOM 5608 N N . PHE B 1 3 ? 28.359 -31.766 -24.609 1 92.19 3 PHE B N 1
ATOM 5609 C CA . PHE B 1 3 ? 26.922 -31.531 -24.594 1 92.19 3 PHE B CA 1
ATOM 5610 C C . PHE B 1 3 ? 26.406 -31.422 -23.156 1 92.19 3 PHE B C 1
ATOM 5612 O O . PHE B 1 3 ? 26.859 -32.156 -22.281 1 92.19 3 PHE B O 1
ATOM 5619 N N . VAL B 1 4 ? 25.578 -30.5 -22.984 1 95.5 4 VAL B N 1
ATOM 5620 C CA . VAL B 1 4 ? 24.969 -30.328 -21.672 1 95.5 4 VAL B CA 1
ATOM 5621 C C . VAL B 1 4 ? 23.453 -30.219 -21.797 1 95.5 4 VAL B C 1
ATOM 5623 O O . VAL B 1 4 ? 22.953 -29.609 -22.75 1 95.5 4 VAL B O 1
ATOM 5626 N N . THR B 1 5 ? 22.734 -30.922 -20.984 1 96.44 5 THR B N 1
ATOM 5627 C CA . THR B 1 5 ? 21.281 -30.75 -20.844 1 96.44 5 THR B CA 1
ATOM 5628 C C . THR B 1 5 ? 20.953 -29.906 -19.609 1 96.44 5 THR B C 1
ATOM 5630 O O . THR B 1 5 ? 21.344 -30.25 -18.5 1 96.44 5 THR B O 1
ATOM 5633 N N . VAL B 1 6 ? 20.266 -28.766 -19.828 1 98.31 6 VAL B N 1
ATOM 5634 C CA . VAL B 1 6 ? 19.938 -27.844 -18.75 1 98.31 6 VAL B CA 1
ATOM 5635 C C . VAL B 1 6 ? 18.422 -27.766 -18.578 1 98.31 6 VAL B C 1
ATOM 5637 O O . VAL B 1 6 ? 17.672 -28.047 -19.516 1 98.31 6 VAL B O 1
ATOM 5640 N N . ALA B 1 7 ? 18 -27.469 -17.344 1 98.75 7 ALA B N 1
ATOM 5641 C CA . ALA B 1 7 ? 16.578 -27.422 -17.031 1 98.75 7 ALA B CA 1
ATOM 5642 C C . ALA B 1 7 ? 16.219 -26.109 -16.344 1 98.75 7 ALA B C 1
ATOM 5644 O O . ALA B 1 7 ? 16.938 -25.656 -15.438 1 98.75 7 ALA B O 1
ATOM 5645 N N . ALA B 1 8 ? 15.148 -25.469 -16.812 1 98.69 8 ALA B N 1
ATOM 5646 C CA . ALA B 1 8 ? 14.516 -24.344 -16.156 1 98.69 8 ALA B CA 1
ATOM 5647 C C . ALA B 1 8 ? 13.172 -24.734 -15.547 1 98.69 8 ALA B C 1
ATOM 5649 O O . ALA B 1 8 ? 12.258 -25.141 -16.266 1 98.69 8 ALA B O 1
ATOM 5650 N N . ALA B 1 9 ? 13.125 -24.641 -14.25 1 98.75 9 ALA B N 1
ATOM 5651 C CA . ALA B 1 9 ? 11.883 -24.984 -13.555 1 98.75 9 ALA B CA 1
ATOM 5652 C C . ALA B 1 9 ? 10.977 -23.75 -13.414 1 98.75 9 ALA B C 1
ATOM 5654 O O . ALA B 1 9 ? 11.422 -22.688 -12.984 1 98.75 9 ALA B O 1
ATOM 5655 N N . THR B 1 10 ? 9.727 -23.859 -13.852 1 98.25 10 THR B N 1
ATOM 5656 C CA . THR B 1 10 ? 8.68 -22.875 -13.641 1 98.25 10 THR B CA 1
ATOM 5657 C C . THR B 1 10 ? 7.746 -23.297 -12.508 1 98.25 10 THR B C 1
ATOM 5659 O O . THR B 1 10 ? 6.984 -24.266 -12.664 1 98.25 10 THR B O 1
ATOM 5662 N N . LEU B 1 11 ? 7.855 -22.656 -11.406 1 97.81 11 LEU B N 1
ATOM 5663 C CA . LEU B 1 11 ? 7.109 -23.016 -10.203 1 97.81 11 LEU B CA 1
ATOM 5664 C C . LEU B 1 11 ? 6.297 -21.828 -9.695 1 97.81 11 LEU B C 1
ATOM 5666 O O . LEU B 1 11 ? 6.684 -20.672 -9.906 1 97.81 11 LEU B O 1
ATOM 5670 N N . PRO B 1 12 ? 5.137 -22.109 -9.016 1 94.44 12 PRO B N 1
ATOM 5671 C CA . PRO B 1 12 ? 4.391 -21 -8.406 1 94.44 12 PRO B CA 1
ATOM 5672 C C . PRO B 1 12 ? 5.09 -20.422 -7.184 1 94.44 12 PRO B C 1
ATOM 5674 O O . PRO B 1 12 ? 5.793 -21.125 -6.469 1 94.44 12 PRO B O 1
ATOM 5677 N N . SER B 1 13 ? 4.93 -19.141 -7.047 1 91.25 13 SER B N 1
ATOM 5678 C CA . SER B 1 13 ? 5.359 -18.469 -5.828 1 91.25 13 SER B CA 1
ATOM 5679 C C . SER B 1 13 ? 4.258 -18.469 -4.773 1 91.25 13 SER B C 1
ATOM 5681 O O . SER B 1 13 ? 3.293 -17.719 -4.867 1 91.25 13 SER B O 1
ATOM 5683 N N . VAL B 1 14 ? 4.328 -19.297 -3.768 1 94.44 14 VAL B N 1
ATOM 5684 C CA . VAL B 1 14 ? 3.379 -19.375 -2.662 1 94.44 14 VAL B CA 1
ATOM 5685 C C . VAL B 1 14 ? 4.07 -18.969 -1.36 1 94.44 14 VAL B C 1
ATOM 5687 O O . VAL B 1 14 ? 4.652 -19.812 -0.676 1 94.44 14 VAL B O 1
ATOM 5690 N N . PRO B 1 15 ? 3.906 -17.766 -0.966 1 95.88 15 PRO B N 1
ATOM 5691 C CA . PRO B 1 15 ? 4.664 -17.234 0.171 1 95.88 15 PRO B CA 1
ATOM 5692 C C . PRO B 1 15 ? 4.441 -18.031 1.452 1 95.88 15 PRO B C 1
ATOM 5694 O O . PRO B 1 15 ? 3.295 -18.297 1.833 1 95.88 15 PRO B O 1
ATOM 5697 N N . LEU B 1 16 ? 5.516 -18.453 2.125 1 96.19 16 LEU B N 1
ATOM 5698 C CA . LEU B 1 16 ? 5.582 -19.078 3.447 1 96.19 16 LEU B CA 1
ATOM 5699 C C . LEU B 1 16 ? 5.047 -20.5 3.412 1 96.19 16 LEU B C 1
ATOM 5701 O O . LEU B 1 16 ? 4.941 -21.156 4.453 1 96.19 16 LEU B O 1
ATOM 5705 N N . ASP B 1 17 ? 4.672 -20.984 2.219 1 96.5 17 ASP B N 1
ATOM 5706 C CA . ASP B 1 17 ? 4.277 -22.391 2.076 1 96.5 17 ASP B CA 1
ATOM 5707 C C . ASP B 1 17 ? 5.496 -23.297 1.962 1 96.5 17 ASP B C 1
ATOM 5709 O O . ASP B 1 17 ? 5.676 -23.984 0.952 1 96.5 17 ASP B O 1
ATOM 5713 N N . PHE B 1 18 ? 6.219 -23.375 3.041 1 97.81 18 PHE B N 1
ATOM 5714 C CA . PHE B 1 18 ? 7.508 -24.062 3.031 1 97.81 18 PHE B CA 1
ATOM 5715 C C . PHE B 1 18 ? 7.344 -25.516 2.65 1 97.81 18 PHE B C 1
ATOM 5717 O O . PHE B 1 18 ? 8.148 -26.062 1.892 1 97.81 18 PHE B O 1
ATOM 5724 N N . VAL B 1 19 ? 6.266 -26.188 3.109 1 97.44 19 VAL B N 1
ATOM 5725 C CA . VAL B 1 19 ? 6.039 -27.594 2.795 1 97.44 19 VAL B CA 1
ATOM 5726 C C . VAL B 1 19 ? 5.73 -27.75 1.307 1 97.44 19 VAL B C 1
ATOM 5728 O O . VAL B 1 19 ? 6.367 -28.547 0.614 1 97.44 19 VAL B O 1
ATOM 5731 N N . GLY B 1 20 ? 4.742 -26.969 0.827 1 96.88 20 GLY B N 1
ATOM 5732 C CA . GLY B 1 20 ? 4.379 -27.047 -0.579 1 96.88 20 GLY B CA 1
ATOM 5733 C C . GLY B 1 20 ? 5.512 -26.656 -1.51 1 96.88 20 GLY B C 1
ATOM 5734 O O . GLY B 1 20 ? 5.703 -27.281 -2.557 1 96.88 20 GLY B O 1
ATOM 5735 N N . ASN B 1 21 ? 6.254 -25.594 -1.203 1 97.94 21 ASN B N 1
ATOM 5736 C CA . ASN B 1 21 ? 7.383 -25.172 -2.023 1 97.94 21 ASN B CA 1
ATOM 5737 C C . ASN B 1 21 ? 8.477 -26.234 -2.078 1 97.94 21 ASN B C 1
ATOM 5739 O O . ASN B 1 21 ? 9.039 -26.5 -3.143 1 97.94 21 ASN B O 1
ATOM 5743 N N . ARG B 1 22 ? 8.766 -26.859 -0.898 1 98.44 22 ARG B N 1
ATOM 5744 C CA . ARG B 1 22 ? 9.727 -27.953 -0.849 1 98.44 22 ARG B CA 1
ATOM 5745 C C . ARG B 1 22 ? 9.336 -29.078 -1.805 1 98.44 22 ARG B C 1
ATOM 5747 O O . ARG B 1 22 ? 10.148 -29.531 -2.604 1 98.44 22 ARG B O 1
ATOM 5754 N N . ASP B 1 23 ? 8.062 -29.484 -1.695 1 98.19 23 ASP B N 1
ATOM 5755 C CA . ASP B 1 23 ? 7.586 -30.594 -2.5 1 98.19 23 ASP B CA 1
ATOM 5756 C C . ASP B 1 23 ? 7.664 -30.281 -3.99 1 98.19 23 ASP B C 1
ATOM 5758 O O . ASP B 1 23 ? 8.055 -31.125 -4.797 1 98.19 23 ASP B O 1
ATOM 5762 N N . ARG B 1 24 ? 7.289 -29.078 -4.414 1 98.06 24 ARG B N 1
ATOM 5763 C CA . ARG B 1 24 ? 7.332 -28.688 -5.82 1 98.06 24 ARG B CA 1
ATOM 5764 C C . ARG B 1 24 ? 8.773 -28.609 -6.32 1 98.06 24 ARG B C 1
ATOM 5766 O O . ARG B 1 24 ? 9.055 -28.953 -7.465 1 98.06 24 ARG B O 1
ATOM 5773 N N . ILE B 1 25 ? 9.672 -28.094 -5.473 1 98.75 25 ILE B N 1
ATOM 5774 C CA . ILE B 1 25 ? 11.078 -28.016 -5.836 1 98.75 25 ILE B CA 1
ATOM 5775 C C . ILE B 1 25 ? 11.633 -29.422 -6.062 1 98.75 25 ILE B C 1
ATOM 5777 O O . ILE B 1 25 ? 12.273 -29.688 -7.086 1 98.75 25 ILE B O 1
ATOM 5781 N N . LEU B 1 26 ? 11.352 -30.359 -5.129 1 98.81 26 LEU B N 1
ATOM 5782 C CA . LEU B 1 26 ? 11.82 -31.734 -5.258 1 98.81 26 LEU B CA 1
ATOM 5783 C C . LEU B 1 26 ? 11.273 -32.375 -6.527 1 98.81 26 LEU B C 1
ATOM 5785 O O . LEU B 1 26 ? 12 -33.062 -7.246 1 98.81 26 LEU B O 1
ATOM 5789 N N . GLU B 1 27 ? 10.031 -32.125 -6.758 1 98.38 27 GLU B N 1
ATOM 5790 C CA . GLU B 1 27 ? 9.414 -32.656 -7.969 1 98.38 27 GLU B CA 1
ATOM 5791 C C . GLU B 1 27 ? 10.086 -32.094 -9.219 1 98.38 27 GLU B C 1
ATOM 5793 O O . GLU B 1 27 ? 10.281 -32.812 -10.203 1 98.38 27 GLU B O 1
ATOM 5798 N N . SER B 1 28 ? 10.406 -30.828 -9.25 1 98.75 28 SER B N 1
ATOM 5799 C CA . SER B 1 28 ? 11.062 -30.219 -10.406 1 98.75 28 SER B CA 1
ATOM 5800 C C . SER B 1 28 ? 12.438 -30.828 -10.641 1 98.75 28 SER B C 1
ATOM 5802 O O . SER B 1 28 ? 12.867 -30.984 -11.781 1 98.75 28 SER B O 1
ATOM 5804 N N . ILE B 1 29 ? 13.18 -31.125 -9.57 1 98.75 29 ILE B N 1
ATOM 5805 C CA . ILE B 1 29 ? 14.492 -31.75 -9.68 1 98.75 29 ILE B CA 1
ATOM 5806 C C . ILE B 1 29 ? 14.344 -33.156 -10.25 1 98.75 29 ILE B C 1
ATOM 5808 O O . ILE B 1 29 ? 15.102 -33.562 -11.141 1 98.75 29 ILE B O 1
ATOM 5812 N N . ARG B 1 30 ? 13.383 -33.875 -9.742 1 98.62 30 ARG B N 1
ATOM 5813 C CA . ARG B 1 30 ? 13.117 -35.219 -10.234 1 98.62 30 ARG B CA 1
ATOM 5814 C C . ARG B 1 30 ? 12.852 -35.219 -11.734 1 98.62 30 ARG B C 1
ATOM 5816 O O . ARG B 1 30 ? 13.445 -36 -12.484 1 98.62 30 ARG B O 1
ATOM 5823 N N . ILE B 1 31 ? 11.922 -34.344 -12.18 1 98.19 31 ILE B N 1
ATOM 5824 C CA . ILE B 1 31 ? 11.555 -34.25 -13.586 1 98.19 31 ILE B CA 1
ATOM 5825 C C . ILE B 1 31 ? 12.773 -33.844 -14.414 1 98.19 31 ILE B C 1
ATOM 5827 O O . ILE B 1 31 ? 12.992 -34.375 -15.508 1 98.19 31 ILE B O 1
ATOM 5831 N N . ALA B 1 32 ? 13.547 -32.875 -13.969 1 98.56 32 ALA B N 1
ATOM 5832 C CA . ALA B 1 32 ? 14.758 -32.438 -14.664 1 98.56 32 ALA B CA 1
ATOM 5833 C C . ALA B 1 32 ? 15.703 -33.594 -14.906 1 98.56 32 ALA B C 1
ATOM 5835 O O . ALA B 1 32 ? 16.219 -33.781 -16.016 1 98.56 32 ALA B O 1
ATOM 5836 N N . LYS B 1 33 ? 15.945 -34.406 -13.914 1 97.19 33 LYS B N 1
ATOM 5837 C CA . LYS B 1 33 ? 16.828 -35.562 -14.016 1 97.19 33 LYS B CA 1
ATOM 5838 C C . LYS B 1 33 ? 16.281 -36.594 -14.984 1 97.19 33 LYS B C 1
ATOM 5840 O O . LYS B 1 33 ? 17.016 -37.156 -15.781 1 97.19 33 LYS B O 1
ATOM 5845 N N . GLU B 1 34 ? 15.031 -36.812 -14.812 1 96.44 34 GLU B N 1
ATOM 5846 C CA . GLU B 1 34 ? 14.383 -37.781 -15.711 1 96.44 34 GLU B CA 1
ATOM 5847 C C . GLU B 1 34 ? 14.562 -37.375 -17.172 1 96.44 34 GLU B C 1
ATOM 5849 O O . GLU B 1 34 ? 14.68 -38.219 -18.047 1 96.44 34 GLU B O 1
ATOM 5854 N N . LYS B 1 35 ? 14.609 -36.094 -17.422 1 95.25 35 LYS B N 1
ATOM 5855 C CA . LYS B 1 35 ? 14.766 -35.562 -18.781 1 95.25 35 LYS B CA 1
ATOM 5856 C C . LYS B 1 35 ? 16.234 -35.438 -19.156 1 95.25 35 LYS B C 1
ATOM 5858 O O . LYS B 1 35 ? 16.578 -34.938 -20.219 1 95.25 35 LYS B O 1
ATOM 5863 N N . GLY B 1 36 ? 17.109 -35.812 -18.234 1 93.81 36 GLY B N 1
ATOM 5864 C CA . GLY B 1 36 ? 18.531 -35.938 -18.531 1 93.81 36 GLY B CA 1
ATOM 5865 C C . GLY B 1 36 ? 19.328 -34.688 -18.172 1 93.81 36 GLY B C 1
ATOM 5866 O O . GLY B 1 36 ? 20.484 -34.562 -18.562 1 93.81 36 GLY B O 1
ATOM 5867 N N . ALA B 1 37 ? 18.766 -33.781 -17.484 1 97.38 37 ALA B N 1
ATOM 5868 C CA . ALA B 1 37 ? 19.453 -32.562 -17.172 1 97.38 37 ALA B CA 1
ATOM 5869 C C . ALA B 1 37 ? 20.5 -32.781 -16.078 1 97.38 37 ALA B C 1
ATOM 5871 O O . ALA B 1 37 ? 20.281 -33.562 -15.148 1 97.38 37 ALA B O 1
ATOM 5872 N N . SER B 1 38 ? 21.609 -32.094 -16.203 1 97.44 38 SER B N 1
ATOM 5873 C CA . SER B 1 38 ? 22.641 -32.125 -15.172 1 97.44 38 SER B CA 1
ATOM 5874 C C . SER B 1 38 ? 22.625 -30.812 -14.359 1 97.44 38 SER B C 1
ATOM 5876 O O . SER B 1 38 ? 23.375 -30.688 -13.391 1 97.44 38 SER B O 1
ATOM 5878 N N . LEU B 1 39 ? 21.797 -29.891 -14.703 1 98.19 39 LEU B N 1
ATOM 5879 C CA . LEU B 1 39 ? 21.672 -28.594 -14.047 1 98.19 39 LEU B CA 1
ATOM 5880 C C . LEU B 1 39 ? 20.219 -28.125 -14.031 1 98.19 39 LEU B C 1
ATOM 5882 O O . LEU B 1 39 ? 19.516 -28.203 -15.055 1 98.19 39 LEU B O 1
ATOM 5886 N N . ARG B 1 40 ? 19.734 -27.719 -12.875 1 98.69 40 ARG B N 1
ATOM 5887 C CA . ARG B 1 40 ? 18.375 -27.203 -12.727 1 98.69 40 ARG B CA 1
ATOM 5888 C C . ARG B 1 40 ? 18.375 -25.859 -12.031 1 98.69 40 ARG B C 1
ATOM 5890 O O . ARG B 1 40 ? 18.922 -25.719 -10.938 1 98.69 40 ARG B O 1
ATOM 5897 N N . THR B 1 41 ? 17.766 -24.859 -12.664 1 98.5 41 THR B N 1
ATOM 5898 C CA . THR B 1 41 ? 17.562 -23.547 -12.062 1 98.5 41 THR B CA 1
ATOM 5899 C C . THR B 1 41 ? 16.078 -23.297 -11.82 1 98.5 41 THR B C 1
ATOM 5901 O O . THR B 1 41 ? 15.227 -23.734 -12.594 1 98.5 41 THR B O 1
ATOM 5904 N N . GLY B 1 42 ? 15.742 -22.75 -10.672 1 98.44 42 GLY B N 1
ATOM 5905 C CA . GLY B 1 42 ? 14.367 -22.406 -10.336 1 98.44 42 GLY B CA 1
ATOM 5906 C C . GLY B 1 42 ? 14.133 -20.922 -10.211 1 98.44 42 GLY B C 1
ATOM 5907 O O . GLY B 1 42 ? 15.039 -20.125 -10.43 1 98.44 42 GLY B O 1
ATOM 5908 N N . PRO B 1 43 ? 12.898 -20.516 -9.906 1 98.19 43 PRO B N 1
ATOM 5909 C CA . PRO B 1 43 ? 12.539 -19.094 -9.828 1 98.19 43 PRO B CA 1
ATOM 5910 C C . PRO B 1 43 ? 13.148 -18.406 -8.609 1 98.19 43 PRO B C 1
ATOM 5912 O O . PRO B 1 43 ? 13.672 -19.078 -7.711 1 98.19 43 PRO B O 1
ATOM 5915 N N . GLU B 1 44 ? 13.086 -17.078 -8.672 1 98.38 44 GLU B N 1
ATOM 5916 C CA . GLU B 1 44 ? 13.617 -16.234 -7.602 1 98.38 44 GLU B CA 1
ATOM 5917 C C . GLU B 1 44 ? 12.891 -16.484 -6.285 1 98.38 44 GLU B C 1
ATOM 5919 O O . GLU B 1 44 ? 11.656 -16.5 -6.238 1 98.38 44 GLU B O 1
ATOM 5924 N N . LEU B 1 45 ? 13.68 -16.781 -5.227 1 98.5 45 LEU B N 1
ATOM 5925 C CA . LEU B 1 45 ? 13.164 -16.969 -3.873 1 98.5 45 LEU B CA 1
ATOM 5926 C C . LEU B 1 45 ? 12.141 -18.094 -3.834 1 98.5 45 LEU B C 1
ATOM 5928 O O . LEU B 1 45 ? 11.133 -18.016 -3.127 1 98.5 45 LEU B O 1
ATOM 5932 N N . GLU B 1 46 ? 12.359 -19.172 -4.492 1 98.31 46 GLU B N 1
ATOM 5933 C CA . GLU B 1 46 ? 11.391 -20.25 -4.645 1 98.31 46 GLU B CA 1
ATOM 5934 C C . GLU B 1 46 ? 11.172 -20.984 -3.326 1 98.31 46 GLU B C 1
ATOM 5936 O O . GLU B 1 46 ? 10.125 -21.594 -3.119 1 98.31 46 GLU B O 1
ATOM 5941 N N . ILE B 1 47 ? 12.141 -20.938 -2.373 1 98.62 47 ILE B N 1
ATOM 5942 C CA . ILE B 1 47 ? 11.977 -21.688 -1.133 1 98.62 47 ILE B CA 1
ATOM 5943 C C . ILE B 1 47 ? 10.938 -21.016 -0.248 1 98.62 47 ILE B C 1
ATOM 5945 O O . ILE B 1 47 ? 9.945 -21.625 0.143 1 98.62 47 ILE B O 1
ATOM 5949 N N . PRO B 1 48 ? 11.094 -19.75 0.08 1 97.94 48 PRO B N 1
ATOM 5950 C CA . PRO B 1 48 ? 10.055 -19.109 0.898 1 97.94 48 PRO B CA 1
ATOM 5951 C C . PRO B 1 48 ? 8.852 -18.656 0.078 1 97.94 48 PRO B C 1
ATOM 5953 O O . PRO B 1 48 ? 7.762 -18.453 0.628 1 97.94 48 PRO B O 1
ATOM 5956 N N . GLY B 1 49 ? 8.984 -18.5 -1.22 1 97.06 49 GLY B N 1
ATOM 5957 C CA . GLY B 1 49 ? 8.07 -17.719 -2.053 1 97.06 49 GLY B CA 1
ATOM 5958 C C . GLY B 1 49 ? 8.5 -16.281 -2.229 1 97.06 49 GLY B C 1
ATOM 5959 O O . GLY B 1 49 ? 8.984 -15.656 -1.287 1 97.06 49 GLY B O 1
ATOM 5960 N N . TYR B 1 50 ? 8.344 -15.727 -3.418 1 96.69 50 TYR B N 1
ATOM 5961 C CA . TYR B 1 50 ? 8.828 -14.383 -3.719 1 96.69 50 TYR B CA 1
ATOM 5962 C C . TYR B 1 50 ? 8.055 -13.336 -2.924 1 96.69 50 TYR B C 1
ATOM 5964 O O . TYR B 1 50 ? 8.648 -12.422 -2.35 1 96.69 50 TYR B O 1
ATOM 5972 N N . GLY B 1 51 ? 6.711 -13.453 -2.85 1 95 51 GLY B N 1
ATOM 5973 C CA . GLY B 1 51 ? 5.84 -12.406 -2.33 1 95 51 GLY B CA 1
ATOM 5974 C C . GLY B 1 51 ? 5.676 -12.461 -0.824 1 95 51 GLY B C 1
ATOM 5975 O O . GLY B 1 51 ? 4.574 -12.281 -0.307 1 95 51 GLY B O 1
ATOM 5976 N N . CYS B 1 52 ? 6.707 -12.766 -0.047 1 95.88 52 CYS B N 1
ATOM 5977 C CA . CYS B 1 52 ? 6.633 -12.805 1.409 1 95.88 52 CYS B CA 1
ATOM 5978 C C . CYS B 1 52 ? 6.555 -11.398 1.987 1 95.88 52 CYS B C 1
ATOM 5980 O O . CYS B 1 52 ? 6.047 -11.203 3.094 1 95.88 52 CYS B O 1
ATOM 5982 N N . LEU B 1 53 ? 7.125 -10.398 1.252 1 95.06 53 LEU B N 1
ATOM 5983 C CA . LEU B 1 53 ? 7.082 -9 1.651 1 95.06 53 LEU B CA 1
ATOM 5984 C C . LEU B 1 53 ? 7.676 -8.812 3.045 1 95.06 53 LEU B C 1
ATOM 5986 O O . LEU B 1 53 ? 8.812 -9.219 3.299 1 95.06 53 LEU B O 1
ATOM 5990 N N . ASP B 1 54 ? 7.031 -8.188 4.012 1 94.5 54 ASP B N 1
ATOM 5991 C CA . ASP B 1 54 ? 7.613 -7.844 5.305 1 94.5 54 ASP B CA 1
ATOM 5992 C C . ASP B 1 54 ? 7.953 -9.094 6.105 1 94.5 54 ASP B C 1
ATOM 5994 O O . ASP B 1 54 ? 8.68 -9.031 7.098 1 94.5 54 ASP B O 1
ATOM 5998 N N . HIS B 1 55 ? 7.484 -10.281 5.766 1 96.38 55 HIS B N 1
ATOM 5999 C CA . HIS B 1 55 ? 7.891 -11.508 6.441 1 96.38 55 HIS B CA 1
ATOM 6000 C C . HIS B 1 55 ? 9.383 -11.773 6.258 1 96.38 55 HIS B C 1
ATOM 6002 O O . HIS B 1 55 ? 9.992 -12.5 7.047 1 96.38 55 HIS B O 1
ATOM 6008 N N . HIS B 1 56 ? 9.992 -11.211 5.184 1 95.94 56 HIS B N 1
ATOM 6009 C CA . HIS B 1 56 ? 11.43 -11.359 4.977 1 95.94 56 HIS B CA 1
ATOM 6010 C C . HIS B 1 56 ? 12.219 -10.695 6.098 1 95.94 56 HIS B C 1
ATOM 6012 O O . HIS B 1 56 ? 13.398 -11 6.297 1 95.94 56 HIS B O 1
ATOM 6018 N N . LEU B 1 57 ? 11.602 -9.758 6.77 1 93.69 57 LEU B N 1
ATOM 6019 C CA . LEU B 1 57 ? 12.273 -9.078 7.871 1 93.69 57 LEU B CA 1
ATOM 6020 C C . LEU B 1 57 ? 12.305 -9.953 9.117 1 93.69 57 LEU B C 1
ATOM 6022 O O . LEU B 1 57 ? 13.047 -9.672 10.062 1 93.69 57 LEU B O 1
ATOM 6026 N N . GLU B 1 58 ? 11.523 -11.039 9.133 1 93.81 58 GLU B N 1
ATOM 6027 C CA . GLU B 1 58 ? 11.453 -11.945 10.273 1 93.81 58 GLU B CA 1
ATOM 6028 C C . GLU B 1 58 ? 12.555 -13.008 10.195 1 93.81 58 GLU B C 1
ATOM 6030 O O . GLU B 1 58 ? 12.797 -13.578 9.133 1 93.81 58 GLU B O 1
ATOM 6035 N N . SER B 1 59 ? 13.203 -13.312 11.305 1 89.94 59 SER B N 1
ATOM 6036 C CA . SER B 1 59 ? 14.25 -14.328 11.336 1 89.94 59 SER B CA 1
ATOM 6037 C C . SER B 1 59 ? 13.695 -15.703 11 1 89.94 59 SER B C 1
ATOM 6039 O O . SER B 1 59 ? 14.414 -16.547 10.453 1 89.94 59 SER B O 1
ATOM 6041 N N . ASP B 1 60 ? 12.383 -15.922 11.273 1 95.62 60 ASP B N 1
ATOM 6042 C CA . ASP B 1 60 ? 11.734 -17.203 11.016 1 95.62 60 ASP B CA 1
ATOM 6043 C C . ASP B 1 60 ? 11.82 -17.578 9.539 1 95.62 60 ASP B C 1
ATOM 6045 O O . ASP B 1 60 ? 12.07 -18.734 9.195 1 95.62 60 ASP B O 1
ATOM 6049 N N . THR B 1 61 ? 11.57 -16.562 8.703 1 96.69 61 THR B N 1
ATOM 6050 C CA . THR B 1 61 ? 11.523 -16.844 7.27 1 96.69 61 THR B CA 1
ATOM 6051 C C . THR B 1 61 ? 12.867 -17.375 6.781 1 96.69 61 THR B C 1
ATOM 6053 O O . THR B 1 61 ? 12.922 -18.328 6.004 1 96.69 61 THR B O 1
ATOM 6056 N N . GLU B 1 62 ? 13.969 -16.766 7.238 1 95.75 62 GLU B N 1
ATOM 6057 C CA . GLU B 1 62 ? 15.305 -17.25 6.875 1 95.75 62 GLU B CA 1
ATOM 6058 C C . GLU B 1 62 ? 15.578 -18.625 7.48 1 95.75 62 GLU B C 1
ATOM 6060 O O . GLU B 1 62 ? 16.078 -19.516 6.797 1 95.75 62 GLU B O 1
ATOM 6065 N N . LEU B 1 63 ? 15.25 -18.75 8.727 1 95.38 63 LEU B N 1
ATOM 6066 C CA . LEU B 1 63 ? 15.484 -20 9.438 1 95.38 63 LEU B CA 1
ATOM 6067 C C . LEU B 1 63 ? 14.797 -21.172 8.727 1 95.38 63 LEU B C 1
ATOM 6069 O O . LEU B 1 63 ? 15.43 -22.188 8.438 1 95.38 63 LEU B O 1
ATOM 6073 N N . HIS B 1 64 ? 13.492 -21.031 8.453 1 98.06 64 HIS B N 1
ATOM 6074 C CA . HIS B 1 64 ? 12.727 -22.094 7.801 1 98.06 64 HIS B CA 1
ATOM 6075 C C . HIS B 1 64 ? 13.258 -22.359 6.398 1 98.06 64 HIS B C 1
ATOM 6077 O O . HIS B 1 64 ? 13.211 -23.5 5.926 1 98.06 64 HIS B O 1
ATOM 6083 N N . SER B 1 65 ? 13.727 -21.312 5.723 1 98.56 65 SER B N 1
ATOM 6084 C CA . SER B 1 65 ? 14.297 -21.5 4.395 1 98.56 65 SER B CA 1
ATOM 6085 C C . SER B 1 65 ? 15.523 -22.406 4.441 1 98.56 65 SER B C 1
ATOM 6087 O O . SER B 1 65 ? 15.688 -23.281 3.59 1 98.56 65 SER B O 1
ATOM 6089 N N . TRP B 1 66 ? 16.391 -22.188 5.441 1 98.38 66 TRP B N 1
ATOM 6090 C CA . TRP B 1 66 ? 17.562 -23.047 5.598 1 98.38 66 TRP B CA 1
ATOM 6091 C C . TRP B 1 66 ? 17.156 -24.469 5.941 1 98.38 66 TRP B C 1
ATOM 6093 O O . TRP B 1 66 ? 17.781 -25.438 5.469 1 98.38 66 TRP B O 1
ATOM 6103 N N . GLU B 1 67 ? 16.156 -24.594 6.801 1 98.31 67 GLU B N 1
ATOM 6104 C CA . GLU B 1 67 ? 15.672 -25.922 7.152 1 98.31 67 GLU B CA 1
ATOM 6105 C C . GLU B 1 67 ? 15.141 -26.672 5.922 1 98.31 67 GLU B C 1
ATOM 6107 O O . GLU B 1 67 ? 15.406 -27.859 5.75 1 98.31 67 GLU B O 1
ATOM 6112 N N . VAL B 1 68 ? 14.398 -25.953 5.102 1 98.62 68 VAL B N 1
ATOM 6113 C CA . VAL B 1 68 ? 13.859 -26.531 3.871 1 98.62 68 VAL B CA 1
ATOM 6114 C C . VAL B 1 68 ? 15.008 -26.906 2.936 1 98.62 68 VAL B C 1
ATOM 6116 O O . VAL B 1 68 ? 14.992 -27.984 2.332 1 98.62 68 VAL B O 1
ATOM 6119 N N . LEU B 1 69 ? 15.984 -26 2.779 1 98.81 69 LEU B N 1
ATOM 6120 C CA . LEU B 1 69 ? 17.141 -26.312 1.948 1 98.81 69 LEU B CA 1
ATOM 6121 C C . LEU B 1 69 ? 17.812 -27.609 2.41 1 98.81 69 LEU B C 1
ATOM 6123 O O . LEU B 1 69 ? 18.172 -28.453 1.59 1 98.81 69 LEU B O 1
ATOM 6127 N N . ALA B 1 70 ? 18.031 -27.703 3.715 1 98.62 70 ALA B N 1
ATOM 6128 C CA . ALA B 1 70 ? 18.672 -28.891 4.281 1 98.62 70 ALA B CA 1
ATOM 6129 C C . ALA B 1 70 ? 17.891 -30.156 3.914 1 98.62 70 ALA B C 1
ATOM 6131 O O . ALA B 1 70 ? 18.484 -31.172 3.561 1 98.62 70 ALA B O 1
ATOM 6132 N N . GLU B 1 71 ? 16.594 -30.078 4.039 1 98.44 71 GLU B N 1
ATOM 6133 C CA . GLU B 1 71 ? 15.773 -31.219 3.678 1 98.44 71 GLU B CA 1
ATOM 6134 C C . GLU B 1 71 ? 15.906 -31.562 2.193 1 98.44 71 GLU B C 1
ATOM 6136 O O . GLU B 1 71 ? 15.977 -32.719 1.815 1 98.44 71 GLU B O 1
ATOM 6141 N N . ILE B 1 72 ? 15.914 -30.531 1.33 1 98.75 72 ILE B N 1
ATOM 6142 C CA . ILE B 1 72 ? 15.984 -30.734 -0.113 1 98.75 72 ILE B CA 1
ATOM 6143 C C . ILE B 1 72 ? 17.297 -31.422 -0.477 1 98.75 72 ILE B C 1
ATOM 6145 O O . ILE B 1 72 ? 17.297 -32.469 -1.151 1 98.75 72 ILE B O 1
ATOM 6149 N N . ILE B 1 73 ? 18.438 -31 -0.003 1 98.5 73 ILE B N 1
ATOM 6150 C CA . ILE B 1 73 ? 19.734 -31.484 -0.461 1 98.5 73 ILE B CA 1
ATOM 6151 C C . ILE B 1 73 ? 20.062 -32.812 0.214 1 98.5 73 ILE B C 1
ATOM 6153 O O . ILE B 1 73 ? 21.047 -33.469 -0.122 1 98.5 73 ILE B O 1
ATOM 6157 N N . SER B 1 74 ? 19.219 -33.188 1.209 1 98.31 74 SER B N 1
ATOM 6158 C CA . SER B 1 74 ? 19.359 -34.5 1.816 1 98.31 74 SER B CA 1
ATOM 6159 C C . SER B 1 74 ? 18.625 -35.562 0.997 1 98.31 74 SER B C 1
ATOM 6161 O O . SER B 1 74 ? 18.844 -36.781 1.192 1 98.31 74 SER B O 1
ATOM 6163 N N . ASN B 1 75 ? 17.797 -35.125 0.155 1 98.25 75 ASN B N 1
ATOM 6164 C CA . ASN B 1 75 ? 17.016 -36.062 -0.674 1 98.25 75 ASN B CA 1
ATOM 6165 C C . ASN B 1 75 ? 17.859 -36.625 -1.814 1 98.25 75 ASN B C 1
ATOM 6167 O O . ASN B 1 75 ? 18.578 -35.875 -2.486 1 98.25 75 ASN B O 1
ATOM 6171 N N . HIS B 1 76 ? 17.703 -37.875 -2.16 1 97.94 76 HIS B N 1
ATOM 6172 C CA . HIS B 1 76 ? 18.5 -38.562 -3.154 1 97.94 76 HIS B CA 1
ATOM 6173 C C . HIS B 1 76 ? 18.25 -38.031 -4.555 1 97.94 76 HIS B C 1
ATOM 6175 O O . HIS B 1 76 ? 19.062 -38.188 -5.457 1 97.94 76 HIS B O 1
ATOM 6181 N N . VAL B 1 77 ? 17.141 -37.406 -4.711 1 97.94 77 VAL B N 1
ATOM 6182 C CA . VAL B 1 77 ? 16.797 -36.844 -6.016 1 97.94 77 VAL B CA 1
ATOM 6183 C C . VAL B 1 77 ? 17.828 -35.781 -6.41 1 97.94 77 VAL B C 1
ATOM 6185 O O . VAL B 1 77 ? 18.016 -35.5 -7.594 1 97.94 77 VAL B O 1
ATOM 6188 N N . CYS B 1 78 ? 18.594 -35.25 -5.484 1 97.81 78 CYS B N 1
ATOM 6189 C CA . CYS B 1 78 ? 19.562 -34.188 -5.734 1 97.81 78 CYS B CA 1
ATOM 6190 C C . CYS B 1 78 ? 20.922 -34.75 -6.137 1 97.81 78 CYS B C 1
ATOM 6192 O O . CYS B 1 78 ? 21.844 -34 -6.434 1 97.81 78 CYS B O 1
ATOM 6194 N N . ARG B 1 79 ? 21.031 -36.031 -6.191 1 97.56 79 ARG B N 1
ATOM 6195 C CA . ARG B 1 79 ? 22.297 -36.656 -6.605 1 97.56 79 ARG B CA 1
ATOM 6196 C C . ARG B 1 79 ? 22.594 -36.344 -8.07 1 97.56 79 ARG B C 1
ATOM 6198 O O . ARG B 1 79 ? 21.672 -36.344 -8.898 1 97.56 79 ARG B O 1
ATOM 6205 N N . ASP 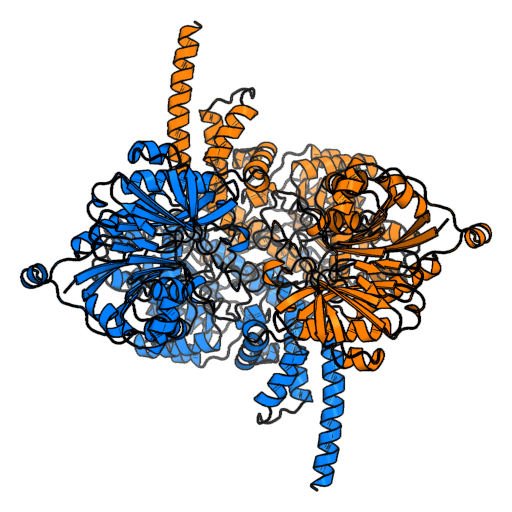B 1 80 ? 23.844 -36.094 -8.391 1 95.88 80 ASP B N 1
ATOM 6206 C CA . ASP B 1 80 ? 24.406 -36 -9.742 1 95.88 80 ASP B CA 1
ATOM 6207 C C . ASP B 1 80 ? 23.719 -34.875 -10.539 1 95.88 80 ASP B C 1
ATOM 6209 O O . ASP B 1 80 ? 23.531 -35 -11.75 1 95.88 80 ASP B O 1
ATOM 6213 N N . ILE B 1 81 ? 23.281 -33.875 -9.922 1 98.25 81 ILE B N 1
ATOM 6214 C CA . ILE B 1 81 ? 22.719 -32.688 -10.578 1 98.25 81 ILE B CA 1
ATOM 6215 C C . ILE B 1 81 ? 23.062 -31.438 -9.789 1 98.25 81 ILE B C 1
ATOM 6217 O O . ILE B 1 81 ? 23.062 -31.438 -8.555 1 98.25 81 ILE B O 1
ATOM 6221 N N . LEU B 1 82 ? 23.516 -30.359 -10.461 1 98.56 82 LEU B N 1
ATOM 6222 C CA . LEU B 1 82 ? 23.688 -29.047 -9.867 1 98.56 82 LEU B CA 1
ATOM 6223 C C . LEU B 1 82 ? 22.344 -28.328 -9.711 1 98.56 82 LEU B C 1
ATOM 6225 O O . LEU B 1 82 ? 21.609 -28.188 -10.688 1 98.56 82 LEU B O 1
ATOM 6229 N N . VAL B 1 83 ? 22.016 -27.969 -8.484 1 98.75 83 VAL B N 1
ATOM 6230 C CA . VAL B 1 83 ? 20.719 -27.375 -8.188 1 98.75 83 VAL B CA 1
ATOM 6231 C C . VAL B 1 83 ? 20.906 -25.938 -7.746 1 98.75 83 VAL B C 1
ATOM 6233 O O . VAL B 1 83 ? 21.703 -25.641 -6.859 1 98.75 83 VAL B O 1
ATOM 6236 N N . ASP B 1 84 ? 20.219 -25.031 -8.398 1 98.75 84 ASP B N 1
ATOM 6237 C CA . ASP B 1 84 ? 20.188 -23.609 -8.094 1 98.75 84 ASP B CA 1
ATOM 6238 C C . ASP B 1 84 ? 18.891 -23.219 -7.398 1 98.75 84 ASP B C 1
ATOM 6240 O O . ASP B 1 84 ? 17.812 -23.234 -8.016 1 98.75 84 ASP B O 1
ATOM 6244 N N . LEU B 1 85 ? 18.953 -22.859 -6.094 1 98.69 85 LEU B N 1
ATOM 6245 C CA . LEU B 1 85 ? 17.781 -22.562 -5.297 1 98.69 85 LEU B CA 1
ATOM 6246 C C . LEU B 1 85 ? 17.812 -21.109 -4.809 1 98.69 85 LEU B C 1
ATOM 6248 O O . LEU B 1 85 ? 18.875 -20.578 -4.512 1 98.69 85 LEU B O 1
ATOM 6252 N N . GLY B 1 86 ? 16.609 -20.484 -4.73 1 98.5 86 GLY B N 1
ATOM 6253 C CA . GLY B 1 86 ? 16.516 -19.109 -4.285 1 98.5 86 GLY B CA 1
ATOM 6254 C C . GLY B 1 86 ? 15.977 -18.969 -2.877 1 98.5 86 GLY B C 1
ATOM 6255 O O . GLY B 1 86 ? 14.969 -19.594 -2.529 1 98.5 86 GLY B O 1
ATOM 6256 N N . MET B 1 87 ? 16.625 -18.109 -2.037 1 98.56 87 MET B N 1
ATOM 6257 C CA . MET B 1 87 ? 16.172 -17.812 -0.686 1 98.56 87 MET B CA 1
ATOM 6258 C C . MET B 1 87 ? 16.875 -16.578 -0.135 1 98.56 87 MET B C 1
ATOM 6260 O O . MET B 1 87 ? 17.859 -16.094 -0.72 1 98.56 87 MET B O 1
ATOM 6264 N N . GLY B 1 88 ? 16.344 -15.992 0.942 1 97.88 88 GLY B N 1
ATOM 6265 C CA . GLY B 1 88 ? 17.047 -14.938 1.664 1 97.88 88 GLY B CA 1
ATOM 6266 C C . GLY B 1 88 ? 18.141 -15.469 2.576 1 97.88 88 GLY B C 1
ATOM 6267 O O . GLY B 1 88 ? 17.984 -16.516 3.199 1 97.88 88 GLY B O 1
ATOM 6268 N N . VAL B 1 89 ? 19.281 -14.711 2.617 1 98.12 89 VAL B N 1
ATOM 6269 C CA . VAL B 1 89 ? 20.391 -15.102 3.469 1 98.12 89 VAL B CA 1
ATOM 6270 C C . VAL B 1 89 ? 20.922 -13.883 4.223 1 98.12 89 VAL B C 1
ATOM 6272 O O . VAL B 1 89 ? 21.188 -12.836 3.617 1 98.12 89 VAL B O 1
ATOM 6275 N N . LYS B 1 90 ? 20.969 -14 5.484 1 94.31 90 LYS B N 1
ATOM 6276 C CA . LYS B 1 90 ? 21.547 -12.945 6.312 1 94.31 90 LYS B CA 1
ATOM 6277 C C . LYS B 1 90 ? 23.031 -13.18 6.566 1 94.31 90 LYS B C 1
ATOM 6279 O O . LYS B 1 90 ? 23.406 -14.148 7.238 1 94.31 90 LYS B O 1
ATOM 6284 N N . ALA B 1 91 ? 23.891 -12.398 5.988 1 93.69 91 ALA B N 1
ATOM 6285 C CA . ALA B 1 91 ? 25.344 -12.445 6.219 1 93.69 91 ALA B CA 1
ATOM 6286 C C . ALA B 1 91 ? 25.812 -11.234 7.02 1 93.69 91 ALA B C 1
ATOM 6288 O O . ALA B 1 91 ? 25.594 -10.094 6.602 1 93.69 91 ALA B O 1
ATOM 6289 N N . ARG B 1 92 ? 26.391 -11.469 8.172 1 91 92 ARG B N 1
ATOM 6290 C CA . ARG B 1 92 ? 26.844 -10.414 9.07 1 91 92 ARG B CA 1
ATOM 6291 C C . ARG B 1 92 ? 25.719 -9.438 9.375 1 91 92 ARG B C 1
ATOM 6293 O O . ARG B 1 92 ? 25.906 -8.219 9.289 1 91 92 ARG B O 1
ATOM 6300 N N . ASN B 1 93 ? 24.578 -9.969 9.523 1 88.5 93 ASN B N 1
ATOM 6301 C CA . ASN B 1 93 ? 23.359 -9.273 9.945 1 88.5 93 ASN B CA 1
ATOM 6302 C C . ASN B 1 93 ? 22.797 -8.406 8.82 1 88.5 93 ASN B C 1
ATOM 6304 O O . ASN B 1 93 ? 21.984 -7.512 9.078 1 88.5 93 ASN B O 1
ATOM 6308 N N . VAL B 1 94 ? 23.312 -8.609 7.582 1 93.44 94 VAL B N 1
ATOM 6309 C CA . VAL B 1 94 ? 22.75 -7.949 6.402 1 93.44 94 VAL B CA 1
ATOM 6310 C C . VAL B 1 94 ? 22 -8.961 5.547 1 93.44 94 VAL B C 1
ATOM 6312 O O . VAL B 1 94 ? 22.547 -10.008 5.188 1 93.44 94 VAL B O 1
ATOM 6315 N N . GLN B 1 95 ? 20.75 -8.688 5.293 1 95.38 95 GLN B N 1
ATOM 6316 C CA . GLN B 1 95 ? 19.922 -9.617 4.547 1 95.38 95 GLN B CA 1
ATOM 6317 C C . GLN B 1 95 ? 20.062 -9.414 3.043 1 95.38 95 GLN B C 1
ATOM 6319 O O . GLN B 1 95 ? 19.938 -8.289 2.551 1 95.38 95 GLN B O 1
ATOM 6324 N N . TYR B 1 96 ? 20.359 -10.5 2.312 1 98.06 96 TYR B N 1
ATOM 6325 C CA . TYR B 1 96 ? 20.516 -10.477 0.864 1 98.06 96 TYR B CA 1
ATOM 6326 C C . TYR B 1 96 ? 19.531 -11.422 0.19 1 98.06 96 TYR B C 1
ATOM 6328 O O . TYR B 1 96 ? 19.109 -12.414 0.783 1 98.06 96 TYR B O 1
ATOM 6336 N N . ASN B 1 97 ? 19.016 -11.047 -0.978 1 98.38 97 ASN B N 1
ATOM 6337 C CA . ASN B 1 97 ? 18.359 -11.961 -1.899 1 98.38 97 ASN B CA 1
ATOM 6338 C C . ASN B 1 97 ? 19.359 -12.859 -2.615 1 98.38 97 ASN B C 1
ATOM 6340 O O . ASN B 1 97 ? 20.172 -12.383 -3.414 1 98.38 97 ASN B O 1
ATOM 6344 N N . CYS B 1 98 ? 19.25 -14.172 -2.357 1 98.62 98 CYS B N 1
ATOM 6345 C CA . CYS B 1 98 ? 20.391 -14.984 -2.766 1 98.62 98 CYS B CA 1
ATOM 6346 C C . CYS B 1 98 ? 19.938 -16.188 -3.572 1 98.62 98 CYS B C 1
ATOM 6348 O O . CYS B 1 98 ? 18.766 -16.562 -3.549 1 98.62 98 CYS B O 1
ATOM 6350 N N . ARG B 1 99 ? 20.938 -16.719 -4.316 1 98.12 99 ARG B N 1
ATOM 6351 C CA . ARG B 1 99 ? 20.922 -18.031 -4.945 1 98.12 99 ARG B CA 1
ATOM 6352 C C . ARG B 1 99 ? 21.922 -18.969 -4.27 1 98.12 99 ARG B C 1
ATOM 6354 O O . ARG B 1 99 ? 23.062 -18.609 -4.031 1 98.12 99 ARG B O 1
ATOM 6361 N N . VAL B 1 100 ? 21.422 -20.141 -3.939 1 98.75 100 VAL B N 1
ATOM 6362 C CA . VAL B 1 100 ? 22.297 -21.141 -3.348 1 98.75 100 VAL B CA 1
ATOM 6363 C C . VAL B 1 100 ? 22.547 -22.266 -4.359 1 98.75 100 VAL B C 1
ATOM 6365 O O . VAL B 1 100 ? 21.625 -22.953 -4.781 1 98.75 100 VAL B O 1
ATOM 6368 N N . LEU B 1 101 ? 23.797 -22.422 -4.812 1 98.75 101 LEU B N 1
ATOM 6369 C CA . LEU B 1 101 ? 24.203 -23.5 -5.707 1 98.75 101 LEU B CA 1
ATOM 6370 C C . LEU B 1 101 ? 24.641 -24.734 -4.914 1 98.75 101 LEU B C 1
ATOM 6372 O O . LEU B 1 101 ? 25.578 -24.672 -4.129 1 98.75 101 LEU B O 1
ATOM 6376 N N . CYS B 1 102 ? 23.953 -25.812 -5.137 1 98.69 102 CYS B N 1
ATOM 6377 C CA . CYS B 1 102 ? 24.156 -26.984 -4.281 1 98.69 102 CYS B CA 1
ATOM 6378 C C . CYS B 1 102 ? 23.875 -28.281 -5.039 1 98.69 102 CYS B C 1
ATOM 6380 O O . CYS B 1 102 ? 23.5 -28.234 -6.211 1 98.69 102 CYS B O 1
ATOM 6382 N N . THR B 1 103 ? 24.172 -29.344 -4.5 1 98.44 103 THR B N 1
ATOM 6383 C CA . THR B 1 103 ? 23.844 -30.703 -4.91 1 98.44 103 THR B CA 1
ATOM 6384 C C . THR B 1 103 ? 23.594 -31.594 -3.693 1 98.44 103 THR B C 1
ATOM 6386 O O . THR B 1 103 ? 23.328 -31.094 -2.6 1 98.44 103 THR B O 1
ATOM 6389 N N . TYR B 1 104 ? 23.469 -32.938 -3.965 1 98.31 104 TYR B N 1
ATOM 6390 C CA . TYR B 1 104 ? 23.203 -33.875 -2.875 1 98.31 104 TYR B CA 1
ATOM 6391 C C . TYR B 1 104 ? 24.234 -33.719 -1.766 1 98.31 104 TYR B C 1
ATOM 6393 O O . TYR B 1 104 ? 25.422 -34 -1.977 1 98.31 104 TYR B O 1
ATOM 6401 N N . ARG B 1 105 ? 23.812 -33.219 -0.575 1 98.38 105 ARG B N 1
ATOM 6402 C CA . ARG B 1 105 ? 24.547 -33.094 0.68 1 98.38 105 ARG B CA 1
ATOM 6403 C C . ARG B 1 105 ? 25.781 -32.219 0.507 1 98.38 105 ARG B C 1
ATOM 6405 O O . ARG B 1 105 ? 26.828 -32.5 1.086 1 98.38 105 ARG B O 1
ATOM 6412 N N . LYS B 1 106 ? 25.672 -31.188 -0.308 1 98.5 106 LYS B N 1
ATOM 6413 C CA . LYS B 1 106 ? 26.781 -30.266 -0.517 1 98.5 106 LYS B CA 1
ATOM 6414 C C . LYS B 1 106 ? 26.281 -28.906 -1.005 1 98.5 106 LYS B C 1
ATOM 6416 O O . LYS B 1 106 ? 25.422 -28.828 -1.88 1 98.5 106 LYS B O 1
ATOM 6421 N N . VAL B 1 107 ? 26.734 -27.859 -0.434 1 98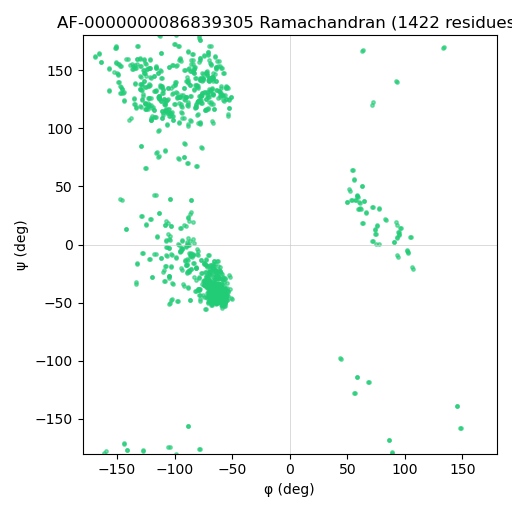.69 107 VAL B N 1
ATOM 6422 C CA . VAL B 1 107 ? 26.531 -26.484 -0.898 1 98.69 107 VAL B CA 1
ATOM 6423 C C . VAL B 1 107 ? 27.844 -25.922 -1.451 1 98.69 107 VAL B C 1
ATOM 6425 O O . VAL B 1 107 ? 28.875 -25.938 -0.762 1 98.69 107 VAL B O 1
ATOM 6428 N N . PHE B 1 108 ? 27.875 -25.438 -2.672 1 98.56 108 PHE B N 1
ATOM 6429 C CA . PHE B 1 108 ? 29.094 -24.938 -3.285 1 98.56 108 PHE B CA 1
ATOM 6430 C C . PHE B 1 108 ? 29.312 -23.469 -2.943 1 98.56 108 PHE B C 1
ATOM 6432 O O . PHE B 1 108 ? 30.422 -23.062 -2.594 1 98.56 108 PHE B O 1
ATOM 6439 N N . ALA B 1 109 ? 28.266 -22.672 -3.1 1 98.5 109 ALA B N 1
ATOM 6440 C CA . ALA B 1 109 ? 28.406 -21.219 -2.906 1 98.5 109 ALA B CA 1
ATOM 6441 C C . ALA B 1 109 ? 27.047 -20.531 -2.879 1 98.5 109 ALA B C 1
ATOM 6443 O O . ALA B 1 109 ? 26.031 -21.125 -3.25 1 98.5 109 ALA B O 1
ATOM 6444 N N . ILE B 1 110 ? 27.031 -19.312 -2.338 1 98.69 110 ILE B N 1
ATOM 6445 C CA . ILE B 1 110 ? 25.844 -18.469 -2.25 1 98.69 110 ILE B CA 1
ATOM 6446 C C . ILE B 1 110 ? 26.062 -17.188 -3.057 1 98.69 110 ILE B C 1
ATOM 6448 O O . ILE B 1 110 ? 26.969 -16.406 -2.76 1 98.69 110 ILE B O 1
ATOM 6452 N N . ARG B 1 111 ? 25.312 -16.969 -4.098 1 98.62 111 ARG B N 1
ATOM 6453 C CA . ARG B 1 111 ? 25.391 -15.766 -4.918 1 98.62 111 ARG B CA 1
ATOM 6454 C C . ARG B 1 111 ? 24.391 -14.719 -4.457 1 98.62 111 ARG B C 1
ATOM 6456 O O . ARG B 1 111 ? 23.172 -14.953 -4.512 1 98.62 111 ARG B O 1
ATOM 6463 N N . ALA B 1 112 ? 24.812 -13.57 -4.031 1 98.19 112 ALA B N 1
ATOM 6464 C CA . ALA B 1 112 ? 23.953 -12.492 -3.553 1 98.19 112 ALA B CA 1
ATOM 6465 C C . ALA B 1 112 ? 23.578 -11.547 -4.688 1 98.19 112 ALA B C 1
ATOM 6467 O O . ALA B 1 112 ? 24.438 -11.156 -5.484 1 98.19 112 ALA B O 1
ATOM 6468 N N . LYS B 1 113 ? 22.375 -11.18 -4.785 1 97.69 113 LYS B N 1
ATOM 6469 C CA . LYS B 1 113 ? 21.844 -10.305 -5.828 1 97.69 113 LYS B CA 1
ATOM 6470 C C . LYS B 1 113 ? 22.469 -8.914 -5.742 1 97.69 113 LYS B C 1
ATOM 6472 O O . LYS B 1 113 ? 22.625 -8.367 -4.652 1 97.69 113 LYS B O 1
ATOM 6477 N N . GLN B 1 114 ? 22.75 -8.328 -6.898 1 96.81 114 GLN B N 1
ATOM 6478 C CA . GLN B 1 114 ? 23.516 -7.086 -6.918 1 96.81 114 GLN B CA 1
ATOM 6479 C C . GLN B 1 114 ? 22.625 -5.91 -7.328 1 96.81 114 GLN B C 1
ATOM 6481 O O . GLN B 1 114 ? 22.984 -4.75 -7.098 1 96.81 114 GLN B O 1
ATOM 6486 N N . ALA B 1 115 ? 21.578 -6.109 -7.996 1 95.94 115 ALA B N 1
ATOM 6487 C CA . ALA B 1 115 ? 20.609 -5.09 -8.383 1 95.94 115 ALA B CA 1
ATOM 6488 C C . ALA B 1 115 ? 19.203 -5.469 -7.922 1 95.94 115 ALA B C 1
ATOM 6490 O O . ALA B 1 115 ? 18.672 -6.504 -8.32 1 95.94 115 ALA B O 1
ATOM 6491 N N . LEU B 1 116 ? 18.609 -4.629 -7.121 1 95.75 116 LEU B N 1
ATOM 6492 C CA . LEU B 1 116 ? 17.297 -4.934 -6.547 1 95.75 116 LEU B CA 1
ATOM 6493 C C . LEU B 1 116 ? 16.188 -4.242 -7.328 1 95.75 116 LEU B C 1
ATOM 6495 O O . LEU B 1 116 ? 16.344 -3.107 -7.777 1 95.75 116 LEU B O 1
ATOM 6499 N N . ALA B 1 117 ? 15.07 -4.965 -7.535 1 94.31 117 ALA B N 1
ATOM 6500 C CA . ALA B 1 117 ? 13.891 -4.371 -8.156 1 94.31 117 ALA B CA 1
ATOM 6501 C C . ALA B 1 117 ? 13.133 -3.49 -7.172 1 94.31 117 ALA B C 1
ATOM 6503 O O . ALA B 1 117 ? 12.828 -3.92 -6.055 1 94.31 117 ALA B O 1
ATOM 6504 N N . GLY B 1 118 ? 12.805 -2.254 -7.512 1 90.88 118 GLY B N 1
ATOM 6505 C CA . GLY B 1 118 ? 12.148 -1.344 -6.59 1 90.88 118 GLY B CA 1
ATOM 6506 C C . GLY B 1 118 ? 11.109 -0.463 -7.262 1 90.88 118 GLY B C 1
ATOM 6507 O O . GLY B 1 118 ? 10.578 0.463 -6.641 1 90.88 118 GLY B O 1
ATOM 6508 N N . ASP B 1 119 ? 10.703 -0.737 -8.477 1 88.88 119 ASP B N 1
ATOM 6509 C CA . ASP B 1 119 ? 9.727 0.071 -9.195 1 88.88 119 ASP B CA 1
ATOM 6510 C C . ASP B 1 119 ? 8.414 -0.695 -9.391 1 88.88 119 ASP B C 1
ATOM 6512 O O . ASP B 1 119 ? 8.359 -1.901 -9.148 1 88.88 119 ASP B O 1
ATOM 6516 N N . GLY B 1 120 ? 7.375 0.026 -9.734 1 91.19 120 GLY B N 1
ATOM 6517 C CA . GLY B 1 120 ? 6.086 -0.607 -9.969 1 91.19 120 GLY B CA 1
ATOM 6518 C C . GLY B 1 120 ? 5.574 -1.381 -8.766 1 91.19 120 GLY B C 1
ATOM 6519 O O . GLY B 1 120 ? 5.41 -0.818 -7.684 1 91.19 120 GLY B O 1
ATOM 6520 N N . LEU B 1 121 ? 5.484 -2.713 -8.922 1 92.94 121 LEU B N 1
ATOM 6521 C CA . LEU B 1 121 ? 4.93 -3.561 -7.875 1 92.94 121 LEU B CA 1
ATOM 6522 C C . LEU B 1 121 ? 6.031 -4.051 -6.938 1 92.94 121 LEU B C 1
ATOM 6524 O O . LEU B 1 121 ? 5.746 -4.562 -5.852 1 92.94 121 LEU B O 1
ATOM 6528 N N . TYR B 1 122 ? 7.285 -3.906 -7.32 1 93.31 122 TYR B N 1
ATOM 6529 C CA . TYR B 1 122 ? 8.406 -4.52 -6.613 1 93.31 122 TYR B CA 1
ATOM 6530 C C . TYR B 1 122 ? 8.891 -3.623 -5.477 1 93.31 122 TYR B C 1
ATOM 6532 O O . TYR B 1 122 ? 8.797 -2.396 -5.562 1 93.31 122 TYR B O 1
ATOM 6540 N N . ARG B 1 123 ? 9.414 -4.234 -4.406 1 92.62 123 ARG B N 1
ATOM 6541 C CA . ARG B 1 123 ? 9.883 -3.529 -3.219 1 92.62 123 ARG B CA 1
ATOM 6542 C C . ARG B 1 123 ? 11.062 -4.25 -2.586 1 92.62 123 ARG B C 1
ATOM 6544 O O . ARG B 1 123 ? 11.18 -4.312 -1.359 1 92.62 123 ARG B O 1
ATOM 6551 N N . GLU B 1 124 ? 11.938 -4.77 -3.328 1 94.94 124 GLU B N 1
ATOM 6552 C CA . GLU B 1 124 ? 13 -5.629 -2.803 1 94.94 124 GLU B CA 1
ATOM 6553 C C . GLU B 1 124 ? 13.898 -4.863 -1.836 1 94.94 124 GLU B C 1
ATOM 6555 O O . GLU B 1 124 ? 14.367 -5.418 -0.842 1 94.94 124 GLU B O 1
ATOM 6560 N N . ALA B 1 125 ? 14.109 -3.533 -2.104 1 93.44 125 ALA B N 1
ATOM 6561 C CA . ALA B 1 125 ? 15.039 -2.756 -1.284 1 93.44 125 ALA B CA 1
ATOM 6562 C C . ALA B 1 125 ? 14.484 -2.553 0.124 1 93.44 125 ALA B C 1
ATOM 6564 O O . ALA B 1 125 ? 15.227 -2.186 1.04 1 93.44 125 ALA B O 1
ATOM 6565 N N . ARG B 1 126 ? 13.234 -2.738 0.325 1 92.69 126 ARG B N 1
ATOM 6566 C CA . ARG B 1 126 ? 12.633 -2.686 1.652 1 92.69 126 ARG B CA 1
ATOM 6567 C C . ARG B 1 126 ? 13.07 -3.869 2.504 1 92.69 126 ARG B C 1
ATOM 6569 O O . ARG B 1 126 ? 13.164 -3.76 3.729 1 92.69 126 ARG B O 1
ATOM 6576 N N . HIS B 1 127 ? 13.445 -5 1.88 1 94.38 127 HIS B N 1
ATOM 6577 C CA . HIS B 1 127 ? 13.648 -6.246 2.613 1 94.38 127 HIS B CA 1
ATOM 6578 C C . HIS B 1 127 ? 15.078 -6.746 2.469 1 94.38 127 HIS B C 1
ATOM 6580 O O . HIS B 1 127 ? 15.578 -7.484 3.328 1 94.38 127 HIS B O 1
ATOM 6586 N N . PHE B 1 128 ? 15.688 -6.387 1.339 1 96.44 128 PHE B N 1
ATOM 6587 C CA . PHE B 1 128 ? 17.016 -6.922 1.029 1 96.44 128 PHE B CA 1
ATOM 6588 C C . PHE B 1 128 ? 18 -5.801 0.729 1 96.44 128 PHE B C 1
ATOM 6590 O O . PHE B 1 128 ? 17.594 -4.664 0.47 1 96.44 128 PHE B O 1
ATOM 6597 N N . THR B 1 129 ? 19.219 -6.086 0.835 1 95.44 129 THR B N 1
ATOM 6598 C CA . THR B 1 129 ? 20.312 -5.191 0.476 1 95.44 129 THR B CA 1
ATOM 6599 C C . THR B 1 129 ? 21.078 -5.719 -0.739 1 95.44 129 THR B C 1
ATOM 6601 O O . THR B 1 129 ? 21.312 -6.922 -0.848 1 95.44 129 THR B O 1
ATOM 6604 N N . ALA B 1 130 ? 21.391 -4.871 -1.677 1 96.19 130 ALA B N 1
ATOM 6605 C CA . ALA B 1 130 ? 22.203 -5.262 -2.836 1 96.19 130 ALA B CA 1
ATOM 6606 C C . ALA B 1 130 ? 23.625 -5.578 -2.428 1 96.19 130 ALA B C 1
ATOM 6608 O O . ALA B 1 130 ? 24.219 -4.891 -1.586 1 96.19 130 ALA B O 1
ATOM 6609 N N . TRP B 1 131 ? 24.172 -6.699 -2.912 1 96.44 131 TRP B N 1
ATOM 6610 C CA . TRP B 1 131 ? 25.594 -6.957 -2.75 1 96.44 131 TRP B CA 1
ATOM 6611 C C . TRP B 1 131 ? 26.422 -5.941 -3.531 1 96.44 131 TRP B C 1
ATOM 6613 O O . TRP B 1 131 ? 26.359 -5.891 -4.762 1 96.44 131 TRP B O 1
ATOM 6623 N N . VAL B 1 132 ? 27.219 -5.137 -2.85 1 93.12 132 VAL B N 1
ATOM 6624 C CA . VAL B 1 132 ? 27.859 -4.008 -3.51 1 93.12 132 VAL B CA 1
ATOM 6625 C C . VAL B 1 132 ? 29.344 -4.301 -3.693 1 93.12 132 VAL B C 1
ATOM 6627 O O . VAL B 1 132 ? 30.078 -3.504 -4.289 1 93.12 132 VAL B O 1
ATOM 6630 N N . LYS B 1 133 ? 29.859 -5.477 -3.217 1 93.62 133 LYS B N 1
ATOM 6631 C CA . LYS B 1 133 ? 31.266 -5.844 -3.344 1 93.62 133 LYS B CA 1
ATOM 6632 C C . LYS B 1 133 ? 31.5 -6.648 -4.617 1 93.62 133 LYS B C 1
ATOM 6634 O O . LYS B 1 133 ? 31.656 -7.867 -4.57 1 93.62 133 LYS B O 1
ATOM 6639 N N . GLU B 1 134 ? 31.734 -5.938 -5.684 1 93.62 134 GLU B N 1
ATOM 6640 C CA . GLU B 1 134 ? 31.906 -6.555 -6.996 1 93.62 134 GLU B CA 1
ATOM 6641 C C . GLU B 1 134 ? 33.125 -7.473 -7.035 1 93.62 134 GLU B C 1
ATOM 6643 O O . GLU B 1 134 ? 34.188 -7.113 -6.547 1 93.62 134 GLU B O 1
ATOM 6648 N N . ARG B 1 135 ? 33 -8.664 -7.555 1 96.25 135 ARG B N 1
ATOM 6649 C CA . ARG B 1 135 ? 34.062 -9.633 -7.773 1 96.25 135 ARG B CA 1
ATOM 6650 C C . ARG B 1 135 ? 34.719 -10.031 -6.453 1 96.25 135 ARG B C 1
ATOM 6652 O O . ARG B 1 135 ? 35.938 -10.234 -6.402 1 96.25 135 ARG B O 1
ATOM 6659 N N . GLN B 1 136 ? 33.906 -10.008 -5.414 1 96.44 136 GLN B N 1
ATOM 6660 C CA . GLN B 1 136 ? 34.406 -10.406 -4.109 1 96.44 136 GLN B CA 1
ATOM 6661 C C . GLN B 1 136 ? 33.5 -11.438 -3.451 1 96.44 136 GLN B C 1
ATOM 6663 O O . GLN B 1 136 ? 32.312 -11.422 -3.652 1 96.44 136 GLN B O 1
ATOM 6668 N N . VAL B 1 137 ? 34.156 -12.352 -2.727 1 96.62 137 VAL B N 1
ATOM 6669 C CA . VAL B 1 137 ? 33.438 -13.344 -1.938 1 96.62 137 VAL B CA 1
ATOM 6670 C C . VAL B 1 137 ? 33.844 -13.234 -0.472 1 96.62 137 VAL B C 1
ATOM 6672 O O . VAL B 1 137 ? 34.906 -12.703 -0.156 1 96.62 137 VAL B O 1
ATOM 6675 N N . GLU B 1 138 ? 33 -13.586 0.379 1 96.62 138 GLU B N 1
ATOM 6676 C CA . GLU B 1 138 ? 33.25 -13.703 1.814 1 96.62 138 GLU B CA 1
ATOM 6677 C C . GLU B 1 138 ? 32.875 -15.094 2.322 1 96.62 138 GLU B C 1
ATOM 6679 O O . GLU B 1 138 ? 32.125 -15.82 1.672 1 96.62 138 GLU B O 1
ATOM 6684 N N . ALA B 1 139 ? 33.5 -15.422 3.402 1 95.44 139 ALA B N 1
ATOM 6685 C CA . ALA B 1 139 ? 33.125 -16.703 4.02 1 95.44 139 ALA B CA 1
ATOM 6686 C C . ALA B 1 139 ? 31.797 -16.594 4.75 1 95.44 139 ALA B C 1
ATOM 6688 O O . ALA B 1 139 ? 31.578 -15.641 5.504 1 95.44 139 ALA B O 1
ATOM 6689 N N . TYR B 1 140 ? 30.969 -17.484 4.473 1 97.12 140 TYR B N 1
ATOM 6690 C CA . TYR B 1 140 ? 29.672 -17.547 5.141 1 97.12 140 TYR B CA 1
ATOM 6691 C C . TYR B 1 140 ? 29.578 -18.812 6.004 1 97.12 140 TYR B C 1
ATOM 6693 O O . TYR B 1 140 ? 29.781 -19.922 5.52 1 97.12 140 TYR B O 1
ATOM 6701 N N . LYS B 1 141 ? 29.234 -18.625 7.246 1 95.5 141 LYS B N 1
ATOM 6702 C CA . LYS B 1 141 ? 29.047 -19.75 8.148 1 95.5 141 LYS B CA 1
ATOM 6703 C C . LYS B 1 141 ? 27.672 -20.375 7.969 1 95.5 141 LYS B C 1
ATOM 6705 O O . LYS B 1 141 ? 26.656 -19.734 8.195 1 95.5 141 LYS B O 1
ATOM 6710 N N . LEU B 1 142 ? 27.656 -21.609 7.633 1 97.25 142 LEU B N 1
ATOM 6711 C CA . LEU B 1 142 ? 26.391 -22.297 7.371 1 97.25 142 LEU B CA 1
ATOM 6712 C C . LEU B 1 142 ? 25.625 -22.547 8.664 1 97.25 142 LEU B C 1
ATOM 6714 O O . LEU B 1 142 ? 26.234 -22.734 9.727 1 97.25 142 LEU B O 1
ATOM 6718 N N . HIS B 1 143 ? 24.297 -22.547 8.562 1 95.06 143 HIS B N 1
ATOM 6719 C CA . HIS B 1 143 ? 23.438 -22.891 9.688 1 95.06 143 HIS B CA 1
ATOM 6720 C C . HIS B 1 143 ? 23.656 -24.344 10.117 1 95.06 143 HIS B C 1
ATOM 6722 O O . HIS B 1 143 ? 24 -25.188 9.297 1 95.06 143 HIS B O 1
ATOM 6728 N N . GLN B 1 144 ? 23.406 -24.625 11.375 1 94.06 144 GLN B N 1
ATOM 6729 C CA . GLN B 1 144 ? 23.656 -25.938 11.945 1 94.06 144 GLN B CA 1
ATOM 6730 C C . GLN B 1 144 ? 22.906 -27.031 11.18 1 94.06 144 GLN B C 1
ATOM 6732 O O . GLN B 1 144 ? 23.438 -28.109 10.93 1 94.06 144 GLN B O 1
ATOM 6737 N N . VAL B 1 145 ? 21.688 -26.797 10.812 1 96.69 145 VAL B N 1
ATOM 6738 C CA . VAL B 1 145 ? 20.859 -27.797 10.156 1 96.69 145 VAL B CA 1
ATOM 6739 C C . VAL B 1 145 ? 21.5 -28.203 8.82 1 96.69 145 VAL B C 1
ATOM 6741 O O . VAL B 1 145 ? 21.391 -29.359 8.406 1 96.69 145 VAL B O 1
ATOM 6744 N N . VAL B 1 146 ? 22.156 -27.297 8.141 1 98.06 146 VAL B N 1
ATOM 6745 C CA . VAL B 1 146 ? 22.812 -27.578 6.867 1 98.06 146 VAL B CA 1
ATOM 6746 C C . VAL B 1 146 ? 24.141 -28.297 7.121 1 98.06 146 VAL B C 1
ATOM 6748 O O . VAL B 1 146 ? 24.5 -29.203 6.387 1 98.06 146 VAL B O 1
ATOM 6751 N N . ARG B 1 147 ? 24.828 -27.859 8.164 1 97.12 147 ARG B N 1
ATOM 6752 C CA . ARG B 1 147 ? 26.078 -28.516 8.539 1 97.12 147 ARG B CA 1
ATOM 6753 C C . ARG B 1 147 ? 25.859 -30 8.844 1 97.12 147 ARG B C 1
ATOM 6755 O O . ARG B 1 147 ? 26.688 -30.844 8.508 1 97.12 147 ARG B O 1
ATOM 6762 N N . ASP B 1 148 ? 24.766 -30.25 9.469 1 97.62 148 ASP B N 1
ATOM 6763 C CA . ASP B 1 148 ? 24.438 -31.625 9.844 1 97.62 148 ASP B CA 1
ATOM 6764 C C . ASP B 1 148 ? 24.281 -32.5 8.609 1 97.62 148 ASP B C 1
ATOM 6766 O O . ASP B 1 148 ? 24.562 -33.719 8.656 1 97.62 148 ASP B O 1
ATOM 6770 N N . VAL B 1 149 ? 23.875 -31.922 7.551 1 98.06 149 VAL B N 1
ATOM 6771 C CA . VAL B 1 149 ? 23.594 -32.688 6.332 1 98.06 149 VAL B CA 1
ATOM 6772 C C . VAL B 1 149 ? 24.844 -32.719 5.461 1 98.06 149 VAL B C 1
ATOM 6774 O O . VAL B 1 149 ? 25.125 -33.75 4.828 1 98.06 149 VAL B O 1
ATOM 6777 N N . THR B 1 150 ? 25.672 -31.719 5.418 1 97.69 150 THR B N 1
ATOM 6778 C CA . THR B 1 150 ? 26.734 -31.562 4.434 1 97.69 150 THR B CA 1
ATOM 6779 C C . THR B 1 150 ? 28.094 -31.875 5.055 1 97.69 150 THR B C 1
ATOM 6781 O O . THR B 1 150 ? 29.047 -32.219 4.348 1 97.69 150 THR B O 1
ATOM 6784 N N . GLY B 1 151 ? 28.219 -31.641 6.371 1 97.25 151 GLY B N 1
ATOM 6785 C CA . GLY B 1 151 ? 29.516 -31.688 7.027 1 97.25 151 GLY B CA 1
ATOM 6786 C C . GLY B 1 151 ? 30.359 -30.453 6.773 1 97.25 151 GLY B C 1
ATOM 6787 O O . GLY B 1 151 ? 31.469 -30.344 7.273 1 97.25 151 GLY B O 1
ATOM 6788 N N . GLN B 1 152 ? 29.828 -29.516 6.012 1 97.31 152 GLN B N 1
ATOM 6789 C CA . GLN B 1 152 ? 30.531 -28.281 5.699 1 97.31 152 GLN B CA 1
ATOM 6790 C C . GLN B 1 152 ? 30.344 -27.25 6.805 1 97.31 152 GLN B C 1
ATOM 6792 O O . GLN B 1 152 ? 29.297 -27.188 7.43 1 97.31 152 GLN B O 1
ATOM 6797 N N . LYS B 1 153 ? 31.312 -26.406 6.992 1 96.31 153 LYS B N 1
ATOM 6798 C CA . LYS B 1 153 ? 31.234 -25.344 7.992 1 96.31 153 LYS B CA 1
ATOM 6799 C C . LYS B 1 153 ? 30.953 -24 7.344 1 96.31 153 LYS B C 1
ATOM 6801 O O . LYS B 1 153 ? 30.125 -23.219 7.828 1 96.31 153 LYS B O 1
ATOM 6806 N N . THR B 1 154 ? 31.734 -23.734 6.285 1 97.38 154 THR B N 1
ATOM 6807 C CA . THR B 1 154 ? 31.641 -22.453 5.613 1 97.38 154 THR B CA 1
ATOM 6808 C C . THR B 1 154 ? 31.562 -22.625 4.098 1 97.38 154 THR B C 1
ATOM 6810 O O . THR B 1 154 ? 32 -23.656 3.57 1 97.38 154 THR B O 1
ATOM 6813 N N . VAL B 1 155 ? 31.031 -21.734 3.461 1 98.12 155 VAL B N 1
ATOM 6814 C CA . VAL B 1 155 ? 31.016 -21.641 2.006 1 98.12 155 VAL B CA 1
ATOM 6815 C C . VAL B 1 155 ? 31.172 -20.188 1.579 1 98.12 155 VAL B C 1
ATOM 6817 O O . VAL B 1 155 ? 30.938 -19.281 2.373 1 98.12 155 VAL B O 1
ATOM 6820 N N . PRO B 1 156 ? 31.594 -19.953 0.334 1 98.06 156 PRO B N 1
ATOM 6821 C CA . PRO B 1 156 ? 31.703 -18.562 -0.111 1 98.06 156 PRO B CA 1
ATOM 6822 C C . PRO B 1 156 ? 30.344 -17.938 -0.434 1 98.06 156 PRO B C 1
ATOM 6824 O O . PRO B 1 156 ? 29.469 -18.609 -0.983 1 98.06 156 PRO B O 1
ATOM 6827 N N . ILE B 1 157 ? 30.141 -16.672 -0.089 1 98.19 157 ILE B N 1
ATOM 6828 C CA . ILE B 1 157 ? 29 -15.867 -0.494 1 98.19 157 ILE B CA 1
ATOM 6829 C C . ILE B 1 157 ? 29.484 -14.625 -1.238 1 98.19 157 ILE B C 1
ATOM 6831 O O . ILE B 1 157 ? 30.516 -14.039 -0.884 1 98.19 157 ILE B O 1
ATOM 6835 N N . GLY B 1 158 ? 28.891 -14.281 -2.275 1 97.88 158 GLY B N 1
ATOM 6836 C CA . GLY B 1 158 ? 29.25 -13.047 -2.951 1 97.88 158 GLY B CA 1
ATOM 6837 C C . GLY B 1 158 ? 29.125 -13.133 -4.461 1 97.88 158 GLY B C 1
ATOM 6838 O O . GLY B 1 158 ? 28.109 -13.602 -4.984 1 97.88 158 GLY B O 1
ATOM 6839 N N . ASP B 1 159 ? 30.047 -12.586 -5.148 1 97.19 159 ASP B N 1
ATOM 6840 C CA . ASP B 1 159 ? 30.125 -12.477 -6.602 1 97.19 159 ASP B CA 1
ATOM 6841 C C . ASP B 1 159 ? 31.25 -13.352 -7.156 1 97.19 159 ASP B C 1
ATOM 6843 O O . ASP B 1 159 ? 32.438 -13.055 -6.965 1 97.19 159 ASP B O 1
ATOM 6847 N N . PHE B 1 160 ? 30.844 -14.469 -7.859 1 97.81 160 PHE B N 1
ATOM 6848 C CA . PHE B 1 160 ? 31.828 -15.477 -8.266 1 97.81 160 PHE B CA 1
ATOM 6849 C C . PHE B 1 160 ? 31.375 -16.188 -9.539 1 97.81 160 PHE B C 1
ATOM 6851 O O . PHE B 1 160 ? 30.281 -15.945 -10.031 1 97.81 160 PHE B O 1
ATOM 6858 N N . ILE B 1 161 ? 32.25 -16.953 -10.125 1 97.81 161 ILE B N 1
ATOM 6859 C CA . ILE B 1 161 ? 31.953 -17.922 -11.18 1 97.81 161 ILE B CA 1
ATOM 6860 C C . ILE B 1 161 ? 32.188 -19.344 -10.656 1 97.81 161 ILE B C 1
ATOM 6862 O O . ILE B 1 161 ? 33.219 -19.594 -10.023 1 97.81 161 ILE B O 1
ATOM 6866 N N . LEU B 1 162 ? 31.219 -20.172 -10.75 1 98 162 LEU B N 1
ATOM 6867 C CA . LEU B 1 162 ? 31.375 -21.578 -10.383 1 98 162 LEU B CA 1
ATOM 6868 C C . LEU B 1 162 ? 32.094 -22.359 -11.477 1 98 162 LEU B C 1
ATOM 6870 O O . LEU B 1 162 ? 31.641 -22.422 -12.609 1 98 162 LEU B O 1
ATOM 6874 N N . GLU B 1 163 ? 33.219 -23 -11.125 1 96.88 163 GLU B N 1
ATOM 6875 C CA . GLU B 1 163 ? 34.062 -23.719 -12.086 1 96.88 163 GLU B CA 1
ATOM 6876 C C . GLU B 1 163 ? 33.875 -25.234 -11.969 1 96.88 163 GLU B C 1
ATOM 6878 O O . GLU B 1 163 ? 34.156 -25.812 -10.922 1 96.88 163 GLU B O 1
ATOM 6883 N N . THR B 1 164 ? 33.312 -25.797 -13.008 1 96 164 THR B N 1
ATOM 6884 C CA . THR B 1 164 ? 33.219 -27.234 -13.117 1 96 164 THR B CA 1
ATOM 6885 C C . THR B 1 164 ? 34.375 -27.781 -13.969 1 96 164 THR B C 1
ATOM 6887 O O . THR B 1 164 ? 35.125 -27.016 -14.586 1 96 164 THR B O 1
ATOM 6890 N N . PRO B 1 165 ? 34.562 -29.094 -14.023 1 93.25 165 PRO B N 1
ATOM 6891 C CA . PRO B 1 165 ? 35.688 -29.641 -14.812 1 93.25 165 PRO B CA 1
ATOM 6892 C C . PRO B 1 165 ? 35.531 -29.375 -16.312 1 93.25 165 PRO B C 1
ATOM 6894 O O . PRO B 1 165 ? 36.531 -29.281 -17.016 1 93.25 165 PRO B O 1
ATOM 6897 N N . ASP B 1 166 ? 34.375 -29.172 -16.719 1 93.19 166 ASP B N 1
ATOM 6898 C CA . ASP B 1 166 ? 34.188 -29.156 -18.172 1 93.19 166 ASP B CA 1
ATOM 6899 C C . ASP B 1 166 ? 33.594 -27.812 -18.625 1 93.19 166 ASP B C 1
ATOM 6901 O O . ASP B 1 166 ? 33.594 -27.5 -19.812 1 93.19 166 ASP B O 1
ATOM 6905 N N . THR B 1 167 ? 33.094 -26.969 -17.719 1 95.75 167 THR B N 1
ATOM 6906 C CA . THR B 1 167 ? 32.531 -25.672 -18.078 1 95.75 167 THR B CA 1
ATOM 6907 C C . THR B 1 167 ? 32.5 -24.734 -16.859 1 95.75 167 THR B C 1
ATOM 6909 O O . THR B 1 167 ? 33.062 -25.047 -15.82 1 95.75 167 THR B O 1
ATOM 6912 N N . SER B 1 168 ? 31.953 -23.5 -17.062 1 96.81 168 SER B N 1
ATOM 6913 C CA . SER B 1 168 ? 31.812 -22.5 -16 1 96.81 168 SER B CA 1
ATOM 6914 C C . SER B 1 168 ? 30.391 -21.938 -15.953 1 96.81 168 SER B C 1
ATOM 6916 O O . SER B 1 168 ? 29.781 -21.719 -17 1 96.81 168 SER B O 1
ATOM 6918 N N . VAL B 1 169 ? 29.906 -21.781 -14.711 1 97.88 169 VAL B N 1
ATOM 6919 C CA . VAL B 1 169 ? 28.516 -21.391 -14.5 1 97.88 169 VAL B CA 1
ATOM 6920 C C . VAL B 1 169 ? 28.469 -20.109 -13.672 1 97.88 169 VAL B C 1
ATOM 6922 O O . VAL B 1 169 ? 29.266 -19.922 -12.742 1 97.88 169 VAL B O 1
ATOM 6925 N N . THR B 1 170 ? 27.609 -19.156 -14.047 1 96.81 170 THR B N 1
ATOM 6926 C CA . THR B 1 170 ? 27.375 -17.953 -13.258 1 96.81 170 THR B CA 1
ATOM 6927 C C . THR B 1 170 ? 25.875 -17.703 -13.094 1 96.81 170 THR B C 1
ATOM 6929 O O . THR B 1 170 ? 25.062 -18.438 -13.648 1 96.81 170 THR B O 1
ATOM 6932 N N . CYS B 1 171 ? 25.578 -16.703 -12.203 1 95.88 171 CYS B N 1
ATOM 6933 C CA . CYS B 1 171 ? 24.172 -16.438 -11.891 1 95.88 171 CYS B CA 1
ATOM 6934 C C . CYS B 1 171 ? 23.859 -14.961 -12.109 1 95.88 171 CYS B C 1
ATOM 6936 O O . CYS B 1 171 ? 24.703 -14.094 -11.906 1 95.88 171 CYS B O 1
ATOM 6938 N N . GLU B 1 172 ? 22.766 -14.758 -12.602 1 94.88 172 GLU B N 1
ATOM 6939 C CA . GLU B 1 172 ? 22.062 -13.477 -12.664 1 94.88 172 GLU B CA 1
ATOM 6940 C C . GLU B 1 172 ? 20.641 -13.594 -12.117 1 94.88 172 GLU B C 1
ATOM 6942 O O . GLU B 1 172 ? 19.953 -14.578 -12.383 1 94.88 172 GLU B O 1
ATOM 6947 N N . THR B 1 173 ? 20.219 -12.586 -11.297 1 97.06 173 THR B N 1
ATOM 6948 C CA . THR B 1 173 ? 18.891 -12.695 -10.703 1 97.06 173 THR B CA 1
ATOM 6949 C C . THR B 1 173 ? 17.984 -11.586 -11.203 1 97.06 173 THR B C 1
ATOM 6951 O O . THR B 1 173 ? 18.188 -10.414 -10.891 1 97.06 173 THR B O 1
ATOM 6954 N N . CYS B 1 174 ? 17.016 -11.875 -12 1 95.38 174 CYS B N 1
ATOM 6955 C CA . CYS B 1 174 ? 15.875 -11.062 -12.438 1 95.38 174 CYS B CA 1
ATOM 6956 C C . CYS B 1 174 ? 16.328 -9.656 -12.812 1 95.38 174 CYS B C 1
ATOM 6958 O O . CYS B 1 174 ? 16.953 -9.453 -13.852 1 95.38 174 CYS B O 1
ATOM 6960 N N . GLU B 1 175 ? 16.156 -8.664 -11.852 1 94.38 175 GLU B N 1
ATOM 6961 C CA . GLU B 1 175 ? 16.438 -7.25 -12.109 1 94.38 175 GLU B CA 1
ATOM 6962 C C . GLU B 1 175 ? 17.828 -7.059 -12.68 1 94.38 175 GLU B C 1
ATOM 6964 O O . GLU B 1 175 ? 18.078 -6.105 -13.422 1 94.38 175 GLU B O 1
ATOM 6969 N N . GLU B 1 176 ? 18.734 -7.91 -12.391 1 93.94 176 GLU B N 1
ATOM 6970 C CA . GLU B 1 176 ? 20.109 -7.805 -12.852 1 93.94 176 GLU B CA 1
ATOM 6971 C C . GLU B 1 176 ? 20.203 -7.871 -14.367 1 93.94 176 GLU B C 1
ATOM 6973 O O . GLU B 1 176 ? 21.109 -7.297 -14.969 1 93.94 176 GLU B O 1
ATOM 6978 N N . LEU B 1 177 ? 19.25 -8.539 -14.969 1 91.06 177 LEU B N 1
ATOM 6979 C CA . LEU B 1 177 ? 19.188 -8.609 -16.422 1 91.06 177 LEU B CA 1
ATOM 6980 C C . LEU B 1 177 ? 18.781 -7.27 -17.016 1 91.06 177 LEU B C 1
ATOM 6982 O O . LEU B 1 177 ? 19.172 -6.938 -18.141 1 91.06 177 LEU B O 1
ATOM 6986 N N . PHE B 1 178 ? 18.031 -6.473 -16.25 1 88 178 PHE B N 1
ATOM 6987 C CA . PHE B 1 178 ? 17.359 -5.305 -16.797 1 88 178 PHE B CA 1
ATOM 6988 C C . PHE B 1 178 ? 18.203 -4.051 -16.594 1 88 178 PHE B C 1
ATOM 6990 O O . PHE B 1 178 ? 17.875 -2.984 -17.125 1 88 178 PHE B O 1
ATOM 6997 N N . VAL B 1 179 ? 19.25 -4.148 -15.914 1 89.94 179 VAL B N 1
ATOM 6998 C CA . VAL B 1 179 ? 20.125 -2.996 -15.758 1 89.94 179 VAL B CA 1
ATOM 6999 C C . VAL B 1 179 ? 21.125 -2.949 -16.906 1 89.94 179 VAL B C 1
ATOM 7001 O O . VAL B 1 179 ? 21.484 -3.986 -17.469 1 89.94 179 VAL B O 1
ATOM 7004 N N . PRO B 1 180 ? 21.609 -1.714 -17.281 1 85.81 180 PRO B N 1
ATOM 7005 C CA . PRO B 1 180 ? 22.547 -1.598 -18.406 1 85.81 180 PRO B CA 1
ATOM 7006 C C . PRO B 1 180 ? 23.844 -2.377 -18.188 1 85.81 180 PRO B C 1
ATOM 7008 O O . PRO B 1 180 ? 24.328 -3.021 -19.109 1 85.81 180 PRO B O 1
ATOM 7011 N N . ARG B 1 181 ? 24.359 -2.338 -16.953 1 87.5 181 ARG B N 1
ATOM 7012 C CA . ARG B 1 181 ? 25.547 -3.096 -16.594 1 87.5 181 ARG B CA 1
ATOM 7013 C C . ARG B 1 181 ? 25.188 -4.418 -15.93 1 87.5 181 ARG B C 1
ATOM 7015 O O . ARG B 1 181 ? 25.469 -4.617 -14.75 1 87.5 181 ARG B O 1
ATOM 7022 N N . ASN B 1 182 ? 24.734 -5.324 -16.734 1 90.19 182 ASN B N 1
ATOM 7023 C CA . ASN B 1 182 ? 24.312 -6.602 -16.172 1 90.19 182 ASN B CA 1
ATOM 7024 C C . ASN B 1 182 ? 25.5 -7.488 -15.82 1 90.19 182 ASN B C 1
ATOM 7026 O O . ASN B 1 182 ? 26.516 -7.484 -16.516 1 90.19 182 ASN B O 1
ATOM 7030 N N . PRO B 1 183 ? 25.422 -8.234 -14.758 1 91.06 183 PRO B N 1
ATOM 7031 C CA . PRO B 1 183 ? 26.531 -9.07 -14.297 1 91.06 183 PRO B CA 1
ATOM 7032 C C . PRO B 1 183 ? 26.984 -10.086 -15.344 1 91.06 183 PRO B C 1
ATOM 7034 O O . PRO B 1 183 ? 28.172 -10.406 -15.422 1 91.06 183 PRO B O 1
ATOM 7037 N N . SER B 1 184 ? 26.125 -10.547 -16.188 1 90.94 184 SER B N 1
ATOM 7038 C CA . SER B 1 184 ? 26.469 -11.594 -17.141 1 90.94 184 SER B CA 1
ATOM 7039 C C . SER B 1 184 ? 27.438 -11.086 -18.203 1 90.94 184 SER B C 1
ATOM 7041 O O . SER B 1 184 ? 28.141 -11.875 -18.828 1 90.94 184 SER B O 1
ATOM 7043 N N . ILE B 1 185 ? 27.422 -9.742 -18.422 1 90.62 185 ILE B N 1
ATOM 7044 C CA . ILE B 1 185 ? 28.391 -9.156 -19.344 1 90.62 185 ILE B CA 1
ATOM 7045 C C . ILE B 1 185 ? 29.812 -9.438 -18.844 1 90.62 185 ILE B C 1
ATOM 7047 O O . ILE B 1 185 ? 30.656 -9.961 -19.594 1 90.62 185 ILE B O 1
ATOM 7051 N N . PHE B 1 186 ? 30.031 -9.195 -17.625 1 92.94 186 PHE B N 1
ATOM 7052 C CA . PHE B 1 186 ? 31.375 -9.273 -17.062 1 92.94 186 PHE B CA 1
ATOM 7053 C C . PHE B 1 186 ? 31.766 -10.719 -16.781 1 92.94 186 PHE B C 1
ATOM 7055 O O . PHE B 1 186 ? 32.906 -11.109 -17 1 92.94 186 PHE B O 1
ATOM 7062 N N . THR B 1 187 ? 30.844 -11.508 -16.297 1 94.56 187 THR B N 1
ATOM 7063 C CA . THR B 1 187 ? 31.156 -12.914 -16.062 1 94.56 187 THR B CA 1
ATOM 7064 C C . THR B 1 187 ? 31.359 -13.648 -17.375 1 94.56 187 THR B C 1
ATOM 7066 O O . THR B 1 187 ? 32.219 -14.547 -17.469 1 94.56 187 THR B O 1
ATOM 7069 N N . GLY B 1 188 ? 30.578 -13.305 -18.406 1 93.06 188 GLY B N 1
ATOM 7070 C CA . GLY B 1 188 ? 30.797 -13.867 -19.719 1 93.06 188 GLY B CA 1
ATOM 7071 C C . GLY B 1 188 ? 32.156 -13.547 -20.297 1 93.06 188 GLY B C 1
ATOM 7072 O O . GLY B 1 188 ? 32.812 -14.414 -20.859 1 93.06 188 GLY B O 1
ATOM 7073 N N . LEU B 1 189 ? 32.562 -12.312 -20.156 1 92.88 189 LEU B N 1
ATOM 7074 C CA . LEU B 1 189 ? 33.875 -11.898 -20.609 1 92.88 189 LEU B CA 1
ATOM 7075 C C . LEU B 1 189 ? 34.969 -12.594 -19.797 1 92.88 189 LEU B C 1
ATOM 7077 O O . LEU B 1 189 ? 36.125 -12.695 -20.25 1 92.88 189 LEU B O 1
ATOM 7081 N N . ASN B 1 190 ? 34.5 -13.023 -18.609 1 94.62 190 ASN B N 1
ATOM 7082 C CA . ASN B 1 190 ? 35.438 -13.75 -17.766 1 94.62 190 ASN B CA 1
ATOM 7083 C C . ASN B 1 190 ? 35.312 -15.258 -17.969 1 94.62 190 ASN B C 1
ATOM 7085 O O . ASN B 1 190 ? 35.719 -16.031 -17.094 1 94.62 190 ASN B O 1
ATOM 7089 N N . GLY B 1 191 ? 34.656 -15.703 -19 1 92.75 191 GLY B N 1
ATOM 7090 C CA . GLY B 1 191 ? 34.719 -17.094 -19.438 1 92.75 191 GLY B CA 1
ATOM 7091 C C . GLY B 1 191 ? 33.5 -17.906 -19.047 1 92.75 191 GLY B C 1
ATOM 7092 O O . GLY B 1 191 ? 33.375 -19.062 -19.422 1 92.75 191 GLY B O 1
ATOM 7093 N N . ALA B 1 192 ? 32.594 -17.344 -18.266 1 96.25 192 ALA B N 1
ATOM 7094 C CA . ALA B 1 192 ? 31.391 -18.109 -17.938 1 96.25 192 ALA B CA 1
ATOM 7095 C C . ALA B 1 192 ? 30.609 -18.469 -19.203 1 96.25 192 ALA B C 1
ATOM 7097 O O . ALA B 1 192 ? 30.344 -17.594 -20.047 1 96.25 192 ALA B O 1
ATOM 7098 N N . GLU B 1 193 ? 30.25 -19.703 -19.328 1 95.81 193 GLU B N 1
ATOM 7099 C CA . GLU B 1 193 ? 29.562 -20.156 -20.531 1 95.81 193 GLU B CA 1
ATOM 7100 C C . GLU B 1 193 ? 28.062 -20.312 -20.281 1 95.81 193 GLU B C 1
ATOM 7102 O O . GLU B 1 193 ? 27.25 -20.141 -21.188 1 95.81 193 GLU B O 1
ATOM 7107 N N . ILE B 1 194 ? 27.672 -20.703 -19.062 1 97.31 194 ILE B N 1
ATOM 7108 C CA . ILE B 1 194 ? 26.281 -20.906 -18.703 1 97.31 194 ILE B CA 1
ATOM 7109 C C . ILE B 1 194 ? 25.844 -19.844 -17.703 1 97.31 194 ILE B C 1
ATOM 7111 O O . ILE B 1 194 ? 26.484 -19.656 -16.672 1 97.31 194 ILE B O 1
ATOM 7115 N N . ILE B 1 195 ? 24.812 -19.094 -18.016 1 97 195 ILE B N 1
ATOM 7116 C CA . ILE B 1 195 ? 24.266 -18.062 -17.141 1 97 195 ILE B CA 1
ATOM 7117 C C . ILE B 1 195 ? 22.891 -18.5 -16.641 1 97 195 ILE B C 1
ATOM 7119 O O . ILE B 1 195 ? 21.969 -18.703 -17.438 1 97 195 ILE B O 1
ATOM 7123 N N . LEU B 1 196 ? 22.812 -18.703 -15.375 1 98 196 LEU B N 1
ATOM 7124 C CA . LEU B 1 196 ? 21.531 -19.031 -14.758 1 98 196 LEU B CA 1
ATOM 7125 C C . LEU B 1 196 ? 20.781 -17.781 -14.312 1 98 196 LEU B C 1
ATOM 7127 O O . LEU B 1 196 ? 21.359 -16.922 -13.648 1 98 196 LEU B O 1
ATOM 7131 N N . ASN B 1 197 ? 19.578 -17.641 -14.727 1 97.38 197 ASN B N 1
ATOM 7132 C CA . ASN B 1 197 ? 18.766 -16.516 -14.305 1 97.38 197 ASN B CA 1
ATOM 7133 C C . ASN B 1 197 ? 17.5 -16.953 -13.578 1 97.38 197 ASN B C 1
ATOM 7135 O O . ASN B 1 197 ? 16.609 -17.547 -14.195 1 97.38 197 ASN B O 1
ATOM 7139 N N . SER B 1 198 ? 17.469 -16.766 -12.312 1 97.62 198 SER B N 1
ATOM 7140 C CA . SER B 1 198 ? 16.281 -16.953 -11.492 1 97.62 198 SER B CA 1
ATOM 7141 C C . SER B 1 198 ? 15.438 -15.688 -11.414 1 97.62 198 SER B C 1
ATOM 7143 O O . SER B 1 198 ? 15.914 -14.656 -10.938 1 97.62 198 SER B O 1
ATOM 7145 N N . SER B 1 199 ? 14.164 -15.797 -11.852 1 96.81 199 SER B N 1
ATOM 7146 C CA . SER B 1 199 ? 13.398 -14.57 -11.984 1 96.81 199 SER B CA 1
ATOM 7147 C C . SER B 1 199 ? 12.008 -14.719 -11.375 1 96.81 199 SER B C 1
ATOM 7149 O O . SER B 1 199 ? 11.5 -15.828 -11.234 1 96.81 199 SER B O 1
ATOM 7151 N N . ALA B 1 200 ? 11.43 -13.664 -10.922 1 96.44 200 ALA B N 1
ATOM 7152 C CA . ALA B 1 200 ? 10.031 -13.469 -10.57 1 96.44 200 ALA B CA 1
ATOM 7153 C C . ALA B 1 200 ? 9.445 -12.266 -11.312 1 96.44 200 ALA B C 1
ATOM 7155 O O . ALA B 1 200 ? 9.039 -11.281 -10.695 1 96.44 200 ALA B O 1
ATOM 7156 N N . SER B 1 201 ? 9.359 -12.383 -12.625 1 94.69 201 SER B N 1
ATOM 7157 C CA . SER B 1 201 ? 8.852 -11.312 -13.477 1 94.69 201 SER B CA 1
ATOM 7158 C C . SER B 1 201 ? 7.344 -11.445 -13.688 1 94.69 201 SER B C 1
ATOM 7160 O O . SER B 1 201 ? 6.867 -12.492 -14.141 1 94.69 201 SER B O 1
ATOM 7162 N N . HIS B 1 202 ? 6.645 -10.461 -13.383 1 93.81 202 HIS B N 1
ATOM 7163 C CA . HIS B 1 202 ? 5.188 -10.539 -13.43 1 93.81 202 HIS B CA 1
ATOM 7164 C C . HIS B 1 202 ? 4.66 -10.273 -14.836 1 93.81 202 HIS B C 1
ATOM 7166 O O . HIS B 1 202 ? 5.371 -9.711 -15.672 1 93.81 202 HIS B O 1
ATOM 7172 N N . ALA B 1 203 ? 3.406 -10.664 -14.992 1 93.06 203 ALA B N 1
ATOM 7173 C CA . ALA B 1 203 ? 2.697 -10.469 -16.25 1 93.06 203 ALA B CA 1
ATOM 7174 C C . ALA B 1 203 ? 2.146 -9.047 -16.359 1 93.06 203 ALA B C 1
ATOM 7176 O O . ALA B 1 203 ? 1.745 -8.453 -15.352 1 93.06 203 ALA B O 1
ATOM 7177 N N . GLU B 1 204 ? 2.135 -8.477 -17.406 1 92.12 204 GLU B N 1
ATOM 7178 C CA . GLU B 1 204 ? 1.482 -7.246 -17.859 1 92.12 204 GLU B CA 1
ATOM 7179 C C . GLU B 1 204 ? 1.114 -7.324 -19.344 1 92.12 204 GLU B C 1
ATOM 7181 O O . GLU B 1 204 ? 1.851 -7.906 -20.141 1 92.12 204 GLU B O 1
ATOM 7186 N N . LEU B 1 205 ? -0.022 -6.82 -19.656 1 92.31 205 LEU B N 1
ATOM 7187 C CA . LEU B 1 205 ? -0.479 -6.949 -21.031 1 92.31 205 LEU B CA 1
ATOM 7188 C C . LEU B 1 205 ? 0.558 -6.391 -22 1 92.31 205 LEU B C 1
ATOM 7190 O O . LEU B 1 205 ? 1.069 -5.285 -21.812 1 92.31 205 LEU B O 1
ATOM 7194 N N . ARG B 1 206 ? 1.003 -7.227 -23 1 88.44 206 ARG B N 1
ATOM 7195 C CA . ARG B 1 206 ? 1.848 -6.836 -24.125 1 88.44 206 ARG B CA 1
ATOM 7196 C C . ARG B 1 206 ? 3.295 -6.645 -23.688 1 88.44 206 ARG B C 1
ATOM 7198 O O . ARG B 1 206 ? 4.074 -5.977 -24.359 1 88.44 206 ARG B O 1
ATOM 7205 N N . LYS B 1 207 ? 3.623 -7.176 -22.531 1 86 207 LYS B N 1
ATOM 7206 C CA . LYS B 1 207 ? 4.957 -6.957 -21.984 1 86 207 LYS B CA 1
ATOM 7207 C C . LYS B 1 207 ? 5.898 -8.094 -22.344 1 86 207 LYS B C 1
ATOM 7209 O O . LYS B 1 207 ? 7.121 -7.922 -22.359 1 86 207 LYS B O 1
ATOM 7214 N N . LEU B 1 208 ? 5.477 -9.273 -22.703 1 86.12 208 LEU B N 1
ATOM 7215 C CA . LEU B 1 208 ? 6.305 -10.461 -22.828 1 86.12 208 LEU B CA 1
ATOM 7216 C C . LEU B 1 208 ? 7.324 -10.297 -23.953 1 86.12 208 LEU B C 1
ATOM 7218 O O . LEU B 1 208 ? 8.492 -10.672 -23.797 1 86.12 208 LEU B O 1
ATOM 7222 N N . GLU B 1 209 ? 6.906 -9.672 -25 1 84.06 209 GLU B N 1
ATOM 7223 C CA . GLU B 1 209 ? 7.812 -9.484 -26.125 1 84.06 209 GLU B CA 1
ATOM 7224 C C . GLU B 1 209 ? 9.047 -8.688 -25.719 1 84.06 209 GLU B C 1
ATOM 7226 O O . GLU B 1 209 ? 10.164 -9.039 -26.094 1 84.06 209 GLU B O 1
ATOM 7231 N N . LYS B 1 210 ? 8.781 -7.707 -25.016 1 82.69 210 LYS B N 1
ATOM 7232 C CA . LYS B 1 210 ? 9.883 -6.867 -24.562 1 82.69 210 LYS B CA 1
ATOM 7233 C C . LYS B 1 210 ? 10.852 -7.66 -23.688 1 82.69 210 LYS B C 1
ATOM 7235 O O . LYS B 1 210 ? 12.07 -7.539 -23.828 1 82.69 210 LYS B O 1
ATOM 7240 N N . ARG B 1 211 ? 10.414 -8.414 -22.828 1 85.56 211 ARG B N 1
ATOM 7241 C CA . ARG B 1 211 ? 11.227 -9.219 -21.922 1 85.56 211 ARG B CA 1
ATOM 7242 C C . ARG B 1 211 ? 12.07 -10.227 -22.703 1 85.56 211 ARG B C 1
ATOM 7244 O O . ARG B 1 211 ? 13.266 -10.359 -22.453 1 85.56 211 ARG B O 1
ATOM 7251 N N . LEU B 1 212 ? 11.508 -10.859 -23.672 1 83.94 212 LEU B N 1
ATOM 7252 C CA . LEU B 1 212 ? 12.188 -11.891 -24.438 1 83.94 212 LEU B CA 1
ATOM 7253 C C . LEU B 1 212 ? 13.273 -11.289 -25.328 1 83.94 212 LEU B C 1
ATOM 7255 O O . LEU B 1 212 ? 14.352 -11.875 -25.5 1 83.94 212 LEU B O 1
ATOM 7259 N N . ASN B 1 213 ? 12.953 -10.141 -25.766 1 83.69 213 ASN B N 1
ATOM 7260 C CA . ASN B 1 213 ? 13.945 -9.445 -26.562 1 83.69 213 ASN B CA 1
ATOM 7261 C C . ASN B 1 213 ? 15.164 -9.047 -25.734 1 83.69 213 ASN B C 1
ATOM 7263 O O . ASN B 1 213 ? 16.297 -9.141 -26.219 1 83.69 213 ASN B O 1
ATOM 7267 N N . LEU B 1 214 ? 14.914 -8.664 -24.594 1 83.56 214 LEU B N 1
ATOM 7268 C CA . LEU B 1 214 ? 16.016 -8.266 -23.719 1 83.56 214 LEU B CA 1
ATOM 7269 C C . LEU B 1 214 ? 16.891 -9.461 -23.391 1 83.56 214 LEU B C 1
ATOM 7271 O O . LEU B 1 214 ? 18.125 -9.352 -23.406 1 83.56 214 LEU B O 1
ATOM 7275 N N . ILE B 1 215 ? 16.344 -10.555 -23.141 1 84.31 215 ILE B N 1
ATOM 7276 C CA . ILE B 1 215 ? 17.078 -11.766 -22.781 1 84.31 215 ILE B CA 1
ATOM 7277 C C . ILE B 1 215 ? 17.891 -12.258 -23.984 1 84.31 215 ILE B C 1
ATOM 7279 O O . ILE B 1 215 ? 19.078 -12.578 -23.844 1 84.31 215 ILE B O 1
ATOM 7283 N N . SER B 1 216 ? 17.266 -12.25 -25.078 1 83.69 216 SER B N 1
ATOM 7284 C CA . SER B 1 216 ? 17.922 -12.742 -26.297 1 83.69 216 SER B CA 1
ATOM 7285 C C . SER B 1 216 ? 19.078 -11.852 -26.688 1 83.69 216 SER B C 1
ATOM 7287 O O . SER B 1 216 ? 20.141 -12.344 -27.125 1 83.69 216 SER B O 1
ATOM 7289 N N . ASN B 1 217 ? 18.922 -10.617 -26.484 1 82 217 ASN B N 1
ATOM 7290 C CA . ASN B 1 217 ? 19.953 -9.664 -26.859 1 82 217 ASN B CA 1
ATOM 7291 C C . ASN B 1 217 ? 21.172 -9.766 -25.953 1 82 217 ASN B C 1
ATOM 7293 O O . ASN B 1 217 ? 22.297 -9.508 -26.391 1 82 217 ASN B O 1
ATOM 7297 N N . SER B 1 218 ? 20.953 -10.125 -24.781 1 78.88 218 SER B N 1
ATOM 7298 C CA . SER B 1 218 ? 22.062 -10.25 -23.844 1 78.88 218 SER B CA 1
ATOM 7299 C C . SER B 1 218 ? 23.047 -11.32 -24.281 1 78.88 218 SER B C 1
ATOM 7301 O O . SER B 1 218 ? 24.25 -11.188 -24.062 1 78.88 218 SER B O 1
ATOM 7303 N N . THR B 1 219 ? 22.641 -12.352 -25 1 86 219 THR B N 1
ATOM 7304 C CA . THR B 1 219 ? 23.531 -13.445 -25.406 1 86 219 THR B CA 1
ATOM 7305 C C . THR B 1 219 ? 23.938 -13.297 -26.875 1 86 219 THR B C 1
ATOM 7307 O O . THR B 1 219 ? 24.797 -14.039 -27.359 1 86 219 THR B O 1
ATOM 7310 N N . ARG B 1 220 ? 23.297 -12.383 -27.469 1 85.44 220 ARG B N 1
ATOM 7311 C CA . ARG B 1 220 ? 23.641 -12.195 -28.875 1 85.44 220 ARG B CA 1
ATOM 7312 C C . ARG B 1 220 ? 25.047 -11.594 -29.016 1 85.44 220 ARG B C 1
ATOM 7314 O O . ARG B 1 220 ? 25.781 -11.953 -29.938 1 85.44 220 ARG B O 1
ATOM 7321 N N . SER B 1 221 ? 25.344 -10.703 -28.141 1 83.38 221 SER B N 1
ATOM 7322 C CA . SER B 1 221 ? 26.641 -10.039 -28.266 1 83.38 221 SER B CA 1
ATOM 7323 C C . SER B 1 221 ? 27.734 -10.812 -27.531 1 83.38 221 SER B C 1
ATOM 7325 O O . SER B 1 221 ? 28.844 -10.922 -28.031 1 83.38 221 SER B O 1
ATOM 7327 N N . ASN B 1 222 ? 27.406 -11.375 -26.438 1 88.75 222 ASN B N 1
ATOM 7328 C CA . ASN B 1 222 ? 28.406 -11.977 -25.562 1 88.75 222 ASN B CA 1
ATOM 7329 C C . ASN B 1 222 ? 28.484 -13.492 -25.75 1 88.75 222 ASN B C 1
ATOM 7331 O O . ASN B 1 222 ? 29.438 -14.133 -25.312 1 88.75 222 ASN B O 1
ATOM 7335 N N . GLY B 1 223 ? 27.516 -14.047 -26.469 1 91.12 223 GLY B N 1
ATOM 7336 C CA . GLY B 1 223 ? 27.406 -15.5 -26.516 1 91.12 223 GLY B CA 1
ATOM 7337 C C . GLY B 1 223 ? 27.125 -16.125 -25.156 1 91.12 223 GLY B C 1
ATOM 7338 O O . GLY B 1 223 ? 27.234 -15.453 -24.125 1 91.12 223 GLY B O 1
ATOM 7339 N N . GLY B 1 224 ? 26.75 -17.391 -25.25 1 94.69 224 GLY B N 1
ATOM 7340 C CA . GLY B 1 224 ? 26.5 -18.094 -24 1 94.69 224 GLY B CA 1
ATOM 7341 C C . GLY B 1 224 ? 25.219 -18.891 -24.016 1 94.69 224 GLY B C 1
ATOM 7342 O O . GLY B 1 224 ? 24.453 -18.844 -24.969 1 94.69 224 GLY B O 1
ATOM 7343 N N . LEU B 1 225 ? 25.109 -19.672 -23 1 96.25 225 LEU B N 1
ATOM 7344 C CA . LEU B 1 225 ? 23.875 -20.406 -22.719 1 96.25 225 LEU B CA 1
ATOM 7345 C C . LEU B 1 225 ? 23.125 -19.781 -21.547 1 96.25 225 LEU B C 1
ATOM 7347 O O . LEU B 1 225 ? 23.656 -19.719 -20.422 1 96.25 225 LEU B O 1
ATOM 7351 N N . TYR B 1 226 ? 22 -19.25 -21.859 1 96.69 226 TYR B N 1
ATOM 7352 C CA . TYR B 1 226 ? 21.188 -18.547 -20.875 1 96.69 226 TYR B CA 1
ATOM 7353 C C . TYR B 1 226 ? 19.984 -19.391 -20.453 1 96.69 226 TYR B C 1
ATOM 7355 O O . TYR B 1 226 ? 19.125 -19.719 -21.281 1 96.69 226 TYR B O 1
ATOM 7363 N N . VAL B 1 227 ? 19.922 -19.766 -19.203 1 97.81 227 VAL B N 1
ATOM 7364 C CA . VAL B 1 227 ? 18.828 -20.547 -18.641 1 97.81 227 VAL B CA 1
ATOM 7365 C C . VAL B 1 227 ? 17.953 -19.656 -17.75 1 97.81 227 VAL B C 1
ATOM 7367 O O . VAL B 1 227 ? 18.297 -19.406 -16.594 1 97.81 227 VAL B O 1
ATOM 7370 N N . TYR B 1 228 ? 16.797 -19.25 -18.281 1 96.94 228 TYR B N 1
ATOM 7371 C CA . TYR B 1 228 ? 15.883 -18.312 -17.625 1 96.94 228 TYR B CA 1
ATOM 7372 C C . TYR B 1 228 ? 14.711 -19.047 -16.984 1 96.94 228 TYR B C 1
ATOM 7374 O O . TYR B 1 228 ? 13.898 -19.656 -17.688 1 96.94 228 TYR B O 1
ATOM 7382 N N . ALA B 1 229 ? 14.656 -19.078 -15.664 1 98.12 229 ALA B N 1
ATOM 7383 C CA . ALA B 1 229 ? 13.547 -19.688 -14.93 1 98.12 229 ALA B CA 1
ATOM 7384 C C . ALA B 1 229 ? 12.68 -18.609 -14.266 1 98.12 229 ALA B C 1
ATOM 7386 O O . ALA B 1 229 ? 13.172 -17.828 -13.445 1 98.12 229 ALA B O 1
ATOM 7387 N N . ASN B 1 230 ? 11.391 -18.562 -14.594 1 97.25 230 ASN B N 1
ATOM 7388 C CA . ASN B 1 230 ? 10.453 -17.594 -14.023 1 97.25 230 ASN B CA 1
ATOM 7389 C C . ASN B 1 230 ? 9.367 -18.281 -13.211 1 97.25 230 ASN B C 1
ATOM 7391 O O . ASN B 1 230 ? 9.109 -19.469 -13.391 1 97.25 230 ASN B O 1
ATOM 7395 N N . ALA B 1 231 ? 8.844 -17.531 -12.258 1 97.19 231 ALA B N 1
ATOM 7396 C CA . ALA B 1 231 ? 7.699 -18.016 -11.492 1 97.19 231 ALA B CA 1
ATOM 7397 C C . ALA B 1 231 ? 6.434 -18.031 -12.344 1 97.19 231 ALA B C 1
ATOM 7399 O O . ALA B 1 231 ? 6.41 -17.453 -13.438 1 97.19 231 ALA B O 1
ATOM 7400 N N . THR B 1 232 ? 5.418 -18.75 -11.875 1 96.81 232 THR B N 1
ATOM 7401 C CA . THR B 1 232 ? 4.125 -18.797 -12.547 1 96.81 232 THR B CA 1
ATOM 7402 C C . THR B 1 232 ? 2.986 -18.672 -11.539 1 96.81 232 THR B C 1
ATOM 7404 O O . THR B 1 232 ? 3.178 -18.922 -10.344 1 96.81 232 THR B O 1
ATOM 7407 N N . GLY B 1 233 ? 1.85 -18.156 -12.055 1 95.69 233 GLY B N 1
ATOM 7408 C CA . GLY B 1 233 ? 0.659 -18.125 -11.219 1 95.69 233 GLY B CA 1
ATOM 7409 C C . GLY B 1 233 ? 0.554 -16.859 -10.383 1 95.69 233 GLY B C 1
ATOM 7410 O O . GLY B 1 233 ? 1.395 -15.969 -10.484 1 95.69 233 GLY B O 1
ATOM 7411 N N . VAL B 1 234 ? -0.549 -16.781 -9.539 1 94.88 234 VAL B N 1
ATOM 7412 C CA . VAL B 1 234 ? -0.824 -15.617 -8.719 1 94.88 234 VAL B CA 1
ATOM 7413 C C . VAL B 1 234 ? 0.041 -15.648 -7.461 1 94.88 234 VAL B C 1
ATOM 7415 O O . VAL B 1 234 ? 0.234 -16.719 -6.863 1 94.88 234 VAL B O 1
ATOM 7418 N N . ASP B 1 235 ? 0.606 -14.555 -7.137 1 92.81 235 ASP B N 1
ATOM 7419 C CA . ASP B 1 235 ? 1.399 -14.461 -5.914 1 92.81 235 ASP B CA 1
ATOM 7420 C C . ASP B 1 235 ? 0.503 -14.312 -4.688 1 92.81 235 ASP B C 1
ATOM 7422 O O . ASP B 1 235 ? -0.724 -14.336 -4.801 1 92.81 235 ASP B O 1
ATOM 7426 N N . GLY B 1 236 ? 1.107 -14.234 -3.49 1 90.94 236 GLY B N 1
ATOM 7427 C CA . GLY B 1 236 ? 0.363 -14.188 -2.242 1 90.94 236 GLY B CA 1
ATOM 7428 C C . GLY B 1 236 ? -0.382 -12.883 -2.039 1 90.94 236 GLY B C 1
ATOM 7429 O O . GLY B 1 236 ? -1.355 -12.828 -1.284 1 90.94 236 GLY B O 1
ATOM 7430 N N . GLU B 1 237 ? 0.03 -11.82 -2.639 1 89.44 237 GLU B N 1
ATOM 7431 C CA . GLU B 1 237 ? -0.656 -10.539 -2.48 1 89.44 237 GLU B CA 1
ATOM 7432 C C . GLU B 1 237 ? -1.812 -10.406 -3.467 1 89.44 237 GLU B C 1
ATOM 7434 O O . GLU B 1 237 ? -2.553 -9.422 -3.436 1 89.44 237 GLU B O 1
ATOM 7439 N N . ALA B 1 238 ? -1.919 -11.328 -4.402 1 90.25 238 ALA B N 1
ATOM 7440 C CA . ALA B 1 238 ? -3.008 -11.461 -5.367 1 90.25 238 ALA B CA 1
ATOM 7441 C C . ALA B 1 238 ? -3.07 -10.242 -6.289 1 90.25 238 ALA B C 1
ATOM 7443 O O . ALA B 1 238 ? -4.133 -9.914 -6.82 1 90.25 238 ALA B O 1
ATOM 7444 N N . ARG B 1 239 ? -2.072 -9.508 -6.371 1 93.5 239 ARG B N 1
ATOM 7445 C CA . ARG B 1 239 ? -1.968 -8.391 -7.312 1 93.5 239 ARG B CA 1
ATOM 7446 C C . ARG B 1 239 ? -0.984 -8.719 -8.43 1 93.5 239 ARG B C 1
ATOM 7448 O O . ARG B 1 239 ? -1.159 -8.266 -9.57 1 93.5 239 ARG B O 1
ATOM 7455 N N . MET B 1 240 ? -0.032 -9.492 -8.047 1 94 240 MET B N 1
ATOM 7456 C CA . MET B 1 240 ? 0.998 -9.906 -8.992 1 94 240 MET B CA 1
ATOM 7457 C C . MET B 1 240 ? 0.7 -11.289 -9.555 1 94 240 MET B C 1
ATOM 7459 O O . MET B 1 240 ? 0.341 -12.203 -8.805 1 94 240 MET B O 1
ATOM 7463 N N . LEU B 1 241 ? 0.769 -11.391 -10.852 1 96.12 241 LEU B N 1
ATOM 7464 C CA . LEU B 1 241 ? 0.649 -12.664 -11.555 1 96.12 241 LEU B CA 1
ATOM 7465 C C . LEU B 1 241 ? 1.879 -12.93 -12.414 1 96.12 241 LEU B C 1
ATOM 7467 O O . LEU B 1 241 ? 2.225 -12.117 -13.273 1 96.12 241 LEU B O 1
ATOM 7471 N N . PHE B 1 242 ? 2.551 -14.031 -12.125 1 96.56 242 PHE B N 1
ATOM 7472 C CA . PHE B 1 242 ? 3.701 -14.414 -12.93 1 96.56 242 PHE B CA 1
ATOM 7473 C C . PHE B 1 242 ? 3.268 -15.266 -14.117 1 96.56 242 PHE B C 1
ATOM 7475 O O . PHE B 1 242 ? 2.391 -16.125 -13.992 1 96.56 242 PHE B O 1
ATOM 7482 N N . ASP B 1 243 ? 3.832 -15.039 -15.242 1 94.75 243 ASP B N 1
ATOM 7483 C CA . ASP B 1 243 ? 3.303 -15.664 -16.453 1 94.75 243 ASP B CA 1
ATOM 7484 C C . ASP B 1 243 ? 4.18 -16.828 -16.891 1 94.75 243 ASP B C 1
ATOM 7486 O O . ASP B 1 243 ? 3.971 -17.406 -17.969 1 94.75 243 ASP B O 1
ATOM 7490 N N . GLY B 1 244 ? 5.199 -17.219 -16.047 1 95.75 244 GLY B N 1
ATOM 7491 C CA . GLY B 1 244 ? 6.086 -18.281 -16.5 1 95.75 244 GLY B CA 1
ATOM 7492 C C . GLY B 1 244 ? 6.98 -17.859 -17.656 1 95.75 244 GLY B C 1
ATOM 7493 O O . GLY B 1 244 ? 7.711 -16.875 -17.547 1 95.75 244 GLY B O 1
ATOM 7494 N N . SER B 1 245 ? 6.77 -18.578 -18.75 1 95.12 245 SER B N 1
ATOM 7495 C CA . SER B 1 245 ? 7.547 -18.266 -19.938 1 95.12 245 SER B CA 1
ATOM 7496 C C . SER B 1 245 ? 9.047 -18.375 -19.672 1 95.12 245 SER B C 1
ATOM 7498 O O . SER B 1 245 ? 9.812 -17.469 -20.016 1 95.12 245 SER B O 1
ATOM 7500 N N . SER B 1 246 ? 9.43 -19.422 -18.953 1 96.5 246 SER B N 1
ATOM 7501 C CA . SER B 1 246 ? 10.844 -19.75 -18.828 1 96.5 246 SER B CA 1
ATOM 7502 C C . SER B 1 246 ? 11.453 -20.078 -20.188 1 96.5 246 SER B C 1
ATOM 7504 O O . SER B 1 246 ? 10.75 -20.516 -21.109 1 96.5 246 SER B O 1
ATOM 7506 N N . MET B 1 247 ? 12.812 -19.859 -20.312 1 95.75 247 MET B N 1
ATOM 7507 C CA . MET B 1 247 ? 13.43 -20.031 -21.625 1 95.75 247 MET B CA 1
ATOM 7508 C C . MET B 1 247 ? 14.859 -20.562 -21.484 1 95.75 247 MET B C 1
ATOM 7510 O O . MET B 1 247 ? 15.5 -20.359 -20.453 1 95.75 247 MET B O 1
ATOM 7514 N N . ILE B 1 248 ? 15.25 -21.203 -22.484 1 97 248 ILE B N 1
ATOM 7515 C CA . ILE B 1 248 ? 16.641 -21.562 -22.688 1 97 248 ILE B CA 1
ATOM 7516 C C . ILE B 1 248 ? 17.141 -20.984 -24.016 1 97 248 ILE B C 1
ATOM 7518 O O . ILE B 1 248 ? 16.562 -21.234 -25.062 1 97 248 ILE B O 1
ATOM 7522 N N . ILE B 1 249 ? 18.141 -20.156 -23.953 1 95.69 249 ILE B N 1
ATOM 7523 C CA . ILE B 1 249 ? 18.641 -19.406 -25.094 1 95.69 249 ILE B CA 1
ATOM 7524 C C . ILE B 1 249 ? 20.125 -19.656 -25.281 1 95.69 249 ILE B C 1
ATOM 7526 O O . ILE B 1 249 ? 20.875 -19.703 -24.297 1 95.69 249 ILE B O 1
ATOM 7530 N N . GLN B 1 250 ? 20.562 -19.875 -26.469 1 95.5 250 GLN B N 1
ATOM 7531 C CA . GLN B 1 250 ? 21.969 -20.016 -26.781 1 95.5 250 GLN B CA 1
ATOM 7532 C C . GLN B 1 250 ? 22.375 -19.047 -27.891 1 95.5 250 GLN B C 1
ATOM 7534 O O . GLN B 1 250 ? 21.844 -19.109 -29 1 95.5 250 GLN B O 1
ATOM 7539 N N . ASN B 1 251 ? 23.328 -18.203 -27.562 1 94.56 251 ASN B N 1
ATOM 7540 C CA . ASN B 1 251 ? 23.859 -17.25 -28.531 1 94.56 251 ASN B CA 1
ATOM 7541 C C . ASN B 1 251 ? 22.75 -16.484 -29.234 1 94.56 251 ASN B C 1
ATOM 7543 O O . ASN B 1 251 ? 22.781 -16.312 -30.453 1 94.56 251 ASN B O 1
ATOM 7547 N N . GLY B 1 252 ? 21.688 -16.172 -28.453 1 92.06 252 GLY B N 1
ATOM 7548 C CA . GLY B 1 252 ? 20.594 -15.359 -28.969 1 92.06 252 GLY B CA 1
ATOM 7549 C C . GLY B 1 252 ? 19.453 -16.188 -29.531 1 92.06 252 GLY B C 1
ATOM 7550 O O . GLY B 1 252 ? 18.375 -15.648 -29.828 1 92.06 252 GLY B O 1
ATOM 7551 N N . GLU B 1 253 ? 19.625 -17.453 -29.703 1 93.5 253 GLU B N 1
ATOM 7552 C CA . GLU B 1 253 ? 18.609 -18.328 -30.25 1 93.5 253 GLU B CA 1
ATOM 7553 C C . GLU B 1 253 ? 17.766 -18.969 -29.141 1 93.5 253 GLU B C 1
ATOM 7555 O O . GLU B 1 253 ? 18.312 -19.594 -28.234 1 93.5 253 GLU B O 1
ATOM 7560 N N . VAL B 1 254 ? 16.484 -18.844 -29.297 1 94.06 254 VAL B N 1
ATOM 7561 C CA . VAL B 1 254 ? 15.594 -19.5 -28.328 1 94.06 254 VAL B CA 1
ATOM 7562 C C . VAL B 1 254 ? 15.477 -20.984 -28.656 1 94.06 254 VAL B C 1
ATOM 7564 O O . VAL B 1 254 ? 15.094 -21.359 -29.766 1 94.06 254 VAL B O 1
ATOM 7567 N N . LEU B 1 255 ? 15.797 -21.797 -27.688 1 96.12 255 LEU B N 1
ATOM 7568 C CA . LEU B 1 255 ? 15.828 -23.234 -27.922 1 96.12 255 LEU B CA 1
ATOM 7569 C C . LEU B 1 255 ? 14.609 -23.906 -27.281 1 96.12 255 LEU B C 1
ATOM 7571 O O . LEU B 1 255 ? 14.188 -24.984 -27.734 1 96.12 255 LEU B O 1
ATOM 7575 N N . ALA B 1 256 ? 14.086 -23.328 -26.266 1 96.25 256 ALA B N 1
ATOM 7576 C CA . ALA B 1 256 ? 12.93 -23.859 -25.547 1 96.25 256 ALA B CA 1
ATOM 7577 C C . ALA B 1 256 ? 12.195 -22.75 -24.797 1 96.25 256 ALA B C 1
ATOM 7579 O O . ALA B 1 256 ? 12.797 -21.766 -24.391 1 96.25 256 ALA B O 1
ATOM 7580 N N . GLN B 1 257 ? 10.914 -22.891 -24.594 1 95.31 257 GLN B N 1
ATOM 7581 C CA . GLN B 1 257 ? 10.047 -21.953 -23.891 1 95.31 257 GLN B CA 1
ATOM 7582 C C . GLN B 1 257 ? 8.922 -22.672 -23.156 1 95.31 257 GLN B C 1
ATOM 7584 O O . GLN B 1 257 ? 8.289 -23.578 -23.703 1 95.31 257 GLN B O 1
ATOM 7589 N N . SER B 1 258 ? 8.766 -22.344 -21.922 1 95.56 258 SER B N 1
ATOM 7590 C CA . SER B 1 258 ? 7.648 -22.906 -21.172 1 95.56 258 SER B CA 1
ATOM 7591 C C . SER B 1 258 ? 6.34 -22.203 -21.516 1 95.56 258 SER B C 1
ATOM 7593 O O . SER B 1 258 ? 6.328 -21.25 -22.297 1 95.56 258 SER B O 1
ATOM 7595 N N . SER B 1 259 ? 5.27 -22.688 -20.953 1 93.94 259 SER B N 1
ATOM 7596 C CA . SER B 1 259 ? 3.945 -22.125 -21.172 1 93.94 259 SER B CA 1
ATOM 7597 C C . SER B 1 259 ? 3.844 -20.719 -20.578 1 93.94 259 SER B C 1
ATOM 7599 O O . SER B 1 259 ? 4.484 -20.422 -19.562 1 93.94 259 SER B O 1
ATOM 7601 N N . GLN B 1 260 ? 3.062 -19.891 -21.344 1 93.69 260 GLN B N 1
ATOM 7602 C CA . GLN B 1 260 ? 2.596 -18.641 -20.734 1 93.69 260 GLN B CA 1
ATOM 7603 C C . GLN B 1 260 ? 1.296 -18.875 -19.969 1 93.69 260 GLN B C 1
ATOM 7605 O O . GLN B 1 260 ? 0.266 -19.203 -20.562 1 93.69 260 GLN B O 1
ATOM 7610 N N . PHE B 1 261 ? 1.277 -18.875 -18.734 1 92.94 261 PHE B N 1
ATOM 7611 C CA . PHE B 1 261 ? 0.163 -19.156 -17.844 1 92.94 261 PHE B CA 1
ATOM 7612 C C . PHE B 1 261 ? -0.182 -20.641 -17.859 1 92.94 261 PHE B C 1
ATOM 7614 O O . PHE B 1 261 ? -0.253 -21.25 -18.922 1 92.94 261 PHE B O 1
ATOM 7621 N N . SER B 1 262 ? -0.123 -21.266 -16.844 1 91.19 262 SER B N 1
ATOM 7622 C CA . SER B 1 262 ? -0.432 -22.688 -16.688 1 91.19 262 SER B CA 1
ATOM 7623 C C . SER B 1 262 ? -0.96 -22.984 -15.289 1 91.19 262 SER B C 1
ATOM 7625 O O . SER B 1 262 ? -0.674 -22.25 -14.344 1 91.19 262 SER B O 1
ATOM 7627 N N . LEU B 1 263 ? -1.852 -23.984 -15.242 1 95.19 263 LEU B N 1
ATOM 7628 C CA . LEU B 1 263 ? -2.328 -24.406 -13.93 1 95.19 263 LEU B CA 1
ATOM 7629 C C . LEU B 1 263 ? -1.442 -25.5 -13.359 1 95.19 263 LEU B C 1
ATOM 7631 O O . LEU B 1 263 ? -1.617 -25.922 -12.211 1 95.19 263 LEU B O 1
ATOM 7635 N N . ALA B 1 264 ? -0.429 -25.891 -14.18 1 92.5 264 ALA B N 1
ATOM 7636 C CA . ALA B 1 264 ? 0.476 -26.938 -13.703 1 92.5 264 ALA B CA 1
ATOM 7637 C C . ALA B 1 264 ? 1.31 -26.438 -12.523 1 92.5 264 ALA B C 1
ATOM 7639 O O . ALA B 1 264 ? 1.904 -25.359 -12.586 1 92.5 264 ALA B O 1
ATOM 7640 N N . PRO B 1 265 ? 1.373 -27.266 -11.531 1 91.88 265 PRO B N 1
ATOM 7641 C CA . PRO B 1 265 ? 2.148 -26.828 -10.367 1 91.88 265 PRO B CA 1
ATOM 7642 C C . PRO B 1 265 ? 3.654 -26.828 -10.625 1 91.88 265 PRO B C 1
ATOM 7644 O O . PRO B 1 265 ? 4.402 -26.109 -9.961 1 91.88 265 PRO B O 1
ATOM 7647 N N . VAL B 1 266 ? 4.121 -27.734 -11.469 1 97.12 266 VAL B N 1
ATOM 7648 C CA . VAL B 1 266 ? 5.531 -27.859 -11.812 1 97.12 266 VAL B CA 1
ATOM 7649 C C . VAL B 1 266 ? 5.684 -28 -13.32 1 97.12 266 VAL B C 1
ATOM 7651 O O . VAL B 1 266 ? 5.086 -28.891 -13.938 1 97.12 266 VAL B O 1
ATOM 7654 N N . GLU B 1 267 ? 6.316 -27.094 -13.914 1 97 267 GLU B N 1
ATOM 7655 C CA . GLU B 1 267 ? 6.695 -27.188 -15.32 1 97 267 GLU B CA 1
ATOM 7656 C C . GLU B 1 267 ? 8.211 -27.094 -15.492 1 97 267 GLU B C 1
ATOM 7658 O O . GLU B 1 267 ? 8.836 -26.172 -14.961 1 97 267 GLU B O 1
ATOM 7663 N N . VAL B 1 268 ? 8.836 -28.062 -16.172 1 98.44 268 VAL B N 1
ATOM 7664 C CA . VAL B 1 268 ? 10.281 -28.078 -16.359 1 98.44 268 VAL B CA 1
ATOM 7665 C C . VAL B 1 268 ? 10.594 -28.031 -17.859 1 98.44 268 VAL B C 1
ATOM 7667 O O . VAL B 1 268 ? 10.195 -28.922 -18.609 1 98.44 268 VAL B O 1
ATOM 7670 N N . THR B 1 269 ? 11.273 -26.953 -18.266 1 97.69 269 THR B N 1
ATOM 7671 C CA . THR B 1 269 ? 11.727 -26.75 -19.641 1 97.69 269 THR B CA 1
ATOM 7672 C C . THR B 1 269 ? 13.18 -27.188 -19.797 1 97.69 269 THR B C 1
ATOM 7674 O O . THR B 1 269 ? 14.055 -26.719 -19.062 1 97.69 269 THR B O 1
ATOM 7677 N N . VAL B 1 270 ? 13.477 -28.094 -20.812 1 97.62 270 VAL B N 1
ATOM 7678 C CA . VAL B 1 270 ? 14.82 -28.641 -20.938 1 97.62 270 VAL B CA 1
ATOM 7679 C C . VAL B 1 270 ? 15.336 -28.438 -22.359 1 97.62 270 VAL B C 1
ATOM 7681 O O . VAL B 1 270 ? 14.547 -28.312 -23.297 1 97.62 270 VAL B O 1
ATOM 7684 N N . ALA B 1 271 ? 16.594 -28.312 -22.484 1 97.38 271 ALA B N 1
ATOM 7685 C CA . ALA B 1 271 ? 17.281 -28.297 -23.781 1 97.38 271 ALA B CA 1
ATOM 7686 C C . ALA B 1 271 ? 18.672 -28.922 -23.672 1 97.38 271 ALA B C 1
ATOM 7688 O O . ALA B 1 271 ? 19.375 -28.734 -22.688 1 97.38 271 ALA B O 1
ATOM 7689 N N . THR B 1 272 ? 19 -29.734 -24.625 1 95.88 272 THR B N 1
ATOM 7690 C CA . THR B 1 272 ? 20.359 -30.25 -24.781 1 95.88 272 THR B CA 1
ATOM 7691 C C . THR B 1 272 ? 21.125 -29.438 -25.828 1 95.88 272 THR B C 1
ATOM 7693 O O . THR B 1 272 ? 20.656 -29.266 -26.953 1 95.88 272 THR B O 1
ATOM 7696 N N . VAL B 1 273 ? 22.281 -28.953 -25.406 1 95.38 273 VAL B N 1
ATOM 7697 C CA . VAL B 1 273 ? 22.984 -28.047 -26.312 1 95.38 273 VAL B CA 1
ATOM 7698 C C . VAL B 1 273 ? 24.453 -28.469 -26.406 1 95.38 273 VAL B C 1
ATOM 7700 O O . VAL B 1 273 ? 24.953 -29.203 -25.547 1 95.38 273 VAL B O 1
ATOM 7703 N N . ASP B 1 274 ? 25.078 -28 -27.516 1 92.69 274 ASP B N 1
ATOM 7704 C CA . ASP B 1 274 ? 26.531 -28.125 -27.703 1 92.69 274 ASP B CA 1
ATOM 7705 C C . ASP B 1 274 ? 27.266 -26.875 -27.219 1 92.69 274 ASP B C 1
ATOM 7707 O O . ASP B 1 274 ? 27.172 -25.828 -27.859 1 92.69 274 ASP B O 1
ATOM 7711 N N . LEU B 1 275 ? 28.047 -26.984 -26.188 1 93.81 275 LEU B N 1
ATOM 7712 C CA . LEU B 1 275 ? 28.719 -25.828 -25.609 1 93.81 275 LEU B CA 1
ATOM 7713 C C . LEU B 1 275 ? 29.828 -25.328 -26.531 1 93.81 275 LEU B C 1
ATOM 7715 O O . LEU B 1 275 ? 30.297 -24.188 -26.406 1 93.81 275 LEU B O 1
ATOM 7719 N N . GLU B 1 276 ? 30.219 -26.188 -27.406 1 90.75 276 GLU B N 1
ATOM 7720 C CA . GLU B 1 276 ? 31.203 -25.75 -28.375 1 90.75 276 GLU B CA 1
ATOM 7721 C C . GLU B 1 276 ? 30.672 -24.594 -29.234 1 90.75 276 GLU B C 1
ATOM 7723 O O . GLU B 1 276 ? 31.438 -23.766 -29.719 1 90.75 276 GLU B O 1
ATOM 7728 N N . ARG B 1 277 ? 29.422 -24.578 -29.391 1 92.81 277 ARG B N 1
ATOM 7729 C CA . ARG B 1 277 ? 28.812 -23.484 -30.141 1 92.81 277 ARG B CA 1
ATOM 7730 C C . ARG B 1 277 ? 29.031 -22.156 -29.422 1 92.81 277 ARG B C 1
ATOM 7732 O O . ARG B 1 277 ? 29.172 -21.109 -30.078 1 92.81 277 ARG B O 1
ATOM 7739 N N . VAL B 1 278 ? 29.047 -22.172 -28.125 1 93.88 278 VAL B N 1
ATOM 7740 C CA . VAL B 1 278 ? 29.328 -20.969 -27.359 1 93.88 278 VAL B CA 1
ATOM 7741 C C . VAL B 1 278 ? 30.781 -20.547 -27.578 1 93.88 278 VAL B C 1
ATOM 7743 O O . VAL B 1 278 ? 31.062 -19.375 -27.828 1 93.88 278 VAL B O 1
ATOM 7746 N N . ARG B 1 279 ? 31.625 -21.484 -27.5 1 91.12 279 ARG B N 1
ATOM 7747 C CA . ARG B 1 279 ? 33.062 -21.234 -27.625 1 91.12 279 ARG B CA 1
ATOM 7748 C C . ARG B 1 279 ? 33.406 -20.703 -29.016 1 91.12 279 ARG B C 1
ATOM 7750 O O . ARG B 1 279 ? 34.188 -19.766 -29.141 1 91.12 279 ARG B O 1
ATOM 7757 N N . SER B 1 280 ? 32.781 -21.297 -29.984 1 91.06 280 SER B N 1
ATOM 7758 C CA . SER B 1 280 ? 33 -20.859 -31.359 1 91.06 280 SER B CA 1
ATOM 7759 C C . SER B 1 280 ? 32.406 -19.484 -31.594 1 91.06 280 SER B C 1
ATOM 7761 O O . SER B 1 280 ? 32.969 -18.672 -32.344 1 91.06 280 SER B O 1
ATOM 7763 N N . TYR B 1 281 ? 31.328 -19.219 -30.953 1 91.5 281 TYR B N 1
ATOM 7764 C CA . TYR B 1 281 ? 30.641 -17.938 -31.078 1 91.5 281 TYR B CA 1
ATOM 7765 C C . TYR B 1 281 ? 31.484 -16.797 -30.516 1 91.5 281 TYR B C 1
ATOM 7767 O O . TYR B 1 281 ? 31.422 -15.672 -31 1 91.5 281 TYR B O 1
ATOM 7775 N N . ARG B 1 282 ? 32.312 -16.984 -29.578 1 90.94 282 ARG B N 1
ATOM 7776 C CA . ARG B 1 282 ? 33.062 -15.984 -28.812 1 90.94 282 ARG B CA 1
ATOM 7777 C C . ARG B 1 282 ? 34.406 -15.688 -29.469 1 90.94 282 ARG B C 1
ATOM 7779 O O . ARG B 1 282 ? 35.25 -15.039 -28.875 1 90.94 282 ARG B O 1
ATOM 7786 N N . THR B 1 283 ? 34.656 -16.031 -30.688 1 86.5 283 THR B N 1
ATOM 7787 C CA . THR B 1 283 ? 35.969 -15.891 -31.297 1 86.5 283 THR B CA 1
ATOM 7788 C C . THR B 1 283 ? 36.125 -14.508 -31.922 1 86.5 283 THR B C 1
ATOM 7790 O O . THR B 1 283 ? 37.156 -14.227 -32.531 1 86.5 283 THR B O 1
ATOM 7793 N N . SER B 1 284 ? 35.188 -13.664 -31.75 1 84.06 284 SER B N 1
ATOM 7794 C CA . SER B 1 284 ? 35.344 -12.289 -32.219 1 84.06 284 SER B CA 1
ATOM 7795 C C . SER B 1 284 ? 36.531 -11.609 -31.578 1 84.06 284 SER B C 1
ATOM 7797 O O . SER B 1 284 ? 36.656 -11.641 -30.344 1 84.06 284 SER B O 1
ATOM 7799 N N . HIS B 1 285 ? 37.281 -10.945 -32.344 1 81.69 285 HIS B N 1
ATOM 7800 C CA . HIS B 1 285 ? 38.531 -10.352 -31.859 1 81.69 285 HIS B CA 1
ATOM 7801 C C . HIS B 1 285 ? 38.25 -9.227 -30.859 1 81.69 285 HIS B C 1
ATOM 7803 O O . HIS B 1 285 ? 38.844 -9.18 -29.797 1 81.69 285 HIS B O 1
ATOM 7809 N N . SER B 1 286 ? 37.438 -8.352 -31.234 1 86.06 286 SER B N 1
ATOM 7810 C CA . SER B 1 286 ? 37.125 -7.215 -30.375 1 86.06 286 SER B CA 1
ATOM 7811 C C . SER B 1 286 ? 36.594 -7.676 -29.031 1 86.06 286 SER B C 1
ATOM 7813 O O . SER B 1 286 ? 36.906 -7.105 -27.984 1 86.06 286 SER B O 1
ATOM 7815 N N . ARG B 1 287 ? 35.781 -8.68 -28.984 1 86.19 287 ARG B N 1
ATOM 7816 C CA . ARG B 1 287 ? 35.281 -9.25 -27.75 1 86.19 287 ARG B CA 1
ATOM 7817 C C . ARG B 1 287 ? 36.406 -9.805 -26.891 1 86.19 287 ARG B C 1
ATOM 7819 O O . ARG B 1 287 ? 36.438 -9.602 -25.672 1 86.19 287 ARG B O 1
ATOM 7826 N N . ASN B 1 288 ? 37.219 -10.477 -27.562 1 86.31 288 ASN B N 1
ATOM 7827 C CA . ASN B 1 288 ? 38.312 -11.141 -26.844 1 86.31 288 ASN B CA 1
ATOM 7828 C C . ASN B 1 288 ? 39.25 -10.141 -26.188 1 86.31 288 ASN B C 1
ATOM 7830 O O . ASN B 1 288 ? 39.812 -10.406 -25.141 1 86.31 288 ASN B O 1
ATOM 7834 N N . ILE B 1 289 ? 39.438 -9.023 -26.812 1 85.25 289 ILE B N 1
ATOM 7835 C CA . ILE B 1 289 ? 40.219 -7.973 -26.203 1 85.25 289 ILE B CA 1
ATOM 7836 C C . ILE B 1 289 ? 39.562 -7.488 -24.922 1 85.25 289 ILE B C 1
ATOM 7838 O O . ILE B 1 289 ? 40.219 -7.289 -23.906 1 85.25 289 ILE B O 1
ATOM 7842 N N . GLN B 1 290 ? 38.344 -7.277 -25.016 1 87.5 290 GLN B N 1
ATOM 7843 C CA . GLN B 1 290 ? 37.594 -6.879 -23.812 1 87.5 290 GLN B CA 1
ATOM 7844 C C . GLN B 1 290 ? 37.75 -7.93 -22.719 1 87.5 290 GLN B C 1
ATOM 7846 O O . GLN B 1 290 ? 37.906 -7.586 -21.547 1 87.5 290 GLN B O 1
ATOM 7851 N N . ALA B 1 291 ? 37.594 -9.164 -23.094 1 86.5 291 ALA B N 1
ATOM 7852 C CA . ALA B 1 291 ? 37.688 -10.273 -22.156 1 86.5 291 ALA B CA 1
ATOM 7853 C C . ALA B 1 291 ? 39.094 -10.305 -21.5 1 86.5 291 ALA B C 1
ATOM 7855 O O . ALA B 1 291 ? 39.188 -10.508 -20.281 1 86.5 291 ALA B O 1
ATOM 7856 N N . ALA B 1 292 ? 40 -10.117 -22.312 1 86.06 292 ALA B N 1
ATOM 7857 C CA . ALA B 1 292 ? 41.406 -10.18 -21.828 1 86.06 292 ALA B CA 1
ATOM 7858 C C . ALA B 1 292 ? 41.688 -9.055 -20.828 1 86.06 292 ALA B C 1
ATOM 7860 O O . ALA B 1 292 ? 42.562 -9.172 -19.984 1 86.06 292 ALA B O 1
ATOM 7861 N N . LYS B 1 293 ? 40.969 -8.047 -20.953 1 86.44 293 LYS B N 1
ATOM 7862 C CA . LYS B 1 293 ? 41.156 -6.871 -20.109 1 86.44 293 LYS B CA 1
ATOM 7863 C C . LYS B 1 293 ? 40.406 -7.004 -18.797 1 86.44 293 LYS B C 1
ATOM 7865 O O . LYS B 1 293 ? 40.625 -6.219 -17.875 1 86.44 293 LYS B O 1
ATOM 7870 N N . GLN B 1 294 ? 39.562 -8.062 -18.641 1 89.44 294 GLN B N 1
ATOM 7871 C CA . GLN B 1 294 ? 38.719 -8.188 -17.469 1 89.44 294 GLN B CA 1
ATOM 7872 C C . GLN B 1 294 ? 39.531 -8.594 -16.234 1 89.44 294 GLN B C 1
ATOM 7874 O O . GLN B 1 294 ? 40.375 -9.461 -16.328 1 89.44 294 GLN B O 1
ATOM 7879 N N . PRO B 1 295 ? 39.25 -7.766 -15.109 1 91.06 295 PRO B N 1
ATOM 7880 C CA . PRO B 1 295 ? 39.781 -8.336 -13.875 1 91.06 295 PRO B CA 1
ATOM 7881 C C . PRO B 1 295 ? 39.219 -9.719 -13.562 1 91.06 295 PRO B C 1
ATOM 7883 O O . PRO B 1 295 ? 38.062 -9.992 -13.883 1 91.06 295 PRO B O 1
ATOM 7886 N N . GLU B 1 296 ? 39.969 -10.484 -12.898 1 90.38 296 GLU B N 1
ATOM 7887 C CA . GLU B 1 296 ? 39.594 -11.867 -12.617 1 90.38 296 GLU B CA 1
ATOM 7888 C C . GLU B 1 296 ? 38.438 -11.93 -11.617 1 90.38 296 GLU B C 1
ATOM 7890 O O . GLU B 1 296 ? 38.406 -11.148 -10.664 1 90.38 296 GLU B O 1
ATOM 7895 N N . TYR B 1 297 ? 37.5 -12.828 -11.812 1 93.94 297 TYR B N 1
ATOM 7896 C CA . TYR B 1 297 ? 36.5 -13.195 -10.852 1 93.94 297 TYR B CA 1
ATOM 7897 C C . TYR B 1 297 ? 36.969 -14.312 -9.93 1 93.94 297 TYR B C 1
ATOM 7899 O O . TYR B 1 297 ? 37.688 -15.211 -10.367 1 93.94 297 TYR B O 1
ATOM 7907 N N . PRO B 1 298 ? 36.562 -14.18 -8.641 1 95.81 298 PRO B N 1
ATOM 7908 C CA . PRO B 1 298 ? 36.75 -15.375 -7.82 1 95.81 298 PRO B CA 1
ATOM 7909 C C . PRO B 1 298 ? 36.125 -16.625 -8.43 1 95.81 298 PRO B C 1
ATOM 7911 O O . PRO B 1 298 ? 35.031 -16.562 -8.969 1 95.81 298 PRO B O 1
ATOM 7914 N N . ARG B 1 299 ? 36.906 -17.766 -8.414 1 96.62 299 ARG B N 1
ATOM 7915 C CA . ARG B 1 299 ? 36.438 -19.047 -8.922 1 96.62 299 ARG B CA 1
ATOM 7916 C C . ARG B 1 299 ? 36.125 -20.016 -7.777 1 96.62 299 ARG B C 1
ATOM 7918 O O . ARG B 1 299 ? 36.938 -20.172 -6.863 1 96.62 299 ARG B O 1
ATOM 7925 N N . VAL B 1 300 ? 34.938 -20.516 -7.746 1 97.44 300 VAL B N 1
ATOM 7926 C CA . VAL B 1 300 ? 34.562 -21.531 -6.781 1 97.44 300 VAL B CA 1
ATOM 7927 C C . VAL B 1 300 ? 34.562 -22.906 -7.461 1 97.44 300 VAL B C 1
ATOM 7929 O O . VAL B 1 300 ? 33.875 -23.094 -8.484 1 97.44 300 VAL B O 1
ATOM 7932 N N . GLU B 1 301 ? 35.188 -23.812 -6.875 1 95.5 301 GLU B N 1
ATOM 7933 C CA . GLU B 1 301 ? 35.344 -25.125 -7.5 1 95.5 301 GLU B CA 1
ATOM 7934 C C . GLU B 1 301 ? 34.094 -25.984 -7.25 1 95.5 301 GLU B C 1
ATOM 7936 O O . GLU B 1 301 ? 33.594 -26.047 -6.129 1 95.5 301 GLU B O 1
ATOM 7941 N N . CYS B 1 302 ? 33.656 -26.594 -8.281 1 95.5 302 CYS B N 1
ATOM 7942 C CA . CYS B 1 302 ? 32.594 -27.594 -8.281 1 95.5 302 CYS B CA 1
ATOM 7943 C C . CYS B 1 302 ? 33.062 -28.891 -8.914 1 95.5 302 CYS B C 1
ATOM 7945 O O . CYS B 1 302 ? 33.406 -28.922 -10.094 1 95.5 302 CYS B O 1
ATOM 7947 N N . ASP B 1 303 ? 33.094 -29.938 -8.172 1 93.12 303 ASP B N 1
ATOM 7948 C CA . ASP B 1 303 ? 33.688 -31.203 -8.617 1 93.12 303 ASP B CA 1
ATOM 7949 C C . ASP B 1 303 ? 32.656 -32.031 -9.406 1 93.12 303 ASP B C 1
ATOM 7951 O O . ASP B 1 303 ? 32.75 -33.25 -9.461 1 93.12 303 ASP B O 1
ATOM 7955 N N . MET B 1 304 ? 31.734 -31.422 -10.031 1 94.12 304 MET B N 1
ATOM 7956 C CA . MET B 1 304 ? 30.734 -32.094 -10.852 1 94.12 304 MET B CA 1
ATOM 7957 C C . MET B 1 304 ? 30.891 -31.703 -12.32 1 94.12 304 MET B C 1
ATOM 7959 O O . MET B 1 304 ? 30.906 -30.531 -12.664 1 94.12 304 MET B O 1
ATOM 7963 N N . ALA B 1 305 ? 30.984 -32.75 -13.141 1 93.69 305 ALA B N 1
ATOM 7964 C CA . ALA B 1 305 ? 30.922 -32.5 -14.578 1 93.69 305 ALA B CA 1
ATOM 7965 C C . ALA B 1 305 ? 29.484 -32.312 -15.047 1 93.69 305 ALA B C 1
ATOM 7967 O O . ALA B 1 305 ? 28.594 -33.062 -14.641 1 93.69 305 ALA B O 1
ATOM 7968 N N . LEU B 1 306 ? 29.266 -31.344 -15.867 1 95.81 306 LEU B N 1
ATOM 7969 C CA . LEU B 1 306 ? 27.906 -31.062 -16.328 1 95.81 306 LEU B CA 1
ATOM 7970 C C . LEU B 1 306 ? 27.703 -31.578 -17.75 1 95.81 306 LEU B C 1
ATOM 7972 O O . LEU B 1 306 ? 26.562 -31.812 -18.172 1 95.81 306 LEU B O 1
ATOM 7976 N N . CYS B 1 307 ? 28.781 -31.797 -18.422 1 92.81 307 CYS B N 1
ATOM 7977 C CA . CYS B 1 307 ? 28.672 -32.156 -19.844 1 92.81 307 CYS B CA 1
ATOM 7978 C C . CYS B 1 307 ? 28.859 -33.656 -20.031 1 92.81 307 CYS B C 1
ATOM 7980 O O . CYS B 1 307 ? 29.406 -34.344 -19.156 1 92.81 307 CYS B O 1
ATOM 7982 N N . ARG B 1 308 ? 28.281 -34.062 -21.094 1 87.88 308 ARG B N 1
ATOM 7983 C CA . ARG B 1 308 ? 28.5 -35.438 -21.578 1 87.88 308 ARG B CA 1
ATOM 7984 C C . ARG B 1 308 ? 29.281 -35.438 -22.891 1 87.88 308 ARG B C 1
ATOM 7986 O O . ARG B 1 308 ? 29.109 -34.562 -23.719 1 87.88 308 ARG B O 1
ATOM 7993 N N . PRO B 1 309 ? 30.141 -36.469 -22.953 1 81.62 309 PRO B N 1
ATOM 7994 C CA . PRO B 1 309 ? 30.922 -36.531 -24.203 1 81.62 309 PRO B CA 1
ATOM 7995 C C . PRO B 1 309 ? 30.062 -36.875 -25.422 1 81.62 309 PRO B C 1
ATOM 7997 O O . PRO B 1 309 ? 28.984 -37.438 -25.281 1 81.62 309 PRO B O 1
ATOM 8000 N N . GLY B 1 310 ? 30.531 -36.469 -26.531 1 77.56 310 GLY B N 1
ATOM 8001 C CA . GLY B 1 310 ? 29.828 -36.656 -27.781 1 77.56 310 GLY B CA 1
ATOM 8002 C C . GLY B 1 310 ? 29.469 -38.125 -28.031 1 77.56 310 GLY B C 1
ATOM 8003 O O . GLY B 1 310 ? 28.375 -38.406 -28.531 1 77.56 310 GLY B O 1
ATOM 8004 N N . ALA B 1 311 ? 30.297 -39 -27.688 1 74.56 311 ALA B N 1
ATOM 8005 C CA . ALA B 1 311 ? 30.062 -40.406 -27.906 1 74.56 311 ALA B CA 1
ATOM 8006 C C . ALA B 1 311 ? 28.812 -40.875 -27.156 1 74.56 311 ALA B C 1
ATOM 8008 O O . ALA B 1 311 ? 28.047 -41.719 -27.672 1 74.56 311 ALA B O 1
ATOM 8009 N N . ASP B 1 312 ? 28.641 -40.312 -26.125 1 77.06 312 ASP B N 1
ATOM 8010 C CA . ASP B 1 312 ? 27.484 -40.688 -25.312 1 77.06 312 ASP B CA 1
ATOM 8011 C C . ASP B 1 312 ? 26.188 -40.125 -25.906 1 77.06 312 ASP B C 1
ATOM 8013 O O . ASP B 1 312 ? 25.125 -40.75 -25.766 1 77.06 312 ASP B O 1
ATOM 8017 N N . MET B 1 313 ? 26.328 -39 -26.531 1 76.88 313 MET B N 1
ATOM 8018 C CA . MET B 1 313 ? 25.172 -38.406 -27.172 1 76.88 313 MET B CA 1
ATOM 8019 C C . MET B 1 313 ? 24.625 -39.312 -28.281 1 76.88 313 MET B C 1
ATOM 8021 O O . MET B 1 313 ? 23.422 -39.438 -28.453 1 76.88 313 MET B O 1
ATOM 8025 N N . PHE B 1 314 ? 25.578 -39.875 -28.922 1 70.75 314 PHE B N 1
ATOM 8026 C CA . PHE B 1 314 ? 25.203 -40.75 -30.016 1 70.75 314 PHE B CA 1
ATOM 8027 C C . PHE B 1 314 ? 24.438 -41.969 -29.5 1 70.75 314 PHE B C 1
ATOM 8029 O O . PHE B 1 314 ? 23.531 -42.469 -30.156 1 70.75 314 PHE B O 1
ATOM 8036 N N . LEU B 1 315 ? 24.75 -42.344 -28.328 1 72.44 315 LEU B N 1
ATOM 8037 C CA . LEU B 1 315 ? 24.156 -43.531 -27.734 1 72.44 315 LEU B CA 1
ATOM 8038 C C . LEU B 1 315 ? 22.859 -43.188 -27 1 72.44 315 LEU B C 1
ATOM 8040 O O . LEU B 1 315 ? 22.078 -44.062 -26.641 1 72.44 315 LEU B O 1
ATOM 8044 N N . SER B 1 316 ? 22.812 -41.938 -26.891 1 76.62 316 SER B N 1
ATOM 8045 C CA . SER B 1 316 ? 21.641 -41.5 -26.141 1 76.62 316 SER B CA 1
ATOM 8046 C C . SER B 1 316 ? 20.5 -41.125 -27.094 1 76.62 316 SER B C 1
ATOM 8048 O O . SER B 1 316 ? 20.688 -41.031 -28.297 1 76.62 316 SER B O 1
ATOM 8050 N N . ASP B 1 317 ? 19.297 -41.094 -26.609 1 77.44 317 ASP B N 1
ATOM 8051 C CA . ASP B 1 317 ? 18.125 -40.688 -27.375 1 77.44 317 ASP B CA 1
ATOM 8052 C C . ASP B 1 317 ? 17.922 -39.188 -27.297 1 77.44 317 ASP B C 1
ATOM 8054 O O . ASP B 1 317 ? 16.891 -38.688 -27.734 1 77.44 317 ASP B O 1
ATOM 8058 N N . LYS B 1 318 ? 19.031 -38.562 -26.953 1 82.94 318 LYS B N 1
ATOM 8059 C CA . LYS B 1 318 ? 18.859 -37.125 -26.781 1 82.94 318 LYS B CA 1
ATOM 8060 C C . LYS B 1 318 ? 19.109 -36.375 -28.094 1 82.94 318 LYS B C 1
ATOM 8062 O O . LYS B 1 318 ? 19.969 -36.75 -28.891 1 82.94 318 LYS B O 1
ATOM 8067 N N . VAL B 1 319 ? 18.297 -35.406 -28.297 1 85.75 319 VAL B N 1
ATOM 8068 C CA . VAL B 1 319 ? 18.391 -34.594 -29.516 1 85.75 319 VAL B CA 1
ATOM 8069 C C . VAL B 1 319 ? 18.875 -33.188 -29.156 1 85.75 319 VAL B C 1
ATOM 8071 O O . VAL B 1 319 ? 18.453 -32.625 -28.141 1 85.75 319 VAL B O 1
ATOM 8074 N N . ILE B 1 320 ? 19.797 -32.719 -29.938 1 90.5 320 ILE B N 1
ATOM 8075 C CA . ILE B 1 320 ? 20.281 -31.344 -29.75 1 90.5 320 ILE B CA 1
ATOM 8076 C C . ILE B 1 320 ? 19.188 -30.344 -30.078 1 90.5 320 ILE B C 1
ATOM 8078 O O . ILE B 1 320 ? 18.531 -30.453 -31.125 1 90.5 320 ILE B O 1
ATOM 8082 N N . ALA B 1 321 ? 19 -29.469 -29.188 1 95.06 321 ALA B N 1
ATOM 8083 C CA . ALA B 1 321 ? 17.938 -28.484 -29.344 1 95.06 321 ALA B CA 1
ATOM 8084 C C . ALA B 1 321 ? 18.234 -27.531 -30.5 1 95.06 321 ALA B C 1
ATOM 8086 O O . ALA B 1 321 ? 19.391 -27.172 -30.734 1 95.06 321 ALA B O 1
ATOM 8087 N N . THR B 1 322 ? 17.188 -27.172 -31.203 1 94.12 322 THR B N 1
ATOM 8088 C CA . THR B 1 322 ? 17.297 -26.203 -32.281 1 94.12 322 THR B CA 1
ATOM 8089 C C . THR B 1 322 ? 16.391 -24.984 -32.031 1 94.12 322 THR B C 1
ATOM 8091 O O . THR B 1 322 ? 15.508 -25.047 -31.172 1 94.12 322 THR B O 1
ATOM 8094 N N . GLU B 1 323 ? 16.719 -23.953 -32.688 1 94.5 323 GLU B N 1
ATOM 8095 C CA . GLU B 1 323 ? 15.977 -22.703 -32.5 1 94.5 323 GLU B CA 1
ATOM 8096 C C . GLU B 1 323 ? 14.484 -22.922 -32.75 1 94.5 323 GLU B C 1
ATOM 8098 O O . GLU B 1 323 ? 14.102 -23.625 -33.688 1 94.5 323 GLU B O 1
ATOM 8103 N N . ILE B 1 324 ? 13.711 -22.391 -31.938 1 93.94 324 ILE B N 1
ATOM 8104 C CA . ILE B 1 324 ? 12.258 -22.422 -32.094 1 93.94 324 ILE B CA 1
ATOM 8105 C C . ILE B 1 324 ? 11.719 -21 -32.156 1 93.94 324 ILE B C 1
ATOM 8107 O O . ILE B 1 324 ? 12.336 -20.078 -31.609 1 93.94 324 ILE B O 1
ATOM 8111 N N . PRO B 1 325 ? 10.586 -20.797 -32.844 1 91.38 325 PRO B N 1
ATOM 8112 C CA . PRO B 1 325 ? 9.969 -19.469 -32.781 1 91.38 325 PRO B CA 1
ATOM 8113 C C . PRO B 1 325 ? 9.414 -19.156 -31.375 1 91.38 325 PRO B C 1
ATOM 8115 O O . PRO B 1 325 ? 8.883 -20.047 -30.703 1 91.38 325 PRO B O 1
ATOM 8118 N N . ILE B 1 326 ? 9.531 -17.922 -31.016 1 89.31 326 ILE B N 1
ATOM 8119 C CA . ILE B 1 326 ? 8.992 -17.484 -29.734 1 89.31 326 ILE B CA 1
ATOM 8120 C C . ILE B 1 326 ? 7.465 -17.453 -29.797 1 89.31 326 ILE B C 1
ATOM 8122 O O . ILE B 1 326 ? 6.887 -16.953 -30.766 1 89.31 326 ILE B O 1
ATOM 8126 N N . LYS B 1 327 ? 6.875 -18.016 -28.859 1 90.25 327 LYS B N 1
ATOM 8127 C CA . LYS B 1 327 ? 5.418 -18 -28.766 1 90.25 327 LYS B CA 1
ATOM 8128 C C . LYS B 1 327 ? 4.934 -16.859 -27.875 1 90.25 327 LYS B C 1
ATOM 8130 O O . LYS B 1 327 ? 5.277 -16.797 -26.703 1 90.25 327 LYS B O 1
ATOM 8135 N N . ILE B 1 328 ? 4.113 -15.969 -28.453 1 89.62 328 ILE B N 1
ATOM 8136 C CA . ILE B 1 328 ? 3.535 -14.828 -27.75 1 89.62 328 ILE B CA 1
ATOM 8137 C C . ILE B 1 328 ? 2.02 -14.828 -27.938 1 89.62 328 ILE B C 1
ATOM 8139 O O . ILE B 1 328 ? 1.526 -14.852 -29.062 1 89.62 328 ILE B O 1
ATOM 8143 N N . LEU B 1 329 ? 1.319 -14.75 -26.922 1 91.88 329 LEU B N 1
ATOM 8144 C CA . LEU B 1 329 ? -0.137 -14.719 -27 1 91.88 329 LEU B CA 1
ATOM 8145 C C . LEU B 1 329 ? -0.629 -13.352 -27.453 1 91.88 329 LEU B C 1
ATOM 8147 O O . LEU B 1 329 ? -0.006 -12.328 -27.172 1 91.88 329 LEU B O 1
ATOM 8151 N N . ASN B 1 330 ? -1.77 -13.484 -28.188 1 93.38 330 ASN B N 1
ATOM 8152 C CA . ASN B 1 330 ? -2.475 -12.234 -28.453 1 93.38 330 ASN B CA 1
ATOM 8153 C C . ASN B 1 330 ? -2.975 -11.594 -27.156 1 93.38 330 ASN B C 1
ATOM 8155 O O . ASN B 1 330 ? -3.279 -12.297 -26.188 1 93.38 330 ASN B O 1
ATOM 8159 N N . PRO B 1 331 ? -3.084 -10.25 -27.125 1 93.5 331 PRO B N 1
ATOM 8160 C CA . PRO B 1 331 ? -3.451 -9.562 -25.875 1 93.5 331 PRO B CA 1
ATOM 8161 C C . PRO B 1 331 ? -4.773 -10.062 -25.297 1 93.5 331 PRO B C 1
ATOM 8163 O O . PRO B 1 331 ? -4.926 -10.141 -24.078 1 93.5 331 PRO B O 1
ATOM 8166 N N . MET B 1 332 ? -5.746 -10.359 -26.156 1 97 332 MET B N 1
ATOM 8167 C CA . MET B 1 332 ? -7.031 -10.844 -25.656 1 97 332 MET B CA 1
ATOM 8168 C C . MET B 1 332 ? -6.902 -12.258 -25.109 1 97 332 MET B C 1
ATOM 8170 O O . MET B 1 332 ? -7.559 -12.609 -24.125 1 97 332 MET B O 1
ATOM 8174 N N . GLU B 1 333 ? -6.066 -13.062 -25.75 1 96.31 333 GLU B N 1
ATOM 8175 C CA . GLU B 1 333 ? -5.754 -14.383 -25.203 1 96.31 333 GLU B CA 1
ATOM 8176 C C . GLU B 1 333 ? -5.023 -14.266 -23.875 1 96.31 333 GLU B C 1
ATOM 8178 O O . GLU B 1 333 ? -5.238 -15.078 -22.969 1 96.31 333 GLU B O 1
ATOM 8183 N N . GLU B 1 334 ? -4.16 -13.297 -23.812 1 96 334 GLU B N 1
ATOM 8184 C CA . GLU B 1 334 ? -3.469 -13.039 -22.547 1 96 334 GLU B CA 1
ATOM 8185 C C . GLU B 1 334 ? -4.457 -12.703 -21.438 1 96 334 GLU B C 1
ATOM 8187 O O . GLU B 1 334 ? -4.305 -13.172 -20.312 1 96 334 GLU B O 1
ATOM 8192 N N . ILE B 1 335 ? -5.449 -11.836 -21.719 1 97.69 335 ILE B N 1
ATOM 8193 C CA . ILE B 1 335 ? -6.473 -11.484 -20.75 1 97.69 335 ILE B CA 1
ATOM 8194 C C . ILE B 1 335 ? -7.211 -12.742 -20.297 1 97.69 335 ILE B C 1
ATOM 8196 O O . ILE B 1 335 ? -7.402 -12.969 -19.109 1 97.69 335 ILE B O 1
ATOM 8200 N N . HIS B 1 336 ? -7.566 -13.594 -21.344 1 97.94 336 HIS B N 1
ATOM 8201 C CA . HIS B 1 336 ? -8.266 -14.844 -21.062 1 97.94 336 HIS B CA 1
ATOM 8202 C C . HIS B 1 336 ? -7.449 -15.727 -20.125 1 97.94 336 HIS B C 1
ATOM 8204 O O . HIS B 1 336 ? -7.934 -16.125 -19.062 1 97.94 336 HIS B O 1
ATOM 8210 N N . MET B 1 337 ? -6.234 -15.961 -20.453 1 97.5 337 MET B N 1
ATOM 8211 C CA . MET B 1 337 ? -5.406 -16.891 -19.703 1 97.5 337 MET B CA 1
ATOM 8212 C C . MET B 1 337 ? -5.047 -16.328 -18.328 1 97.5 337 MET B C 1
ATOM 8214 O O . MET B 1 337 ? -5.105 -17.047 -17.328 1 97.5 337 MET B O 1
ATOM 8218 N N . ALA B 1 338 ? -4.676 -15.055 -18.266 1 97.25 338 ALA B N 1
ATOM 8219 C CA . ALA B 1 338 ? -4.273 -14.414 -17.016 1 97.25 338 ALA B CA 1
ATOM 8220 C C . ALA B 1 338 ? -5.418 -14.414 -16 1 97.25 338 ALA B C 1
ATOM 8222 O O . ALA B 1 338 ? -5.234 -14.781 -14.844 1 97.25 338 ALA B O 1
ATOM 8223 N N . THR B 1 339 ? -6.605 -13.984 -16.422 1 98.06 339 THR B N 1
ATOM 8224 C CA . THR B 1 339 ? -7.742 -13.906 -15.508 1 98.06 339 THR B CA 1
ATOM 8225 C C . THR B 1 339 ? -8.203 -15.305 -15.102 1 98.06 339 THR B C 1
ATOM 8227 O O . THR B 1 339 ? -8.656 -15.508 -13.977 1 98.06 339 THR B O 1
ATOM 8230 N N . SER B 1 340 ? -8.062 -16.312 -16.016 1 98.38 340 SER B N 1
ATOM 8231 C CA . SER B 1 340 ? -8.43 -17.688 -15.695 1 98.38 340 SER B CA 1
ATOM 8232 C C . SER B 1 340 ? -7.551 -18.266 -14.586 1 98.38 340 SER B C 1
ATOM 8234 O O . SER B 1 340 ? -8.055 -18.828 -13.617 1 98.38 340 SER B O 1
ATOM 8236 N N . VAL B 1 341 ? -6.238 -18.047 -14.758 1 97.69 341 VAL B N 1
ATOM 8237 C CA . VAL B 1 341 ? -5.301 -18.547 -13.758 1 97.69 341 VAL B CA 1
ATOM 8238 C C . VAL B 1 341 ? -5.523 -17.812 -12.438 1 97.69 341 VAL B C 1
ATOM 8240 O O . VAL B 1 341 ? -5.531 -18.438 -11.375 1 97.69 341 VAL B O 1
ATOM 8243 N N . TYR B 1 342 ? -5.738 -16.5 -12.523 1 97.31 342 TYR B N 1
ATOM 8244 C CA . TYR B 1 342 ? -5.965 -15.672 -11.344 1 97.31 342 TYR B CA 1
ATOM 8245 C C . TYR B 1 342 ? -7.18 -16.156 -10.562 1 97.31 342 TYR B C 1
ATOM 8247 O O . TYR B 1 342 ? -7.082 -16.422 -9.359 1 97.31 342 TYR B O 1
ATOM 8255 N N . LEU B 1 343 ? -8.305 -16.312 -11.188 1 98.5 343 LEU B N 1
ATOM 8256 C CA . LEU B 1 343 ? -9.555 -16.703 -10.547 1 98.5 343 LEU B CA 1
ATOM 8257 C C . LEU B 1 343 ? -9.445 -18.109 -9.961 1 98.5 343 LEU B C 1
ATOM 8259 O O . LEU B 1 343 ? -9.844 -18.344 -8.812 1 98.5 343 LEU B O 1
ATOM 8263 N N . TRP B 1 344 ? -8.898 -19.047 -10.703 1 98.19 344 TRP B N 1
ATOM 8264 C CA . TRP B 1 344 ? -8.82 -20.438 -10.258 1 98.19 344 TRP B CA 1
ATOM 8265 C C . TRP B 1 344 ? -7.941 -20.562 -9.016 1 98.19 344 TRP B C 1
ATOM 8267 O O . TRP B 1 344 ? -8.344 -21.172 -8.023 1 98.19 344 TRP B O 1
ATOM 8277 N N . GLN B 1 345 ? -6.801 -20 -9.141 1 96.69 345 GLN B N 1
ATOM 8278 C CA . GLN B 1 345 ? -5.867 -20.156 -8.031 1 96.69 345 GLN B CA 1
ATOM 8279 C C . GLN B 1 345 ? -6.355 -19.406 -6.797 1 96.69 345 GLN B C 1
ATOM 8281 O O . GLN B 1 345 ? -6.129 -19.844 -5.668 1 96.69 345 GLN B O 1
ATOM 8286 N N . TYR B 1 346 ? -6.996 -18.234 -6.984 1 96.88 346 TYR B N 1
ATOM 8287 C CA . TYR B 1 346 ? -7.598 -17.547 -5.848 1 96.88 346 TYR B CA 1
ATOM 8288 C C . TYR B 1 346 ? -8.648 -18.422 -5.172 1 96.88 346 TYR B C 1
ATOM 8290 O O . TYR B 1 346 ? -8.672 -18.531 -3.941 1 96.88 346 TYR B O 1
ATOM 8298 N N . LEU B 1 347 ? -9.477 -19.047 -5.965 1 97.62 347 LEU B N 1
ATOM 8299 C CA . LEU B 1 347 ? -10.539 -19.906 -5.465 1 97.62 347 LEU B CA 1
ATOM 8300 C C . LEU B 1 347 ? -9.977 -21.062 -4.66 1 97.62 347 LEU B C 1
ATOM 8302 O O . LEU B 1 347 ? -10.43 -21.328 -3.545 1 97.62 347 LEU B O 1
ATOM 8306 N N . VAL B 1 348 ? -8.969 -21.719 -5.188 1 95.56 348 VAL B N 1
ATOM 8307 C CA . VAL B 1 348 ? -8.414 -22.922 -4.582 1 95.56 348 VAL B CA 1
ATOM 8308 C C . VAL B 1 348 ? -7.652 -22.562 -3.309 1 95.56 348 VAL B C 1
ATOM 8310 O O . VAL B 1 348 ? -7.793 -23.219 -2.283 1 95.56 348 VAL B O 1
ATOM 8313 N N . ARG B 1 349 ? -6.918 -21.484 -3.352 1 93.44 349 ARG B N 1
ATOM 8314 C CA . ARG B 1 349 ? -6.086 -21.109 -2.213 1 93.44 349 ARG B CA 1
ATOM 8315 C C . ARG B 1 349 ? -6.938 -20.578 -1.064 1 93.44 349 ARG B C 1
ATOM 8317 O O . ARG B 1 349 ? -6.57 -20.734 0.104 1 93.44 349 ARG B O 1
ATOM 8324 N N . SER B 1 350 ? -8.047 -19.953 -1.363 1 94.38 350 SER B N 1
ATOM 8325 C CA . SER B 1 350 ? -8.93 -19.438 -0.322 1 94.38 350 SER B CA 1
ATOM 8326 C C . SER B 1 350 ? -9.875 -20.516 0.185 1 94.38 350 SER B C 1
ATOM 8328 O O . SER B 1 350 ? -10.617 -20.297 1.146 1 94.38 350 SER B O 1
ATOM 8330 N N . SER B 1 351 ? -9.906 -21.656 -0.478 1 93 351 SER B N 1
ATOM 8331 C CA . SER B 1 351 ? -10.797 -22.781 -0.148 1 93 351 SER B CA 1
ATOM 8332 C C . SER B 1 351 ? -12.258 -22.344 -0.168 1 93 351 SER B C 1
ATOM 8334 O O . SER B 1 351 ? -13.039 -22.734 0.703 1 93 351 SER B O 1
ATOM 8336 N N . SER B 1 352 ? -12.625 -21.5 -1.09 1 95.56 352 SER B N 1
ATOM 8337 C CA . SER B 1 352 ? -14 -21.031 -1.24 1 95.56 352 SER B CA 1
ATOM 8338 C C . SER B 1 352 ? -14.797 -21.969 -2.145 1 95.56 352 SER B C 1
ATOM 8340 O O . SER B 1 352 ? -14.227 -22.812 -2.828 1 95.56 352 SER B O 1
ATOM 8342 N N . ALA B 1 353 ? -16.109 -21.828 -2.131 1 97.56 353 ALA B N 1
ATOM 8343 C CA . ALA B 1 353 ? -16.984 -22.797 -2.783 1 97.56 353 ALA B CA 1
ATOM 8344 C C . ALA B 1 353 ? -17.375 -22.328 -4.18 1 97.56 353 ALA B C 1
ATOM 8346 O O . ALA B 1 353 ? -18.078 -23.031 -4.906 1 97.56 353 ALA B O 1
ATOM 8347 N N . GLY B 1 354 ? -16.922 -21.203 -4.59 1 98.44 354 GLY B N 1
ATOM 8348 C CA . GLY B 1 354 ? -17.266 -20.656 -5.887 1 98.44 354 GLY B CA 1
ATOM 8349 C C . GLY B 1 354 ? -17.297 -19.141 -5.895 1 98.44 354 GLY B C 1
ATOM 8350 O O . GLY B 1 354 ? -16.609 -18.5 -5.098 1 98.44 354 GLY B O 1
ATOM 8351 N N . PHE B 1 355 ? -18.047 -18.594 -6.879 1 98.81 355 PHE B N 1
ATOM 8352 C CA . PHE B 1 355 ? -18.078 -17.156 -7.074 1 98.81 355 PHE B CA 1
ATOM 8353 C C . PHE B 1 355 ? -19.516 -16.641 -7.082 1 98.81 355 PHE B C 1
ATOM 8355 O O . PHE B 1 355 ? -20.438 -17.359 -7.449 1 98.81 355 PHE B O 1
ATOM 8362 N N . PHE B 1 356 ? -19.703 -15.422 -6.594 1 98.81 356 PHE B N 1
ATOM 8363 C CA . PHE B 1 356 ? -20.938 -14.664 -6.75 1 98.81 356 PHE B CA 1
ATOM 8364 C C . PHE B 1 356 ? -20.703 -13.398 -7.566 1 98.81 356 PHE B C 1
ATOM 8366 O O . PHE B 1 356 ? -19.719 -12.688 -7.352 1 98.81 356 PHE B O 1
ATOM 8373 N N . LEU B 1 357 ? -21.531 -13.141 -8.547 1 98.62 357 LEU B N 1
ATOM 8374 C CA . LEU B 1 357 ? -21.391 -11.969 -9.406 1 98.62 357 LEU B CA 1
ATOM 8375 C C . LEU B 1 357 ? -22.75 -11.273 -9.594 1 98.62 357 LEU B C 1
ATOM 8377 O O . LEU B 1 357 ? -23.719 -11.898 -10.023 1 98.62 357 LEU B O 1
ATOM 8381 N N . ALA B 1 358 ? -22.828 -9.992 -9.195 1 97.88 358 ALA B N 1
ATOM 8382 C CA . ALA B 1 358 ? -23.953 -9.18 -9.633 1 97.88 358 ALA B CA 1
ATOM 8383 C C . ALA B 1 358 ? -23.906 -8.93 -11.141 1 97.88 358 ALA B C 1
ATOM 8385 O O . ALA B 1 358 ? -23.047 -8.188 -11.625 1 97.88 358 ALA B O 1
ATOM 8386 N N . LEU B 1 359 ? -24.734 -9.602 -11.883 1 97.62 359 LEU B N 1
ATOM 8387 C CA . LEU B 1 359 ? -24.766 -9.492 -13.336 1 97.62 359 LEU B CA 1
ATOM 8388 C C . LEU B 1 359 ? -25.828 -8.5 -13.789 1 97.62 359 LEU B C 1
ATOM 8390 O O . LEU B 1 359 ? -27.016 -8.836 -13.852 1 97.62 359 LEU B O 1
ATOM 8394 N N . SER B 1 360 ? -25.438 -7.32 -14.211 1 93.94 360 SER B N 1
ATOM 8395 C CA . SER B 1 360 ? -26.344 -6.199 -14.445 1 93.94 360 SER B CA 1
ATOM 8396 C C . SER B 1 360 ? -26.859 -6.203 -15.883 1 93.94 360 SER B C 1
ATOM 8398 O O . SER B 1 360 ? -27.844 -5.523 -16.188 1 93.94 360 SER B O 1
ATOM 8400 N N . GLY B 1 361 ? -26.203 -6.914 -16.781 1 93.31 361 GLY B N 1
ATOM 8401 C CA . GLY B 1 361 ? -26.531 -6.848 -18.188 1 93.31 361 GLY B CA 1
ATOM 8402 C C . GLY B 1 361 ? -25.703 -5.836 -18.953 1 93.31 361 GLY B C 1
ATOM 8403 O O . GLY B 1 361 ? -25.969 -5.566 -20.125 1 93.31 361 GLY B O 1
ATOM 8404 N N . GLY B 1 362 ? -24.766 -5.285 -18.281 1 94.12 362 GLY B N 1
ATOM 8405 C CA . GLY B 1 362 ? -23.844 -4.352 -18.922 1 94.12 362 GLY B CA 1
ATOM 8406 C C . GLY B 1 362 ? -22.531 -4.98 -19.312 1 94.12 362 GLY B C 1
ATOM 8407 O O . GLY B 1 362 ? -22.297 -6.168 -19.062 1 94.12 362 GLY B O 1
ATOM 8408 N N . LEU B 1 363 ? -21.688 -4.156 -19.891 1 95.5 363 LEU B N 1
ATOM 8409 C CA . LEU B 1 363 ? -20.422 -4.613 -20.453 1 95.5 363 LEU B CA 1
ATOM 8410 C C . LEU B 1 363 ? -19.5 -5.145 -19.375 1 95.5 363 LEU B C 1
ATOM 8412 O O . LEU B 1 363 ? -18.891 -6.203 -19.531 1 95.5 363 LEU B O 1
ATOM 8416 N N . ASP B 1 364 ? -19.391 -4.48 -18.25 1 96.44 364 ASP B N 1
ATOM 8417 C CA . ASP B 1 364 ? -18.391 -4.801 -17.234 1 96.44 364 ASP B CA 1
ATOM 8418 C C . ASP B 1 364 ? -18.719 -6.117 -16.531 1 96.44 364 ASP B C 1
ATOM 8420 O O . ASP B 1 364 ? -17.875 -7.012 -16.438 1 96.44 364 ASP B O 1
ATOM 8424 N N . SER B 1 365 ? -19.938 -6.285 -16.062 1 97.31 365 SER B N 1
ATOM 8425 C CA . SER B 1 365 ? -20.297 -7.5 -15.344 1 97.31 365 SER B CA 1
ATOM 8426 C C . SER B 1 365 ? -20.297 -8.711 -16.266 1 97.31 365 SER B C 1
ATOM 8428 O O . SER B 1 365 ? -19.938 -9.812 -15.852 1 97.31 365 SER B O 1
ATOM 8430 N N . SER B 1 366 ? -20.688 -8.508 -17.531 1 98.19 366 SER B N 1
ATOM 8431 C CA . SER B 1 366 ? -20.656 -9.617 -18.484 1 98.19 366 SER B CA 1
ATOM 8432 C C . SER B 1 366 ? -19.234 -10.047 -18.781 1 98.19 366 SER B C 1
ATOM 8434 O O . SER B 1 366 ? -18.953 -11.234 -18.984 1 98.19 366 SER B O 1
ATOM 8436 N N . THR B 1 367 ? -18.297 -9.086 -18.812 1 98.56 367 THR B N 1
ATOM 8437 C CA . THR B 1 367 ? -16.891 -9.422 -18.984 1 98.56 367 THR B CA 1
ATOM 8438 C C . THR B 1 367 ? -16.406 -10.312 -17.844 1 98.56 367 THR B C 1
ATOM 8440 O O . THR B 1 367 ? -15.703 -11.297 -18.094 1 98.56 367 THR B O 1
ATOM 8443 N N . VAL B 1 368 ? -16.797 -10.008 -16.656 1 98.69 368 VAL B N 1
ATOM 8444 C CA . VAL B 1 368 ? -16.375 -10.781 -15.5 1 98.69 368 VAL B CA 1
ATOM 8445 C C . VAL B 1 368 ? -16.984 -12.172 -15.547 1 98.69 368 VAL B C 1
ATOM 8447 O O . VAL B 1 368 ? -16.328 -13.164 -15.188 1 98.69 368 VAL B O 1
ATOM 8450 N N . ALA B 1 369 ? -18.203 -12.242 -15.984 1 98.81 369 ALA B N 1
ATOM 8451 C CA . ALA B 1 369 ? -18.828 -13.547 -16.188 1 98.81 369 ALA B CA 1
ATOM 8452 C C . ALA B 1 369 ? -18.031 -14.383 -17.188 1 98.81 369 ALA B C 1
ATOM 8454 O O . ALA B 1 369 ? -17.844 -15.586 -16.969 1 98.81 369 ALA B O 1
ATOM 8455 N N . LEU B 1 370 ? -17.625 -13.758 -18.25 1 98.81 370 LEU B N 1
ATOM 8456 C CA . LEU B 1 370 ? -16.844 -14.445 -19.266 1 98.81 370 LEU B CA 1
ATOM 8457 C C . LEU B 1 370 ? -15.484 -14.891 -18.719 1 98.81 370 LEU B C 1
ATOM 8459 O O . LEU B 1 370 ? -14.953 -15.922 -19.109 1 98.81 370 LEU B O 1
ATOM 8463 N N . PHE B 1 371 ? -14.898 -14.094 -17.797 1 98.81 371 PHE B N 1
ATOM 8464 C CA . PHE B 1 371 ? -13.664 -14.516 -17.141 1 98.81 371 PHE B CA 1
ATOM 8465 C C . PHE B 1 371 ? -13.859 -15.836 -16.422 1 98.81 371 PHE B C 1
ATOM 8467 O O . PHE B 1 371 ? -13.008 -16.719 -16.5 1 98.81 371 PHE B O 1
ATOM 8474 N N . VAL B 1 372 ? -14.977 -16 -15.688 1 98.88 372 VAL B N 1
ATOM 8475 C CA . VAL B 1 372 ? -15.258 -17.25 -14.977 1 98.88 372 VAL B CA 1
ATOM 8476 C C . VAL B 1 372 ? -15.453 -18.391 -15.969 1 98.88 372 VAL B C 1
ATOM 8478 O O . VAL B 1 372 ? -14.992 -19.5 -15.734 1 98.88 372 VAL B O 1
ATOM 8481 N N . TYR B 1 373 ? -16.156 -18.078 -17.094 1 98.88 373 TYR B N 1
ATOM 8482 C CA . TYR B 1 373 ? -16.328 -19.078 -18.141 1 98.88 373 TYR B CA 1
ATOM 8483 C C . TYR B 1 373 ? -14.977 -19.5 -18.719 1 98.88 373 TYR B C 1
ATOM 8485 O O . TYR B 1 373 ? -14.719 -20.688 -18.906 1 98.88 373 TYR B O 1
ATOM 8493 N N . GLY B 1 374 ? -14.133 -18.531 -19.016 1 98.69 374 GLY B N 1
ATOM 8494 C CA . GLY B 1 374 ? -12.781 -18.828 -19.469 1 98.69 374 GLY B CA 1
ATOM 8495 C C . GLY B 1 374 ? -11.992 -19.672 -18.484 1 98.69 374 GLY B C 1
ATOM 8496 O O . GLY B 1 374 ? -11.242 -20.562 -18.891 1 98.69 374 GLY B O 1
ATOM 8497 N N . MET B 1 375 ? -12.117 -19.359 -17.203 1 98.75 375 MET B N 1
ATOM 8498 C CA . MET B 1 375 ? -11.492 -20.156 -16.172 1 98.75 375 MET B CA 1
ATOM 8499 C C . MET B 1 375 ? -11.945 -21.609 -16.25 1 98.75 375 MET B C 1
ATOM 8501 O O . MET B 1 375 ? -11.125 -22.531 -16.172 1 98.75 375 MET B O 1
ATOM 8505 N N . ALA B 1 376 ? -13.258 -21.828 -16.391 1 98.81 376 ALA B N 1
ATOM 8506 C CA . ALA B 1 376 ? -13.805 -23.172 -16.5 1 98.81 376 ALA B CA 1
ATOM 8507 C C . ALA B 1 376 ? -13.227 -23.906 -17.703 1 98.81 376 ALA B C 1
ATOM 8509 O O . ALA B 1 376 ? -12.914 -25.094 -17.625 1 98.81 376 ALA B O 1
ATOM 8510 N N . LYS B 1 377 ? -13.117 -23.203 -18.812 1 98.31 377 LYS B N 1
ATOM 8511 C CA . LYS B 1 377 ? -12.516 -23.797 -20.016 1 98.31 377 LYS B CA 1
ATOM 8512 C C . LYS B 1 377 ? -11.078 -24.219 -19.75 1 98.31 377 LYS B C 1
ATOM 8514 O O . LYS B 1 377 ? -10.68 -25.328 -20.141 1 98.31 377 LYS B O 1
ATOM 8519 N N . LEU B 1 378 ? -10.312 -23.391 -19.125 1 97.94 378 LEU B N 1
ATOM 8520 C CA . LEU B 1 378 ? -8.914 -23.703 -18.828 1 97.94 378 LEU B CA 1
ATOM 8521 C C . LEU B 1 378 ? -8.812 -24.875 -17.859 1 97.94 378 LEU B C 1
ATOM 8523 O O . LEU B 1 378 ? -7.93 -25.719 -18 1 97.94 378 LEU B O 1
ATOM 8527 N N . VAL B 1 379 ? -9.633 -24.875 -16.844 1 98.19 379 VAL B N 1
ATOM 8528 C CA . VAL B 1 379 ? -9.656 -25.969 -15.875 1 98.19 379 VAL B CA 1
ATOM 8529 C C . VAL B 1 379 ? -9.938 -27.297 -16.578 1 98.19 379 VAL B C 1
ATOM 8531 O O . VAL B 1 379 ? -9.242 -28.281 -16.344 1 98.19 379 VAL B O 1
ATOM 8534 N N . LEU B 1 380 ? -10.922 -27.328 -17.438 1 97.56 380 LEU B N 1
ATOM 8535 C CA . LEU B 1 380 ? -11.25 -28.531 -18.188 1 97.56 380 LEU B CA 1
ATOM 8536 C C . LEU B 1 380 ? -10.078 -28.969 -19.078 1 97.56 380 LEU B C 1
ATOM 8538 O O . LEU B 1 380 ? -9.758 -30.156 -19.141 1 97.56 380 LEU B O 1
ATOM 8542 N N . LEU B 1 381 ? -9.508 -28 -19.734 1 96.25 381 LEU B N 1
ATOM 8543 C CA . LEU B 1 381 ? -8.352 -28.297 -20.578 1 96.25 381 LEU B CA 1
ATOM 8544 C C . LEU B 1 381 ? -7.223 -28.906 -19.75 1 96.25 381 LEU B C 1
ATOM 8546 O O . LEU B 1 381 ? -6.562 -29.859 -20.203 1 96.25 381 LEU B O 1
ATOM 8550 N N . SER B 1 382 ? -6.941 -28.375 -18.594 1 96.38 382 SER B N 1
ATOM 8551 C CA . SER B 1 382 ? -5.91 -28.891 -17.703 1 96.38 382 SER B CA 1
ATOM 8552 C C . SER B 1 382 ? -6.203 -30.328 -17.281 1 96.38 382 SER B C 1
ATOM 8554 O O . SER B 1 382 ? -5.297 -31.172 -17.25 1 96.38 382 SER B O 1
ATOM 8556 N N . ILE B 1 383 ? -7.438 -30.609 -16.984 1 96.69 383 ILE B N 1
ATOM 8557 C CA . ILE B 1 383 ? -7.859 -31.953 -16.578 1 96.69 383 ILE B CA 1
ATOM 8558 C C . ILE B 1 383 ? -7.703 -32.906 -17.766 1 96.69 383 ILE B C 1
ATOM 8560 O O . ILE B 1 383 ? -7.188 -34.031 -17.609 1 96.69 383 ILE B O 1
ATOM 8564 N N . GLU B 1 384 ? -8.109 -32.469 -18.938 1 95.62 384 GLU B N 1
ATOM 8565 C CA . GLU B 1 384 ? -7.988 -33.281 -20.141 1 95.62 384 GLU B CA 1
ATOM 8566 C C . GLU B 1 384 ? -6.527 -33.562 -20.469 1 95.62 384 GLU B C 1
ATOM 8568 O O . GLU B 1 384 ? -6.215 -34.625 -21.016 1 95.62 384 GLU B O 1
ATOM 8573 N N . ASN B 1 385 ? -5.703 -32.688 -20.078 1 93.38 385 ASN B N 1
ATOM 8574 C CA . ASN B 1 385 ? -4.273 -32.844 -20.312 1 93.38 385 ASN B CA 1
ATOM 8575 C C . ASN B 1 385 ? -3.635 -33.719 -19.234 1 93.38 385 ASN B C 1
ATOM 8577 O O . ASN B 1 385 ? -2.41 -33.844 -19.172 1 93.38 385 ASN B O 1
ATOM 8581 N N . GLY B 1 386 ? -4.371 -34.219 -18.312 1 92.25 386 GLY B N 1
ATOM 8582 C CA . GLY B 1 386 ? -3.91 -35.219 -17.375 1 92.25 386 GLY B CA 1
ATOM 8583 C C . GLY B 1 386 ? -3.453 -34.625 -16.047 1 92.25 386 GLY B C 1
ATOM 8584 O O . GLY B 1 386 ? -2.781 -35.312 -15.266 1 92.25 386 GLY B O 1
ATOM 8585 N N . GLN B 1 387 ? -3.771 -33.438 -15.797 1 93.06 387 GLN B N 1
ATOM 8586 C CA . GLN B 1 387 ? -3.371 -32.844 -14.531 1 93.06 387 GLN B CA 1
ATOM 8587 C C . GLN B 1 387 ? -4.289 -33.281 -13.398 1 93.06 387 GLN B C 1
ATOM 8589 O O . GLN B 1 387 ? -5.305 -32.656 -13.117 1 93.06 387 GLN B O 1
ATOM 8594 N N . VAL B 1 388 ? -3.832 -34.156 -12.578 1 93.69 388 VAL B N 1
ATOM 8595 C CA . VAL B 1 388 ? -4.621 -34.781 -11.516 1 93.69 388 VAL B CA 1
ATOM 8596 C C . VAL B 1 388 ? -4.875 -33.781 -10.406 1 93.69 388 VAL B C 1
ATOM 8598 O O . VAL B 1 388 ? -5.938 -33.781 -9.781 1 93.69 388 VAL B O 1
ATOM 8601 N N . GLY B 1 389 ? -3.941 -32.938 -10.195 1 93.69 389 GLY B N 1
ATOM 8602 C CA . GLY B 1 389 ? -4.082 -31.938 -9.172 1 93.69 389 GLY B CA 1
ATOM 8603 C C . GLY B 1 389 ? -5.223 -30.969 -9.438 1 93.69 389 GLY B C 1
ATOM 8604 O O . GLY B 1 389 ? -5.938 -30.578 -8.508 1 93.69 389 GLY B O 1
ATOM 8605 N N . THR B 1 390 ? -5.438 -30.547 -10.68 1 96.69 390 THR B N 1
ATOM 8606 C CA . THR B 1 390 ? -6.523 -29.656 -11.055 1 96.69 390 THR B CA 1
ATOM 8607 C C . THR B 1 390 ? -7.879 -30.312 -10.797 1 96.69 390 THR B C 1
ATOM 8609 O O . THR B 1 390 ? -8.797 -29.656 -10.289 1 96.69 390 THR B O 1
ATOM 8612 N N . LEU B 1 391 ? -7.973 -31.594 -11.133 1 97.19 391 LEU B N 1
ATOM 8613 C CA . LEU B 1 391 ? -9.211 -32.312 -10.906 1 97.19 391 LEU B CA 1
ATOM 8614 C C . LEU B 1 391 ? -9.516 -32.438 -9.414 1 97.19 391 LEU B C 1
ATOM 8616 O O . LEU B 1 391 ? -10.656 -32.25 -8.992 1 97.19 391 LEU B O 1
ATOM 8620 N N . GLN B 1 392 ? -8.516 -32.781 -8.641 1 96.75 392 GLN B N 1
ATOM 8621 C CA . GLN B 1 392 ? -8.695 -32.875 -7.195 1 96.75 392 GLN B CA 1
ATOM 8622 C C . GLN B 1 392 ? -9.133 -31.547 -6.586 1 96.75 392 GLN B C 1
ATOM 8624 O O . GLN B 1 392 ? -9.992 -31.516 -5.707 1 96.75 392 GLN B O 1
ATOM 8629 N N . ASP B 1 393 ? -8.547 -30.5 -7.039 1 96.88 393 ASP B N 1
ATOM 8630 C CA . ASP B 1 393 ? -8.914 -29.172 -6.555 1 96.88 393 ASP B CA 1
ATOM 8631 C C . ASP B 1 393 ? -10.359 -28.844 -6.918 1 96.88 393 ASP B C 1
ATOM 8633 O O . ASP B 1 393 ? -11.078 -28.234 -6.121 1 96.88 393 ASP B O 1
ATOM 8637 N N . LEU B 1 394 ? -10.688 -29.141 -8.148 1 97.94 394 LEU B N 1
ATOM 8638 C CA . LEU B 1 394 ? -12.062 -28.906 -8.57 1 97.94 394 LEU B CA 1
ATOM 8639 C C . LEU B 1 394 ? -13.047 -29.672 -7.703 1 97.94 394 LEU B C 1
ATOM 8641 O O . LEU B 1 394 ? -14.07 -29.141 -7.281 1 97.94 394 LEU B O 1
ATOM 8645 N N . ARG B 1 395 ? -12.742 -30.984 -7.426 1 97.81 395 ARG B N 1
ATOM 8646 C CA . ARG B 1 395 ? -13.578 -31.828 -6.57 1 97.81 395 ARG B CA 1
ATOM 8647 C C . ARG B 1 395 ? -13.695 -31.219 -5.172 1 97.81 395 ARG B C 1
ATOM 8649 O O . ARG B 1 395 ? -14.773 -31.25 -4.57 1 97.81 395 ARG B O 1
ATOM 8656 N N . ARG B 1 396 ? -12.641 -30.656 -4.727 1 96.94 396 ARG B N 1
ATOM 8657 C CA . ARG B 1 396 ? -12.656 -30 -3.426 1 96.94 396 ARG B CA 1
ATOM 8658 C C . ARG B 1 396 ? -13.508 -28.734 -3.465 1 96.94 396 ARG B C 1
ATOM 8660 O O . ARG B 1 396 ? -14.281 -28.469 -2.537 1 96.94 396 ARG B O 1
ATOM 8667 N N . ALA B 1 397 ? -13.406 -27.938 -4.473 1 97 397 ALA B N 1
ATOM 8668 C CA . ALA B 1 397 ? -14.141 -26.672 -4.598 1 97 397 ALA B CA 1
ATOM 8669 C C . ALA B 1 397 ? -15.641 -26.922 -4.68 1 97 397 ALA B C 1
ATOM 8671 O O . ALA B 1 397 ? -16.438 -26.188 -4.07 1 97 397 ALA B O 1
ATOM 8672 N N . VAL B 1 398 ? -16.016 -28 -5.379 1 97.19 398 VAL B N 1
ATOM 8673 C CA . VAL B 1 398 ? -17.422 -28.297 -5.594 1 97.19 398 VAL B CA 1
ATOM 8674 C C . VAL B 1 398 ? -17.953 -29.141 -4.434 1 97.19 398 VAL B C 1
ATOM 8676 O O . VAL B 1 398 ? -19.156 -29.188 -4.191 1 97.19 398 VAL B O 1
ATOM 8679 N N . GLY B 1 399 ? -17.094 -29.844 -3.711 1 97.25 399 GLY B N 1
ATOM 8680 C CA . GLY B 1 399 ? -17.469 -30.672 -2.584 1 97.25 399 GLY B CA 1
ATOM 8681 C C . GLY B 1 399 ? -17.969 -32.062 -2.998 1 97.25 399 GLY B C 1
ATOM 8682 O O . GLY B 1 399 ? -18.766 -32.688 -2.295 1 97.25 399 GLY B O 1
ATOM 8683 N N . GLU B 1 400 ? -17.594 -32.5 -4.211 1 96.94 400 GLU B N 1
ATOM 8684 C CA . GLU B 1 400 ? -17.969 -33.812 -4.734 1 96.94 400 GLU B CA 1
ATOM 8685 C C . GLU B 1 400 ? -16.734 -34.625 -5.109 1 96.94 400 GLU B C 1
ATOM 8687 O O . GLU B 1 400 ? -16.078 -34.344 -6.105 1 96.94 400 GLU B O 1
ATOM 8692 N N . LYS B 1 401 ? -16.5 -35.719 -4.523 1 95.19 401 LYS B N 1
ATOM 8693 C CA . LYS B 1 401 ? -15.289 -36.5 -4.637 1 95.19 401 LYS B CA 1
ATOM 8694 C C . LYS B 1 401 ? -15.195 -37.156 -6.008 1 95.19 401 LYS B C 1
ATOM 8696 O O . LYS B 1 401 ? -14.094 -37.375 -6.523 1 95.19 401 LYS B O 1
ATOM 8701 N N . ASP B 1 402 ? -16.359 -37.469 -6.586 1 95.12 402 ASP B N 1
ATOM 8702 C CA . ASP B 1 402 ? -16.344 -38.219 -7.832 1 95.12 402 ASP B CA 1
ATOM 8703 C C . ASP B 1 402 ? -16.75 -37.344 -9.008 1 95.12 402 ASP B C 1
ATOM 8705 O O . ASP B 1 402 ? -17.078 -37.875 -10.086 1 95.12 402 ASP B O 1
ATOM 8709 N N . TYR B 1 403 ? -16.703 -36.062 -8.789 1 95.94 403 TYR B N 1
ATOM 8710 C CA . TYR B 1 403 ? -17.141 -35.125 -9.828 1 95.94 403 TYR B CA 1
ATOM 8711 C C . TYR B 1 403 ? -16.172 -35.125 -11 1 95.94 403 TYR B C 1
ATOM 8713 O O . TYR B 1 403 ? -14.961 -35.094 -10.805 1 95.94 403 TYR B O 1
ATOM 8721 N N . SER B 1 404 ? -16.625 -35.219 -12.195 1 94.75 404 SER B N 1
ATOM 8722 C CA . SER B 1 404 ? -15.875 -35.062 -13.438 1 94.75 404 SER B CA 1
ATOM 8723 C C . SER B 1 404 ? -16.656 -34.25 -14.461 1 94.75 404 SER B C 1
ATOM 8725 O O . SER B 1 404 ? -17.625 -34.719 -15.039 1 94.75 404 SER B O 1
ATOM 8727 N N . PRO B 1 405 ? -16.234 -33.094 -14.695 1 94.62 405 PRO B N 1
ATOM 8728 C CA . PRO B 1 405 ? -17 -32.219 -15.594 1 94.62 405 PRO B CA 1
ATOM 8729 C C . PRO B 1 405 ? -16.906 -32.656 -17.047 1 94.62 405 PRO B C 1
ATOM 8731 O O . PRO B 1 405 ? -15.844 -33.094 -17.5 1 94.62 405 PRO B O 1
ATOM 8734 N N . LYS B 1 406 ? -17.969 -32.438 -17.812 1 94.44 406 LYS B N 1
ATOM 8735 C CA . LYS B 1 406 ? -18 -32.812 -19.234 1 94.44 406 LYS B CA 1
ATOM 8736 C C . LYS B 1 406 ? -17.938 -31.562 -20.109 1 94.44 406 LYS B C 1
ATOM 8738 O O . LYS B 1 406 ? -17.625 -31.656 -21.297 1 94.44 406 LYS B O 1
ATOM 8743 N N . SER B 1 407 ? -18.234 -30.453 -19.578 1 97.56 407 SER B N 1
ATOM 8744 C CA . SER B 1 407 ? -18.219 -29.203 -20.312 1 97.56 407 SER B CA 1
ATOM 8745 C C . SER B 1 407 ? -17.906 -28.031 -19.406 1 97.56 407 SER B C 1
ATOM 8747 O O . SER B 1 407 ? -18.047 -28.125 -18.188 1 97.56 407 SER B O 1
ATOM 8749 N N . PRO B 1 408 ? -17.406 -26.922 -19.984 1 98.12 408 PRO B N 1
ATOM 8750 C CA . PRO B 1 408 ? -17.172 -25.734 -19.156 1 98.12 408 PRO B CA 1
ATOM 8751 C C . PRO B 1 408 ? -18.453 -25.234 -18.484 1 98.12 408 PRO B C 1
ATOM 8753 O O . PRO B 1 408 ? -18.406 -24.719 -17.359 1 98.12 408 PRO B O 1
ATOM 8756 N N . GLU B 1 409 ? -19.594 -25.359 -19.141 1 98.25 409 GLU B N 1
ATOM 8757 C CA . GLU B 1 409 ? -20.875 -24.938 -18.594 1 98.25 409 GLU B CA 1
ATOM 8758 C C . GLU B 1 409 ? -21.203 -25.672 -17.312 1 98.25 409 GLU B C 1
ATOM 8760 O O . GLU B 1 409 ? -21.75 -25.094 -16.375 1 98.25 409 GLU B O 1
ATOM 8765 N N . GLU B 1 410 ? -20.859 -26.953 -17.281 1 97.75 410 GLU B N 1
ATOM 8766 C CA . GLU B 1 410 ? -21.094 -27.734 -16.062 1 97.75 410 GLU B CA 1
ATOM 8767 C C . GLU B 1 410 ? -20.25 -27.219 -14.906 1 97.75 410 GLU B C 1
ATOM 8769 O O . GLU B 1 410 ? -20.734 -27.156 -13.773 1 97.75 410 GLU B O 1
ATOM 8774 N N . VAL B 1 411 ? -18.969 -26.891 -15.211 1 98.25 411 VAL B N 1
ATOM 8775 C CA . VAL B 1 411 ? -18.094 -26.344 -14.195 1 98.25 411 VAL B CA 1
ATOM 8776 C C . VAL B 1 411 ? -18.656 -25.016 -13.68 1 98.25 411 VAL B C 1
ATOM 8778 O O . VAL B 1 411 ? -18.719 -24.797 -12.469 1 98.25 411 VAL B O 1
ATOM 8781 N N . VAL B 1 412 ? -19.109 -24.156 -14.586 1 98.69 412 VAL B N 1
ATOM 8782 C CA . VAL B 1 412 ? -19.656 -22.844 -14.234 1 98.69 412 VAL B CA 1
ATOM 8783 C C . VAL B 1 412 ? -20.906 -23.031 -13.391 1 98.69 412 VAL B C 1
ATOM 8785 O O . VAL B 1 412 ? -21.125 -22.297 -12.422 1 98.69 412 VAL B O 1
ATOM 8788 N N . SER B 1 413 ? -21.734 -24 -13.695 1 97.88 413 SER B N 1
ATOM 8789 C CA . SER B 1 413 ? -23 -24.219 -12.992 1 97.88 413 SER B CA 1
ATOM 8790 C C . SER B 1 413 ? -22.766 -24.547 -11.523 1 97.88 413 SER B C 1
ATOM 8792 O O . SER B 1 413 ? -23.609 -24.266 -10.672 1 97.88 413 SER B O 1
ATOM 8794 N N . LYS B 1 414 ? -21.641 -25.094 -11.266 1 97.19 414 LYS B N 1
ATOM 8795 C CA . LYS B 1 414 ? -21.312 -25.469 -9.891 1 97.19 414 LYS B CA 1
ATOM 8796 C C . LYS B 1 414 ? -20.641 -24.328 -9.148 1 97.19 414 LYS B C 1
ATOM 8798 O O . LYS B 1 414 ? -20.688 -24.25 -7.922 1 97.19 414 LYS B O 1
ATOM 8803 N N . LEU B 1 415 ? -20.016 -23.406 -9.906 1 98.25 415 LEU B N 1
ATOM 8804 C CA . LEU B 1 415 ? -19.078 -22.531 -9.227 1 98.25 415 LEU B CA 1
ATOM 8805 C C . LEU B 1 415 ? -19.531 -21.078 -9.328 1 98.25 415 LEU B C 1
ATOM 8807 O O . LEU B 1 415 ? -18.969 -20.188 -8.672 1 98.25 415 LEU B O 1
ATOM 8811 N N . LEU B 1 416 ? -20.562 -20.75 -10.109 1 98.81 416 LEU B N 1
ATOM 8812 C CA . LEU B 1 416 ? -20.891 -19.344 -10.312 1 98.81 416 LEU B CA 1
ATOM 8813 C C . LEU B 1 416 ? -22.375 -19.109 -10.055 1 98.81 416 LEU B C 1
ATOM 8815 O O . LEU B 1 416 ? -23.234 -19.719 -10.688 1 98.81 416 LEU B O 1
ATOM 8819 N N . HIS B 1 417 ? -22.688 -18.281 -9.094 1 98.75 417 HIS B N 1
ATOM 8820 C CA . HIS B 1 417 ? -24 -17.719 -8.844 1 98.75 417 HIS B CA 1
ATOM 8821 C C . HIS B 1 417 ? -24.078 -16.266 -9.328 1 98.75 417 HIS B C 1
ATOM 8823 O O . HIS B 1 417 ? -23.328 -15.414 -8.844 1 98.75 417 HIS B O 1
ATOM 8829 N N . THR B 1 418 ? -24.859 -15.992 -10.328 1 98.56 418 THR B N 1
ATOM 8830 C CA . THR B 1 418 ? -25.094 -14.617 -10.766 1 98.56 418 THR B CA 1
ATOM 8831 C C . THR B 1 418 ? -26.469 -14.133 -10.328 1 98.56 418 THR B C 1
ATOM 8833 O O . THR B 1 418 ? -27.375 -14.938 -10.094 1 98.56 418 THR B O 1
ATOM 8836 N N . CYS B 1 419 ? -26.594 -12.844 -10.156 1 98.06 419 CYS B N 1
ATOM 8837 C CA . CYS B 1 419 ? -27.875 -12.266 -9.742 1 98.06 419 CYS B CA 1
ATOM 8838 C C . CYS B 1 419 ? -28.094 -10.914 -10.414 1 98.06 419 CYS B C 1
ATOM 8840 O O . CYS B 1 419 ? -27.219 -10.055 -10.398 1 98.06 419 CYS B O 1
ATOM 8842 N N . PHE B 1 420 ? -29.203 -10.781 -11.109 1 97.69 420 PHE B N 1
ATOM 8843 C CA . PHE B 1 420 ? -29.656 -9.461 -11.531 1 97.69 420 PHE B CA 1
ATOM 8844 C C . PHE B 1 420 ? -30.391 -8.758 -10.406 1 97.69 420 PHE B C 1
ATOM 8846 O O . PHE B 1 420 ? -31.422 -9.25 -9.922 1 97.69 420 PHE B O 1
ATOM 8853 N N . MET B 1 421 ? -29.891 -7.621 -9.945 1 96 421 MET B N 1
ATOM 8854 C CA . MET B 1 421 ? -30.453 -6.875 -8.828 1 96 421 MET B CA 1
ATOM 8855 C C . MET B 1 421 ? -31.125 -5.598 -9.312 1 96 421 MET B C 1
ATOM 8857 O O . MET B 1 421 ? -30.594 -4.5 -9.141 1 96 421 MET B O 1
ATOM 8861 N N . GLY B 1 422 ? -32.312 -5.766 -9.789 1 93 422 GLY B N 1
ATOM 8862 C CA . GLY B 1 422 ? -33.031 -4.668 -10.438 1 93 422 GLY B CA 1
ATOM 8863 C C . GLY B 1 422 ? -33.75 -3.76 -9.469 1 93 422 GLY B C 1
ATOM 8864 O O . GLY B 1 422 ? -33.906 -4.094 -8.289 1 93 422 GLY B O 1
ATOM 8865 N N . THR B 1 423 ? -34.031 -2.576 -9.898 1 92.12 423 THR B N 1
ATOM 8866 C CA . THR B 1 423 ? -34.938 -1.622 -9.281 1 92.12 423 THR B CA 1
ATOM 8867 C C . THR B 1 423 ? -35.969 -1.121 -10.297 1 92.12 423 THR B C 1
ATOM 8869 O O . THR B 1 423 ? -36 -1.57 -11.445 1 92.12 423 THR B O 1
ATOM 8872 N N . VAL B 1 424 ? -36.844 -0.189 -9.859 1 87.94 424 VAL B N 1
ATOM 8873 C CA . VAL B 1 424 ? -37.812 0.434 -10.734 1 87.94 424 VAL B CA 1
ATOM 8874 C C . VAL B 1 424 ? -37.125 1.218 -11.836 1 87.94 424 VAL B C 1
ATOM 8876 O O . VAL B 1 424 ? -37.719 1.516 -12.875 1 87.94 424 VAL B O 1
ATOM 8879 N N . ASN B 1 425 ? -35.875 1.43 -11.648 1 84.75 425 ASN B N 1
ATOM 8880 C CA . ASN B 1 425 ? -35.094 2.225 -12.594 1 84.75 425 ASN B CA 1
ATOM 8881 C C . ASN B 1 425 ? -34.406 1.342 -13.633 1 84.75 425 ASN B C 1
ATOM 8883 O O . ASN B 1 425 ? -33.781 1.848 -14.555 1 84.75 425 ASN B O 1
ATOM 8887 N N . SER B 1 426 ? -34.531 -0.022 -13.523 1 87.31 426 SER B N 1
ATOM 8888 C CA . SER B 1 426 ? -33.812 -0.948 -14.414 1 87.31 426 SER B CA 1
ATOM 8889 C C . SER B 1 426 ? -34.688 -1.292 -15.625 1 87.31 426 SER B C 1
ATOM 8891 O O . SER B 1 426 ? -35.906 -1.358 -15.531 1 87.31 426 SER B O 1
ATOM 8893 N N . SER B 1 427 ? -34.062 -1.571 -16.766 1 86.38 427 SER B N 1
ATOM 8894 C CA . SER B 1 427 ? -34.75 -1.856 -18 1 86.38 427 SER B CA 1
ATOM 8895 C C . SER B 1 427 ? -34.938 -3.357 -18.203 1 86.38 427 SER B C 1
ATOM 8897 O O . SER B 1 427 ? -34.188 -4.16 -17.672 1 86.38 427 SER B O 1
ATOM 8899 N N . ASP B 1 428 ? -35.875 -3.703 -19 1 90.38 428 ASP B N 1
ATOM 8900 C CA . ASP B 1 428 ? -36.125 -5.098 -19.344 1 90.38 428 ASP B CA 1
ATOM 8901 C C . ASP B 1 428 ? -35.031 -5.648 -20.25 1 90.38 428 ASP B C 1
ATOM 8903 O O . ASP B 1 428 ? -34.688 -6.832 -20.172 1 90.38 428 ASP B O 1
ATOM 8907 N N . GLU B 1 429 ? -34.5 -4.777 -20.984 1 90.69 429 GLU B N 1
ATOM 8908 C CA . GLU B 1 429 ? -33.438 -5.18 -21.906 1 90.69 429 GLU B CA 1
ATOM 8909 C C . GLU B 1 429 ? -32.219 -5.707 -21.156 1 90.69 429 GLU B C 1
ATOM 8911 O O . GLU B 1 429 ? -31.703 -6.777 -21.469 1 90.69 429 GLU B O 1
ATOM 8916 N N . THR B 1 430 ? -31.766 -4.949 -20.188 1 92.19 430 THR B N 1
ATOM 8917 C CA . THR B 1 430 ? -30.594 -5.375 -19.422 1 92.19 430 THR B CA 1
ATOM 8918 C C . THR B 1 430 ? -30.906 -6.633 -18.609 1 92.19 430 THR B C 1
ATOM 8920 O O . THR B 1 430 ? -30.062 -7.512 -18.469 1 92.19 430 THR B O 1
ATOM 8923 N N . ARG B 1 431 ? -32.094 -6.699 -18.078 1 95.19 431 ARG B N 1
ATOM 8924 C CA . ARG B 1 431 ? -32.562 -7.867 -17.344 1 95.19 431 ARG B CA 1
ATOM 8925 C C . ARG B 1 431 ? -32.531 -9.125 -18.203 1 95.19 431 ARG B C 1
ATOM 8927 O O . ARG B 1 431 ? -32 -10.156 -17.781 1 95.19 431 ARG B O 1
ATOM 8934 N N . SER B 1 432 ? -33 -9 -19.375 1 96.31 432 SER B N 1
ATOM 8935 C CA . SER B 1 432 ? -33.031 -10.125 -20.312 1 96.31 432 SER B CA 1
ATOM 8936 C C . SER B 1 432 ? -31.641 -10.531 -20.734 1 96.31 432 SER B C 1
ATOM 8938 O O . SER B 1 432 ? -31.328 -11.727 -20.781 1 96.31 432 SER B O 1
ATOM 8940 N N . ARG B 1 433 ? -30.797 -9.594 -21.078 1 96.31 433 ARG B N 1
ATOM 8941 C CA . ARG B 1 433 ? -29.422 -9.875 -21.5 1 96.31 433 ARG B CA 1
ATOM 8942 C C . ARG B 1 433 ? -28.672 -10.633 -20.406 1 96.31 433 ARG B C 1
ATOM 8944 O O . ARG B 1 433 ? -27.938 -11.586 -20.703 1 96.31 433 ARG B O 1
ATOM 8951 N N . ALA B 1 434 ? -28.859 -10.203 -19.188 1 97.38 434 ALA B N 1
ATOM 8952 C CA . ALA B 1 434 ? -28.203 -10.852 -18.047 1 97.38 434 ALA B CA 1
ATOM 8953 C C . ALA B 1 434 ? -28.641 -12.312 -17.922 1 97.38 434 ALA B C 1
ATOM 8955 O O . ALA B 1 434 ? -27.797 -13.203 -17.766 1 97.38 434 ALA B O 1
ATOM 8956 N N . LYS B 1 435 ? -29.906 -12.547 -18 1 98.06 435 LYS B N 1
ATOM 8957 C CA . LYS B 1 435 ? -30.469 -13.891 -17.859 1 98.06 435 LYS B CA 1
ATOM 8958 C C . LYS B 1 435 ? -29.984 -14.805 -18.984 1 98.06 435 LYS B C 1
ATOM 8960 O O . LYS B 1 435 ? -29.531 -15.93 -18.719 1 98.06 435 LYS B O 1
ATOM 8965 N N . ARG B 1 436 ? -30.016 -14.328 -20.203 1 98.19 436 ARG B N 1
ATOM 8966 C CA . ARG B 1 436 ? -29.656 -15.133 -21.359 1 98.19 436 ARG B CA 1
ATOM 8967 C C . ARG B 1 436 ? -28.156 -15.469 -21.344 1 98.19 436 ARG B C 1
ATOM 8969 O O . ARG B 1 436 ? -27.766 -16.578 -21.703 1 98.19 436 ARG B O 1
ATOM 8976 N N . LEU B 1 437 ? -27.312 -14.508 -20.969 1 98.44 437 LEU B N 1
ATOM 8977 C CA . LEU B 1 437 ? -25.891 -14.797 -20.859 1 98.44 437 LEU B CA 1
ATOM 8978 C C . LEU B 1 437 ? -25.625 -15.844 -19.781 1 98.44 437 LEU B C 1
ATOM 8980 O O . LEU B 1 437 ? -24.844 -16.781 -20 1 98.44 437 LEU B O 1
ATOM 8984 N N . ALA B 1 438 ? -26.234 -15.688 -18.594 1 98.62 438 ALA B N 1
ATOM 8985 C CA . ALA B 1 438 ? -26.062 -16.641 -17.5 1 98.62 438 ALA B CA 1
ATOM 8986 C C . ALA B 1 438 ? -26.422 -18.047 -17.953 1 98.62 438 ALA B C 1
ATOM 8988 O O . ALA B 1 438 ? -25.703 -19 -17.656 1 98.62 438 ALA B O 1
ATOM 8989 N N . GLU B 1 439 ? -27.531 -18.141 -18.656 1 98.25 439 GLU B N 1
ATOM 8990 C CA . GLU B 1 439 ? -27.984 -19.438 -19.172 1 98.25 439 GLU B CA 1
ATOM 8991 C C . GLU B 1 439 ? -26.969 -20 -20.188 1 98.25 439 GLU B C 1
ATOM 8993 O O . GLU B 1 439 ? -26.656 -21.188 -20.141 1 98.25 439 GLU B O 1
ATOM 8998 N N . ARG B 1 440 ? -26.5 -19.172 -21.016 1 98.12 440 ARG B N 1
ATOM 8999 C CA . ARG B 1 440 ? -25.594 -19.609 -22.078 1 98.12 440 ARG B CA 1
ATOM 9000 C C . ARG B 1 440 ? -24.312 -20.172 -21.5 1 98.12 440 ARG B C 1
ATOM 9002 O O . ARG B 1 440 ? -23.734 -21.125 -22.016 1 98.12 440 ARG B O 1
ATOM 9009 N N . ILE B 1 441 ? -23.781 -19.578 -20.438 1 98.31 441 ILE B N 1
ATOM 9010 C CA . ILE B 1 441 ? -22.484 -20 -19.906 1 98.31 441 ILE B CA 1
ATOM 9011 C C . ILE B 1 441 ? -22.672 -21 -18.781 1 98.31 441 ILE B C 1
ATOM 9013 O O . ILE B 1 441 ? -21.703 -21.516 -18.219 1 98.31 441 ILE B O 1
ATOM 9017 N N . GLY B 1 442 ? -23.938 -21.266 -18.359 1 98.19 442 GLY B N 1
ATOM 9018 C CA . GLY B 1 442 ? -24.266 -22.328 -17.406 1 98.19 442 GLY B CA 1
ATOM 9019 C C . GLY B 1 442 ? -24.281 -21.844 -15.969 1 98.19 442 GLY B C 1
ATOM 9020 O O . GLY B 1 442 ? -24.25 -22.641 -15.039 1 98.19 442 GLY B O 1
ATOM 9021 N N . ALA B 1 443 ? -24.391 -20.547 -15.672 1 98.56 443 ALA B N 1
ATOM 9022 C CA . ALA B 1 443 ? -24.391 -20.016 -14.32 1 98.56 443 ALA B CA 1
ATOM 9023 C C . ALA B 1 443 ? -25.75 -20.219 -13.641 1 98.56 443 ALA B C 1
ATOM 9025 O O . ALA B 1 443 ? -26.781 -20.172 -14.297 1 98.56 443 ALA B O 1
ATOM 9026 N N . TYR B 1 444 ? -25.719 -20.5 -12.344 1 98.19 444 TYR B N 1
ATOM 9027 C CA . TYR B 1 444 ? -26.938 -20.359 -11.57 1 98.19 444 TYR B CA 1
ATOM 9028 C C . TYR B 1 444 ? -27.344 -18.891 -11.453 1 98.19 444 TYR B C 1
ATOM 9030 O O . TYR B 1 444 ? -26.578 -18.062 -10.961 1 98.19 444 TYR B O 1
ATOM 9038 N N . HIS B 1 445 ? -28.547 -18.562 -11.938 1 98.19 445 HIS B N 1
ATOM 9039 C CA . HIS B 1 445 ? -28.938 -17.156 -12.047 1 98.19 445 HIS B CA 1
ATOM 9040 C C . HIS B 1 445 ? -30.219 -16.875 -11.273 1 98.19 445 HIS B C 1
ATOM 9042 O O . HIS B 1 445 ? -31.188 -17.609 -11.375 1 98.19 445 HIS B O 1
ATOM 9048 N N . THR B 1 446 ? -30.125 -15.875 -10.391 1 97.38 446 THR B N 1
ATOM 9049 C CA . THR B 1 446 ? -31.328 -15.367 -9.727 1 97.38 446 THR B CA 1
ATOM 9050 C C . THR B 1 446 ? -31.625 -13.945 -10.188 1 97.38 446 THR B C 1
ATOM 9052 O O . THR B 1 446 ? -30.734 -13.219 -10.625 1 97.38 446 THR B O 1
ATOM 9055 N N . ASP B 1 447 ? -32.875 -13.609 -10.195 1 95.94 447 ASP B N 1
ATOM 9056 C CA . ASP B 1 447 ? -33.375 -12.305 -10.617 1 95.94 447 ASP B CA 1
ATOM 9057 C C . ASP B 1 447 ? -34.25 -11.68 -9.523 1 95.94 447 ASP B C 1
ATOM 9059 O O . ASP B 1 447 ? -35.344 -12.195 -9.211 1 95.94 447 ASP B O 1
ATOM 9063 N N . ILE B 1 448 ? -33.781 -10.547 -9.008 1 95.19 448 ILE B N 1
ATOM 9064 C CA . ILE B 1 448 ? -34.5 -9.969 -7.883 1 95.19 448 ILE B CA 1
ATOM 9065 C C . ILE B 1 448 ? -34.625 -8.461 -8.055 1 95.19 448 ILE B C 1
ATOM 9067 O O . ILE B 1 448 ? -33.875 -7.859 -8.828 1 95.19 448 ILE B O 1
ATOM 9071 N N . ASN B 1 449 ? -35.688 -7.879 -7.402 1 94.44 449 ASN B N 1
ATOM 9072 C CA . ASN B 1 449 ? -35.781 -6.438 -7.203 1 94.44 449 ASN B CA 1
ATOM 9073 C C . ASN B 1 449 ? -35.438 -6.039 -5.773 1 94.44 449 ASN B C 1
ATOM 9075 O O . ASN B 1 449 ? -35.875 -6.68 -4.82 1 94.44 449 ASN B O 1
ATOM 9079 N N . ILE B 1 450 ? -34.625 -4.984 -5.676 1 95.75 450 ILE B N 1
ATOM 9080 C CA . ILE B 1 450 ? -34.156 -4.648 -4.336 1 95.75 450 ILE B CA 1
ATOM 9081 C C . ILE B 1 450 ? -34.875 -3.406 -3.83 1 95.75 450 ILE B C 1
ATOM 9083 O O . ILE B 1 450 ? -34.438 -2.756 -2.885 1 95.75 450 ILE B O 1
ATOM 9087 N N . ASP B 1 451 ? -36 -3.021 -4.391 1 95.44 451 ASP B N 1
ATOM 9088 C CA . ASP B 1 451 ? -36.719 -1.811 -4.074 1 95.44 451 ASP B CA 1
ATOM 9089 C C . ASP B 1 451 ? -37.156 -1.789 -2.604 1 95.44 451 ASP B C 1
ATOM 9091 O O . ASP B 1 451 ? -37.219 -0.723 -1.988 1 95.44 451 ASP B O 1
ATOM 9095 N N . GLN B 1 452 ? -37.469 -2.918 -2.068 1 95.31 452 GLN B N 1
ATOM 9096 C CA . GLN B 1 452 ? -37.875 -2.99 -0.667 1 95.31 452 GLN B CA 1
ATOM 9097 C C . GLN B 1 452 ? -36.781 -2.463 0.248 1 95.31 452 GLN B C 1
ATOM 9099 O O . GLN B 1 452 ? -37.031 -1.777 1.233 1 95.31 452 GLN B O 1
ATOM 9104 N N . ALA B 1 453 ? -35.562 -2.844 -0.016 1 96.62 453 ALA B N 1
ATOM 9105 C CA . ALA B 1 453 ? -34.438 -2.355 0.77 1 96.62 453 ALA B CA 1
ATOM 9106 C C . ALA B 1 453 ? -34.281 -0.846 0.61 1 96.62 453 ALA B C 1
ATOM 9108 O O . ALA B 1 453 ? -34 -0.139 1.584 1 96.62 453 ALA B O 1
ATOM 9109 N N . ILE B 1 454 ? -34.469 -0.34 -0.593 1 96.19 454 ILE B N 1
ATOM 9110 C CA . ILE B 1 454 ? -34.312 1.084 -0.874 1 96.19 454 ILE B CA 1
ATOM 9111 C C . ILE B 1 454 ? -35.375 1.876 -0.099 1 96.19 454 ILE B C 1
ATOM 9113 O O . ILE B 1 454 ? -35.031 2.875 0.549 1 96.19 454 ILE B O 1
ATOM 9117 N N . ARG B 1 455 ? -36.562 1.395 -0.11 1 96.06 455 ARG B N 1
ATOM 9118 C CA . ARG B 1 455 ? -37.656 2.059 0.597 1 96.06 455 ARG B CA 1
ATOM 9119 C C . ARG B 1 455 ? -37.406 2.055 2.104 1 96.06 455 ARG B C 1
ATOM 9121 O O . ARG B 1 455 ? -37.688 3.035 2.787 1 96.06 455 ARG B O 1
ATOM 9128 N N . ALA B 1 456 ? -36.938 0.945 2.584 1 97 456 ALA B N 1
ATOM 9129 C CA . ALA B 1 456 ? -36.656 0.854 4.012 1 97 456 ALA B CA 1
ATOM 9130 C C . ALA B 1 456 ? -35.594 1.895 4.418 1 97 456 ALA B C 1
ATOM 9132 O O . ALA B 1 456 ? -35.75 2.541 5.457 1 97 456 ALA B O 1
ATOM 9133 N N . HIS B 1 457 ? -3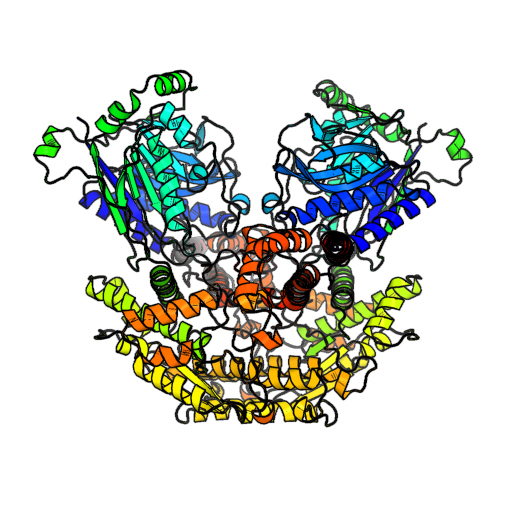4.625 2.078 3.658 1 97.06 457 HIS B N 1
ATOM 9134 C CA . HIS B 1 457 ? -33.562 3.039 3.961 1 97.06 457 HIS B CA 1
ATOM 9135 C C . HIS B 1 457 ? -34.062 4.473 3.838 1 97.06 457 HIS B C 1
ATOM 9137 O O . HIS B 1 457 ? -33.688 5.34 4.625 1 97.06 457 HIS B O 1
ATOM 9143 N N . GLU B 1 458 ? -34.844 4.73 2.844 1 96 458 GLU B N 1
ATOM 9144 C CA . GLU B 1 458 ? -35.438 6.055 2.725 1 96 458 GLU B CA 1
ATOM 9145 C C . GLU B 1 458 ? -36.312 6.379 3.939 1 96 458 GLU B C 1
ATOM 9147 O O . GLU B 1 458 ? -36.344 7.52 4.406 1 96 458 GLU B O 1
ATOM 9152 N N . SER B 1 459 ? -37 5.379 4.41 1 96 459 SER B N 1
ATOM 9153 C CA . SER B 1 459 ? -37.812 5.547 5.613 1 96 459 SER B CA 1
ATOM 9154 C C . SER B 1 459 ? -36.938 5.859 6.824 1 96 459 SER B C 1
ATOM 9156 O O . SER B 1 459 ? -37.312 6.664 7.676 1 96 459 SER B O 1
ATOM 9158 N N . ILE B 1 460 ? -35.844 5.242 6.934 1 95.81 460 ILE B N 1
ATOM 9159 C CA . ILE B 1 460 ? -34.906 5.469 8.031 1 95.81 460 ILE B CA 1
ATOM 9160 C C . ILE B 1 460 ? -34.406 6.906 7.977 1 95.81 460 ILE B C 1
ATOM 9162 O O . ILE B 1 460 ? -34.312 7.574 9.008 1 95.81 460 ILE B O 1
ATOM 9166 N N . VAL B 1 461 ? -34.094 7.379 6.809 1 95.81 461 VAL B N 1
ATOM 9167 C CA . VAL B 1 461 ? -33.656 8.758 6.625 1 95.81 461 VAL B CA 1
ATOM 9168 C C . VAL B 1 461 ? -34.75 9.719 7.078 1 95.81 461 VAL B C 1
ATOM 9170 O O . VAL B 1 461 ? -34.469 10.672 7.809 1 95.81 461 VAL B O 1
ATOM 9173 N N . GLU B 1 462 ? -35.938 9.406 6.633 1 95.75 462 GLU B N 1
ATOM 9174 C CA . GLU B 1 462 ? -37.094 10.242 6.984 1 95.75 462 GLU B CA 1
ATOM 9175 C C . GLU B 1 462 ? -37.281 10.312 8.5 1 95.75 462 GLU B C 1
ATOM 9177 O O . GLU B 1 462 ? -37.5 11.391 9.055 1 95.75 462 GLU B O 1
ATOM 9182 N N . GLN B 1 463 ? -37.156 9.227 9.148 1 94.25 463 GLN B N 1
ATOM 9183 C CA . GLN B 1 463 ? -37.375 9.148 10.594 1 94.25 463 GLN B CA 1
ATOM 9184 C C . GLN B 1 463 ? -36.219 9.828 11.344 1 94.25 463 GLN B C 1
ATOM 9186 O O . GLN B 1 463 ? -36.438 10.469 12.367 1 94.25 463 GLN B O 1
ATOM 9191 N N . SER B 1 464 ? -35.062 9.727 10.852 1 94 464 SER B N 1
ATOM 9192 C CA . SER B 1 464 ? -33.875 10.195 11.547 1 94 464 SER B CA 1
ATOM 9193 C C . SER B 1 464 ? -33.656 11.695 11.352 1 94 464 SER B C 1
ATOM 9195 O O . SER B 1 464 ? -33.062 12.352 12.188 1 94 464 SER B O 1
ATOM 9197 N N . LEU B 1 465 ? -34.156 12.156 10.219 1 96.44 465 LEU B N 1
ATOM 9198 C CA . LEU B 1 465 ? -33.844 13.531 9.867 1 96.44 465 LEU B CA 1
ATOM 9199 C C . LEU B 1 465 ? -35.094 14.375 9.781 1 96.44 465 LEU B C 1
ATOM 9201 O O . LEU B 1 465 ? -35.281 15.133 8.828 1 96.44 465 LEU B O 1
ATOM 9205 N N . GLY B 1 466 ? -36 14.219 10.711 1 93.69 466 GLY B N 1
ATOM 9206 C CA . GLY B 1 466 ? -37.156 15.094 10.922 1 93.69 466 GLY B CA 1
ATOM 9207 C C . GLY B 1 466 ? -38.156 15.047 9.789 1 93.69 466 GLY B C 1
ATOM 9208 O O . GLY B 1 466 ? -38.75 16.078 9.422 1 93.69 466 GLY B O 1
ATOM 9209 N N . GLY B 1 467 ? -38.219 13.961 9.102 1 95 467 GLY B N 1
ATOM 9210 C CA . GLY B 1 467 ? -39.219 13.797 8.055 1 95 467 GLY B CA 1
ATOM 9211 C C . GLY B 1 467 ? -38.688 14.156 6.676 1 95 467 GLY B C 1
ATOM 9212 O O . GLY B 1 467 ? -39.438 14.141 5.695 1 95 467 GLY B O 1
ATOM 9213 N N . PHE B 1 468 ? -37.438 14.367 6.582 1 96.06 468 PHE B N 1
ATOM 9214 C CA . PHE B 1 468 ? -36.812 14.758 5.316 1 96.06 468 PHE B CA 1
ATOM 9215 C C . PHE B 1 468 ? -36.906 13.617 4.309 1 96.06 468 PHE B C 1
ATOM 9217 O O . PHE B 1 468 ? -36.531 12.477 4.621 1 96.06 468 PHE B O 1
ATOM 9224 N N . LYS B 1 469 ? -37.375 13.852 3.102 1 96.19 469 LYS B N 1
ATOM 9225 C CA . LYS B 1 469 ? -37.469 12.891 2.004 1 96.19 469 LYS B CA 1
ATOM 9226 C C . LYS B 1 469 ? -36.656 13.375 0.792 1 96.19 469 LYS B C 1
ATOM 9228 O O . LYS B 1 469 ? -37.125 14.25 0.059 1 96.19 469 LYS B O 1
ATOM 9233 N N . PRO B 1 470 ? -35.594 12.75 0.54 1 95.69 470 PRO B N 1
ATOM 9234 C CA . PRO B 1 470 ? -34.781 13.172 -0.619 1 95.69 470 PRO B CA 1
ATOM 9235 C C . PRO B 1 470 ? -35.5 12.914 -1.944 1 95.69 470 PRO B C 1
ATOM 9237 O O . PRO B 1 470 ? -36.281 11.977 -2.055 1 95.69 470 PRO B O 1
ATOM 9240 N N . ARG B 1 471 ? -35.25 13.797 -2.975 1 94.69 471 ARG B N 1
ATOM 9241 C CA . ARG B 1 471 ? -35.875 13.703 -4.293 1 94.69 471 ARG B CA 1
ATOM 9242 C C . ARG B 1 471 ? -34.812 13.703 -5.395 1 94.69 471 ARG B C 1
ATOM 9244 O O . ARG B 1 471 ? -33.75 14.289 -5.23 1 94.69 471 ARG B O 1
ATOM 9251 N N . PHE B 1 472 ? -35.062 12.992 -6.527 1 94.88 472 PHE B N 1
ATOM 9252 C CA . PHE B 1 472 ? -34.219 13.086 -7.711 1 94.88 472 PHE B CA 1
ATOM 9253 C C . PHE B 1 472 ? -34.25 14.492 -8.297 1 94.88 472 PHE B C 1
ATOM 9255 O O . PHE B 1 472 ? -35.219 15.234 -8.078 1 94.88 472 PHE B O 1
ATOM 9262 N N . SER B 1 473 ? -33.281 14.82 -9.016 1 93.31 473 SER B N 1
ATOM 9263 C CA . SER B 1 473 ? -33.219 16.141 -9.648 1 93.31 473 SER B CA 1
ATOM 9264 C C . SER B 1 473 ? -34.375 16.359 -10.586 1 93.31 473 SER B C 1
ATOM 9266 O O . SER B 1 473 ? -34.938 17.453 -10.633 1 93.31 473 SER B O 1
ATOM 9268 N N . VAL B 1 474 ? -34.812 15.359 -11.359 1 91.94 474 VAL B N 1
ATOM 9269 C CA . VAL B 1 474 ? -35.875 15.445 -12.328 1 91.94 474 VAL B CA 1
ATOM 9270 C C . VAL B 1 474 ? -37.219 15.688 -11.602 1 91.94 474 VAL B C 1
ATOM 9272 O O . VAL B 1 474 ? -38.156 16.172 -12.203 1 91.94 474 VAL B O 1
ATOM 9275 N N . GLU B 1 475 ? -37.219 15.422 -10.305 1 93.81 475 GLU B N 1
ATOM 9276 C CA . GLU B 1 475 ? -38.406 15.609 -9.484 1 93.81 475 GLU B CA 1
ATOM 9277 C C . GLU B 1 475 ? -38.281 16.859 -8.617 1 93.81 475 GLU B C 1
ATOM 9279 O O . GLU B 1 475 ? -39.062 17.047 -7.668 1 93.81 475 GLU B O 1
ATOM 9284 N N . GLY B 1 476 ? -37.219 17.625 -8.789 1 94.12 476 GLY B N 1
ATOM 9285 C CA . GLY B 1 476 ? -37.062 18.891 -8.094 1 94.12 476 GLY B CA 1
ATOM 9286 C C . GLY B 1 476 ? -36.062 18.812 -6.945 1 94.12 476 GLY B C 1
ATOM 9287 O O . GLY B 1 476 ? -35.938 19.75 -6.152 1 94.12 476 GLY B O 1
ATOM 9288 N N . GLY B 1 477 ? -35.375 17.719 -6.789 1 94.62 477 GLY B N 1
ATOM 9289 C CA . GLY B 1 477 ? -34.375 17.594 -5.727 1 94.62 477 GLY B CA 1
ATOM 9290 C C . GLY B 1 477 ? -33.062 18.281 -6.043 1 94.62 477 GLY B C 1
ATOM 9291 O O . GLY B 1 477 ? -32.812 18.641 -7.191 1 94.62 477 GLY B O 1
ATOM 9292 N N . THR B 1 478 ? -32.312 18.609 -5.031 1 95.12 478 THR B N 1
ATOM 9293 C CA . THR B 1 478 ? -30.969 19.172 -5.191 1 95.12 478 THR B CA 1
ATOM 9294 C C . THR B 1 478 ? -30 18.125 -5.754 1 95.12 478 THR B C 1
ATOM 9296 O O . THR B 1 478 ? -30.328 16.953 -5.844 1 95.12 478 THR B O 1
ATOM 9299 N N . VAL B 1 479 ? -28.781 18.562 -6.133 1 93 479 VAL B N 1
ATOM 9300 C CA . VAL B 1 479 ? -27.734 17.688 -6.66 1 93 479 VAL B CA 1
ATOM 9301 C C . VAL B 1 479 ? -27.344 16.656 -5.602 1 93 479 VAL B C 1
ATOM 9303 O O . VAL B 1 479 ? -27.141 15.477 -5.922 1 93 479 VAL B O 1
ATOM 9306 N N . ASN B 1 480 ? -27.328 17.109 -4.414 1 94.44 480 ASN B N 1
ATOM 9307 C CA . ASN B 1 480 ? -26.953 16.219 -3.32 1 94.44 480 ASN B CA 1
ATOM 9308 C C . ASN B 1 480 ? -28.016 15.156 -3.07 1 94.44 480 ASN B C 1
ATOM 9310 O O . ASN B 1 480 ? -27.688 13.992 -2.822 1 94.44 480 ASN B O 1
ATOM 9314 N N . GLU B 1 481 ? -29.281 15.539 -3.098 1 95.31 481 GLU B N 1
ATOM 9315 C CA . GLU B 1 481 ? -30.375 14.586 -2.945 1 95.31 481 GLU B CA 1
ATOM 9316 C C . GLU B 1 481 ? -30.375 13.547 -4.062 1 95.31 481 GLU B C 1
ATOM 9318 O O . GLU B 1 481 ? -30.531 12.352 -3.811 1 95.31 481 GLU B O 1
ATOM 9323 N N . ASN B 1 482 ? -30.172 14.117 -5.273 1 95.12 482 ASN B N 1
ATOM 9324 C CA . ASN B 1 482 ? -30.109 13.25 -6.445 1 95.12 482 ASN B CA 1
ATOM 9325 C C . ASN B 1 482 ? -29.016 12.188 -6.301 1 95.12 482 ASN B C 1
ATOM 9327 O O . ASN B 1 482 ? -29.25 11.008 -6.578 1 95.12 482 ASN B O 1
ATOM 9331 N N . LEU B 1 483 ? -27.891 12.57 -5.859 1 94.81 483 LEU B N 1
ATOM 9332 C CA . LEU B 1 483 ? -26.75 11.672 -5.68 1 94.81 483 LEU B CA 1
ATOM 9333 C C . LEU B 1 483 ? -27.016 10.688 -4.543 1 94.81 483 LEU B C 1
ATOM 9335 O O . LEU B 1 483 ? -26.656 9.516 -4.633 1 94.81 483 LEU B O 1
ATOM 9339 N N . ALA B 1 484 ? -27.594 11.148 -3.484 1 96.06 484 ALA B N 1
ATOM 9340 C CA . ALA B 1 484 ? -27.891 10.289 -2.342 1 96.06 484 ALA B CA 1
ATOM 9341 C C . ALA B 1 484 ? -28.828 9.148 -2.746 1 96.06 484 ALA B C 1
ATOM 9343 O O . ALA B 1 484 ? -28.641 8 -2.32 1 96.06 484 ALA B O 1
ATOM 9344 N N . LYS B 1 485 ? -29.844 9.5 -3.547 1 95.81 485 LYS B N 1
ATOM 9345 C CA . LYS B 1 485 ? -30.781 8.484 -4.008 1 95.81 485 LYS B CA 1
ATOM 9346 C C . LYS B 1 485 ? -30.094 7.426 -4.855 1 95.81 485 LYS B C 1
ATOM 9348 O O . LYS B 1 485 ? -30.406 6.238 -4.758 1 95.81 485 LYS B O 1
ATOM 9353 N N . GLN B 1 486 ? -29.172 7.863 -5.66 1 95.25 486 GLN B N 1
ATOM 9354 C CA . GLN B 1 486 ? -28.375 6.93 -6.445 1 95.25 486 GLN B CA 1
ATOM 9355 C C . GLN B 1 486 ? -27.484 6.074 -5.551 1 95.25 486 GLN B C 1
ATOM 9357 O O . GLN B 1 486 ? -27.391 4.855 -5.727 1 95.25 486 GLN B O 1
ATOM 9362 N N . ASN B 1 487 ? -26.844 6.672 -4.555 1 96.44 487 ASN B N 1
ATOM 9363 C CA . ASN B 1 487 ? -25.922 5.992 -3.664 1 96.44 487 ASN B CA 1
ATOM 9364 C C . ASN B 1 487 ? -26.625 4.938 -2.814 1 96.44 487 ASN B C 1
ATOM 9366 O O . ASN B 1 487 ? -26.031 3.9 -2.492 1 96.44 487 ASN B O 1
ATOM 9370 N N . ILE B 1 488 ? -27.859 5.195 -2.438 1 96.12 488 ILE B N 1
ATOM 9371 C CA . ILE B 1 488 ? -28.625 4.238 -1.647 1 96.12 488 ILE B CA 1
ATOM 9372 C C . ILE B 1 488 ? -28.797 2.941 -2.434 1 96.12 488 ILE B C 1
ATOM 9374 O O . ILE B 1 488 ? -28.641 1.85 -1.885 1 96.12 488 ILE B O 1
ATOM 9378 N N . GLN B 1 489 ? -29.141 3.098 -3.715 1 95.56 489 GLN B N 1
ATOM 9379 C CA . GLN B 1 489 ? -29.297 1.928 -4.57 1 95.56 489 GLN B CA 1
ATOM 9380 C C . GLN B 1 489 ? -27.984 1.16 -4.699 1 95.56 489 GLN B C 1
ATOM 9382 O O . GLN B 1 489 ? -27.953 -0.06 -4.52 1 95.56 489 GLN B O 1
ATOM 9387 N N . ALA B 1 490 ? -26.922 1.89 -5 1 96 490 ALA B N 1
ATOM 9388 C CA . ALA B 1 490 ? -25.625 1.294 -5.266 1 96 490 ALA B CA 1
ATOM 9389 C C . ALA B 1 490 ? -25.094 0.555 -4.035 1 96 490 ALA B C 1
ATOM 9391 O O . ALA B 1 490 ? -24.609 -0.571 -4.145 1 96 490 ALA B O 1
ATOM 9392 N N . ARG B 1 491 ? -25.172 1.093 -2.844 1 97.38 491 ARG B N 1
ATOM 9393 C CA . ARG B 1 491 ? -24.625 0.494 -1.628 1 97.38 491 ARG B CA 1
ATOM 9394 C C . ARG B 1 491 ? -25.453 -0.713 -1.197 1 97.38 491 ARG B C 1
ATOM 9396 O O . ARG B 1 491 ? -24.906 -1.687 -0.668 1 97.38 491 ARG B O 1
ATOM 9403 N N . ASN B 1 492 ? -26.75 -0.651 -1.395 1 97.19 492 ASN B N 1
ATOM 9404 C CA . ASN B 1 492 ? -27.578 -1.805 -1.049 1 97.19 492 ASN B CA 1
ATOM 9405 C C . ASN B 1 492 ? -27.25 -3.006 -1.934 1 97.19 492 ASN B C 1
ATOM 9407 O O . ASN B 1 492 ? -27.344 -4.152 -1.491 1 97.19 492 ASN B O 1
ATOM 9411 N N . ARG B 1 493 ? -26.859 -2.768 -3.172 1 97.12 493 ARG B N 1
ATOM 9412 C CA . ARG B 1 493 ? -26.469 -3.871 -4.035 1 97.12 493 ARG B CA 1
ATOM 9413 C C . ARG B 1 493 ? -25.25 -4.602 -3.459 1 97.12 493 ARG B C 1
ATOM 9415 O O . ARG B 1 493 ? -25.125 -5.82 -3.605 1 97.12 493 ARG B O 1
ATOM 9422 N N . MET B 1 494 ? -24.328 -3.846 -2.854 1 97.38 494 MET B N 1
ATOM 9423 C CA . MET B 1 494 ? -23.172 -4.469 -2.195 1 97.38 494 MET B CA 1
ATOM 9424 C C . MET B 1 494 ? -23.641 -5.352 -1.036 1 97.38 494 MET B C 1
ATOM 9426 O O . MET B 1 494 ? -23.156 -6.48 -0.888 1 97.38 494 MET B O 1
ATOM 9430 N N . VAL B 1 495 ? -24.578 -4.918 -0.23 1 97.69 495 VAL B N 1
ATOM 9431 C CA . VAL B 1 495 ? -25.078 -5.68 0.908 1 97.69 495 VAL B CA 1
ATOM 9432 C C . VAL B 1 495 ? -25.75 -6.961 0.415 1 97.69 495 VAL B C 1
ATOM 9434 O O . VAL B 1 495 ? -25.469 -8.055 0.917 1 97.69 495 VAL B O 1
ATOM 9437 N N . VAL B 1 496 ? -26.594 -6.805 -0.604 1 97.81 496 VAL B N 1
ATOM 9438 C CA . VAL B 1 496 ? -27.312 -7.945 -1.159 1 97.81 496 VAL B CA 1
ATOM 9439 C C . VAL B 1 496 ? -26.312 -8.961 -1.723 1 97.81 496 VAL B C 1
ATOM 9441 O O . VAL B 1 496 ? -26.484 -10.164 -1.528 1 97.81 496 VAL B O 1
ATOM 9444 N N . ALA B 1 497 ? -25.328 -8.492 -2.408 1 97.88 497 ALA B N 1
ATOM 9445 C CA . ALA B 1 497 ? -24.312 -9.383 -2.984 1 97.88 497 ALA B CA 1
ATOM 9446 C C . ALA B 1 497 ? -23.672 -10.25 -1.906 1 97.88 497 ALA B C 1
ATOM 9448 O O . ALA B 1 497 ? -23.531 -11.461 -2.072 1 97.88 497 ALA B O 1
ATOM 9449 N N . TYR B 1 498 ? -23.281 -9.695 -0.811 1 97.75 498 TYR B N 1
ATOM 9450 C CA . TYR B 1 498 ? -22.594 -10.43 0.245 1 97.75 498 TYR B CA 1
ATOM 9451 C C . TYR B 1 498 ? -23.562 -11.375 0.967 1 97.75 498 TYR B C 1
ATOM 9453 O O . TYR B 1 498 ? -23.156 -12.453 1.413 1 97.75 498 TYR B O 1
ATOM 9461 N N . GLU B 1 499 ? -24.859 -11 1.068 1 97.38 499 GLU B N 1
ATOM 9462 C CA . GLU B 1 499 ? -25.859 -11.875 1.693 1 97.38 499 GLU B CA 1
ATOM 9463 C C . GLU B 1 499 ? -26.078 -13.141 0.87 1 97.38 499 GLU B C 1
ATOM 9465 O O . GLU B 1 499 ? -26.062 -14.242 1.408 1 97.38 499 GLU B O 1
ATOM 9470 N N . LEU B 1 500 ? -26.234 -12.898 -0.404 1 97.81 500 LEU B N 1
ATOM 9471 C CA . LEU B 1 500 ? -26.469 -14.031 -1.286 1 97.81 500 LEU B CA 1
ATOM 9472 C C . LEU B 1 500 ? -25.234 -14.914 -1.38 1 97.81 500 LEU B C 1
ATOM 9474 O O . LEU B 1 500 ? -25.328 -16.141 -1.365 1 97.81 500 LEU B O 1
ATOM 9478 N N . ALA B 1 501 ? -24.094 -14.305 -1.481 1 97.94 501 ALA B N 1
ATOM 9479 C CA . ALA B 1 501 ? -22.844 -15.055 -1.549 1 97.94 501 ALA B CA 1
ATOM 9480 C C . ALA B 1 501 ? -22.656 -15.914 -0.301 1 97.94 501 ALA B C 1
ATOM 9482 O O . ALA B 1 501 ? -22.141 -17.031 -0.383 1 97.94 501 ALA B O 1
ATOM 9483 N N . GLN B 1 502 ? -23.016 -15.391 0.82 1 97.19 502 GLN B N 1
ATOM 9484 C CA . GLN B 1 502 ? -22.797 -16.062 2.1 1 97.19 502 GLN B CA 1
ATOM 9485 C C . GLN B 1 502 ? -23.766 -17.219 2.279 1 97.19 502 GLN B C 1
ATOM 9487 O O . GLN B 1 502 ? -23.438 -18.234 2.908 1 97.19 502 GLN B O 1
ATOM 9492 N N . LEU B 1 503 ? -24.984 -17.125 1.701 1 97.81 503 LEU B N 1
ATOM 9493 C CA . LEU B 1 503 ? -26.047 -18.047 2.064 1 97.81 503 LEU B CA 1
ATOM 9494 C C . LEU B 1 503 ? -26.375 -18.984 0.897 1 97.81 503 LEU B C 1
ATOM 9496 O O . LEU B 1 503 ? -27.078 -19.984 1.074 1 97.81 503 LEU B O 1
ATOM 9500 N N . SER B 1 504 ? -25.875 -18.719 -0.294 1 97.44 504 SER B N 1
ATOM 9501 C CA . SER B 1 504 ? -26.25 -19.406 -1.523 1 97.44 504 SER B CA 1
ATOM 9502 C C . SER B 1 504 ? -26.047 -20.906 -1.403 1 97.44 504 SER B C 1
ATOM 9504 O O . SER B 1 504 ? -26.938 -21.688 -1.722 1 97.44 504 SER B O 1
ATOM 9506 N N . THR B 1 505 ? -24.844 -21.344 -0.952 1 97.06 505 THR B N 1
ATOM 9507 C CA . THR B 1 505 ? -24.531 -22.766 -0.911 1 97.06 505 THR B CA 1
ATOM 9508 C C . THR B 1 505 ? -25.453 -23.5 0.062 1 97.06 505 THR B C 1
ATOM 9510 O O . THR B 1 505 ? -25.906 -24.609 -0.214 1 97.06 505 THR B O 1
ATOM 9513 N N . GLN B 1 506 ? -25.734 -22.859 1.211 1 96.25 506 GLN B N 1
ATOM 9514 C CA . GLN B 1 506 ? -26.625 -23.438 2.207 1 96.25 506 GLN B CA 1
ATOM 9515 C C . GLN B 1 506 ? -28.047 -23.516 1.687 1 96.25 506 GLN B C 1
ATOM 9517 O O . GLN B 1 506 ? -28.703 -24.562 1.795 1 96.25 506 GLN B O 1
ATOM 9522 N N . ALA B 1 507 ? -28.547 -22.469 1.133 1 96.69 507 ALA B N 1
ATOM 9523 C CA . ALA B 1 507 ? -29.922 -22.375 0.658 1 96.69 507 ALA B CA 1
ATOM 9524 C C . ALA B 1 507 ? -30.172 -23.344 -0.491 1 96.69 507 ALA B C 1
ATOM 9526 O O . ALA B 1 507 ? -31.281 -23.891 -0.621 1 96.69 507 ALA B O 1
ATOM 9527 N N . ARG B 1 508 ? -29.203 -23.609 -1.332 1 96 508 ARG B N 1
ATOM 9528 C CA . ARG B 1 508 ? -29.328 -24.469 -2.504 1 96 508 ARG B CA 1
ATOM 9529 C C . ARG B 1 508 ? -29.062 -25.938 -2.145 1 96 508 ARG B C 1
ATOM 9531 O O . ARG B 1 508 ? -29.234 -26.828 -2.975 1 96 508 ARG B O 1
ATOM 9538 N N . GLY B 1 509 ? -28.641 -26.172 -0.966 1 95.19 509 GLY B N 1
ATOM 9539 C CA . GLY B 1 509 ? -28.344 -27.531 -0.537 1 95.19 509 GLY B CA 1
ATOM 9540 C C . GLY B 1 509 ? -27.188 -28.156 -1.303 1 95.19 509 GLY B C 1
ATOM 9541 O O . GLY B 1 509 ? -27.25 -29.328 -1.686 1 95.19 509 GLY B O 1
ATOM 9542 N N . LEU B 1 510 ? -26.188 -27.375 -1.618 1 95.88 510 LEU B N 1
ATOM 9543 C CA . LEU B 1 510 ? -25.016 -27.875 -2.334 1 95.88 510 LEU B CA 1
ATOM 9544 C C . LEU B 1 510 ? -24.125 -28.703 -1.416 1 95.88 510 LEU B C 1
ATOM 9546 O O . LEU B 1 510 ? -24.266 -28.641 -0.192 1 95.88 510 LEU B O 1
ATOM 9550 N N . PRO B 1 511 ? -23.219 -29.516 -1.948 1 96.06 511 PRO B N 1
ATOM 9551 C CA . PRO B 1 511 ? -22.375 -30.375 -1.126 1 96.06 511 PRO B CA 1
ATOM 9552 C C . PRO B 1 511 ? -21.547 -29.609 -0.102 1 96.06 511 PRO B C 1
ATOM 9554 O O . PRO B 1 511 ? -21.266 -30.109 0.986 1 96.06 511 PRO B O 1
ATOM 9557 N N . ARG B 1 512 ? -21.234 -28.406 -0.402 1 96.5 512 ARG B N 1
ATOM 9558 C CA . ARG B 1 512 ? -20.469 -27.578 0.523 1 96.5 512 ARG B CA 1
ATOM 9559 C C . ARG B 1 512 ? -21.359 -26.562 1.224 1 96.5 512 ARG B C 1
ATOM 9561 O O . ARG B 1 512 ? -20.953 -25.422 1.442 1 96.5 512 ARG B O 1
ATOM 9568 N N . ALA B 1 513 ? -22.5 -26.969 1.565 1 95.88 513 ALA B N 1
ATOM 9569 C CA . ALA B 1 513 ? -23.438 -26.109 2.279 1 95.88 513 ALA B CA 1
ATOM 9570 C C . ALA B 1 513 ? -22.766 -25.469 3.496 1 95.88 513 ALA B C 1
ATOM 9572 O O . ALA B 1 513 ? -22.141 -26.156 4.301 1 95.88 513 ALA B O 1
ATOM 9573 N N . GLY B 1 514 ? -22.891 -24.125 3.537 1 94.31 514 GLY B N 1
ATOM 9574 C CA . GLY B 1 514 ? -22.281 -23.391 4.633 1 94.31 514 GLY B CA 1
ATOM 9575 C C . GLY B 1 514 ? -21.047 -22.609 4.219 1 94.31 514 GLY B C 1
ATOM 9576 O O . GLY B 1 514 ? -20.625 -21.672 4.906 1 94.31 514 GLY B O 1
ATOM 9577 N N . ALA B 1 515 ? -20.438 -23 3.109 1 95.56 515 ALA B N 1
ATOM 9578 C CA . ALA B 1 515 ? -19.281 -22.266 2.6 1 95.56 515 ALA B CA 1
ATOM 9579 C C . ALA B 1 515 ? -19.703 -21.047 1.808 1 95.56 515 ALA B C 1
ATOM 9581 O O . ALA B 1 515 ? -20.688 -21.094 1.066 1 95.56 515 ALA B O 1
ATOM 9582 N N . ALA B 1 516 ? -19.062 -19.969 2 1 96 516 ALA B N 1
ATOM 9583 C CA . ALA B 1 516 ? -19.406 -18.719 1.321 1 96 516 ALA B CA 1
ATOM 9584 C C . ALA B 1 516 ? -18.781 -18.656 -0.068 1 96 516 ALA B C 1
ATOM 9586 O O . ALA B 1 516 ? -17.703 -19.219 -0.295 1 96 516 ALA B O 1
ATOM 9587 N N . LEU B 1 517 ? -19.469 -18.016 -0.966 1 98.31 517 LEU B N 1
ATOM 9588 C CA . LEU B 1 517 ? -18.922 -17.719 -2.289 1 98.31 517 LEU B CA 1
ATOM 9589 C C . LEU B 1 517 ? -18.062 -16.469 -2.252 1 98.31 517 LEU B C 1
ATOM 9591 O O . LEU B 1 517 ? -18.219 -15.617 -1.377 1 98.31 517 LEU B O 1
ATOM 9595 N N . LEU B 1 518 ? -17.078 -16.344 -3.141 1 98.38 518 LEU B N 1
ATOM 9596 C CA . LEU B 1 518 ? -16.281 -15.141 -3.322 1 98.38 518 LEU B CA 1
ATOM 9597 C C . LEU B 1 518 ? -17.047 -14.109 -4.152 1 98.38 518 LEU B C 1
ATOM 9599 O O . LEU B 1 518 ? -17.438 -14.391 -5.285 1 98.38 518 LEU B O 1
ATOM 9603 N N . VAL B 1 519 ? -17.234 -12.922 -3.619 1 98.62 519 VAL B N 1
ATOM 9604 C CA . VAL B 1 519 ? -17.922 -11.859 -4.344 1 98.62 519 VAL B CA 1
ATOM 9605 C C . VAL B 1 519 ? -16.969 -11.227 -5.359 1 98.62 519 VAL B C 1
ATOM 9607 O O . VAL B 1 519 ? -15.875 -10.781 -5 1 98.62 519 VAL B O 1
ATOM 9610 N N . LEU B 1 520 ? -17.375 -11.211 -6.637 1 98.56 520 LEU B N 1
ATOM 9611 C CA . LEU B 1 520 ? -16.578 -10.633 -7.719 1 98.56 520 LEU B CA 1
ATOM 9612 C C . LEU B 1 520 ? -17 -9.195 -7.992 1 98.56 520 LEU B C 1
ATOM 9614 O O . LEU B 1 520 ? -18.188 -8.914 -8.188 1 98.56 520 LEU B O 1
ATOM 9618 N N . GLY B 1 521 ? -16.016 -8.289 -7.973 1 97.38 521 GLY B N 1
ATOM 9619 C CA . GLY B 1 521 ? -16.281 -6.93 -8.414 1 97.38 521 GLY B CA 1
ATOM 9620 C C . GLY B 1 521 ? -16.141 -6.758 -9.922 1 97.38 521 GLY B C 1
ATOM 9621 O O . GLY B 1 521 ? -15.352 -7.457 -10.555 1 97.38 521 GLY B O 1
ATOM 9622 N N . SER B 1 522 ? -16.828 -5.754 -10.492 1 95.5 522 SER B N 1
ATOM 9623 C CA . SER B 1 522 ? -16.812 -5.59 -11.945 1 95.5 522 SER B CA 1
ATOM 9624 C C . SER B 1 522 ? -16.359 -4.191 -12.344 1 95.5 522 SER B C 1
ATOM 9626 O O . SER B 1 522 ? -16.594 -3.75 -13.469 1 95.5 522 SER B O 1
ATOM 9628 N N . GLY B 1 523 ? -15.727 -3.488 -11.422 1 94.56 523 GLY B N 1
ATOM 9629 C CA . GLY B 1 523 ? -15.164 -2.197 -11.789 1 94.56 523 GLY B CA 1
ATOM 9630 C C . GLY B 1 523 ? -13.961 -2.309 -12.703 1 94.56 523 GLY B C 1
ATOM 9631 O O . GLY B 1 523 ? -13.148 -3.221 -12.562 1 94.56 523 GLY B O 1
ATOM 9632 N N . ASN B 1 524 ? -13.836 -1.387 -13.719 1 95.88 524 ASN B N 1
ATOM 9633 C CA . ASN B 1 524 ? -12.695 -1.37 -14.625 1 95.88 524 ASN B CA 1
ATOM 9634 C C . ASN B 1 524 ? -11.672 -0.306 -14.227 1 95.88 524 ASN B C 1
ATOM 9636 O O . ASN B 1 524 ? -11.93 0.502 -13.336 1 95.88 524 ASN B O 1
ATOM 9640 N N . VAL B 1 525 ? -10.555 -0.337 -14.898 1 96.56 525 VAL B N 1
ATOM 9641 C CA . VAL B 1 525 ? -9.406 0.467 -14.484 1 96.56 525 VAL B CA 1
ATOM 9642 C C . VAL B 1 525 ? -9.711 1.948 -14.703 1 96.56 525 VAL B C 1
ATOM 9644 O O . VAL B 1 525 ? -9.289 2.797 -13.914 1 96.56 525 VAL B O 1
ATOM 9647 N N . ASP B 1 526 ? -10.453 2.305 -15.727 1 96.75 526 ASP B N 1
ATOM 9648 C CA . ASP B 1 526 ? -10.727 3.695 -16.078 1 96.75 526 ASP B CA 1
ATOM 9649 C C . ASP B 1 526 ? -11.648 4.348 -15.047 1 96.75 526 ASP B C 1
ATOM 9651 O O . ASP B 1 526 ? -11.422 5.488 -14.641 1 96.75 526 ASP B O 1
ATOM 9655 N N . GLU B 1 527 ? -12.656 3.602 -14.633 1 94.75 527 GLU B N 1
ATOM 9656 C CA . GLU B 1 527 ? -13.586 4.102 -13.625 1 94.75 527 GLU B CA 1
ATOM 9657 C C . GLU B 1 527 ? -12.906 4.215 -12.258 1 94.75 527 GLU B C 1
ATOM 9659 O O . GLU B 1 527 ? -13.172 5.148 -11.5 1 94.75 527 GLU B O 1
ATOM 9664 N N . ASN B 1 528 ? -12.07 3.26 -11.953 1 95.19 528 ASN B N 1
ATOM 9665 C CA . ASN B 1 528 ? -11.289 3.332 -10.727 1 95.19 528 ASN B CA 1
ATOM 9666 C C . ASN B 1 528 ? -10.359 4.543 -10.727 1 95.19 528 ASN B C 1
ATOM 9668 O O . ASN B 1 528 ? -10.18 5.195 -9.695 1 95.19 528 ASN B O 1
ATOM 9672 N N . LEU B 1 529 ? -9.75 4.805 -11.898 1 95.44 529 LEU B N 1
ATOM 9673 C CA . LEU B 1 529 ? -8.828 5.922 -12.039 1 95.44 529 LEU B CA 1
ATOM 9674 C C . LEU B 1 529 ? -9.547 7.25 -11.844 1 95.44 529 LEU B C 1
ATOM 9676 O O . LEU B 1 529 ? -9.062 8.125 -11.117 1 95.44 529 LEU B O 1
ATOM 9680 N N . ARG B 1 530 ? -10.695 7.355 -12.453 1 95 530 ARG B N 1
ATOM 9681 C CA . ARG B 1 530 ? -11.5 8.57 -12.383 1 95 530 ARG B CA 1
ATOM 9682 C C . ARG B 1 530 ? -12.211 8.68 -11.047 1 95 530 ARG B C 1
ATOM 9684 O O . ARG B 1 530 ? -12.547 9.781 -10.594 1 95 530 ARG B O 1
ATOM 9691 N N . GLY B 1 531 ? -12.43 7.637 -10.422 1 94.56 531 GLY B N 1
ATOM 9692 C CA . GLY B 1 531 ? -13.25 7.582 -9.219 1 94.56 531 GLY B CA 1
ATOM 9693 C C . GLY B 1 531 ? -14.742 7.641 -9.508 1 94.56 531 GLY B C 1
ATOM 9694 O O . GLY B 1 531 ? -15.508 8.227 -8.75 1 94.56 531 GLY B O 1
ATOM 9695 N N . TYR B 1 532 ? -15.148 7.109 -10.648 1 93.75 532 TYR B N 1
ATOM 9696 C CA . TYR B 1 532 ? -16.547 7.137 -11.07 1 93.75 532 TYR B CA 1
ATOM 9697 C C . TYR B 1 532 ? -17.297 5.918 -10.555 1 93.75 532 TYR B C 1
ATOM 9699 O O . TYR B 1 532 ? -17.656 5.027 -11.336 1 93.75 532 TYR B O 1
ATOM 9707 N N . TYR B 1 533 ? -17.531 5.824 -9.32 1 93.25 533 TYR B N 1
ATOM 9708 C CA . TYR B 1 533 ? -18.297 4.82 -8.602 1 93.25 533 TYR B CA 1
ATOM 9709 C C . TYR B 1 533 ? -18.656 5.305 -7.199 1 93.25 533 TYR B C 1
ATOM 9711 O O . TYR B 1 533 ? -18.078 6.277 -6.711 1 93.25 533 TYR B O 1
ATOM 9719 N N . THR B 1 534 ? -19.672 4.758 -6.637 1 94.94 534 THR B N 1
ATOM 9720 C CA . THR B 1 534 ? -20.031 5.051 -5.254 1 94.94 534 THR B CA 1
ATOM 9721 C C . THR B 1 534 ? -19.109 4.301 -4.293 1 94.94 534 THR B C 1
ATOM 9723 O O . THR B 1 534 ? -18.906 3.094 -4.426 1 94.94 534 THR B O 1
ATOM 9726 N N . LYS B 1 535 ? -18.531 5.008 -3.381 1 95.19 535 LYS B N 1
ATOM 9727 C CA . LYS B 1 535 ? -17.703 4.363 -2.369 1 95.19 535 LYS B CA 1
ATOM 9728 C C . LYS B 1 535 ? -18.5 3.314 -1.594 1 95.19 535 LYS B C 1
ATOM 9730 O O . LYS B 1 535 ? -19.578 3.598 -1.088 1 95.19 535 LYS B O 1
ATOM 9735 N N . TYR B 1 536 ? -18.031 2.049 -1.543 1 95.88 536 TYR B N 1
ATOM 9736 C CA . TYR B 1 536 ? -18.625 0.896 -0.874 1 95.88 536 TYR B CA 1
ATOM 9737 C C . TYR B 1 536 ? -19.875 0.427 -1.603 1 95.88 536 TYR B C 1
ATOM 9739 O O . TYR B 1 536 ? -20.859 0.032 -0.969 1 95.88 536 TYR B O 1
ATOM 9747 N N . ASP B 1 537 ? -19.891 0.593 -2.936 1 94.94 537 ASP B N 1
ATOM 9748 C CA . ASP B 1 537 ? -20.938 -0.006 -3.756 1 94.94 537 ASP B CA 1
ATOM 9749 C C . ASP B 1 537 ? -20.562 -1.42 -4.188 1 94.94 537 ASP B C 1
ATOM 9751 O O . ASP B 1 537 ? -19.812 -2.107 -3.49 1 94.94 537 ASP B O 1
ATOM 9755 N N . ALA B 1 538 ? -21.156 -1.837 -5.273 1 90.56 538 ALA B N 1
ATOM 9756 C CA . ALA B 1 538 ? -20.984 -3.219 -5.715 1 90.56 538 ALA B CA 1
ATOM 9757 C C . ALA B 1 538 ? -19.578 -3.457 -6.238 1 90.56 538 ALA B C 1
ATOM 9759 O O . ALA B 1 538 ? -19.172 -4.602 -6.445 1 90.56 538 ALA B O 1
ATOM 9760 N N . SER B 1 539 ? -18.781 -2.4 -6.41 1 90.88 539 SER B N 1
ATOM 9761 C CA . SER B 1 539 ? -17.375 -2.57 -6.75 1 90.88 539 SER B CA 1
ATOM 9762 C C . SER B 1 539 ? -16.562 -3.035 -5.543 1 90.88 539 SER B C 1
ATOM 9764 O O . SER B 1 539 ? -15.43 -3.506 -5.688 1 90.88 539 SER B O 1
ATOM 9766 N N . SER B 1 540 ? -17.109 -2.914 -4.348 1 95.62 540 SER B N 1
ATOM 9767 C CA . SER B 1 540 ? -16.531 -3.479 -3.131 1 95.62 540 SER B CA 1
ATOM 9768 C C . SER B 1 540 ? -16.797 -4.977 -3.033 1 95.62 540 SER B C 1
ATOM 9770 O O . SER B 1 540 ? -17.922 -5.395 -2.734 1 95.62 540 SER B O 1
ATOM 9772 N N . ALA B 1 541 ? -15.758 -5.777 -3.289 1 97.81 541 ALA B N 1
ATOM 9773 C CA . ALA B 1 541 ? -15.852 -7.227 -3.449 1 97.81 541 ALA B CA 1
ATOM 9774 C C . ALA B 1 541 ? -14.656 -7.93 -2.812 1 97.81 541 ALA B C 1
ATOM 9776 O O . ALA B 1 541 ? -13.906 -7.32 -2.051 1 97.81 541 ALA B O 1
ATOM 9777 N N . ASP B 1 542 ? -14.633 -9.219 -2.967 1 97.12 542 ASP B N 1
ATOM 9778 C CA . ASP B 1 542 ? -13.492 -10 -2.488 1 97.12 542 ASP B CA 1
ATOM 9779 C C . ASP B 1 542 ? -12.32 -9.914 -3.465 1 97.12 542 ASP B C 1
ATOM 9781 O O . ASP B 1 542 ? -11.164 -9.852 -3.049 1 97.12 542 ASP B O 1
ATOM 9785 N N . LEU B 1 543 ? -12.555 -9.922 -4.68 1 96.38 543 LEU B N 1
ATOM 9786 C CA . LEU B 1 543 ? -11.57 -9.734 -5.738 1 96.38 543 LEU B CA 1
ATOM 9787 C C . LEU B 1 543 ? -12.195 -9.047 -6.945 1 96.38 543 LEU B C 1
ATOM 9789 O O . LEU B 1 543 ? -13.422 -9.07 -7.117 1 96.38 543 LEU B O 1
ATOM 9793 N N . ALA B 1 544 ? -11.398 -8.367 -7.75 1 97.25 544 ALA B N 1
ATOM 9794 C CA . ALA B 1 544 ? -11.844 -7.586 -8.906 1 97.25 544 ALA B CA 1
ATOM 9795 C C . ALA B 1 544 ? -11.047 -7.957 -10.156 1 97.25 544 ALA B C 1
ATOM 9797 O O . ALA B 1 544 ? -10.133 -7.23 -10.547 1 97.25 544 ALA B O 1
ATOM 9798 N N . PRO B 1 545 ? -11.43 -9 -10.883 1 97.19 545 PRO B N 1
ATOM 9799 C CA . PRO B 1 545 ? -10.633 -9.484 -12.016 1 97.19 545 PRO B CA 1
ATOM 9800 C C . PRO B 1 545 ? -10.562 -8.477 -13.156 1 97.19 545 PRO B C 1
ATOM 9802 O O . PRO B 1 545 ? -9.625 -8.5 -13.961 1 97.19 545 PRO B O 1
ATOM 9805 N N . LEU B 1 546 ? -11.531 -7.555 -13.211 1 97.75 546 LEU B N 1
ATOM 9806 C CA . LEU B 1 546 ? -11.57 -6.547 -14.266 1 97.75 546 LEU B CA 1
ATOM 9807 C C . LEU B 1 546 ? -10.875 -5.266 -13.82 1 97.75 546 LEU B C 1
ATOM 9809 O O . LEU B 1 546 ? -10.703 -4.34 -14.617 1 97.75 546 LEU B O 1
ATOM 9813 N N . GLY B 1 547 ? -10.438 -5.195 -12.633 1 96.25 547 GLY B N 1
ATOM 9814 C CA . GLY B 1 547 ? -10.062 -3.955 -11.969 1 96.25 547 GLY B CA 1
ATOM 9815 C C . GLY B 1 547 ? -8.844 -3.293 -12.594 1 96.25 547 GLY B C 1
ATOM 9816 O O . GLY B 1 547 ? -8.609 -2.1 -12.391 1 96.25 547 GLY B O 1
ATOM 9817 N N . SER B 1 548 ? -8.078 -4.004 -13.344 1 96 548 SER B N 1
ATOM 9818 C CA . SER B 1 548 ? -6.883 -3.445 -13.961 1 96 548 SER B CA 1
ATOM 9819 C C . SER B 1 548 ? -6.945 -3.561 -15.484 1 96 548 SER B C 1
ATOM 9821 O O . SER B 1 548 ? -5.91 -3.605 -16.156 1 96 548 SER B O 1
ATOM 9823 N N . ILE B 1 549 ? -8.062 -3.68 -16 1 97.38 549 ILE B N 1
ATOM 9824 C CA . ILE B 1 549 ? -8.289 -3.771 -17.438 1 97.38 549 ILE B CA 1
ATOM 9825 C C . ILE B 1 549 ? -9.141 -2.592 -17.906 1 97.38 549 ILE B C 1
ATOM 9827 O O . ILE B 1 549 ? -10.164 -2.275 -17.297 1 97.38 549 ILE B O 1
ATOM 9831 N N . SER B 1 550 ? -8.719 -1.929 -18.984 1 96.5 550 SER B N 1
ATOM 9832 C CA . SER B 1 550 ? -9.438 -0.758 -19.469 1 96.5 550 SER B CA 1
ATOM 9833 C C . SER B 1 550 ? -10.781 -1.146 -20.078 1 96.5 550 SER B C 1
ATOM 9835 O O . SER B 1 550 ? -10.984 -2.299 -20.469 1 96.5 550 SER B O 1
ATOM 9837 N N . LYS B 1 551 ? -11.695 -0.173 -20.141 1 96 551 LYS B N 1
ATOM 9838 C CA . LYS B 1 551 ? -12.992 -0.389 -20.781 1 96 551 LYS B CA 1
ATOM 9839 C C . LYS B 1 551 ? -12.82 -0.801 -22.234 1 96 551 LYS B C 1
ATOM 9841 O O . LYS B 1 551 ? -13.555 -1.656 -22.734 1 96 551 LYS B O 1
ATOM 9846 N N . ASN B 1 552 ? -11.859 -0.242 -22.922 1 95.12 552 ASN B N 1
ATOM 9847 C CA . ASN B 1 552 ? -11.586 -0.575 -24.328 1 95.12 552 ASN B CA 1
ATOM 9848 C C . ASN B 1 552 ? -11.094 -2.012 -24.469 1 95.12 552 ASN B C 1
ATOM 9850 O O . ASN B 1 552 ? -11.523 -2.73 -25.375 1 95.12 552 ASN B O 1
ATOM 9854 N N . ASP B 1 553 ? -10.219 -2.408 -23.625 1 96.69 553 ASP B N 1
ATOM 9855 C CA . ASP B 1 553 ? -9.727 -3.783 -23.656 1 96.69 553 ASP B CA 1
ATOM 9856 C C . ASP B 1 553 ? -10.836 -4.77 -23.297 1 96.69 553 ASP B C 1
ATOM 9858 O O . ASP B 1 553 ? -10.883 -5.883 -23.828 1 96.69 553 ASP B O 1
ATOM 9862 N N . ALA B 1 554 ? -11.695 -4.406 -22.344 1 97.5 554 ALA B N 1
ATOM 9863 C CA . ALA B 1 554 ? -12.836 -5.258 -22 1 97.5 554 ALA B CA 1
ATOM 9864 C C . ALA B 1 554 ? -13.742 -5.469 -23.219 1 97.5 554 ALA B C 1
ATOM 9866 O O . ALA B 1 554 ? -14.195 -6.586 -23.469 1 97.5 554 ALA B O 1
ATOM 9867 N N . LYS B 1 555 ? -13.992 -4.375 -23.953 1 97.31 555 LYS B N 1
ATOM 9868 C CA . LYS B 1 555 ? -14.812 -4.453 -25.172 1 97.31 555 LYS B CA 1
ATOM 9869 C C . LYS B 1 555 ? -14.148 -5.34 -26.219 1 97.31 555 LYS B C 1
ATOM 9871 O O . LYS B 1 555 ? -14.805 -6.172 -26.844 1 97.31 555 LYS B O 1
ATOM 9876 N N . ASP B 1 556 ? -12.867 -5.137 -26.422 1 97.62 556 ASP B N 1
ATOM 9877 C CA . ASP B 1 556 ? -12.117 -5.953 -27.375 1 97.62 556 ASP B CA 1
ATOM 9878 C C . ASP B 1 556 ? -12.117 -7.422 -26.953 1 97.62 556 ASP B C 1
ATOM 9880 O O . ASP B 1 556 ? -12.172 -8.312 -27.797 1 97.62 556 ASP B O 1
ATOM 9884 N N . PHE B 1 557 ? -12.008 -7.656 -25.734 1 98.31 557 PHE B N 1
ATOM 9885 C CA . PHE B 1 557 ? -12.039 -9.023 -25.234 1 98.31 557 PHE B CA 1
ATOM 9886 C C . PHE B 1 557 ? -13.391 -9.672 -25.516 1 98.31 557 PHE B C 1
ATOM 9888 O O . PHE B 1 557 ? -13.453 -10.844 -25.891 1 98.31 557 PHE B O 1
ATOM 9895 N N . GLN B 1 558 ? -14.469 -8.93 -25.266 1 98.38 558 GLN B N 1
ATOM 9896 C CA . GLN B 1 558 ? -15.789 -9.469 -25.578 1 98.38 558 GLN B CA 1
ATOM 9897 C C . GLN B 1 558 ? -15.922 -9.812 -27.047 1 98.38 558 GLN B C 1
ATOM 9899 O O . GLN B 1 558 ? -16.531 -10.82 -27.406 1 98.38 558 GLN B O 1
ATOM 9904 N N . ARG B 1 559 ? -15.352 -8.953 -27.953 1 98.25 559 ARG B N 1
ATOM 9905 C CA . ARG B 1 559 ? -15.336 -9.273 -29.375 1 98.25 559 ARG B CA 1
ATOM 9906 C C . ARG B 1 559 ? -14.57 -10.57 -29.625 1 98.25 559 ARG B C 1
ATOM 9908 O O . ARG B 1 559 ? -15.023 -11.406 -30.406 1 98.25 559 ARG B O 1
ATOM 9915 N N . TRP B 1 560 ? -13.438 -10.648 -28.984 1 98.38 560 TRP B N 1
ATOM 9916 C CA . TRP B 1 560 ? -12.625 -11.852 -29.109 1 98.38 560 TRP B CA 1
ATOM 9917 C C . TRP B 1 560 ? -13.398 -13.078 -28.641 1 98.38 560 TRP B C 1
ATOM 9919 O O . TRP B 1 560 ? -13.391 -14.117 -29.297 1 98.38 560 TRP B O 1
ATOM 9929 N N . ALA B 1 561 ? -14.039 -13.031 -27.5 1 98.25 561 ALA B N 1
ATOM 9930 C CA . ALA B 1 561 ? -14.805 -14.133 -26.922 1 98.25 561 ALA B CA 1
ATOM 9931 C C . ALA B 1 561 ? -15.977 -14.508 -27.828 1 98.25 561 ALA B C 1
ATOM 9933 O O . ALA B 1 561 ? -16.297 -15.688 -27.969 1 98.25 561 ALA B O 1
ATOM 9934 N N . ARG B 1 562 ? -16.672 -13.453 -28.359 1 97.94 562 ARG B N 1
ATOM 9935 C CA . ARG B 1 562 ? -17.766 -13.68 -29.297 1 97.94 562 ARG B CA 1
ATOM 9936 C C . ARG B 1 562 ? -17.328 -14.617 -30.422 1 97.94 562 ARG B C 1
ATOM 9938 O O . ARG B 1 562 ? -18 -15.602 -30.719 1 97.94 562 ARG B O 1
ATOM 9945 N N . ASP B 1 563 ? -16.203 -14.367 -30.984 1 97.81 563 ASP B N 1
ATOM 9946 C CA . ASP B 1 563 ? -15.734 -15.078 -32.188 1 97.81 563 ASP B CA 1
ATOM 9947 C C . ASP B 1 563 ? -15.109 -16.422 -31.797 1 97.81 563 ASP B C 1
ATOM 9949 O O . ASP B 1 563 ? -15.328 -17.422 -32.469 1 97.81 563 ASP B O 1
ATOM 9953 N N . ASN B 1 564 ? -14.336 -16.484 -30.688 1 97.5 564 ASN B N 1
ATOM 9954 C CA . ASN B 1 564 ? -13.547 -17.656 -30.359 1 97.5 564 ASN B CA 1
ATOM 9955 C C . ASN B 1 564 ? -14.359 -18.672 -29.547 1 97.5 564 ASN B C 1
ATOM 9957 O O . ASN B 1 564 ? -14.031 -19.859 -29.516 1 97.5 564 ASN B O 1
ATOM 9961 N N . TRP B 1 565 ? -15.438 -18.172 -28.859 1 97.69 565 TRP B N 1
ATOM 9962 C CA . TRP B 1 565 ? -16.234 -19.062 -28.031 1 97.69 565 TRP B CA 1
ATOM 9963 C C . TRP B 1 565 ? -17.656 -19.188 -28.562 1 97.69 565 TRP B C 1
ATOM 9965 O O . TRP B 1 565 ? -18.531 -19.734 -27.891 1 97.69 565 TRP B O 1
ATOM 9975 N N . GLU B 1 566 ? -17.922 -18.609 -29.75 1 96 566 GLU B N 1
ATOM 9976 C CA . GLU B 1 566 ? -19.219 -18.688 -30.438 1 96 566 GLU B CA 1
ATOM 9977 C C . GLU B 1 566 ? -20.344 -18.172 -29.531 1 96 566 GLU B C 1
ATOM 9979 O O . GLU B 1 566 ? -21.312 -18.891 -29.297 1 96 566 GLU B O 1
ATOM 9984 N N . LEU B 1 567 ? -20.188 -17 -29.078 1 97.88 567 LEU B N 1
ATOM 9985 C CA . LEU B 1 567 ? -21.156 -16.344 -28.219 1 97.88 567 LEU B CA 1
ATOM 9986 C C . LEU B 1 567 ? -21.781 -15.141 -28.922 1 97.88 567 LEU B C 1
ATOM 9988 O O . LEU B 1 567 ? -21.547 -13.992 -28.531 1 97.88 567 LEU B O 1
ATOM 9992 N N . PRO B 1 568 ? -22.672 -15.32 -29.844 1 97 568 PRO B N 1
ATOM 9993 C CA . PRO B 1 568 ? -23.234 -14.203 -30.594 1 97 568 PRO B CA 1
ATOM 9994 C C . PRO B 1 568 ? -23.969 -13.203 -29.703 1 97 568 PRO B C 1
ATOM 9996 O O . PRO B 1 568 ? -24.078 -12.023 -30.062 1 97 568 PRO B O 1
ATOM 9999 N N . ILE B 1 569 ? -24.406 -13.562 -28.578 1 96.88 569 ILE B N 1
ATOM 10000 C CA . ILE B 1 569 ? -25.156 -12.695 -27.672 1 96.88 569 ILE B CA 1
ATOM 10001 C C . ILE B 1 569 ? -24.297 -11.5 -27.281 1 96.88 569 ILE B C 1
ATOM 10003 O O . ILE B 1 569 ? -24.812 -10.453 -26.875 1 96.88 569 ILE B O 1
ATOM 10007 N N . MET B 1 570 ? -22.984 -11.617 -27.375 1 97.38 570 MET B N 1
ATOM 10008 C CA . MET B 1 570 ? -22.078 -10.57 -26.922 1 97.38 570 MET B CA 1
ATOM 10009 C C . MET B 1 570 ? -22.266 -9.297 -27.75 1 97.38 570 MET B C 1
ATOM 10011 O O . MET B 1 570 ? -21.984 -8.195 -27.266 1 97.38 570 MET B O 1
ATOM 10015 N N . ASP B 1 571 ? -22.797 -9.367 -28.969 1 97.06 571 ASP B N 1
ATOM 10016 C CA . ASP B 1 571 ? -23.062 -8.188 -29.781 1 97.06 571 ASP B CA 1
ATOM 10017 C C . ASP B 1 571 ? -23.969 -7.203 -29.047 1 97.06 571 ASP B C 1
ATOM 10019 O O . ASP B 1 571 ? -23.797 -5.988 -29.156 1 97.06 571 ASP B O 1
ATOM 10023 N N . GLU B 1 572 ? -24.922 -7.746 -28.344 1 96.44 572 GLU B N 1
ATOM 10024 C CA . GLU B 1 572 ? -25.875 -6.902 -27.625 1 96.44 572 GLU B CA 1
ATOM 10025 C C . GLU B 1 572 ? -25.188 -6.133 -26.5 1 96.44 572 GLU B C 1
ATOM 10027 O O . GLU B 1 572 ? -25.531 -4.988 -26.219 1 96.44 572 GLU B O 1
ATOM 10032 N N . PHE B 1 573 ? -24.234 -6.781 -25.844 1 96.31 573 PHE B N 1
ATOM 10033 C CA . PHE B 1 573 ? -23.484 -6.125 -24.781 1 96.31 573 PHE B CA 1
ATOM 10034 C C . PHE B 1 573 ? -22.547 -5.074 -25.344 1 96.31 573 PHE B C 1
ATOM 10036 O O . PHE B 1 573 ? -22.453 -3.967 -24.812 1 96.31 573 PHE B O 1
ATOM 10043 N N . ILE B 1 574 ? -21.797 -5.371 -26.438 1 96.19 574 ILE B N 1
ATOM 10044 C CA . ILE B 1 574 ? -20.781 -4.516 -27.047 1 96.19 574 ILE B CA 1
ATOM 10045 C C . ILE B 1 574 ? -21.438 -3.242 -27.578 1 96.19 574 ILE B C 1
ATOM 10047 O O . ILE B 1 574 ? -20.875 -2.156 -27.484 1 96.19 574 ILE B O 1
ATOM 10051 N N . GLU B 1 575 ? -22.625 -3.334 -28.078 1 93.31 575 GLU B N 1
ATOM 10052 C CA . GLU B 1 575 ? -23.281 -2.219 -28.734 1 93.31 575 GLU B CA 1
ATOM 10053 C C . GLU B 1 575 ? -24.078 -1.376 -27.75 1 93.31 575 GLU B C 1
ATOM 10055 O O . GLU B 1 575 ? -24.453 -0.24 -28.047 1 93.31 575 GLU B O 1
ATOM 10060 N N . ALA B 1 576 ? -24.344 -1.929 -26.594 1 90.56 576 ALA B N 1
ATOM 10061 C CA . ALA B 1 576 ? -25.141 -1.213 -25.594 1 90.56 576 ALA B CA 1
ATOM 10062 C C . ALA B 1 576 ? -24.391 0.003 -25.062 1 90.56 576 ALA B C 1
ATOM 10064 O O . ALA B 1 576 ? -23.172 -0.046 -24.875 1 90.56 576 ALA B O 1
ATOM 10065 N N . THR B 1 577 ? -25.109 1.101 -24.781 1 87.44 577 THR B N 1
ATOM 10066 C CA . THR B 1 577 ? -24.516 2.281 -24.156 1 87.44 577 THR B CA 1
ATOM 10067 C C . THR B 1 577 ? -24.219 2.027 -22.688 1 87.44 577 THR B C 1
ATOM 10069 O O . THR B 1 577 ? -25.109 1.629 -21.938 1 87.44 577 THR B O 1
ATOM 10072 N N . PRO B 1 578 ? -23.016 2.238 -22.281 1 86.25 578 PRO B N 1
ATOM 10073 C CA . PRO B 1 578 ? -22.719 2.074 -20.859 1 86.25 578 PRO B CA 1
ATOM 10074 C C . PRO B 1 578 ? -23.531 3.01 -19.969 1 86.25 578 PRO B C 1
ATOM 10076 O O . PRO B 1 578 ? -23.594 4.215 -20.219 1 86.25 578 PRO B O 1
ATOM 10079 N N . SER B 1 579 ? -24.172 2.457 -18.969 1 85.44 579 SER B N 1
ATOM 10080 C CA . SER B 1 579 ? -25.062 3.207 -18.078 1 85.44 579 SER B CA 1
ATOM 10081 C C . SER B 1 579 ? -25.062 2.619 -16.672 1 85.44 579 SER B C 1
ATOM 10083 O O . SER B 1 579 ? -25.047 1.399 -16.516 1 85.44 579 SER B O 1
ATOM 10085 N N . ALA B 1 580 ? -25.203 3.475 -15.688 1 80.75 580 ALA B N 1
ATOM 10086 C CA . ALA B 1 580 ? -25.312 3.016 -14.305 1 80.75 580 ALA B CA 1
ATOM 10087 C C . ALA B 1 580 ? -26.75 2.658 -13.945 1 80.75 580 ALA B C 1
ATOM 10089 O O . ALA B 1 580 ? -26.984 1.902 -13 1 80.75 580 ALA B O 1
ATOM 10090 N N . GLU B 1 581 ? -27.703 3.119 -14.617 1 82.06 581 GLU B N 1
ATOM 10091 C CA . GLU B 1 581 ? -29.125 2.877 -14.438 1 82.06 581 GLU B CA 1
ATOM 10092 C C . GLU B 1 581 ? -29.562 3.143 -13 1 82.06 581 GLU B C 1
ATOM 10094 O O . GLU B 1 581 ? -30.203 2.301 -12.375 1 82.06 581 GLU B O 1
ATOM 10099 N N . LEU B 1 582 ? -29.109 4.281 -12.469 1 85.56 582 LEU B N 1
ATOM 10100 C CA . LEU B 1 582 ? -29.469 4.652 -11.102 1 85.56 582 LEU B CA 1
ATOM 10101 C C . LEU B 1 582 ? -30.484 5.785 -11.086 1 85.56 582 LEU B C 1
ATOM 10103 O O . LEU B 1 582 ? -31.016 6.129 -10.031 1 85.56 582 LEU B O 1
ATOM 10107 N N . LEU B 1 583 ? -30.734 6.379 -12.227 1 87.19 583 LEU B N 1
ATOM 10108 C CA . LEU B 1 583 ? -31.719 7.449 -12.359 1 87.19 583 LEU B CA 1
ATOM 10109 C C . LEU B 1 583 ? -33.062 6.906 -12.875 1 87.19 583 LEU B C 1
ATOM 10111 O O . LEU B 1 583 ? -33.094 5.887 -13.57 1 87.19 583 LEU B O 1
ATOM 10115 N N . PRO B 1 584 ? -34.125 7.609 -12.547 1 87.06 584 PRO B N 1
ATOM 10116 C CA . PRO B 1 584 ? -35.438 7.188 -13.094 1 87.06 584 PRO B CA 1
ATOM 10117 C C . PRO B 1 584 ? -35.438 7.156 -14.625 1 87.06 584 PRO B C 1
ATOM 10119 O O . PRO B 1 584 ? -34.781 7.984 -15.266 1 87.06 584 PRO B O 1
ATOM 10122 N N . LEU B 1 585 ? -36.188 6.258 -15.148 1 83 585 LEU B N 1
ATOM 10123 C CA . LEU B 1 585 ? -36.281 6.109 -16.594 1 83 585 LEU B CA 1
ATOM 10124 C C . LEU B 1 585 ? -36.719 7.418 -17.25 1 83 585 LEU B C 1
ATOM 10126 O O . LEU B 1 585 ? -36.312 7.715 -18.375 1 83 585 LEU B O 1
ATOM 10130 N N . SER B 1 586 ? -37.469 8.203 -16.531 1 81.56 586 SER B N 1
ATOM 10131 C CA . SER B 1 586 ? -37.969 9.477 -17.031 1 81.56 586 SER B CA 1
ATOM 10132 C C . SER B 1 586 ? -36.812 10.477 -17.234 1 81.56 586 SER B C 1
ATOM 10134 O O . SER B 1 586 ? -36.969 11.469 -17.938 1 81.56 586 SER B O 1
ATOM 10136 N N . ALA B 1 587 ? -35.719 10.242 -16.609 1 83.12 587 ALA B N 1
ATOM 10137 C CA . ALA B 1 587 ? -34.562 11.133 -16.734 1 83.12 587 ALA B CA 1
ATOM 10138 C C . ALA B 1 587 ? -33.812 10.867 -18.016 1 83.12 587 ALA B C 1
ATOM 10140 O O . ALA B 1 587 ? -32.906 11.625 -18.375 1 83.12 587 ALA B O 1
ATOM 10141 N N . GLY B 1 588 ? -34.188 9.859 -18.766 1 80.25 588 GLY B N 1
ATOM 10142 C CA . GLY B 1 588 ? -33.438 9.492 -19.969 1 80.25 588 GLY B CA 1
ATOM 10143 C C . GLY B 1 588 ? -32.281 8.547 -19.703 1 80.25 588 GLY B C 1
ATOM 10144 O O . GLY B 1 588 ? -32.219 7.945 -18.625 1 80.25 588 GLY B O 1
ATOM 10145 N N . VAL B 1 589 ? -31.453 8.391 -20.703 1 80.44 589 VAL B N 1
ATOM 10146 C CA . VAL B 1 589 ? -30.344 7.461 -20.578 1 80.44 589 VAL B CA 1
ATOM 10147 C C . VAL B 1 589 ? -29.188 8.125 -19.828 1 80.44 589 VAL B C 1
ATOM 10149 O O . VAL B 1 589 ? -28.719 9.203 -20.219 1 80.44 589 VAL B O 1
ATOM 10152 N N . GLN B 1 590 ? -28.844 7.625 -18.781 1 85.31 590 GLN B N 1
ATOM 10153 C CA . GLN B 1 590 ? -27.688 8.078 -17.984 1 85.31 590 GLN B CA 1
ATOM 10154 C C . GLN B 1 590 ? -26.391 7.586 -18.594 1 85.31 590 GLN B C 1
ATOM 10156 O O . GLN B 1 590 ? -25.766 6.641 -18.094 1 85.31 590 GLN B O 1
ATOM 10161 N N . ALA B 1 591 ? -25.859 8.305 -19.594 1 84.56 591 ALA B N 1
ATOM 10162 C CA . ALA B 1 591 ? -24.625 7.891 -20.25 1 84.56 591 ALA B CA 1
ATOM 10163 C C . ALA B 1 591 ? -23.406 8.242 -19.406 1 84.56 591 ALA B C 1
ATOM 10165 O O . ALA B 1 591 ? -23.203 9.406 -19.062 1 84.56 591 ALA B O 1
ATOM 10166 N N . ASP B 1 592 ? -22.531 7.258 -19.156 1 88.12 592 ASP B N 1
ATOM 10167 C CA . ASP B 1 592 ? -21.375 7.418 -18.281 1 88.12 592 ASP B CA 1
ATOM 10168 C C . ASP B 1 592 ? -20.438 8.492 -18.812 1 88.12 592 ASP B C 1
ATOM 10170 O O . ASP B 1 592 ? -20 9.367 -18.062 1 88.12 592 ASP B O 1
ATOM 10174 N N . GLU B 1 593 ? -20.094 8.477 -20.062 1 89.75 593 GLU B N 1
ATOM 10175 C CA . GLU B 1 593 ? -19.125 9.383 -20.656 1 89.75 593 GLU B CA 1
ATOM 10176 C C . GLU B 1 593 ? -19.609 10.828 -20.594 1 89.75 593 GLU B C 1
ATOM 10178 O O . GLU B 1 593 ? -18.812 11.75 -20.422 1 89.75 593 GLU B O 1
ATOM 10183 N N . ASP B 1 594 ? -20.938 10.992 -20.75 1 88.44 594 ASP B N 1
ATOM 10184 C CA . ASP B 1 594 ? -21.516 12.32 -20.641 1 88.44 594 ASP B CA 1
ATOM 10185 C C . ASP B 1 594 ? -21.406 12.859 -19.203 1 88.44 594 ASP B C 1
ATOM 10187 O O . ASP B 1 594 ? -21.047 14.023 -19 1 88.44 594 ASP B O 1
ATOM 10191 N N . GLU B 1 595 ? -21.656 12.039 -18.312 1 88.25 595 GLU B N 1
ATOM 10192 C CA . GLU B 1 595 ? -21.547 12.43 -16.906 1 88.25 595 GLU B CA 1
ATOM 10193 C C . GLU B 1 595 ? -20.109 12.758 -16.516 1 88.25 595 GLU B C 1
ATOM 10195 O O . GLU B 1 595 ? -19.875 13.703 -15.766 1 88.25 595 GLU B O 1
ATOM 10200 N N . MET B 1 596 ? -19.188 12.008 -17.031 1 91.44 596 MET B N 1
ATOM 10201 C CA . MET B 1 596 ? -17.781 12.195 -16.688 1 91.44 596 MET B CA 1
ATOM 10202 C C . MET B 1 596 ? -17.188 13.375 -17.453 1 91.44 596 MET B C 1
ATOM 10204 O O . MET B 1 596 ? -16.234 14 -16.984 1 91.44 596 MET B O 1
ATOM 10208 N N . GLY B 1 597 ? -17.75 13.648 -18.656 1 92.62 597 GLY B N 1
ATOM 10209 C CA . GLY B 1 597 ? -17.203 14.664 -19.531 1 92.62 597 GLY B CA 1
ATOM 10210 C C . GLY B 1 597 ? -15.922 14.227 -20.219 1 92.62 597 GLY B C 1
ATOM 10211 O O . GLY B 1 597 ? -15.18 15.055 -20.766 1 92.62 597 GLY B O 1
ATOM 10212 N N . LEU B 1 598 ? -15.562 12.969 -20.094 1 95.62 598 LEU B N 1
ATOM 10213 C CA . LEU B 1 598 ? -14.43 12.312 -20.734 1 95.62 598 LEU B CA 1
ATOM 10214 C C . LEU B 1 598 ? -14.844 10.961 -21.312 1 95.62 598 LEU B C 1
ATOM 10216 O O . LEU B 1 598 ? -15.633 10.234 -20.703 1 95.62 598 LEU B O 1
ATOM 10220 N N . THR B 1 599 ? -14.352 10.664 -22.5 1 95.25 599 THR B N 1
ATOM 10221 C CA . THR B 1 599 ? -14.555 9.328 -23.047 1 95.25 599 THR B CA 1
ATOM 10222 C C . THR B 1 599 ? -13.602 8.32 -22.406 1 95.25 599 THR B C 1
ATOM 10224 O O . THR B 1 599 ? -12.602 8.711 -21.797 1 95.25 599 THR B O 1
ATOM 10227 N N . TYR B 1 600 ? -13.93 7.039 -22.5 1 95.25 600 TYR B N 1
ATOM 10228 C CA . TYR B 1 600 ? -13.062 5.996 -21.969 1 95.25 600 TYR B CA 1
ATOM 10229 C C . TYR B 1 600 ? -11.703 6.008 -22.672 1 95.25 600 TYR B C 1
ATOM 10231 O O . TYR B 1 600 ? -10.68 5.715 -22.047 1 95.25 600 TYR B O 1
ATOM 10239 N N . SER B 1 601 ? -11.656 6.328 -23.953 1 95.31 601 SER B N 1
ATOM 10240 C CA . SER B 1 601 ? -10.398 6.461 -24.672 1 95.31 601 SER B CA 1
ATOM 10241 C C . SER B 1 601 ? -9.547 7.586 -24.109 1 95.31 601 SER B C 1
ATOM 10243 O O . SER B 1 601 ? -8.336 7.434 -23.938 1 95.31 601 SER B O 1
ATOM 10245 N N . GLU B 1 602 ? -10.211 8.727 -23.859 1 96.19 602 GLU B N 1
ATOM 10246 C CA . GLU B 1 602 ? -9.5 9.859 -23.266 1 96.19 602 GLU B CA 1
ATOM 10247 C C . GLU B 1 602 ? -8.969 9.508 -21.875 1 96.19 602 GLU B C 1
ATOM 10249 O O . GLU B 1 602 ? -7.863 9.914 -21.5 1 96.19 602 GLU B O 1
ATOM 10254 N N . LEU B 1 603 ? -9.773 8.758 -21.062 1 96.62 603 LEU B N 1
ATOM 10255 C CA . LEU B 1 603 ? -9.328 8.328 -19.734 1 96.62 603 LEU B CA 1
ATOM 10256 C C . LEU B 1 603 ? -8.094 7.438 -19.844 1 96.62 603 LEU B C 1
ATOM 10258 O O . LEU B 1 603 ? -7.16 7.562 -19.047 1 96.62 603 LEU B O 1
ATOM 10262 N N . SER B 1 604 ? -8.07 6.535 -20.844 1 95.56 604 SER B N 1
ATOM 10263 C CA . SER B 1 604 ? -6.914 5.68 -21.062 1 95.56 604 SER B CA 1
ATOM 10264 C C . SER B 1 604 ? -5.684 6.5 -21.438 1 95.56 604 SER B C 1
ATOM 10266 O O . SER B 1 604 ? -4.586 6.242 -20.938 1 95.56 604 SER B O 1
ATOM 10268 N N . ASP B 1 605 ? -5.898 7.488 -22.312 1 95.38 605 ASP B N 1
ATOM 10269 C CA . ASP B 1 605 ? -4.793 8.352 -22.719 1 95.38 605 ASP B CA 1
ATOM 10270 C C . ASP B 1 605 ? -4.199 9.07 -21.5 1 95.38 605 ASP B C 1
ATOM 10272 O O . ASP B 1 605 ? -2.98 9.07 -21.312 1 95.38 605 ASP B O 1
ATOM 10276 N N . LEU B 1 606 ? -5.059 9.633 -20.75 1 96.75 606 LEU B N 1
ATOM 10277 C CA . LEU B 1 606 ? -4.605 10.414 -19.609 1 96.75 606 LEU B CA 1
ATOM 10278 C C . LEU B 1 606 ? -3.998 9.508 -18.531 1 96.75 606 LEU B C 1
ATOM 10280 O O . LEU B 1 606 ? -3.064 9.906 -17.844 1 96.75 606 LEU B O 1
ATOM 10284 N N . GLY B 1 607 ? -4.586 8.273 -18.375 1 96.38 607 GLY B N 1
ATOM 10285 C CA . GLY B 1 607 ? -3.994 7.301 -17.469 1 96.38 607 GLY B CA 1
ATOM 10286 C C . GLY B 1 607 ? -2.572 6.926 -17.844 1 96.38 607 GLY B C 1
ATOM 10287 O O . GLY B 1 607 ? -1.698 6.848 -16.984 1 96.38 607 GLY B O 1
ATOM 10288 N N . ILE B 1 608 ? -2.334 6.73 -19.109 1 95.44 608 ILE B N 1
ATOM 10289 C CA . ILE B 1 608 ? -1.02 6.355 -19.609 1 95.44 608 ILE B CA 1
ATOM 10290 C C . ILE B 1 608 ? -0.049 7.523 -19.453 1 95.44 608 ILE B C 1
ATOM 10292 O O . ILE B 1 608 ? 1.072 7.344 -18.969 1 95.44 608 ILE B O 1
ATOM 10296 N N . LEU B 1 609 ? -0.468 8.742 -19.812 1 95.19 609 LEU B N 1
ATOM 10297 C CA . LEU B 1 609 ? 0.389 9.914 -19.703 1 95.19 609 LEU B CA 1
ATOM 10298 C C . LEU B 1 609 ? 0.82 10.141 -18.266 1 95.19 609 LEU B C 1
ATOM 10300 O O . LEU B 1 609 ? 1.997 10.391 -17.984 1 95.19 609 LEU B O 1
ATOM 10304 N N . ARG B 1 610 ? -0.095 9.992 -17.359 1 96.12 610 ARG B N 1
ATOM 10305 C CA . ARG B 1 610 ? 0.145 10.273 -15.945 1 96.12 610 ARG B CA 1
ATOM 10306 C C . ARG B 1 610 ? 1.071 9.234 -15.328 1 96.12 610 ARG B C 1
ATOM 10308 O O . ARG B 1 610 ? 2.047 9.578 -14.656 1 96.12 610 ARG B O 1
ATOM 10315 N N . LYS B 1 611 ? 0.801 7.949 -15.539 1 96.25 611 LYS B N 1
ATOM 10316 C CA . LYS B 1 611 ? 1.47 6.895 -14.781 1 96.25 611 LYS B CA 1
ATOM 10317 C C . LYS B 1 611 ? 2.645 6.316 -15.562 1 96.25 611 LYS B C 1
ATOM 10319 O O . LYS B 1 611 ? 3.736 6.145 -15.023 1 96.25 611 LYS B O 1
ATOM 10324 N N . VAL B 1 612 ? 2.438 5.992 -16.781 1 93 612 VAL B N 1
ATOM 10325 C CA . VAL B 1 612 ? 3.447 5.32 -17.594 1 93 612 VAL B CA 1
ATOM 10326 C C . VAL B 1 612 ? 4.488 6.332 -18.062 1 93 612 VAL B C 1
ATOM 10328 O O . VAL B 1 612 ? 5.691 6.133 -17.875 1 93 612 VAL B O 1
ATOM 10331 N N . ASP B 1 613 ? 3.975 7.488 -18.609 1 93.56 613 ASP B N 1
ATOM 10332 C CA . ASP B 1 613 ? 4.891 8.508 -19.109 1 93.56 613 ASP B CA 1
ATOM 10333 C C . ASP B 1 613 ? 5.352 9.43 -17.984 1 93.56 613 ASP B C 1
ATOM 10335 O O . ASP B 1 613 ? 6.246 10.258 -18.172 1 93.56 613 ASP B O 1
ATOM 10339 N N . LYS B 1 614 ? 4.727 9.344 -16.812 1 95.19 614 LYS B N 1
ATOM 10340 C CA . LYS B 1 614 ? 5.133 10.078 -15.609 1 95.19 614 LYS B CA 1
ATOM 10341 C C . LYS B 1 614 ? 5.02 11.586 -15.82 1 95.19 614 LYS B C 1
ATOM 10343 O O . LYS B 1 614 ? 5.969 12.328 -15.555 1 95.19 614 LYS B O 1
ATOM 10348 N N . LEU B 1 615 ? 3.873 11.992 -16.297 1 94.94 615 LEU B N 1
ATOM 10349 C CA . LEU B 1 615 ? 3.621 13.406 -16.547 1 94.94 615 LEU B CA 1
ATOM 10350 C C . LEU B 1 615 ? 2.615 13.969 -15.555 1 94.94 615 LEU B C 1
ATOM 10352 O O . LEU B 1 615 ? 1.608 13.328 -15.25 1 94.94 615 LEU B O 1
ATOM 10356 N N . GLY B 1 616 ? 2.936 15.133 -14.992 1 95.69 616 GLY B N 1
ATOM 10357 C CA . GLY B 1 616 ? 1.931 15.891 -14.266 1 95.69 616 GLY B CA 1
ATOM 10358 C C . GLY B 1 616 ? 0.977 16.656 -15.172 1 95.69 616 GLY B C 1
ATOM 10359 O O . GLY B 1 616 ? 1.051 16.531 -16.391 1 95.69 616 GLY B O 1
ATOM 10360 N N . PRO B 1 617 ? 0.082 17.438 -14.602 1 97.06 617 PRO B N 1
ATOM 10361 C CA . PRO B 1 617 ? -0.935 18.125 -15.391 1 97.06 617 PRO B CA 1
ATOM 10362 C C . PRO B 1 617 ? -0.333 18.984 -16.5 1 97.06 617 PRO B C 1
ATOM 10364 O O . PRO B 1 617 ? -0.826 18.984 -17.625 1 97.06 617 PRO B O 1
ATOM 10367 N N . TRP B 1 618 ? 0.727 19.75 -16.219 1 96.81 618 TRP B N 1
ATOM 10368 C CA . TRP B 1 618 ? 1.344 20.656 -17.188 1 96.81 618 TRP B CA 1
ATOM 10369 C C . TRP B 1 618 ? 1.926 19.875 -18.359 1 96.81 618 TRP B C 1
ATOM 10371 O O . TRP B 1 618 ? 1.629 20.172 -19.531 1 96.81 618 TRP B O 1
ATOM 10381 N N . SER B 1 619 ? 2.699 18.859 -18.062 1 96.31 619 SER B N 1
ATOM 10382 C CA . SER B 1 619 ? 3.352 18.078 -19.109 1 96.31 619 SER B CA 1
ATOM 10383 C C . SER B 1 619 ? 2.336 17.25 -19.906 1 96.31 619 SER B C 1
ATOM 10385 O O . SER B 1 619 ? 2.508 17.031 -21.109 1 96.31 619 SER B O 1
ATOM 10387 N N . ALA B 1 620 ? 1.274 16.734 -19.203 1 96.31 620 ALA B N 1
ATOM 10388 C CA . ALA B 1 620 ? 0.209 16.031 -19.906 1 96.31 620 ALA B CA 1
ATOM 10389 C C . ALA B 1 620 ? -0.473 16.953 -20.922 1 96.31 620 ALA B C 1
ATOM 10391 O O . ALA B 1 620 ? -0.728 16.547 -22.062 1 96.31 620 ALA B O 1
ATOM 10392 N N . TYR B 1 621 ? -0.779 18.297 -20.594 1 97.38 621 TYR B N 1
ATOM 10393 C CA . TYR B 1 621 ? -1.374 19.281 -21.484 1 97.38 621 TYR B CA 1
ATOM 10394 C C . TYR B 1 621 ? -0.486 19.531 -22.703 1 97.38 621 TYR B C 1
ATOM 10396 O O . TYR B 1 621 ? -0.96 19.516 -23.844 1 97.38 621 TYR B O 1
ATOM 10404 N N . LEU B 1 622 ? 0.82 19.641 -22.438 1 95.06 622 LEU B N 1
ATOM 10405 C CA . LEU B 1 622 ? 1.753 19.891 -23.531 1 95.06 622 LEU B CA 1
ATOM 10406 C C . LEU B 1 622 ? 1.791 18.719 -24.5 1 95.06 622 LEU B C 1
ATOM 10408 O O . LEU B 1 622 ? 1.817 18.922 -25.719 1 95.06 622 LEU B O 1
ATOM 10412 N N . ARG B 1 623 ? 1.85 17.5 -23.922 1 94.69 623 ARG B N 1
ATOM 10413 C CA . ARG B 1 623 ? 1.873 16.312 -24.766 1 94.69 623 ARG B CA 1
ATOM 10414 C C . ARG B 1 623 ? 0.601 16.203 -25.594 1 94.69 623 ARG B C 1
ATOM 10416 O O . ARG B 1 623 ? 0.656 15.867 -26.781 1 94.69 623 ARG B O 1
ATOM 10423 N N . LEU B 1 624 ? -0.557 16.484 -25.031 1 95.06 624 LEU B N 1
ATOM 10424 C CA . LEU B 1 624 ? -1.842 16.359 -25.703 1 95.06 624 LEU B CA 1
ATOM 10425 C C . LEU B 1 624 ? -2.006 17.438 -26.781 1 95.06 624 LEU B C 1
ATOM 10427 O O . LEU B 1 624 ? -2.697 17.219 -27.781 1 95.06 624 LEU B O 1
ATOM 10431 N N . LEU B 1 625 ? -1.385 18.641 -26.578 1 93.81 625 LEU B N 1
ATOM 10432 C CA . LEU B 1 625 ? -1.402 19.672 -27.609 1 93.81 625 LEU B CA 1
ATOM 10433 C C . LEU B 1 625 ? -0.884 19.109 -28.938 1 93.81 625 LEU B C 1
ATOM 10435 O O . LEU B 1 625 ? -1.407 19.453 -30 1 93.81 625 LEU B O 1
ATOM 10439 N N . SER B 1 626 ? 0.126 18.328 -28.797 1 92.5 626 SER B N 1
ATOM 10440 C CA . SER B 1 626 ? 0.72 17.734 -30 1 92.5 626 SER B CA 1
ATOM 10441 C C . SER B 1 626 ? -0.103 16.562 -30.5 1 92.5 626 SER B C 1
ATOM 10443 O O . SER B 1 626 ? -0.38 16.453 -31.703 1 92.5 626 SER B O 1
ATOM 10445 N N . GLN B 1 627 ? -0.585 15.672 -29.625 1 92.25 627 GLN B N 1
ATOM 10446 C CA . GLN B 1 627 ? -1.231 14.414 -30 1 92.25 627 GLN B CA 1
ATOM 10447 C C . GLN B 1 627 ? -2.65 14.656 -30.5 1 92.25 627 GLN B C 1
ATOM 10449 O O . GLN B 1 627 ? -3.143 13.914 -31.359 1 92.25 627 GLN B O 1
ATOM 10454 N N . TRP B 1 628 ? -3.287 15.68 -29.891 1 92.88 628 TRP B N 1
ATOM 10455 C CA . TRP B 1 628 ? -4.688 15.922 -30.234 1 92.88 628 TRP B CA 1
ATOM 10456 C C . TRP B 1 628 ? -4.824 17.109 -31.172 1 92.88 628 TRP B C 1
ATOM 10458 O O . TRP B 1 628 ? -5.918 17.656 -31.344 1 92.88 628 TRP B O 1
ATOM 10468 N N . LYS B 1 629 ? -3.775 17.531 -31.781 1 89.44 629 LYS B N 1
ATOM 10469 C CA . LYS B 1 629 ? -3.725 18.734 -32.625 1 89.44 629 LYS B CA 1
ATOM 10470 C C . LYS B 1 629 ? -4.734 18.672 -33.75 1 89.44 629 LYS B C 1
ATOM 10472 O O . LYS B 1 629 ? -5.398 19.656 -34.062 1 89.44 629 LYS B O 1
ATOM 10477 N N . GLU B 1 630 ? -4.832 17.438 -34.375 1 90.31 630 GLU B N 1
ATOM 10478 C CA . GLU B 1 630 ? -5.664 17.297 -35.562 1 90.31 630 GLU B CA 1
ATOM 10479 C C . GLU B 1 630 ? -7.074 16.828 -35.188 1 90.31 630 GLU B C 1
ATOM 10481 O O . GLU B 1 630 ? -7.906 16.594 -36.062 1 90.31 630 GLU B O 1
ATOM 10486 N N . ARG B 1 631 ? -7.375 16.688 -33.906 1 91.62 631 ARG B N 1
ATOM 10487 C CA . ARG B 1 631 ? -8.703 16.281 -33.5 1 91.62 631 ARG B CA 1
ATOM 10488 C C . ARG B 1 631 ? -9.734 17.375 -33.75 1 91.62 631 ARG B C 1
ATOM 10490 O O . ARG B 1 631 ? -9.562 18.516 -33.312 1 91.62 631 ARG B O 1
ATOM 10497 N N . PRO B 1 632 ? -10.742 17.078 -34.5 1 92.44 632 PRO B N 1
ATOM 10498 C CA . PRO B 1 632 ? -11.734 18.109 -34.812 1 92.44 632 PRO B CA 1
ATOM 10499 C C . PRO B 1 632 ? -12.352 18.734 -33.562 1 92.44 632 PRO B C 1
ATOM 10501 O O . PRO B 1 632 ? -12.742 18.016 -32.625 1 92.44 632 PRO B O 1
ATOM 10504 N N . GLY B 1 633 ? -12.336 20 -33.5 1 90.81 633 GLY B N 1
ATOM 10505 C CA . GLY B 1 633 ? -13 20.719 -32.438 1 90.81 633 GLY B CA 1
ATOM 10506 C C . GLY B 1 633 ? -12.109 20.969 -31.234 1 90.81 633 GLY B C 1
ATOM 10507 O O . GLY B 1 633 ? -12.539 21.578 -30.25 1 90.81 633 GLY B O 1
ATOM 10508 N N . PHE B 1 634 ? -10.906 20.547 -31.359 1 91.88 634 PHE B N 1
ATOM 10509 C CA . PHE B 1 634 ? -10.031 20.688 -30.203 1 91.88 634 PHE B CA 1
ATOM 10510 C C . PHE B 1 634 ? -8.961 21.734 -30.469 1 91.88 634 PHE B C 1
ATOM 10512 O O . PHE B 1 634 ? -8.172 21.609 -31.406 1 91.88 634 PHE B O 1
ATOM 10519 N N . GLY B 1 635 ? -9.031 22.781 -29.781 1 92.81 635 GLY B N 1
ATOM 10520 C CA . GLY B 1 635 ? -7.938 23.734 -29.641 1 92.81 635 GLY B CA 1
ATOM 10521 C C . GLY B 1 635 ? -7.266 23.656 -28.281 1 92.81 635 GLY B C 1
ATOM 10522 O O . GLY B 1 635 ? -7.574 22.781 -27.469 1 92.81 635 GLY B O 1
ATOM 10523 N N . PRO B 1 636 ? -6.348 24.578 -28.047 1 94.81 636 PRO B N 1
ATOM 10524 C CA . PRO B 1 636 ? -5.645 24.562 -26.766 1 94.81 636 PRO B CA 1
ATOM 10525 C C . PRO B 1 636 ? -6.59 24.641 -25.578 1 94.81 636 PRO B C 1
ATOM 10527 O O . PRO B 1 636 ? -6.371 23.969 -24.562 1 94.81 636 PRO B O 1
ATOM 10530 N N . LYS B 1 637 ? -7.57 25.438 -25.672 1 96.5 637 LYS B N 1
ATOM 10531 C CA . LYS B 1 637 ? -8.516 25.625 -24.578 1 96.5 637 LYS B CA 1
ATOM 10532 C C . LYS B 1 637 ? -9.289 24.344 -24.297 1 96.5 637 LYS B C 1
ATOM 10534 O O . LYS B 1 637 ? -9.461 23.953 -23.141 1 96.5 637 LYS B O 1
ATOM 10539 N N . GLU B 1 638 ? -9.797 23.703 -25.375 1 96.38 638 GLU B N 1
ATOM 10540 C CA . GLU B 1 638 ? -10.562 22.469 -25.219 1 96.38 638 GLU B CA 1
ATOM 10541 C C . GLU B 1 638 ? -9.703 21.344 -24.641 1 96.38 638 GLU B C 1
ATOM 10543 O O . GLU B 1 638 ? -10.172 20.562 -23.828 1 96.38 638 GLU B O 1
ATOM 10548 N N . ILE B 1 639 ? -8.453 21.297 -25.062 1 96.38 639 ILE B N 1
ATOM 10549 C CA . ILE B 1 639 ? -7.523 20.297 -24.562 1 96.38 639 ILE B CA 1
ATOM 10550 C C . ILE B 1 639 ? -7.254 20.531 -23.078 1 96.38 639 ILE B C 1
ATOM 10552 O O . ILE B 1 639 ? -7.273 19.594 -22.266 1 96.38 639 ILE B O 1
ATOM 10556 N N . ALA B 1 640 ? -7.012 21.812 -22.703 1 97.81 640 ALA B N 1
ATOM 10557 C CA . ALA B 1 640 ? -6.777 22.172 -21.312 1 97.81 640 ALA B CA 1
ATOM 10558 C C . ALA B 1 640 ? -7.965 21.781 -20.438 1 97.81 640 ALA B C 1
ATOM 10560 O O . ALA B 1 640 ? -7.785 21.297 -19.312 1 97.81 640 ALA B O 1
ATOM 10561 N N . GLU B 1 641 ? -9.141 22.031 -20.922 1 97.38 641 GLU B N 1
ATOM 10562 C CA . GLU B 1 641 ? -10.352 21.719 -20.172 1 97.38 641 GLU B CA 1
ATOM 10563 C C . GLU B 1 641 ? -10.438 20.234 -19.859 1 97.38 641 GLU B C 1
ATOM 10565 O O . GLU B 1 641 ? -10.875 19.844 -18.766 1 97.38 641 GLU B O 1
ATOM 10570 N N . LYS B 1 642 ? -10.094 19.391 -20.844 1 97.5 642 LYS B N 1
ATOM 10571 C CA . LYS B 1 642 ? -10.07 17.953 -20.594 1 97.5 642 LYS B CA 1
ATOM 10572 C C . LYS B 1 642 ? -9.055 17.594 -19.516 1 97.5 642 LYS B C 1
ATOM 10574 O O . LYS B 1 642 ? -9.328 16.734 -18.672 1 97.5 642 LYS B O 1
ATOM 10579 N N . VAL B 1 643 ? -7.906 18.25 -19.516 1 97.62 643 VAL B N 1
ATOM 10580 C CA . VAL B 1 643 ? -6.855 18 -18.531 1 97.62 643 VAL B CA 1
ATOM 10581 C C . VAL B 1 643 ? -7.328 18.438 -17.141 1 97.62 643 VAL B C 1
ATOM 10583 O O . VAL B 1 643 ? -7.176 17.703 -16.172 1 97.62 643 VAL B O 1
ATOM 10586 N N . TYR B 1 644 ? -7.977 19.719 -17.078 1 97.81 644 TYR B N 1
ATOM 10587 C CA . TYR B 1 644 ? -8.516 20.188 -15.82 1 97.81 644 TYR B CA 1
ATOM 10588 C C . TYR B 1 644 ? -9.516 19.203 -15.242 1 97.81 644 TYR B C 1
ATOM 10590 O O . TYR B 1 644 ? -9.461 18.875 -14.055 1 97.81 644 TYR B O 1
ATOM 10598 N N . ARG B 1 645 ? -10.328 18.75 -16.125 1 96.5 645 ARG B N 1
ATOM 10599 C CA . ARG B 1 645 ? -11.406 17.859 -15.695 1 96.5 645 ARG B CA 1
ATOM 10600 C C . ARG B 1 645 ? -10.844 16.547 -15.148 1 96.5 645 ARG B C 1
ATOM 10602 O O . ARG B 1 645 ? -11.289 16.062 -14.102 1 96.5 645 ARG B O 1
ATOM 10609 N N . PHE B 1 646 ? -9.953 15.984 -15.867 1 96.94 646 PHE B N 1
ATOM 10610 C CA . PHE B 1 646 ? -9.375 14.719 -15.43 1 96.94 646 PHE B CA 1
ATOM 10611 C C . PHE B 1 646 ? -8.711 14.867 -14.062 1 96.94 646 PHE B C 1
ATOM 10613 O O . PHE B 1 646 ? -9.023 14.133 -13.133 1 96.94 646 PHE B O 1
ATOM 10620 N N . TYR B 1 647 ? -7.82 15.852 -13.883 1 97.5 647 TYR B N 1
ATOM 10621 C CA . TYR B 1 647 ? -7.008 15.945 -12.68 1 97.5 647 TYR B CA 1
ATOM 10622 C C . TYR B 1 647 ? -7.836 16.438 -11.5 1 97.5 647 TYR B C 1
ATOM 10624 O O . TYR B 1 647 ? -7.547 16.094 -10.344 1 97.5 647 TYR B O 1
ATOM 10632 N N . ARG B 1 648 ? -8.828 17.25 -11.734 1 96.19 648 ARG B N 1
ATOM 10633 C CA . ARG B 1 648 ? -9.719 17.672 -10.664 1 96.19 648 ARG B CA 1
ATOM 10634 C C . ARG B 1 648 ? -10.445 16.484 -10.055 1 96.19 648 ARG B C 1
ATOM 10636 O O . ARG B 1 648 ? -10.438 16.297 -8.836 1 96.19 648 ARG B O 1
ATOM 10643 N N . PHE B 1 649 ? -11.039 15.633 -10.891 1 95.69 649 PHE B N 1
ATOM 10644 C CA . PHE B 1 649 ? -11.805 14.5 -10.391 1 95.69 649 PHE B CA 1
ATOM 10645 C C . PHE B 1 649 ? -10.883 13.414 -9.859 1 95.69 649 PHE B C 1
ATOM 10647 O O . PHE B 1 649 ? -11.234 12.703 -8.914 1 95.69 649 PHE B O 1
ATOM 10654 N N . TYR B 1 650 ? -9.719 13.312 -10.57 1 94.75 650 TYR B N 1
ATOM 10655 C CA . TYR B 1 650 ? -8.703 12.422 -10.016 1 94.75 650 TYR B CA 1
ATOM 10656 C C . TYR B 1 650 ? -8.383 12.797 -8.57 1 94.75 650 TYR B C 1
ATOM 10658 O O . TYR B 1 650 ? -8.359 11.93 -7.691 1 94.75 650 TYR B O 1
ATOM 10666 N N . ALA B 1 651 ? -8.234 14.062 -8.266 1 94.88 651 ALA B N 1
ATOM 10667 C CA . ALA B 1 651 ? -7.84 14.562 -6.945 1 94.88 651 ALA B CA 1
ATOM 10668 C C . ALA B 1 651 ? -8.977 14.398 -5.938 1 94.88 651 ALA B C 1
ATOM 10670 O O . ALA B 1 651 ? -8.758 13.914 -4.824 1 94.88 651 ALA B O 1
ATOM 10671 N N . ILE B 1 652 ? -10.211 14.75 -6.262 1 94.31 652 ILE B N 1
ATOM 10672 C CA . ILE B 1 652 ? -11.312 14.781 -5.305 1 94.31 652 ILE B CA 1
ATOM 10673 C C . ILE B 1 652 ? -11.742 13.359 -4.961 1 94.31 652 ILE B C 1
ATOM 10675 O O . ILE B 1 652 ? -12.25 13.102 -3.865 1 94.31 652 ILE B O 1
ATOM 10679 N N . ASN B 1 653 ? -11.438 12.375 -5.926 1 95.69 653 ASN B N 1
ATOM 10680 C CA . ASN B 1 653 ? -11.953 11.023 -5.727 1 95.69 653 ASN B CA 1
ATOM 10681 C C . ASN B 1 653 ? -10.852 10.055 -5.332 1 95.69 653 ASN B C 1
ATOM 10683 O O . ASN B 1 653 ? -11.102 8.867 -5.117 1 95.69 653 ASN B O 1
ATOM 10687 N N . ARG B 1 654 ? -9.609 10.516 -5.148 1 95.88 654 ARG B N 1
ATOM 10688 C CA . ARG B 1 654 ? -8.477 9.617 -4.906 1 95.88 654 ARG B CA 1
ATOM 10689 C C . ARG B 1 654 ? -8.672 8.828 -3.615 1 95.88 654 ARG B C 1
ATOM 10691 O O . ARG B 1 654 ? -8.18 7.711 -3.486 1 95.88 654 ARG B O 1
ATOM 10698 N N . HIS B 1 655 ? -9.406 9.359 -2.633 1 94.62 655 HIS B N 1
ATOM 10699 C CA . HIS B 1 655 ? -9.672 8.664 -1.379 1 94.62 655 HIS B CA 1
ATOM 10700 C C . HIS B 1 655 ? -10.391 7.344 -1.622 1 94.62 655 HIS B C 1
ATOM 10702 O O . HIS B 1 655 ? -10.227 6.391 -0.854 1 94.62 655 HIS B O 1
ATOM 10708 N N . LYS B 1 656 ? -11.117 7.215 -2.748 1 96.06 656 LYS B N 1
ATOM 10709 C CA . LYS B 1 656 ? -11.812 5.973 -3.086 1 96.06 656 LYS B CA 1
ATOM 10710 C C . LYS B 1 656 ? -10.828 4.879 -3.473 1 96.06 656 LYS B C 1
ATOM 10712 O O . LYS B 1 656 ? -11.086 3.693 -3.24 1 96.06 656 LYS B O 1
ATOM 10717 N N . ALA B 1 657 ? -9.688 5.246 -4.031 1 94.69 657 ALA B N 1
ATOM 10718 C CA . ALA B 1 657 ? -8.688 4.281 -4.477 1 94.69 657 ALA B CA 1
ATOM 10719 C C . ALA B 1 657 ? -7.98 3.637 -3.289 1 94.69 657 ALA B C 1
ATOM 10721 O O . ALA B 1 657 ? -7.383 2.566 -3.422 1 94.69 657 ALA B O 1
ATOM 10722 N N . THR B 1 658 ? -8.055 4.23 -2.082 1 94.81 658 THR B N 1
ATOM 10723 C CA . THR B 1 658 ? -7.379 3.701 -0.904 1 94.81 658 THR B CA 1
ATOM 10724 C C . THR B 1 658 ? -8.078 2.443 -0.396 1 94.81 658 THR B C 1
ATOM 10726 O O . THR B 1 658 ? -7.516 1.696 0.407 1 94.81 658 THR B O 1
ATOM 10729 N N . ILE B 1 659 ? -9.312 2.172 -0.892 1 94.75 659 ILE B N 1
ATOM 10730 C CA . ILE B 1 659 ? -10.055 1.003 -0.436 1 94.75 659 ILE B CA 1
ATOM 10731 C C . ILE B 1 659 ? -10.523 0.186 -1.639 1 94.75 659 ILE B C 1
ATOM 10733 O O . ILE B 1 659 ? -11.57 -0.459 -1.589 1 94.75 659 ILE B O 1
ATOM 10737 N N . ILE B 1 660 ? -9.844 0.31 -2.725 1 94.25 660 ILE B N 1
ATOM 10738 C CA . ILE B 1 660 ? -10.273 -0.42 -3.914 1 94.25 660 ILE B CA 1
ATOM 10739 C C . ILE B 1 660 ? -10.016 -1.913 -3.723 1 94.25 660 ILE B C 1
ATOM 10741 O O . ILE B 1 660 ? -9.016 -2.305 -3.111 1 94.25 660 ILE B O 1
ATOM 10745 N N . THR B 1 661 ? -10.906 -2.768 -4.223 1 95.75 661 THR B N 1
ATOM 10746 C CA . THR B 1 661 ? -10.773 -4.219 -4.168 1 95.75 661 THR B CA 1
ATOM 10747 C C . THR B 1 661 ? -9.531 -4.68 -4.926 1 95.75 661 THR B C 1
ATOM 10749 O O . THR B 1 661 ? -9.281 -4.238 -6.051 1 95.75 661 THR B O 1
ATOM 10752 N N . PRO B 1 662 ? -8.695 -5.551 -4.336 1 94.94 662 PRO B N 1
ATOM 10753 C CA . PRO B 1 662 ? -7.492 -6.02 -5.02 1 94.94 662 PRO B CA 1
ATOM 10754 C C . PRO B 1 662 ? -7.789 -6.645 -6.383 1 94.94 662 PRO B C 1
ATOM 10756 O O . PRO B 1 662 ? -8.781 -7.367 -6.531 1 94.94 662 PRO B O 1
ATOM 10759 N N . SER B 1 663 ? -7 -6.262 -7.355 1 96 663 SER B N 1
ATOM 10760 C CA . SER B 1 663 ? -7.094 -6.773 -8.719 1 96 663 SER B CA 1
ATOM 10761 C C . SER B 1 663 ? -5.738 -7.25 -9.227 1 96 663 SER B C 1
ATOM 10763 O O . SER B 1 663 ? -4.695 -6.809 -8.734 1 96 663 SER B O 1
ATOM 10765 N N . VAL B 1 664 ? -5.777 -8.156 -10.133 1 95.44 664 VAL B N 1
ATOM 10766 C CA . VAL B 1 664 ? -4.539 -8.594 -10.766 1 95.44 664 VAL B CA 1
ATOM 10767 C C . VAL B 1 664 ? -4.027 -7.492 -11.703 1 95.44 664 VAL B C 1
ATOM 10769 O O . VAL B 1 664 ? -4.793 -6.941 -12.492 1 95.44 664 VAL B O 1
ATOM 10772 N N . HIS B 1 665 ? -2.83 -7.164 -11.523 1 95.62 665 HIS B N 1
ATOM 10773 C CA . HIS B 1 665 ? -2.229 -6.105 -12.32 1 95.62 665 HIS B CA 1
ATOM 10774 C C . HIS B 1 665 ? -2.016 -6.555 -13.766 1 95.62 665 HIS B C 1
ATOM 10776 O O . HIS B 1 665 ? -1.172 -7.414 -14.031 1 95.62 665 HIS B O 1
ATOM 10782 N N . LEU B 1 666 ? -2.682 -5.906 -14.734 1 94.75 666 LEU B N 1
ATOM 10783 C CA . LEU B 1 666 ? -2.535 -6.246 -16.141 1 94.75 666 LEU B CA 1
ATOM 10784 C C . LEU B 1 666 ? -2.318 -4.992 -16.984 1 94.75 666 LEU B C 1
ATOM 10786 O O . LEU B 1 666 ? -1.879 -5.082 -18.141 1 94.75 666 LEU B O 1
ATOM 10790 N N . SER B 1 667 ? -2.639 -3.848 -16.391 1 92.56 667 SER B N 1
ATOM 10791 C CA . SER B 1 667 ? -2.439 -2.586 -17.094 1 92.56 667 SER B CA 1
ATOM 10792 C C . SER B 1 667 ? -1.371 -1.736 -16.406 1 92.56 667 SER B C 1
ATOM 10794 O O . SER B 1 667 ? -1.286 -1.703 -15.18 1 92.56 667 SER B O 1
ATOM 10796 N N . GLY B 1 668 ? -0.665 -0.996 -17.25 1 91.69 668 GLY B N 1
ATOM 10797 C CA . GLY B 1 668 ? 0.449 -0.205 -16.75 1 91.69 668 GLY B CA 1
ATOM 10798 C C . GLY B 1 668 ? 0.009 1.02 -15.977 1 91.69 668 GLY B C 1
ATOM 10799 O O . GLY B 1 668 ? 0.807 1.623 -15.258 1 91.69 668 GLY B O 1
ATOM 10800 N N . TYR B 1 669 ? -1.251 1.456 -16.109 1 93.88 669 TYR B N 1
ATOM 10801 C CA . TYR B 1 669 ? -1.68 2.641 -15.383 1 93.88 669 TYR B CA 1
ATOM 10802 C C . TYR B 1 669 ? -2.727 2.283 -14.336 1 93.88 669 TYR B C 1
ATOM 10804 O O . TYR B 1 669 ? -3.572 3.111 -13.984 1 93.88 669 TYR B O 1
ATOM 10812 N N . ASN B 1 670 ? -2.66 1.013 -13.852 1 93.69 670 ASN B N 1
ATOM 10813 C CA . ASN B 1 670 ? -3.482 0.557 -12.734 1 93.69 670 ASN B CA 1
ATOM 10814 C C . ASN B 1 670 ? -3.344 1.477 -11.523 1 93.69 670 ASN B C 1
ATOM 10816 O O . ASN B 1 670 ? -2.232 1.728 -11.055 1 93.69 670 ASN B O 1
ATOM 10820 N N . PRO B 1 671 ? -4.469 2.025 -10.984 1 94.56 671 PRO B N 1
ATOM 10821 C CA . PRO B 1 671 ? -4.387 2.99 -9.891 1 94.56 671 PRO B CA 1
ATOM 10822 C C . PRO B 1 671 ? -4.375 2.322 -8.516 1 94.56 671 PRO B C 1
ATOM 10824 O O . PRO B 1 671 ? -4.777 2.936 -7.523 1 94.56 671 PRO B O 1
ATOM 10827 N N . ASP B 1 672 ? -3.961 1.024 -8.414 1 94.31 672 ASP B N 1
ATOM 10828 C CA . ASP B 1 672 ? -3.859 0.328 -7.133 1 94.31 672 ASP B CA 1
ATOM 10829 C C . ASP B 1 672 ? -3.016 1.126 -6.141 1 94.31 672 ASP B C 1
ATOM 10831 O O . ASP B 1 672 ? -1.815 1.314 -6.348 1 94.31 672 ASP B O 1
ATOM 10835 N N . ASP B 1 673 ? -3.605 1.544 -5.055 1 94.38 673 ASP B N 1
ATOM 10836 C CA . ASP B 1 673 ? -2.98 2.43 -4.082 1 94.38 673 ASP B CA 1
ATOM 10837 C C . ASP B 1 673 ? -2.072 1.649 -3.133 1 94.38 673 ASP B C 1
ATOM 10839 O O . ASP B 1 673 ? -1.225 2.234 -2.455 1 94.38 673 ASP B O 1
ATOM 10843 N N . ASN B 1 674 ? -2.273 0.358 -3.033 1 92.94 674 ASN B N 1
ATOM 10844 C CA . ASN B 1 674 ? -1.557 -0.445 -2.047 1 92.94 674 ASN B CA 1
ATOM 10845 C C . ASN B 1 674 ? -0.126 -0.735 -2.494 1 92.94 674 ASN B C 1
ATOM 10847 O O . ASN B 1 674 ? 0.797 -0.728 -1.678 1 92.94 674 ASN B O 1
ATOM 10851 N N . ARG B 1 675 ? 0.01 -0.98 -3.797 1 94.12 675 ARG B N 1
ATOM 10852 C CA . ARG B 1 675 ? 1.315 -1.493 -4.199 1 94.12 675 ARG B CA 1
ATOM 10853 C C . ARG B 1 675 ? 1.839 -0.754 -5.426 1 94.12 675 ARG B C 1
ATOM 10855 O O . ARG B 1 675 ? 3.043 -0.527 -5.555 1 94.12 675 ARG B O 1
ATOM 10862 N N . HIS B 1 676 ? 1.021 -0.332 -6.324 1 94.81 676 HIS B N 1
ATOM 10863 C CA . HIS B 1 676 ? 1.482 0.027 -7.664 1 94.81 676 HIS B CA 1
ATOM 10864 C C . HIS B 1 676 ? 1.551 1.541 -7.836 1 94.81 676 HIS B C 1
ATOM 10866 O O . HIS B 1 676 ? 2.527 2.064 -8.375 1 94.81 676 HIS B O 1
ATOM 10872 N N . ASP B 1 677 ? 0.52 2.238 -7.504 1 95.12 677 ASP B N 1
ATOM 10873 C CA . ASP B 1 677 ? 0.372 3.674 -7.727 1 95.12 677 ASP B CA 1
ATOM 10874 C C . ASP B 1 677 ? 0.264 4.426 -6.402 1 95.12 677 ASP B C 1
ATOM 10876 O O . ASP B 1 677 ? -0.817 4.887 -6.027 1 95.12 677 ASP B O 1
ATOM 10880 N N . LEU B 1 678 ? 1.361 4.637 -5.777 1 93.69 678 LEU B N 1
ATOM 10881 C CA . LEU B 1 678 ? 1.395 5.27 -4.465 1 93.69 678 LEU B CA 1
ATOM 10882 C C . LEU B 1 678 ? 1.249 6.781 -4.586 1 93.69 678 LEU B C 1
ATOM 10884 O O . LEU B 1 678 ? 2.135 7.453 -5.117 1 93.69 678 LEU B O 1
ATOM 10888 N N . ARG B 1 679 ? 0.139 7.305 -4.121 1 95.31 679 ARG B N 1
ATOM 10889 C CA . ARG B 1 679 ? -0.192 8.727 -4.238 1 95.31 679 ARG B CA 1
ATOM 10890 C C . ARG B 1 679 ? -0.781 9.258 -2.936 1 95.31 679 ARG B C 1
ATOM 10892 O O . ARG B 1 679 ? -1.315 8.492 -2.131 1 95.31 679 ARG B O 1
ATOM 10899 N N . PRO B 1 680 ? -0.592 10.562 -2.65 1 94.62 680 PRO B N 1
ATOM 10900 C CA . PRO B 1 680 ? -1.458 11.156 -1.625 1 94.62 680 PRO B CA 1
ATOM 10901 C C . PRO B 1 680 ? -2.926 11.188 -2.041 1 94.62 680 PRO B C 1
ATOM 10903 O O . PRO B 1 680 ? -3.248 10.938 -3.207 1 94.62 680 PRO B O 1
ATOM 10906 N N . PHE B 1 681 ? -3.85 11.359 -1.105 1 93.62 681 PHE B N 1
ATOM 10907 C CA . PHE B 1 681 ? -5.242 11.469 -1.52 1 93.62 681 PHE B CA 1
ATOM 10908 C C . PHE B 1 681 ? -5.887 12.719 -0.926 1 93.62 681 PHE B C 1
ATOM 10910 O O . PHE B 1 681 ? -7.02 13.062 -1.274 1 93.62 681 PHE B O 1
ATOM 10917 N N . LEU B 1 682 ? -5.148 13.445 -0.006 1 93.44 682 LEU B N 1
ATOM 10918 C CA . LEU B 1 682 ? -5.57 14.773 0.418 1 93.44 682 LEU B CA 1
ATOM 10919 C C . LEU B 1 682 ? -4.93 15.852 -0.45 1 93.44 682 LEU B C 1
ATOM 10921 O O . LEU B 1 682 ? -4.055 16.594 0.011 1 93.44 682 LEU B O 1
ATOM 10925 N N . TYR B 1 683 ? -5.418 16 -1.657 1 92.5 683 TYR B N 1
ATOM 10926 C CA . TYR B 1 683 ? -4.898 16.953 -2.635 1 92.5 683 TYR B CA 1
ATOM 10927 C C . TYR B 1 683 ? -5.477 18.344 -2.404 1 92.5 683 TYR B C 1
ATOM 10929 O O . TYR B 1 683 ? -6.527 18.484 -1.777 1 92.5 683 TYR B O 1
ATOM 10937 N N . VAL B 1 684 ? -4.727 19.359 -2.771 1 90.69 684 VAL B N 1
ATOM 10938 C CA . VAL B 1 684 ? -5.355 20.641 -3.043 1 90.69 684 VAL B CA 1
ATOM 10939 C C . VAL B 1 684 ? -6.121 20.578 -4.363 1 90.69 684 VAL B C 1
ATOM 10941 O O . VAL B 1 684 ? -5.516 20.594 -5.438 1 90.69 684 VAL B O 1
ATOM 10944 N N . VAL B 1 685 ? -7.418 20.75 -4.043 1 86.25 685 VAL B N 1
ATOM 10945 C CA . VAL B 1 685 ? -8.289 20.516 -5.188 1 86.25 685 VAL B CA 1
ATOM 10946 C C . VAL B 1 685 ? -8.125 21.625 -6.211 1 86.25 685 VAL B C 1
ATOM 10948 O O . VAL B 1 685 ? -7.805 22.766 -5.852 1 86.25 685 VAL B O 1
ATOM 10951 N N . ASN B 1 686 ? -7.859 21.453 -7.434 1 87.5 686 ASN B N 1
ATOM 10952 C CA . ASN B 1 686 ? -7.766 22.344 -8.578 1 87.5 686 ASN B CA 1
ATOM 10953 C C . ASN B 1 686 ? -6.312 22.672 -8.922 1 87.5 686 ASN B C 1
ATOM 10955 O O . ASN B 1 686 ? -6.047 23.516 -9.773 1 87.5 686 ASN B O 1
ATOM 10959 N N . TRP B 1 687 ? -5.43 22.25 -8.18 1 93.44 687 TRP B N 1
ATOM 10960 C CA . TRP B 1 687 ? -4.027 22.328 -8.578 1 93.44 687 TRP B CA 1
ATOM 10961 C C . TRP B 1 687 ? -3.643 23.75 -8.961 1 93.44 687 TRP B C 1
ATOM 10963 O O . TRP B 1 687 ? -3.234 24 -10.102 1 93.44 687 TRP B O 1
ATOM 10973 N N . PRO B 1 688 ? -3.689 24.672 -8.047 1 94.38 688 PRO B N 1
ATOM 10974 C CA . PRO B 1 688 ? -3.633 26.094 -8.414 1 94.38 688 PRO B CA 1
ATOM 10975 C C . PRO B 1 688 ? -2.385 26.453 -9.219 1 94.38 688 PRO B C 1
ATOM 10977 O O . PRO B 1 688 ? -2.465 27.203 -10.188 1 94.38 688 PRO B O 1
ATOM 10980 N N . TRP B 1 689 ? -1.232 25.984 -8.883 1 95.81 689 TRP B N 1
ATOM 10981 C CA . TRP B 1 689 ? -0.004 26.312 -9.609 1 95.81 689 TRP B CA 1
ATOM 10982 C C . TRP B 1 689 ? -0.016 25.688 -11 1 95.81 689 TRP B C 1
ATOM 10984 O O . TRP B 1 689 ? 0.264 26.375 -11.992 1 95.81 689 TRP B O 1
ATOM 10994 N N . GLN B 1 690 ? -0.319 24.406 -11.141 1 95.88 690 GLN B N 1
ATOM 10995 C CA . GLN B 1 690 ? -0.273 23.656 -12.391 1 95.88 690 GLN B CA 1
ATOM 10996 C C . GLN B 1 690 ? -1.316 24.156 -13.383 1 95.88 690 GLN B C 1
ATOM 10998 O O . GLN B 1 690 ? -1.008 24.391 -14.555 1 95.88 690 GLN B O 1
ATOM 11003 N N . PHE B 1 691 ? -2.594 24.344 -12.891 1 96.44 691 PHE B N 1
ATOM 11004 C CA . PHE B 1 691 ? -3.662 24.828 -13.758 1 96.44 691 PHE B CA 1
ATOM 11005 C C . PHE B 1 691 ? -3.416 26.281 -14.156 1 96.44 691 PHE B C 1
ATOM 11007 O O . PHE B 1 691 ? -3.75 26.688 -15.266 1 96.44 691 PHE B O 1
ATOM 11014 N N . GLY B 1 692 ? -2.865 27.109 -13.164 1 96.81 692 GLY B N 1
ATOM 11015 C CA . GLY B 1 692 ? -2.51 28.484 -13.5 1 96.81 692 GLY B CA 1
ATOM 11016 C C . GLY B 1 692 ? -1.515 28.578 -14.633 1 96.81 692 GLY B C 1
ATOM 11017 O O . GLY B 1 692 ? -1.674 29.406 -15.539 1 96.81 692 GLY B O 1
ATOM 11018 N N . LYS B 1 693 ? -0.536 27.766 -14.641 1 96.19 693 LYS B N 1
ATOM 11019 C CA . LYS B 1 693 ? 0.471 27.734 -15.695 1 96.19 693 LYS B CA 1
ATOM 11020 C C . LYS B 1 693 ? -0.156 27.375 -17.047 1 96.19 693 LYS B C 1
ATOM 11022 O O . LYS B 1 693 ? 0.186 27.969 -18.062 1 96.19 693 LYS B O 1
ATOM 11027 N N . ILE B 1 694 ? -1.043 26.328 -17.047 1 96.88 694 ILE B N 1
ATOM 11028 C CA . ILE B 1 694 ? -1.725 25.906 -18.266 1 96.88 694 ILE B CA 1
ATOM 11029 C C . ILE B 1 694 ? -2.582 27.047 -18.797 1 96.88 694 ILE B C 1
ATOM 11031 O O . ILE B 1 694 ? -2.58 27.328 -20 1 96.88 694 ILE B O 1
ATOM 11035 N N . LYS B 1 695 ? -3.344 27.75 -17.906 1 97.19 695 LYS B N 1
ATOM 11036 C CA . LYS B 1 695 ? -4.207 28.859 -18.312 1 97.19 695 LYS B CA 1
ATOM 11037 C C . LYS B 1 695 ? -3.402 29.969 -19 1 97.19 695 LYS B C 1
ATOM 11039 O O . LYS B 1 695 ? -3.822 30.5 -20.031 1 97.19 695 LYS B O 1
ATOM 11044 N N . GLU B 1 696 ? -2.271 30.297 -18.406 1 96.75 696 GLU B N 1
ATOM 11045 C CA . GLU B 1 696 ? -1.411 31.328 -18.984 1 96.75 696 GLU B CA 1
ATOM 11046 C C . GLU B 1 696 ? -0.917 30.922 -20.375 1 96.75 696 GLU B C 1
ATOM 11048 O O . GLU B 1 696 ? -0.878 31.75 -21.281 1 96.75 696 GLU B O 1
ATOM 11053 N N . HIS B 1 697 ? -0.537 29.688 -20.531 1 95.19 697 HIS B N 1
ATOM 11054 C CA . HIS B 1 697 ? -0.022 29.203 -21.812 1 95.19 697 HIS B CA 1
ATOM 11055 C C . HIS B 1 697 ? -1.114 29.203 -22.875 1 95.19 697 HIS B C 1
ATOM 11057 O O . HIS B 1 697 ? -0.859 29.516 -24.047 1 95.19 697 HIS B O 1
ATOM 11063 N N . VAL B 1 698 ? -2.35 28.734 -22.469 1 96.5 698 VAL B N 1
ATOM 11064 C CA . VAL B 1 698 ? -3.482 28.719 -23.391 1 96.5 698 VAL B CA 1
ATOM 11065 C C . VAL B 1 698 ? -3.729 30.125 -23.938 1 96.5 698 VAL B C 1
ATOM 11067 O O . VAL B 1 698 ? -3.926 30.312 -25.141 1 96.5 698 VAL B O 1
ATOM 11070 N N . GLU B 1 699 ? -3.723 31.109 -23.047 1 96.12 699 GLU B N 1
ATOM 11071 C CA . GLU B 1 699 ? -3.945 32.5 -23.438 1 96.12 699 GLU B CA 1
ATOM 11072 C C . GLU B 1 699 ? -2.875 32.969 -24.422 1 96.12 699 GLU B C 1
ATOM 11074 O O . GLU B 1 699 ? -3.184 33.625 -25.406 1 96.12 699 GLU B O 1
ATOM 11079 N N . GLN B 1 700 ? -1.65 32.656 -24.141 1 94.94 700 GLN B N 1
ATOM 11080 C CA . GLN B 1 700 ? -0.539 33.031 -25 1 94.94 700 GLN B CA 1
ATOM 11081 C C . GLN B 1 700 ? -0.641 32.375 -26.375 1 94.94 700 GLN B C 1
ATOM 11083 O O . GLN B 1 700 ? -0.444 33.031 -27.406 1 94.94 700 GLN B O 1
ATOM 11088 N N . LEU B 1 701 ? -0.944 31.094 -26.359 1 93.31 701 LEU B N 1
ATOM 11089 C CA . LEU B 1 701 ? -0.993 30.344 -27.594 1 93.31 701 LEU B CA 1
ATOM 11090 C C . LEU B 1 701 ? -2.166 30.781 -28.469 1 93.31 701 LEU B C 1
ATOM 11092 O O . LEU B 1 701 ? -2.033 30.906 -29.688 1 93.31 701 LEU B O 1
ATOM 11096 N N . GLU B 1 702 ? -3.289 30.969 -27.875 1 92.75 702 GLU B N 1
ATOM 11097 C CA . GLU B 1 702 ? -4.457 31.438 -28.625 1 92.75 702 GLU B CA 1
ATOM 11098 C C . GLU B 1 702 ? -4.223 32.812 -29.203 1 92.75 702 GLU B C 1
ATOM 11100 O O . GLU B 1 702 ? -4.695 33.125 -30.297 1 92.75 702 GLU B O 1
ATOM 11105 N N . SER B 1 703 ? -3.564 33.656 -28.453 1 92.12 703 SER B N 1
ATOM 11106 C CA . SER B 1 703 ? -3.211 34.969 -28.953 1 92.12 703 SER B CA 1
ATOM 11107 C C . SER B 1 703 ? -2.293 34.875 -30.172 1 92.12 703 SER B C 1
ATOM 11109 O O . SER B 1 703 ? -2.477 35.594 -31.156 1 92.12 703 SER B O 1
ATOM 11111 N N . LYS B 1 704 ? -1.371 34 -30.094 1 90.56 704 LYS B N 1
ATOM 11112 C CA . LYS B 1 704 ? -0.451 33.781 -31.203 1 90.56 704 LYS B CA 1
ATOM 11113 C C . LYS B 1 704 ? -1.178 33.219 -32.438 1 90.56 704 LYS B C 1
ATOM 11115 O O . LYS B 1 704 ? -0.848 33.531 -33.562 1 90.56 704 LYS B O 1
ATOM 11120 N N . MET B 1 705 ? -2.057 32.344 -32.219 1 89.12 705 MET B N 1
ATOM 11121 C CA . MET B 1 705 ? -2.834 31.734 -33.281 1 89.12 705 MET B CA 1
ATOM 11122 C C . MET B 1 705 ? -3.705 32.781 -34 1 89.12 705 MET B C 1
ATOM 11124 O O . MET B 1 705 ? -3.857 32.75 -35.219 1 89.12 705 MET B O 1
ATOM 11128 N N . LYS B 1 706 ? -4.34 33.625 -33.219 1 86.88 706 LYS B N 1
ATOM 11129 C CA . LYS B 1 706 ? -5.152 34.688 -33.781 1 86.88 706 LYS B CA 1
ATOM 11130 C C . LYS B 1 706 ? -4.309 35.625 -34.656 1 86.88 706 LYS B C 1
ATOM 11132 O O . LYS B 1 706 ? -4.758 36.094 -35.688 1 86.88 706 LYS B O 1
ATOM 11137 N N . GLU B 1 707 ? -3.182 35.875 -34.094 1 85.62 707 GLU B N 1
ATOM 11138 C CA . GLU B 1 707 ? -2.281 36.75 -34.844 1 85.62 707 GLU B CA 1
ATOM 11139 C C . GLU B 1 707 ? -1.862 36.094 -36.156 1 85.62 707 GLU B C 1
ATOM 11141 O O . GLU B 1 707 ? -1.766 36.75 -37.188 1 85.62 707 GLU B O 1
ATOM 11146 N N . ARG B 1 708 ? -1.644 34.781 -36.125 1 77.62 708 ARG B N 1
ATOM 11147 C CA . ARG B 1 708 ? -1.243 34.062 -37.344 1 77.62 708 ARG B CA 1
ATOM 11148 C C . ARG B 1 708 ? -2.42 33.906 -38.281 1 77.62 708 ARG B C 1
ATOM 11150 O O . ARG B 1 708 ? -2.236 33.875 -39.5 1 77.62 708 ARG B O 1
ATOM 11157 N N . GLY B 1 709 ? -3.566 33.531 -37.781 1 69.19 709 GLY B N 1
ATOM 11158 C CA . GLY B 1 709 ? -4.762 33.469 -38.594 1 69.19 709 GLY B CA 1
ATOM 11159 C C . GLY B 1 709 ? -5.109 34.781 -39.281 1 69.19 709 GLY B C 1
ATOM 11160 O O . GLY B 1 709 ? -5.531 34.781 -40.438 1 69.19 709 GLY B O 1
ATOM 11161 N N . VAL B 1 710 ? -4.875 35.844 -38.5 1 63.62 710 VAL B N 1
ATOM 11162 C CA . VAL B 1 710 ? -5.07 37.156 -39.062 1 63.62 710 VAL B CA 1
ATOM 11163 C C . VAL B 1 710 ? -4.004 37.438 -40.125 1 63.62 710 VAL B C 1
ATOM 11165 O O . VAL B 1 710 ? -4.266 38.125 -41.125 1 63.62 710 VAL B O 1
ATOM 11168 N N . ALA B 1 711 ? -2.842 36.969 -40 1 52.44 711 ALA B N 1
ATOM 11169 C CA . ALA B 1 711 ? -1.757 37.156 -40.938 1 52.44 711 ALA B CA 1
ATOM 11170 C C . ALA B 1 711 ? -1.975 36.312 -42.188 1 52.44 711 ALA B C 1
ATOM 11172 O O . ALA B 1 711 ? -1.54 36.688 -43.281 1 52.44 711 ALA B O 1
ATOM 11173 N N . GLN B 1 712 ? -2.508 35.219 -42.156 1 45.72 712 GLN B N 1
ATOM 11174 C CA . GLN B 1 712 ? -2.744 34.344 -43.281 1 45.72 712 GLN B CA 1
ATOM 11175 C C . GLN B 1 712 ? -4.035 34.719 -44 1 45.72 712 GLN B C 1
ATOM 11177 O O . GLN B 1 712 ? -4.301 34.25 -45.094 1 45.72 712 GLN B O 1
ATOM 11182 N N . ALA B 1 713 ? -4.672 35.625 -43.281 1 41.12 713 ALA B N 1
ATOM 11183 C CA . ALA B 1 713 ? -5.82 36.125 -44.031 1 41.12 713 ALA B CA 1
ATOM 11184 C C . ALA B 1 713 ? -5.457 37.406 -44.812 1 41.12 713 ALA B C 1
ATOM 11186 O O . ALA B 1 713 ? -4.832 38.312 -44.25 1 41.12 713 ALA B O 1
#

Radius of gyration: 32.96 Å; Cα contacts (8 Å, |Δi|>4): 3214; chains: 2; bounding box: 83×90×87 Å